Protein AF-A0A2N1PNA1-F1 (afdb_monomer_lite)

Structure (mmCIF, N/CA/C/O backbone):
data_AF-A0A2N1PNA1-F1
#
_entry.id   AF-A0A2N1PNA1-F1
#
loop_
_atom_site.group_PDB
_atom_site.id
_atom_site.type_symbol
_atom_site.label_atom_id
_atom_site.label_alt_id
_atom_site.label_comp_id
_atom_site.label_asym_id
_atom_site.label_entity_id
_atom_site.label_seq_id
_atom_site.pdbx_PDB_ins_code
_atom_site.Cartn_x
_atom_site.Cartn_y
_atom_site.Cartn_z
_atom_site.occupancy
_atom_site.B_iso_or_equiv
_atom_site.auth_seq_id
_atom_site.auth_comp_id
_atom_site.auth_asym_id
_atom_site.auth_atom_id
_atom_site.pdbx_PDB_model_num
ATOM 1 N N . MET A 1 1 ? -18.560 2.777 4.954 1.00 39.62 1 MET A N 1
ATOM 2 C CA . MET A 1 1 ? -18.998 2.117 3.705 1.00 39.62 1 MET A CA 1
ATOM 3 C C . MET A 1 1 ? -19.344 3.149 2.645 1.00 39.62 1 MET A C 1
ATOM 5 O O . MET A 1 1 ? -18.600 3.213 1.683 1.00 39.62 1 MET A O 1
ATOM 9 N N . GLU A 1 2 ? -20.354 4.010 2.828 1.00 37.78 2 GLU A N 1
ATOM 10 C CA . GLU A 1 2 ? -20.776 4.986 1.797 1.00 37.78 2 GLU A CA 1
ATOM 11 C C . GLU A 1 2 ? -19.639 5.832 1.195 1.00 37.78 2 GLU A C 1
ATOM 13 O O . GLU A 1 2 ? -19.552 5.917 -0.023 1.00 37.78 2 GLU A O 1
ATOM 18 N N . SER A 1 3 ? -18.707 6.383 1.988 1.00 44.88 3 SER A N 1
ATOM 19 C CA . SER A 1 3 ? -17.593 7.168 1.412 1.00 44.88 3 SER A CA 1
ATOM 20 C C . SER A 1 3 ? -16.574 6.327 0.627 1.00 44.88 3 SER A C 1
ATOM 22 O O . SER A 1 3 ? -15.892 6.861 -0.240 1.00 44.88 3 SER A O 1
ATOM 24 N N . VAL A 1 4 ? -16.463 5.025 0.915 1.00 49.12 4 VAL A N 1
ATOM 25 C CA . VAL A 1 4 ? -15.589 4.093 0.180 1.00 49.12 4 VAL A CA 1
ATOM 26 C C . VAL A 1 4 ? -16.263 3.698 -1.133 1.00 49.12 4 VAL A C 1
ATOM 28 O O . VAL A 1 4 ? -15.646 3.813 -2.183 1.00 49.12 4 VAL A O 1
ATOM 31 N N . MET A 1 5 ? -17.560 3.373 -1.085 1.00 54.59 5 MET A N 1
ATOM 32 C CA . MET A 1 5 ? -18.399 3.132 -2.267 1.00 54.59 5 MET A CA 1
ATOM 33 C C . MET A 1 5 ? -18.436 4.352 -3.201 1.00 54.59 5 MET A C 1
ATOM 35 O O . MET A 1 5 ? -18.325 4.200 -4.412 1.00 54.59 5 MET A O 1
ATOM 39 N N . SER A 1 6 ? -18.544 5.566 -2.647 1.00 63.03 6 SER A N 1
ATOM 40 C CA . SER A 1 6 ? -18.517 6.820 -3.410 1.00 63.03 6 SER A CA 1
ATOM 41 C C . SER A 1 6 ? -17.175 7.034 -4.110 1.00 63.03 6 SER A C 1
ATOM 43 O O . SER A 1 6 ? -17.155 7.349 -5.295 1.00 63.03 6 SER A O 1
ATOM 45 N N . PHE A 1 7 ? -16.060 6.835 -3.399 1.00 71.44 7 PHE A N 1
ATOM 46 C CA . PHE A 1 7 ? -14.716 6.982 -3.964 1.00 71.44 7 PHE A CA 1
ATOM 47 C C . PHE A 1 7 ? -14.419 5.906 -5.024 1.00 71.44 7 PHE A C 1
ATOM 49 O O . PHE A 1 7 ? -13.849 6.198 -6.069 1.00 71.44 7 PHE A O 1
ATOM 56 N N . MET A 1 8 ? -14.872 4.668 -4.809 1.00 73.69 8 MET A N 1
ATOM 57 C CA . MET A 1 8 ? -14.789 3.603 -5.813 1.00 73.69 8 MET A CA 1
ATOM 58 C C . MET A 1 8 ? -15.623 3.910 -7.057 1.00 73.69 8 MET A C 1
ATOM 60 O O . MET A 1 8 ? -15.136 3.706 -8.163 1.00 73.69 8 MET A O 1
ATOM 64 N N . ALA A 1 9 ? -16.846 4.426 -6.905 1.00 75.56 9 ALA A N 1
ATOM 65 C CA . ALA A 1 9 ? -17.681 4.821 -8.037 1.00 75.56 9 ALA A CA 1
ATOM 66 C C . ALA A 1 9 ? -17.043 5.959 -8.857 1.00 75.56 9 ALA A C 1
ATOM 68 O O . ALA A 1 9 ? -17.073 5.916 -10.084 1.00 75.56 9 ALA A O 1
ATOM 69 N N . GLU A 1 10 ? -16.420 6.936 -8.193 1.00 80.56 10 GLU A N 1
ATOM 70 C CA . GLU A 1 10 ? -15.705 8.057 -8.818 1.00 80.56 10 GLU A CA 1
ATOM 71 C C . GLU A 1 10 ? -14.472 7.596 -9.622 1.00 80.56 10 GLU A C 1
ATOM 73 O O . GLU A 1 10 ? -14.291 7.979 -10.781 1.00 80.56 10 GLU A O 1
ATOM 78 N N . GLU A 1 11 ? -13.657 6.699 -9.062 1.00 82.56 11 GLU A N 1
ATOM 79 C CA . GLU A 1 11 ? -12.488 6.145 -9.758 1.00 82.56 11 GLU A CA 1
ATOM 80 C C . GLU A 1 11 ? -12.893 5.134 -10.858 1.00 82.56 11 GLU A C 1
ATOM 82 O O . GLU A 1 11 ? -12.260 5.090 -11.913 1.00 82.56 11 GLU A O 1
ATOM 87 N N . ILE A 1 12 ? -13.988 4.375 -10.693 1.00 83.75 12 ILE A N 1
ATOM 88 C CA . ILE A 1 12 ? -14.576 3.538 -11.762 1.00 83.75 12 ILE A CA 1
ATOM 89 C C . ILE A 1 12 ? -15.086 4.405 -12.922 1.00 83.75 12 ILE A C 1
ATOM 91 O O . ILE A 1 12 ? -14.864 4.060 -14.085 1.00 83.75 12 ILE A O 1
ATOM 95 N N . GLU A 1 13 ? -15.742 5.534 -12.643 1.00 83.88 13 GLU A N 1
ATOM 96 C CA . GLU A 1 13 ? -16.183 6.467 -13.687 1.00 83.88 13 GLU A CA 1
ATOM 97 C C . GLU A 1 13 ? -14.980 7.102 -14.403 1.00 83.88 13 GLU A C 1
ATOM 99 O O . GLU A 1 13 ? -14.985 7.237 -15.628 1.00 83.88 13 GLU A O 1
ATOM 104 N N . SER A 1 14 ? -13.893 7.369 -13.673 1.00 84.06 14 SER A N 1
ATOM 105 C CA . SER A 1 14 ? -12.629 7.879 -14.225 1.00 84.06 14 SER A CA 1
ATOM 106 C C . SER A 1 14 ? -11.969 6.919 -15.234 1.00 84.06 14 SER A C 1
ATOM 108 O O . SER A 1 14 ? -11.278 7.364 -16.151 1.00 84.06 14 SER A O 1
ATOM 110 N N . LEU A 1 15 ? -12.255 5.608 -15.188 1.00 82.12 15 LEU A N 1
ATOM 111 C CA . LEU A 1 15 ? -11.826 4.659 -16.234 1.00 82.12 15 LEU A CA 1
ATOM 112 C C . LEU A 1 15 ? -12.496 4.902 -17.601 1.00 82.12 15 LEU A C 1
ATOM 114 O O . LEU A 1 15 ? -11.975 4.476 -18.642 1.00 82.12 15 LEU A O 1
ATOM 118 N N . LYS A 1 16 ? -13.635 5.605 -17.630 1.00 81.88 16 LYS A N 1
ATOM 119 C CA . LYS A 1 16 ? -14.358 5.981 -18.856 1.00 81.88 16 LYS A CA 1
ATOM 120 C C . LYS A 1 16 ? -13.873 7.301 -19.461 1.00 81.88 16 L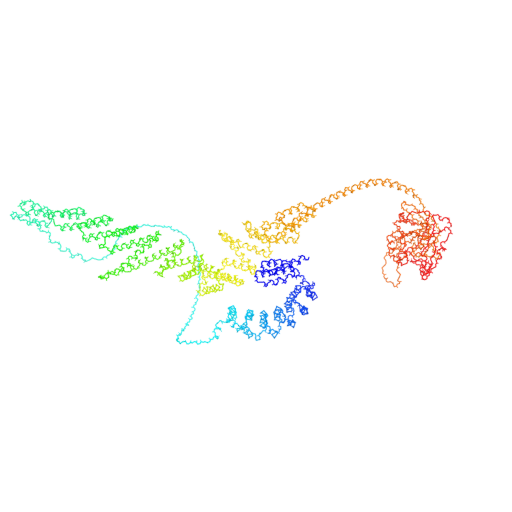YS A C 1
ATOM 122 O O . LYS A 1 16 ? -14.294 7.630 -20.571 1.00 81.88 16 LYS A O 1
ATOM 127 N N . ALA A 1 17 ? -12.985 8.031 -18.781 1.00 77.88 17 ALA A N 1
ATOM 128 C CA . ALA A 1 17 ? -12.442 9.300 -19.257 1.00 77.88 17 ALA A CA 1
ATOM 129 C C . ALA A 1 17 ? -11.808 9.183 -20.663 1.00 77.88 17 ALA A C 1
ATOM 131 O O . ALA A 1 17 ? -11.318 8.118 -21.044 1.00 77.88 17 ALA A O 1
ATOM 132 N N . PRO A 1 18 ? -11.773 10.254 -21.474 1.00 65.62 18 PRO A N 1
ATOM 133 C CA . PRO A 1 18 ? -11.107 10.217 -22.777 1.00 65.62 18 PRO A CA 1
ATOM 134 C C . PRO A 1 18 ? -9.569 10.288 -22.682 1.00 65.62 18 PRO A C 1
ATOM 136 O O . PRO A 1 18 ? -8.895 10.074 -23.690 1.00 65.62 18 PRO A O 1
ATOM 139 N N . ILE A 1 19 ? -9.016 10.595 -21.502 1.00 75.25 19 ILE A N 1
ATOM 140 C CA . ILE A 1 19 ? -7.593 10.879 -21.260 1.00 75.25 19 ILE A CA 1
ATOM 141 C C . ILE A 1 19 ? -6.893 9.633 -20.696 1.00 75.25 19 ILE A C 1
ATOM 143 O O . ILE A 1 19 ? -7.442 8.924 -19.856 1.00 75.25 19 ILE A O 1
ATOM 147 N N . ALA A 1 20 ? -5.677 9.336 -21.165 1.00 63.19 20 ALA A N 1
ATOM 148 C CA . ALA A 1 20 ? -4.964 8.118 -20.776 1.00 63.19 20 ALA A CA 1
ATOM 149 C C . ALA A 1 20 ? -4.371 8.198 -19.358 1.00 63.19 20 ALA A C 1
ATOM 151 O O . ALA A 1 20 ? -4.373 7.195 -18.647 1.00 63.19 20 ALA A O 1
ATOM 152 N N . GLU A 1 21 ? -3.881 9.368 -18.944 1.00 69.69 21 GLU A N 1
ATOM 153 C CA . GLU A 1 21 ? -3.306 9.608 -17.618 1.00 69.69 21 GLU A CA 1
ATOM 154 C C . GLU A 1 21 ? -4.330 9.382 -16.493 1.00 69.69 21 GLU A C 1
ATOM 156 O O . GLU A 1 21 ? -4.034 8.648 -15.552 1.00 69.69 21 GLU A O 1
ATOM 161 N N . GLU A 1 22 ? -5.548 9.921 -16.624 1.00 77.88 22 GLU A N 1
ATOM 162 C CA . GLU A 1 22 ? -6.628 9.764 -15.630 1.00 77.88 22 GLU A CA 1
ATOM 163 C C . GLU A 1 22 ? -6.986 8.287 -15.417 1.00 77.88 22 GLU A C 1
ATOM 165 O O . GLU A 1 22 ? -7.067 7.817 -14.281 1.00 77.88 22 GLU A O 1
ATOM 170 N N . LYS A 1 23 ? -7.086 7.506 -16.504 1.00 75.00 23 LYS A N 1
ATOM 171 C CA . LYS A 1 23 ? -7.290 6.053 -16.409 1.00 75.00 23 LYS A CA 1
ATOM 172 C C . LYS A 1 23 ? -6.143 5.355 -15.696 1.00 75.00 23 LYS A C 1
ATOM 174 O O . LYS A 1 23 ? -6.384 4.451 -14.909 1.00 75.00 23 LYS A O 1
ATOM 179 N N . ILE A 1 24 ? -4.895 5.720 -15.986 1.00 75.81 24 ILE A N 1
ATOM 180 C CA . ILE A 1 24 ? -3.715 5.099 -15.366 1.00 75.81 24 ILE A CA 1
ATOM 181 C C . ILE A 1 24 ? -3.694 5.360 -13.856 1.00 75.81 24 ILE A C 1
ATOM 183 O O . ILE A 1 24 ? -3.378 4.447 -13.088 1.00 75.81 24 ILE A O 1
ATOM 187 N N . GLU A 1 25 ? -4.067 6.567 -13.430 1.00 73.06 25 GLU A N 1
ATOM 188 C CA . GLU A 1 25 ? -4.172 6.920 -12.016 1.00 73.06 25 GLU A CA 1
ATOM 189 C C . GLU A 1 25 ? -5.311 6.152 -11.322 1.00 73.06 25 GLU A C 1
ATOM 191 O O . GLU A 1 25 ? -5.079 5.516 -10.290 1.00 73.06 25 GLU A O 1
ATOM 196 N N . ALA A 1 26 ? -6.501 6.114 -11.930 1.00 78.62 26 ALA A N 1
ATOM 197 C CA . ALA A 1 26 ? -7.638 5.340 -11.435 1.00 78.62 26 ALA A CA 1
ATOM 198 C C . ALA A 1 26 ? -7.315 3.840 -11.331 1.00 78.62 26 ALA A C 1
ATOM 200 O O . ALA A 1 26 ? -7.541 3.219 -10.295 1.00 78.62 26 ALA A O 1
ATOM 201 N N . LEU A 1 27 ? -6.681 3.250 -12.350 1.00 78.69 27 LEU A N 1
ATOM 202 C CA . LEU A 1 27 ? -6.225 1.855 -12.331 1.00 78.69 27 LEU A CA 1
ATOM 203 C C . LEU A 1 27 ? -5.227 1.575 -11.199 1.00 78.69 27 LEU A C 1
ATOM 205 O O . LEU A 1 27 ? -5.287 0.511 -10.583 1.00 78.69 27 LEU A O 1
ATOM 209 N N . ALA A 1 28 ? -4.318 2.509 -10.908 1.00 74.69 28 ALA A N 1
ATOM 210 C CA . ALA A 1 28 ? -3.369 2.364 -9.806 1.00 74.69 28 ALA A CA 1
ATOM 211 C C . ALA A 1 28 ? -4.062 2.400 -8.432 1.00 74.69 28 ALA A C 1
ATOM 213 O O . ALA A 1 28 ? -3.700 1.620 -7.550 1.00 74.69 28 ALA A O 1
ATOM 214 N N . LYS A 1 29 ? -5.077 3.256 -8.257 1.00 78.69 29 LYS A N 1
ATOM 215 C CA . LYS A 1 29 ? -5.879 3.335 -7.024 1.00 78.69 29 LYS A CA 1
ATOM 216 C C . LYS A 1 29 ? -6.771 2.104 -6.851 1.00 78.69 29 LYS A C 1
ATOM 218 O O . LYS A 1 29 ? -6.669 1.425 -5.832 1.00 78.69 29 LYS A O 1
ATOM 223 N N . LEU A 1 30 ? -7.575 1.768 -7.862 1.00 78.38 30 LEU A N 1
ATOM 224 C CA . LEU A 1 30 ? -8.494 0.622 -7.848 1.00 78.38 30 LEU A CA 1
ATOM 225 C C . LEU A 1 30 ? -7.735 -0.706 -7.667 1.00 78.38 30 LEU A C 1
ATOM 227 O O . LEU A 1 30 ? -8.138 -1.548 -6.870 1.00 78.38 30 LEU A O 1
ATOM 231 N N . GLY A 1 31 ? -6.576 -0.867 -8.318 1.00 68.81 31 GLY A N 1
ATOM 232 C CA . GLY A 1 31 ? -5.697 -2.030 -8.134 1.00 68.81 31 GLY A CA 1
ATOM 233 C C . GLY A 1 31 ? -5.133 -2.190 -6.716 1.00 68.81 31 GLY A C 1
ATOM 234 O O . GLY A 1 31 ? -4.787 -3.300 -6.314 1.00 68.81 31 GLY A O 1
ATOM 235 N N . ASN A 1 32 ? -5.066 -1.102 -5.944 1.00 71.44 32 ASN A N 1
ATOM 236 C CA . ASN A 1 32 ? -4.612 -1.116 -4.556 1.00 71.44 32 ASN A CA 1
ATOM 237 C C . ASN A 1 32 ? -5.748 -1.328 -3.544 1.00 71.44 32 ASN A C 1
ATOM 239 O O . ASN A 1 32 ? -5.446 -1.681 -2.405 1.00 71.44 32 ASN A O 1
ATOM 243 N N . MET A 1 33 ? -7.020 -1.148 -3.915 1.00 68.12 33 MET A N 1
ATOM 244 C CA . MET A 1 33 ? -8.146 -1.173 -2.966 1.00 68.12 33 MET A CA 1
ATOM 245 C C . MET A 1 33 ? -8.446 -2.550 -2.366 1.00 68.12 33 MET A C 1
ATOM 247 O O . MET A 1 33 ? -8.987 -2.614 -1.269 1.00 68.12 33 MET A O 1
ATOM 251 N N . GLY A 1 34 ? -8.101 -3.646 -3.052 1.00 59.50 34 GLY A N 1
ATOM 252 C CA . GLY A 1 34 ? -8.387 -5.005 -2.567 1.00 59.50 34 GLY A CA 1
ATOM 253 C C . GLY A 1 34 ? -9.867 -5.414 -2.622 1.00 59.50 34 GLY A C 1
ATOM 254 O O . GLY A 1 34 ? -10.184 -6.529 -2.226 1.00 59.50 34 GLY A O 1
ATOM 255 N N . ASP A 1 35 ? -10.751 -4.541 -3.108 1.00 69.12 35 ASP A N 1
ATOM 256 C CA . ASP A 1 35 ? -12.190 -4.784 -3.234 1.00 69.12 35 ASP A CA 1
ATOM 257 C C . ASP A 1 35 ? -12.508 -5.537 -4.537 1.00 69.12 35 ASP A C 1
ATOM 259 O O . ASP A 1 35 ? -11.920 -5.267 -5.584 1.00 69.12 35 ASP A O 1
ATOM 263 N N . GLU A 1 36 ? -13.430 -6.496 -4.502 1.00 63.47 36 GLU A N 1
ATOM 264 C CA . GLU A 1 36 ? -13.740 -7.328 -5.670 1.00 63.47 36 GLU A CA 1
ATOM 265 C C . GLU A 1 36 ? -14.677 -6.636 -6.675 1.00 63.47 36 GLU A C 1
ATOM 267 O O . GLU A 1 36 ? -14.645 -6.948 -7.867 1.00 63.47 36 GLU A O 1
ATOM 272 N N . SER A 1 37 ? -15.458 -5.640 -6.245 1.00 68.62 37 SER A N 1
ATOM 273 C CA . SER A 1 37 ? -16.425 -4.942 -7.107 1.00 68.62 37 SER A CA 1
ATOM 274 C C . SER A 1 37 ? -15.775 -4.046 -8.174 1.00 68.62 37 SER A C 1
ATOM 276 O O . SER A 1 37 ? -16.407 -3.719 -9.177 1.00 68.62 37 SER A O 1
ATOM 278 N N . VAL A 1 38 ? -14.486 -3.704 -8.029 1.00 75.00 38 VAL A N 1
ATOM 279 C CA . VAL A 1 38 ? -13.733 -2.942 -9.045 1.00 75.00 38 VAL A CA 1
ATOM 280 C C . VAL A 1 38 ? -13.185 -3.821 -10.180 1.00 75.00 38 VAL A C 1
ATOM 282 O O . VAL A 1 38 ? -12.730 -3.298 -11.201 1.00 75.00 38 VAL A O 1
ATOM 285 N N . ILE A 1 39 ? -13.200 -5.153 -10.024 1.00 65.38 39 ILE A N 1
ATOM 286 C CA . ILE A 1 39 ? -12.534 -6.091 -10.943 1.00 65.38 39 ILE A CA 1
ATOM 287 C C . ILE A 1 39 ? -13.114 -5.999 -12.356 1.00 65.38 39 ILE A C 1
ATOM 289 O O . ILE A 1 39 ? -12.350 -5.940 -13.318 1.00 65.38 39 ILE A O 1
ATOM 293 N N . GLU A 1 40 ? -14.439 -5.943 -12.503 1.00 63.41 40 GLU A N 1
ATOM 294 C CA . GLU A 1 40 ? -15.096 -5.868 -13.815 1.00 63.41 40 GLU A CA 1
ATOM 295 C C . GLU A 1 40 ? -14.708 -4.587 -14.574 1.00 63.41 40 GLU A C 1
ATOM 297 O O . GLU A 1 40 ? -14.330 -4.634 -15.750 1.00 63.41 40 GLU A O 1
ATOM 302 N N . ALA A 1 41 ? -14.689 -3.448 -13.875 1.00 75.38 41 ALA A N 1
ATOM 303 C CA . ALA A 1 41 ? -14.287 -2.165 -14.439 1.00 75.38 41 ALA A CA 1
ATOM 304 C C . ALA A 1 41 ? -12.821 -2.188 -14.917 1.00 75.38 41 ALA A C 1
ATOM 306 O O . ALA A 1 41 ? -12.517 -1.773 -16.043 1.00 75.38 41 ALA A O 1
ATOM 307 N N . ILE A 1 42 ? -11.911 -2.765 -14.126 1.00 77.25 42 ILE A N 1
ATOM 308 C CA . ILE A 1 42 ? -10.501 -2.923 -14.512 1.00 77.25 42 ILE A CA 1
ATOM 309 C C . ILE A 1 42 ? -10.346 -3.915 -15.679 1.00 77.25 42 ILE A C 1
ATOM 311 O O . ILE A 1 42 ? -9.590 -3.632 -16.611 1.00 77.25 42 ILE A O 1
ATOM 315 N N . ILE A 1 43 ? -11.067 -5.046 -15.680 1.00 61.47 43 ILE A N 1
ATOM 316 C CA . ILE A 1 43 ? -11.049 -6.024 -16.783 1.00 61.47 43 ILE A CA 1
ATOM 317 C C . ILE A 1 43 ? -11.488 -5.361 -18.089 1.00 61.47 43 ILE A C 1
ATOM 319 O O . ILE A 1 43 ? -10.778 -5.495 -19.088 1.00 61.47 43 ILE A O 1
ATOM 323 N N . SER A 1 44 ? -12.583 -4.593 -18.086 1.00 70.44 44 SER A N 1
ATOM 324 C CA . SER A 1 44 ? -13.046 -3.868 -19.281 1.00 70.44 44 SER A CA 1
ATOM 325 C C . SER A 1 44 ? -11.965 -2.923 -19.835 1.00 70.44 44 SER A C 1
ATOM 327 O O . SER A 1 44 ? -11.751 -2.832 -21.045 1.00 70.44 44 SER A O 1
ATOM 329 N N . THR A 1 45 ? -11.174 -2.326 -18.941 1.00 78.94 45 THR A N 1
ATOM 330 C CA . THR A 1 45 ? -10.080 -1.404 -19.270 1.00 78.94 45 THR A CA 1
ATOM 331 C C . THR A 1 45 ? -8.834 -2.115 -19.834 1.00 78.94 45 THR A C 1
ATOM 333 O O . THR A 1 45 ? -7.998 -1.488 -20.488 1.00 78.94 45 THR A O 1
ATOM 336 N N . THR A 1 46 ? -8.712 -3.445 -19.709 1.00 59.69 46 THR A N 1
ATOM 337 C CA . THR A 1 46 ? -7.637 -4.206 -20.389 1.00 59.69 46 THR A CA 1
ATOM 338 C C . THR A 1 46 ? -7.763 -4.212 -21.919 1.00 59.69 46 THR A C 1
ATOM 340 O O . THR A 1 46 ? -6.779 -4.510 -22.604 1.00 59.69 46 THR A O 1
ATOM 343 N N . ALA A 1 47 ? -8.931 -3.835 -22.453 1.00 64.31 47 ALA A N 1
ATOM 344 C CA . ALA A 1 47 ? -9.203 -3.656 -23.878 1.00 64.31 47 ALA A CA 1
ATOM 345 C C . ALA A 1 47 ? -9.065 -2.193 -24.363 1.00 64.31 47 ALA A C 1
ATOM 347 O O . ALA A 1 47 ? -9.375 -1.904 -25.520 1.00 64.31 47 ALA A O 1
ATOM 348 N N . ASP A 1 48 ? -8.602 -1.262 -23.516 1.00 82.81 48 ASP A N 1
ATOM 349 C CA . ASP A 1 48 ? -8.482 0.157 -23.877 1.00 82.81 48 ASP A CA 1
ATOM 350 C C . ASP A 1 48 ? -7.551 0.389 -25.086 1.00 82.81 48 ASP A C 1
ATOM 352 O O . ASP A 1 48 ? -6.588 -0.347 -25.318 1.00 82.81 48 ASP A O 1
ATOM 356 N N . LYS A 1 49 ? -7.817 1.443 -25.867 1.00 70.12 49 LYS A N 1
ATOM 357 C CA . LYS A 1 49 ? -7.036 1.801 -27.063 1.00 70.12 49 LYS A CA 1
ATOM 358 C C . LYS A 1 49 ? -5.576 2.143 -26.727 1.00 70.12 49 LYS A C 1
ATOM 360 O O . LYS A 1 49 ? -4.684 1.804 -27.508 1.00 70.12 49 LYS A O 1
ATOM 365 N N . SER A 1 50 ? -5.313 2.752 -25.570 1.00 57.59 50 SER A N 1
ATOM 366 C CA . SER A 1 50 ? -3.975 3.148 -25.121 1.00 57.59 50 SER A CA 1
ATOM 367 C C . SER A 1 50 ? -3.163 1.954 -24.584 1.00 57.59 50 SER A C 1
ATOM 369 O O . SER A 1 50 ? -3.580 1.306 -23.620 1.00 57.59 50 SER A O 1
ATOM 371 N N . PRO A 1 51 ? -1.967 1.655 -25.138 1.00 45.47 51 PRO A N 1
ATOM 372 C CA . PRO A 1 51 ? -1.116 0.567 -24.646 1.00 45.47 51 PRO A CA 1
ATOM 373 C C . PRO A 1 51 ? -0.700 0.712 -23.175 1.00 45.47 51 PRO A C 1
ATOM 375 O O . PRO A 1 51 ? -0.617 -0.290 -22.466 1.00 45.47 51 PRO A O 1
ATOM 378 N N . LEU A 1 52 ? -0.483 1.948 -22.709 1.00 48.34 52 LEU A N 1
ATOM 379 C CA . LEU A 1 52 ? -0.148 2.248 -21.313 1.00 48.34 52 LEU A CA 1
ATOM 380 C C . LEU A 1 52 ? -1.313 1.909 -20.375 1.00 48.34 52 LEU A C 1
ATOM 382 O O . LEU A 1 52 ? -1.114 1.232 -19.370 1.00 48.34 52 LEU A O 1
ATOM 386 N N . VAL A 1 53 ? -2.538 2.292 -20.742 1.00 58.03 53 VAL A N 1
ATOM 387 C CA . VAL A 1 53 ? -3.748 1.971 -19.968 1.00 58.03 53 VAL A CA 1
ATOM 388 C C . VAL A 1 53 ? -3.921 0.451 -19.851 1.00 58.03 53 VAL A C 1
ATOM 390 O O . VAL A 1 53 ? -4.122 -0.060 -18.750 1.00 58.03 53 VAL A O 1
ATOM 393 N N . ARG A 1 54 ? -3.715 -0.304 -20.943 1.00 62.25 54 ARG A N 1
ATOM 394 C CA . ARG A 1 54 ? -3.749 -1.781 -20.907 1.00 62.25 54 ARG A CA 1
ATOM 395 C C . ARG A 1 54 ? -2.685 -2.390 -19.986 1.00 62.25 54 ARG A C 1
ATOM 397 O O . ARG A 1 54 ? -2.979 -3.367 -19.297 1.00 62.25 54 ARG A O 1
ATOM 404 N N . PHE A 1 55 ? -1.465 -1.845 -19.964 1.00 54.56 55 PHE A N 1
ATOM 405 C CA . PHE A 1 55 ? -0.400 -2.287 -19.052 1.00 54.56 55 PHE A CA 1
ATOM 406 C C . PHE A 1 55 ? -0.797 -2.064 -17.586 1.00 54.56 55 PHE A C 1
ATOM 408 O O . PHE A 1 55 ? -0.768 -3.002 -16.786 1.00 54.56 55 PHE A O 1
ATOM 415 N N . HIS A 1 56 ? -1.251 -0.855 -17.249 1.00 66.25 56 HIS A N 1
ATOM 416 C CA . HIS A 1 56 ? -1.679 -0.526 -15.891 1.00 66.25 56 HIS A CA 1
ATOM 417 C C . HIS A 1 56 ? -2.912 -1.331 -15.451 1.00 66.25 56 HIS A C 1
ATOM 419 O O . HIS A 1 56 ? -2.960 -1.749 -14.297 1.00 66.25 56 HIS A O 1
ATOM 425 N N . ALA A 1 57 ? -3.838 -1.665 -16.357 1.00 58.97 57 ALA A N 1
ATOM 426 C CA . ALA A 1 57 ? -5.002 -2.495 -16.042 1.00 58.97 57 ALA A CA 1
ATOM 427 C C . ALA A 1 57 ? -4.612 -3.942 -15.700 1.00 58.97 57 ALA A C 1
ATOM 429 O O . ALA A 1 57 ? -5.075 -4.497 -14.705 1.00 58.97 57 ALA A O 1
ATOM 430 N N . ARG A 1 58 ? -3.680 -4.541 -16.455 1.00 53.66 58 ARG A N 1
ATOM 431 C CA . ARG A 1 58 ? -3.123 -5.865 -16.115 1.00 53.66 58 ARG A CA 1
ATOM 432 C C . ARG A 1 58 ? -2.372 -5.840 -14.782 1.00 53.66 58 ARG A C 1
ATOM 434 O O . ARG A 1 58 ? -2.494 -6.784 -14.004 1.00 53.66 58 ARG A O 1
ATOM 441 N N . ARG A 1 59 ? -1.627 -4.764 -14.497 1.00 65.12 59 ARG A N 1
ATOM 442 C CA . ARG A 1 59 ? -0.901 -4.602 -13.226 1.00 65.12 59 ARG A CA 1
ATOM 443 C C . ARG A 1 59 ? -1.852 -4.425 -12.039 1.00 65.12 59 ARG A C 1
ATOM 445 O O . ARG A 1 59 ? -1.616 -5.021 -10.995 1.00 65.12 59 ARG A O 1
ATOM 452 N N . ALA A 1 60 ? -2.943 -3.682 -12.217 1.00 69.19 60 ALA A N 1
ATOM 453 C CA . ALA A 1 60 ? -4.004 -3.524 -11.226 1.00 69.19 60 ALA A CA 1
ATOM 454 C C . ALA A 1 60 ? -4.686 -4.865 -10.900 1.00 69.19 60 ALA A C 1
ATOM 456 O O . ALA A 1 60 ? -4.836 -5.200 -9.728 1.00 69.19 60 ALA A O 1
ATOM 457 N N . LEU A 1 61 ? -4.993 -5.690 -11.911 1.00 57.16 61 LEU A N 1
ATOM 458 C CA . LEU A 1 61 ? -5.509 -7.052 -11.700 1.00 57.16 61 LEU A CA 1
ATOM 459 C C . LEU A 1 61 ? -4.503 -7.965 -10.990 1.00 57.16 61 LEU A C 1
ATOM 461 O O . LEU A 1 61 ? -4.899 -8.779 -10.161 1.00 57.16 61 LEU A O 1
ATOM 465 N N . ALA A 1 62 ? -3.206 -7.841 -11.283 1.00 54.66 62 ALA A N 1
ATOM 466 C CA . ALA A 1 62 ? -2.168 -8.599 -10.585 1.00 54.66 62 ALA A CA 1
ATOM 467 C C . ALA A 1 62 ? -2.029 -8.177 -9.108 1.00 54.66 62 ALA A C 1
ATOM 469 O O . ALA A 1 62 ? -1.858 -9.038 -8.245 1.00 54.66 62 ALA A O 1
ATOM 470 N N . ALA A 1 63 ? -2.151 -6.878 -8.813 1.00 62.72 63 ALA A N 1
ATOM 471 C CA . ALA A 1 63 ? -2.155 -6.341 -7.453 1.00 62.72 63 ALA A CA 1
ATOM 472 C C . ALA A 1 63 ? -3.392 -6.806 -6.664 1.00 62.72 63 ALA A C 1
ATOM 474 O O . ALA A 1 63 ? -3.234 -7.396 -5.596 1.00 62.72 63 ALA A O 1
ATOM 475 N N . LEU A 1 64 ? -4.596 -6.671 -7.234 1.00 64.81 64 LEU A N 1
ATOM 476 C CA . LEU A 1 64 ? -5.840 -7.211 -6.669 1.00 64.81 64 LEU A CA 1
ATOM 477 C C . LEU A 1 64 ? -5.736 -8.716 -6.411 1.00 64.81 64 LEU A C 1
ATOM 479 O O . LEU A 1 64 ? -5.977 -9.162 -5.296 1.00 64.81 64 LEU A O 1
ATOM 483 N N . ARG A 1 65 ? -5.265 -9.501 -7.386 1.00 55.44 65 ARG A N 1
ATOM 484 C CA . ARG A 1 65 ? -5.050 -10.950 -7.232 1.00 55.44 65 ARG A CA 1
ATOM 485 C C . ARG A 1 65 ? -4.081 -11.303 -6.095 1.00 55.44 65 ARG A C 1
ATOM 487 O O . ARG A 1 65 ? -4.234 -12.357 -5.486 1.00 55.44 65 ARG A O 1
ATOM 494 N N . LYS A 1 66 ? -3.084 -10.456 -5.816 1.00 59.31 66 LYS A N 1
ATOM 495 C CA . LYS A 1 66 ? -2.159 -10.628 -4.683 1.00 59.31 66 LYS A CA 1
ATOM 496 C C . LYS A 1 66 ? -2.809 -10.231 -3.351 1.00 59.31 66 LYS A C 1
ATOM 498 O O . LYS A 1 66 ? -2.555 -10.901 -2.359 1.00 59.31 66 LYS A O 1
ATOM 503 N N . ARG A 1 67 ? -3.634 -9.174 -3.331 1.00 60.72 67 ARG A N 1
ATOM 504 C CA . ARG A 1 67 ? -4.218 -8.573 -2.115 1.00 60.72 67 ARG A CA 1
ATOM 505 C C . ARG A 1 67 ? -5.495 -9.286 -1.642 1.00 60.72 67 ARG A C 1
ATOM 507 O O . ARG A 1 67 ? -5.609 -9.580 -0.463 1.00 60.72 67 ARG A O 1
ATOM 514 N N . ILE A 1 68 ? -6.374 -9.688 -2.563 1.00 57.66 68 ILE A N 1
ATOM 515 C CA . ILE A 1 68 ? -7.495 -10.620 -2.304 1.00 57.66 68 ILE A CA 1
ATOM 516 C C . ILE A 1 68 ? -6.954 -12.021 -1.939 1.00 57.66 68 ILE A C 1
ATOM 518 O O . ILE A 1 68 ? -7.643 -12.831 -1.326 1.00 57.66 68 ILE A O 1
ATOM 522 N N . GLY A 1 69 ? -5.688 -12.309 -2.273 1.00 45.25 69 GLY A N 1
ATOM 523 C CA . GLY A 1 69 ? -4.999 -13.588 -2.064 1.00 45.25 69 GLY A CA 1
ATOM 524 C C . GLY A 1 69 ? -5.032 -14.166 -0.640 1.00 45.25 69 GLY A C 1
ATOM 525 O O . GLY A 1 69 ? -4.811 -15.366 -0.487 1.00 45.25 69 GLY A O 1
ATOM 526 N N . GLU A 1 70 ? -5.346 -13.368 0.382 1.00 40.78 70 GLU A N 1
ATOM 527 C CA . GLU A 1 70 ? -5.542 -13.853 1.757 1.00 40.78 70 GLU A CA 1
ATOM 528 C C . GLU A 1 70 ? -6.896 -14.577 1.934 1.00 40.78 70 GLU A C 1
ATOM 530 O O . GLU A 1 70 ? -6.954 -15.607 2.607 1.00 40.78 70 GLU A O 1
ATOM 535 N N . ASP A 1 71 ? -7.949 -14.165 1.217 1.00 42.38 71 ASP A N 1
ATOM 536 C CA . ASP A 1 71 ? -9.230 -14.888 1.166 1.00 42.38 71 ASP A CA 1
ATOM 537 C C . ASP A 1 71 ? -9.191 -16.107 0.225 1.00 42.38 71 ASP A C 1
ATOM 539 O O . ASP A 1 71 ? -9.896 -17.090 0.457 1.00 42.38 71 ASP A O 1
ATOM 543 N N . PHE A 1 72 ? -8.291 -16.130 -0.766 1.00 43.31 72 PHE A N 1
ATOM 544 C CA . PHE A 1 72 ? -8.057 -17.318 -1.608 1.00 43.31 72 PHE A CA 1
ATOM 545 C C . PHE A 1 72 ? -7.550 -18.532 -0.810 1.00 43.31 72 PHE A C 1
ATOM 547 O O . PHE A 1 72 ? -7.853 -19.672 -1.169 1.00 43.31 72 PHE A O 1
ATOM 554 N N . ILE A 1 73 ? -6.788 -18.309 0.268 1.00 42.12 73 ILE A N 1
ATOM 555 C CA . ILE A 1 73 ? -6.381 -19.378 1.196 1.00 42.12 73 ILE A CA 1
ATOM 556 C C . ILE A 1 73 ? -7.602 -19.865 1.988 1.00 42.12 73 ILE A C 1
ATOM 558 O O . ILE A 1 73 ? -7.773 -21.068 2.178 1.00 42.12 73 ILE A O 1
ATOM 562 N N . ARG A 1 74 ? -8.488 -18.941 2.377 1.00 44.28 74 ARG A N 1
ATOM 563 C CA . ARG A 1 74 ? -9.718 -19.229 3.121 1.00 44.28 74 ARG A CA 1
ATOM 564 C C . ARG A 1 74 ? -10.699 -20.078 2.309 1.00 44.28 74 ARG A C 1
ATOM 566 O O . ARG A 1 74 ? -11.178 -21.073 2.835 1.00 44.28 74 ARG A O 1
ATOM 573 N N . VAL A 1 75 ? -10.926 -19.771 1.026 1.00 48.38 75 VAL A N 1
ATOM 574 C CA . VAL A 1 75 ? -11.806 -20.585 0.157 1.00 48.38 75 VAL A CA 1
ATOM 575 C C . VAL A 1 75 ? -11.224 -21.981 -0.095 1.00 48.38 75 VAL A C 1
ATOM 577 O O . VAL A 1 75 ? -11.955 -22.970 -0.095 1.00 48.38 75 VAL A O 1
ATOM 580 N N . GLY A 1 76 ? -9.899 -22.085 -0.246 1.00 45.56 76 GLY A N 1
ATOM 581 C CA . GLY A 1 76 ? -9.210 -23.375 -0.335 1.00 45.56 76 GLY A CA 1
ATOM 582 C C . GLY A 1 76 ? -9.372 -24.236 0.922 1.00 45.56 76 GLY A C 1
ATOM 583 O O . GLY A 1 76 ? -9.484 -25.447 0.794 1.00 45.56 76 GLY A O 1
ATOM 584 N N . MET A 1 77 ? -9.434 -23.612 2.105 1.00 46.00 77 MET A N 1
ATOM 585 C CA . MET A 1 77 ? -9.734 -24.284 3.376 1.00 46.00 77 MET A CA 1
ATOM 586 C C . MET A 1 77 ? -11.225 -24.582 3.570 1.00 46.00 77 MET A C 1
ATOM 588 O O . MET A 1 77 ? -11.541 -25.530 4.277 1.00 46.00 77 MET A O 1
ATOM 592 N N . THR A 1 78 ? -12.148 -23.803 2.988 1.00 59.16 78 THR A N 1
ATOM 593 C CA . THR A 1 78 ? -13.588 -24.089 3.121 1.00 59.16 78 THR A CA 1
ATOM 594 C C . THR A 1 78 ? -14.027 -25.256 2.256 1.00 59.16 78 THR A C 1
ATOM 596 O O . THR A 1 78 ? -14.849 -26.028 2.709 1.00 59.16 78 THR A O 1
ATOM 599 N N . ILE A 1 79 ? -13.497 -25.438 1.040 1.00 69.12 79 ILE A N 1
ATOM 600 C CA . ILE A 1 79 ? -13.898 -26.569 0.172 1.00 69.12 79 ILE A CA 1
ATOM 601 C C . ILE A 1 79 ? -13.261 -27.912 0.576 1.00 69.12 79 ILE A C 1
ATOM 603 O O . ILE A 1 79 ? -13.346 -28.890 -0.170 1.00 69.12 79 ILE A O 1
ATOM 607 N N . THR A 1 80 ? -12.588 -27.950 1.726 1.00 67.19 80 THR A N 1
ATOM 608 C CA . THR A 1 80 ? -11.948 -29.137 2.288 1.00 67.19 80 THR A CA 1
ATOM 609 C C . THR A 1 80 ? -12.392 -29.368 3.724 1.00 67.19 80 THR A C 1
ATOM 611 O O . THR A 1 80 ? -12.601 -28.416 4.472 1.00 67.19 80 THR A O 1
ATOM 614 N N . ASP A 1 81 ? -12.468 -30.628 4.134 1.00 71.75 81 ASP A N 1
ATOM 615 C CA . ASP A 1 81 ? -12.706 -31.002 5.522 1.00 71.75 81 ASP A CA 1
ATOM 616 C C . ASP A 1 81 ? -11.497 -30.689 6.434 1.00 71.75 81 ASP A C 1
ATOM 618 O O . ASP A 1 81 ? -10.447 -30.198 6.008 1.00 71.75 81 ASP A O 1
ATOM 622 N N . SER A 1 82 ? -11.612 -31.020 7.722 1.00 63.50 82 SER A N 1
ATOM 623 C CA . SER A 1 82 ? -10.537 -30.824 8.706 1.00 63.50 82 SER A CA 1
ATOM 624 C C . SER A 1 82 ? -9.281 -31.682 8.474 1.00 63.50 82 SER A C 1
ATOM 626 O O . SER A 1 82 ? -8.289 -31.490 9.180 1.00 63.50 82 SER A O 1
ATOM 628 N N . SER A 1 83 ? -9.295 -32.604 7.503 1.00 61.22 83 SER A N 1
ATOM 629 C CA . SER A 1 83 ? -8.129 -33.373 7.050 1.00 61.22 83 SER A CA 1
ATOM 630 C C . SER A 1 83 ? -7.446 -32.774 5.811 1.00 61.22 83 SER A C 1
ATOM 632 O O . SER A 1 83 ? -6.341 -33.196 5.468 1.00 61.22 83 SER A O 1
ATOM 634 N N . GLY A 1 84 ? -8.064 -31.780 5.161 1.00 64.12 84 GLY A N 1
ATOM 635 C CA . GLY A 1 84 ? -7.621 -31.233 3.876 1.00 64.12 84 GLY A CA 1
ATOM 636 C C . GLY A 1 84 ? -8.102 -32.036 2.659 1.00 64.12 84 GLY A C 1
ATOM 637 O O . GLY A 1 84 ? -7.622 -31.791 1.551 1.00 64.12 84 GLY A O 1
ATOM 638 N N . SER A 1 85 ? -9.028 -32.980 2.853 1.00 75.38 85 SER A N 1
ATOM 639 C CA . SER A 1 85 ? -9.695 -33.729 1.780 1.00 75.38 85 SER A CA 1
ATOM 640 C C . SER A 1 85 ? -10.897 -32.936 1.262 1.00 75.38 85 SER A C 1
ATOM 642 O O . SER A 1 85 ? -11.435 -32.114 1.993 1.00 75.38 85 SER A O 1
ATOM 644 N N . PHE A 1 86 ? -11.334 -33.147 0.021 1.00 84.88 86 PHE A N 1
ATOM 645 C CA . PHE A 1 86 ? -12.463 -32.409 -0.562 1.00 84.88 86 PHE A CA 1
ATOM 646 C C . PHE A 1 86 ? -13.775 -32.600 0.233 1.00 84.88 86 PHE A C 1
ATOM 648 O O . PHE A 1 86 ? -14.145 -33.730 0.549 1.00 84.88 86 PHE A O 1
ATOM 655 N N . ASP A 1 87 ? -14.496 -31.507 0.528 1.00 85.44 87 ASP A N 1
ATOM 656 C CA . ASP A 1 87 ? -15.844 -31.544 1.121 1.00 85.44 87 ASP A CA 1
ATOM 657 C C . ASP A 1 87 ? -16.921 -31.087 0.111 1.00 85.44 87 ASP A C 1
ATOM 659 O O . ASP A 1 87 ? -17.055 -29.884 -0.156 1.00 85.44 87 ASP A O 1
ATOM 663 N N . PRO A 1 88 ? -17.758 -32.018 -0.390 1.00 85.56 88 PRO A N 1
ATOM 664 C CA . PRO A 1 88 ? -18.943 -31.728 -1.198 1.00 85.56 88 PRO A CA 1
ATOM 665 C C . PRO A 1 88 ? -19.868 -30.627 -0.654 1.00 85.56 88 PRO A C 1
ATOM 667 O O . PRO A 1 88 ? -20.413 -29.835 -1.427 1.00 85.56 88 PRO A O 1
ATOM 670 N N . SER A 1 89 ? -20.069 -30.572 0.666 1.00 83.31 89 SER A N 1
ATOM 671 C CA . SER A 1 89 ? -21.082 -29.718 1.309 1.00 83.31 89 SER A CA 1
ATOM 672 C C . SER A 1 89 ? -20.648 -28.255 1.302 1.00 83.31 89 SER A C 1
ATOM 674 O O . SER A 1 89 ? -21.392 -27.357 0.893 1.00 83.31 89 SER A O 1
ATOM 676 N N . SER A 1 90 ? -19.404 -28.015 1.707 1.00 80.31 90 SER A N 1
ATOM 677 C CA . SER A 1 90 ? -18.822 -26.679 1.711 1.00 80.31 90 SER A CA 1
ATOM 678 C C . SER A 1 90 ? -18.457 -26.207 0.302 1.00 80.31 90 SER A C 1
ATOM 680 O O . SER A 1 90 ? -18.540 -25.010 0.030 1.00 80.31 90 SER A O 1
ATOM 682 N N . PHE A 1 91 ? -18.149 -27.116 -0.636 1.00 88.62 91 PHE A N 1
ATOM 683 C CA . PHE A 1 91 ? -18.005 -26.753 -2.049 1.00 88.62 91 PHE A CA 1
ATOM 684 C C . PHE A 1 91 ? -19.311 -26.227 -2.651 1.00 88.62 91 PHE A C 1
ATOM 686 O O . PHE A 1 91 ? -19.306 -25.150 -3.244 1.00 88.62 91 PHE A O 1
ATOM 693 N N . ARG A 1 92 ? -20.438 -26.917 -2.430 1.00 88.12 92 ARG A N 1
ATOM 694 C CA . ARG A 1 92 ? -21.769 -26.427 -2.824 1.00 88.12 92 ARG A CA 1
ATOM 695 C C . ARG A 1 92 ? -22.070 -25.057 -2.214 1.00 88.12 92 ARG A C 1
ATOM 697 O O . ARG A 1 92 ? -22.406 -24.130 -2.941 1.00 88.12 92 ARG A O 1
ATOM 704 N N . THR A 1 93 ? -21.836 -24.900 -0.912 1.00 81.69 93 THR A N 1
ATOM 705 C CA . THR A 1 93 ? -22.021 -23.618 -0.207 1.00 81.69 93 THR A CA 1
ATOM 706 C C . THR A 1 93 ? -21.179 -22.486 -0.817 1.00 81.69 93 THR A C 1
ATOM 708 O O . THR A 1 93 ? -21.637 -21.351 -0.921 1.00 81.69 93 THR A O 1
ATOM 711 N N . ALA A 1 94 ? -19.952 -22.777 -1.262 1.00 81.81 94 ALA A N 1
ATOM 712 C CA . ALA A 1 94 ? -19.087 -21.798 -1.924 1.00 81.81 94 ALA A CA 1
ATOM 713 C C . ALA A 1 94 ? -19.520 -21.465 -3.368 1.00 81.81 94 ALA A C 1
ATOM 715 O O . ALA A 1 94 ? -19.214 -20.376 -3.857 1.00 81.81 94 ALA A O 1
ATOM 716 N N . LEU A 1 95 ? -20.229 -22.375 -4.044 1.00 85.06 95 LEU A N 1
ATOM 717 C CA . LEU A 1 95 ? -20.833 -22.151 -5.362 1.00 85.06 95 LEU A CA 1
ATOM 718 C C . LEU A 1 95 ? -22.190 -21.431 -5.297 1.00 85.06 95 LEU A C 1
ATOM 720 O O . LEU A 1 95 ? -22.577 -20.801 -6.271 1.00 85.06 95 LEU A O 1
ATOM 724 N N . GLU A 1 96 ? -22.887 -21.457 -4.163 1.00 83.19 96 GLU A N 1
ATOM 725 C CA . GLU A 1 96 ? -24.123 -20.686 -3.937 1.00 83.19 96 GLU A CA 1
ATOM 726 C C . GLU A 1 96 ? -23.856 -19.207 -3.582 1.00 83.19 96 GLU A C 1
ATOM 728 O O . GLU A 1 96 ? -24.784 -18.427 -3.383 1.00 83.19 96 GLU A O 1
ATOM 733 N N . HIS A 1 97 ? -22.588 -18.793 -3.500 1.00 81.19 97 HIS A N 1
ATOM 734 C CA . HIS A 1 97 ? -22.199 -17.449 -3.081 1.00 81.19 97 HIS A CA 1
ATOM 735 C C . HIS A 1 97 ? -22.466 -16.386 -4.169 1.00 81.19 97 HIS A C 1
ATOM 737 O O . HIS A 1 97 ? -22.010 -16.527 -5.308 1.00 81.19 97 HIS A O 1
ATOM 743 N N . ASP A 1 98 ? -23.113 -15.270 -3.800 1.00 73.56 98 ASP A N 1
ATOM 744 C CA . ASP A 1 98 ? -23.492 -14.168 -4.711 1.00 73.56 98 ASP A CA 1
ATOM 745 C C . ASP A 1 98 ? -22.320 -13.655 -5.569 1.00 73.56 98 ASP A C 1
ATOM 747 O O . ASP A 1 98 ? -22.470 -13.330 -6.749 1.00 73.56 98 ASP A O 1
ATOM 751 N N . ASN A 1 99 ? -21.122 -13.602 -4.983 1.00 69.94 99 ASN A N 1
ATOM 752 C CA . ASN A 1 99 ? -19.921 -13.118 -5.655 1.00 69.94 99 ASN A CA 1
ATOM 753 C C . ASN A 1 99 ? -19.252 -14.205 -6.519 1.00 69.94 99 ASN A C 1
ATOM 755 O O . ASN A 1 99 ? -18.717 -15.192 -6.004 1.00 69.94 99 ASN A O 1
ATOM 759 N N . PHE A 1 100 ? -19.202 -13.960 -7.831 1.00 75.69 100 PHE A N 1
ATOM 760 C CA . PHE A 1 100 ? -18.617 -14.862 -8.826 1.00 75.69 100 PHE A CA 1
ATOM 761 C C . PHE A 1 100 ? -17.123 -15.165 -8.605 1.00 75.69 100 PHE A C 1
ATOM 763 O O . PHE A 1 100 ? -16.662 -16.224 -9.025 1.00 75.69 100 PHE A O 1
ATOM 770 N N . MET A 1 101 ? -16.352 -14.286 -7.950 1.00 65.81 101 MET A N 1
ATOM 771 C CA . MET A 1 101 ? -14.940 -14.546 -7.638 1.00 65.81 101 MET A CA 1
ATOM 772 C C . MET A 1 101 ? -14.787 -15.631 -6.571 1.00 65.81 101 MET A C 1
ATOM 774 O O . MET A 1 101 ? -13.878 -16.457 -6.678 1.00 65.81 101 MET A O 1
ATOM 778 N N . TYR A 1 102 ? -15.707 -15.703 -5.605 1.00 72.81 102 TYR A N 1
ATOM 779 C CA . TYR A 1 102 ? -15.777 -16.802 -4.636 1.00 72.81 102 TYR A CA 1
ATOM 780 C C . TYR A 1 102 ? -16.110 -18.125 -5.340 1.00 72.81 102 TYR A C 1
ATOM 782 O O . TYR A 1 102 ? -15.357 -19.092 -5.199 1.00 72.81 102 TYR A O 1
ATOM 790 N N . ARG A 1 103 ? -17.143 -18.134 -6.200 1.00 85.56 103 ARG A N 1
ATOM 791 C CA . ARG A 1 103 ? -17.527 -19.309 -7.009 1.00 85.56 103 ARG A CA 1
ATOM 792 C C . ARG A 1 103 ? -16.379 -19.780 -7.910 1.00 85.56 103 ARG A C 1
ATOM 794 O O . ARG A 1 103 ? -15.963 -20.935 -7.848 1.00 85.56 103 ARG A O 1
ATOM 801 N N . TYR A 1 104 ? -15.778 -18.866 -8.678 1.00 82.56 104 TYR A N 1
ATOM 802 C CA . TYR A 1 104 ? -14.593 -19.122 -9.506 1.00 82.56 104 TYR A CA 1
ATOM 803 C C . TYR A 1 104 ? -13.432 -19.701 -8.688 1.00 82.56 104 TYR A C 1
ATOM 805 O O . TYR A 1 104 ? -12.768 -20.640 -9.127 1.00 82.56 104 TYR A O 1
ATOM 813 N N . THR A 1 105 ? -13.180 -19.168 -7.491 1.00 73.94 105 THR A N 1
ATOM 814 C CA . THR A 1 105 ? -12.089 -19.633 -6.626 1.00 73.94 105 THR A CA 1
ATOM 815 C C . THR A 1 105 ? -12.343 -21.041 -6.101 1.00 73.94 105 THR A C 1
ATOM 817 O O . THR A 1 105 ? -11.422 -21.858 -6.134 1.00 73.94 105 THR A O 1
ATOM 820 N N . ALA A 1 106 ? -13.579 -21.358 -5.709 1.00 79.12 106 ALA A N 1
ATOM 821 C CA . ALA A 1 106 ? -13.982 -22.709 -5.333 1.00 79.12 106 ALA A CA 1
ATOM 822 C C . ALA A 1 106 ? -13.747 -23.698 -6.492 1.00 79.12 106 ALA A C 1
ATOM 824 O O . ALA A 1 106 ? -13.059 -24.706 -6.319 1.00 79.12 106 ALA A O 1
ATOM 825 N N . VAL A 1 107 ? -14.205 -23.359 -7.705 1.00 87.81 107 VAL A N 1
ATOM 826 C CA . VAL A 1 107 ? -13.981 -24.151 -8.932 1.00 87.81 107 VAL A CA 1
ATOM 827 C C . VAL A 1 107 ? -12.485 -24.366 -9.214 1.00 87.81 107 VAL A C 1
ATOM 829 O O . VAL A 1 107 ? -12.047 -25.489 -9.472 1.00 87.81 107 VAL A O 1
ATOM 832 N N . LYS A 1 108 ? -11.663 -23.309 -9.129 1.00 83.62 108 LYS A N 1
ATOM 833 C CA . LYS A 1 108 ? -10.201 -23.398 -9.312 1.00 83.62 108 LYS A CA 1
ATOM 834 C C . LYS A 1 108 ? -9.493 -24.154 -8.181 1.00 83.62 108 LYS A C 1
ATOM 836 O O . LYS A 1 108 ? -8.371 -24.619 -8.394 1.00 83.62 108 LYS A O 1
ATOM 841 N N . GLY A 1 109 ? -10.094 -24.244 -6.996 1.00 79.19 109 GLY A N 1
ATOM 842 C CA . GLY A 1 109 ? -9.630 -25.076 -5.889 1.00 79.19 109 GLY A CA 1
ATOM 843 C C . GLY A 1 109 ? -9.840 -26.558 -6.194 1.00 79.19 109 GLY A C 1
ATOM 844 O O . GLY A 1 109 ? -8.877 -27.323 -6.205 1.00 79.19 109 GLY A O 1
ATOM 845 N N . VAL A 1 110 ? -11.063 -26.929 -6.573 1.00 83.62 110 VAL A N 1
ATOM 846 C CA . VAL A 1 110 ? -11.430 -28.289 -7.000 1.00 83.62 110 VAL A CA 1
ATOM 847 C C . VAL A 1 110 ? -10.578 -28.793 -8.171 1.00 83.62 110 VAL A C 1
ATOM 849 O O . VAL A 1 110 ? -10.055 -29.904 -8.112 1.00 83.62 110 VAL A O 1
ATOM 852 N N . GLU A 1 111 ? -10.324 -27.964 -9.191 1.00 83.62 111 GLU A N 1
ATOM 853 C CA . GLU A 1 111 ? -9.435 -28.310 -10.320 1.00 83.62 111 GLU A CA 1
ATOM 854 C C . GLU A 1 111 ? -8.017 -28.731 -9.873 1.00 83.62 111 GLU A C 1
ATOM 856 O O . GLU A 1 111 ? -7.358 -29.535 -10.541 1.00 83.62 111 GLU A O 1
ATOM 861 N N . LYS A 1 112 ? -7.526 -28.191 -8.746 1.00 81.12 112 LYS A N 1
ATOM 862 C CA . LYS A 1 112 ? -6.225 -28.565 -8.166 1.00 81.12 112 LYS A CA 1
ATOM 863 C C . LYS A 1 112 ? -6.299 -29.834 -7.326 1.00 81.12 112 LYS A C 1
ATOM 865 O O . LYS A 1 112 ? -5.343 -30.603 -7.370 1.00 81.12 112 LYS A O 1
ATOM 870 N N . LEU A 1 113 ? -7.384 -30.021 -6.569 1.00 80.94 113 LEU A N 1
ATOM 871 C CA . LEU A 1 113 ? -7.605 -31.210 -5.739 1.00 80.94 113 LEU A CA 1
ATOM 872 C C . LEU A 1 113 ? -7.779 -32.468 -6.602 1.00 80.94 113 LEU A C 1
ATOM 874 O O . LEU A 1 113 ? -7.250 -33.514 -6.246 1.00 80.94 113 LEU A O 1
ATOM 878 N N . ARG A 1 114 ? -8.427 -32.333 -7.773 1.00 83.44 114 ARG A N 1
ATOM 879 C CA . ARG A 1 114 ? -8.706 -33.430 -8.724 1.00 83.44 114 ARG A CA 1
ATOM 880 C C . ARG A 1 114 ? -9.514 -34.581 -8.115 1.00 83.44 114 ARG A C 1
ATOM 882 O O . ARG A 1 114 ? -9.291 -35.739 -8.452 1.00 83.44 114 ARG A O 1
ATOM 889 N N . ASP A 1 115 ? -10.436 -34.232 -7.227 1.00 84.12 115 ASP A N 1
ATOM 890 C CA . ASP A 1 115 ? -11.363 -35.162 -6.589 1.00 84.12 115 ASP A CA 1
ATOM 891 C C . ASP A 1 115 ? -12.621 -35.321 -7.459 1.00 84.12 115 ASP A C 1
ATOM 893 O O . ASP A 1 115 ? -13.275 -34.329 -7.798 1.00 84.12 115 ASP A O 1
ATOM 897 N N . ASP A 1 116 ? -12.927 -36.553 -7.867 1.00 86.38 116 ASP A N 1
ATOM 898 C CA . ASP A 1 116 ? -14.008 -36.881 -8.801 1.00 86.38 116 ASP A CA 1
ATOM 899 C C . ASP A 1 116 ? -15.407 -36.681 -8.197 1.00 86.38 116 ASP A C 1
ATOM 901 O O . ASP A 1 116 ? -16.356 -36.395 -8.936 1.00 86.38 116 ASP A O 1
ATOM 905 N N . ALA A 1 117 ? -15.535 -36.679 -6.864 1.00 86.88 117 ALA A N 1
ATOM 906 C CA . ALA A 1 117 ? -16.785 -36.370 -6.169 1.00 86.88 117 ALA A CA 1
ATOM 907 C C . ALA A 1 117 ? -17.292 -34.937 -6.434 1.00 86.88 117 ALA A C 1
ATOM 909 O O . ALA A 1 117 ? -18.464 -34.637 -6.192 1.00 86.88 117 ALA A O 1
ATOM 910 N N . ALA A 1 118 ? -16.445 -34.047 -6.963 1.00 91.00 118 ALA A N 1
ATOM 911 C CA . ALA A 1 118 ? -16.844 -32.701 -7.359 1.00 91.00 118 ALA A CA 1
ATOM 912 C C . ALA A 1 118 ? -17.560 -32.632 -8.723 1.00 91.00 118 ALA A C 1
ATOM 914 O O . ALA A 1 118 ? -18.250 -31.645 -8.990 1.00 91.00 118 ALA A O 1
ATOM 915 N N . LEU A 1 119 ? -17.422 -33.652 -9.583 1.00 92.06 119 LEU A N 1
ATOM 916 C CA . LEU A 1 119 ? -18.048 -33.691 -10.911 1.00 92.06 119 LEU A CA 1
ATOM 917 C C . LEU A 1 119 ? -19.578 -33.493 -10.874 1.00 92.06 119 LEU A C 1
ATOM 919 O O . LEU A 1 119 ? -20.045 -32.574 -11.548 1.00 92.06 119 LEU A O 1
ATOM 923 N N . PRO A 1 120 ? -20.371 -34.270 -10.100 1.00 91.81 120 PRO A N 1
ATOM 924 C CA . PRO A 1 120 ? -21.827 -34.107 -10.080 1.00 91.81 120 PRO A CA 1
ATOM 925 C C . PRO A 1 120 ? -22.271 -32.731 -9.563 1.00 91.81 120 PRO A C 1
ATOM 927 O O . PRO A 1 120 ? -23.291 -32.214 -10.003 1.00 91.81 120 PRO A O 1
ATOM 930 N N . ILE A 1 121 ? -21.494 -32.107 -8.672 1.00 92.38 121 ILE A N 1
ATOM 931 C CA . ILE A 1 121 ? -21.806 -30.784 -8.106 1.00 92.38 121 ILE A CA 1
ATOM 932 C C . ILE A 1 121 ? -21.566 -29.684 -9.149 1.00 92.38 121 ILE A C 1
ATOM 934 O O . ILE A 1 121 ? -22.369 -28.762 -9.276 1.00 92.38 121 ILE A O 1
ATOM 938 N N . LEU A 1 122 ? -20.478 -29.795 -9.922 1.00 92.44 122 LEU A N 1
ATOM 939 C CA . LEU A 1 122 ? -20.208 -28.900 -11.048 1.00 92.44 122 LEU A CA 1
ATOM 940 C C . LEU A 1 122 ? -21.292 -29.024 -12.129 1.00 92.44 122 LEU A C 1
ATOM 942 O O . LEU A 1 122 ? -21.796 -28.001 -12.587 1.00 92.44 122 LEU A O 1
ATOM 946 N N . ALA A 1 123 ? -21.671 -30.251 -12.494 1.00 90.50 123 ALA A N 1
ATOM 947 C CA . ALA A 1 123 ? -22.712 -30.526 -13.485 1.00 90.50 123 ALA A CA 1
ATOM 948 C C . ALA A 1 123 ? -24.082 -29.952 -13.078 1.00 90.50 123 ALA A C 1
ATOM 950 O O . ALA A 1 123 ? -24.744 -29.296 -13.876 1.00 90.50 123 ALA A O 1
ATOM 951 N N . GLU A 1 124 ? -24.483 -30.124 -11.814 1.00 88.81 124 GLU A N 1
ATOM 952 C CA . GLU A 1 124 ? -25.766 -29.634 -11.297 1.00 88.81 124 GLU A CA 1
ATOM 953 C C . GLU A 1 124 ? -25.881 -28.100 -11.315 1.00 88.81 124 GLU A C 1
ATOM 955 O O . GLU A 1 124 ? -26.940 -27.558 -11.631 1.00 88.81 124 GLU A O 1
ATOM 960 N N . ILE A 1 125 ? -24.799 -27.390 -10.976 1.00 84.00 125 ILE A N 1
ATOM 961 C CA . ILE A 1 125 ? -24.825 -25.932 -10.773 1.00 84.00 125 ILE A CA 1
ATOM 962 C C . ILE A 1 125 ? -24.556 -25.163 -12.075 1.00 84.00 125 ILE A C 1
ATOM 964 O O . ILE A 1 125 ? -25.109 -24.078 -12.278 1.00 84.00 125 ILE A O 1
ATOM 968 N N . MET A 1 126 ? -23.771 -25.725 -12.997 1.00 86.62 126 MET A N 1
ATOM 969 C CA . MET A 1 126 ? -23.392 -25.082 -14.262 1.00 86.62 126 MET A CA 1
ATOM 970 C C . MET A 1 126 ? -24.551 -24.536 -15.126 1.00 86.62 126 MET A C 1
ATOM 972 O O . MET A 1 126 ? -24.377 -23.456 -15.695 1.00 86.62 126 MET A O 1
ATOM 976 N N . PRO A 1 127 ? -25.731 -25.184 -15.233 1.00 85.62 127 PRO A N 1
ATOM 977 C CA . PRO A 1 127 ? -26.896 -24.626 -15.929 1.00 85.62 127 PRO A CA 1
ATOM 978 C C . PRO A 1 127 ? -27.446 -23.326 -15.320 1.00 85.62 127 PRO A C 1
ATOM 980 O O . PRO A 1 127 ? -28.132 -22.577 -16.013 1.00 85.62 127 PRO A O 1
ATOM 983 N N . SER A 1 128 ? -27.166 -23.063 -14.039 1.00 84.81 128 SER A N 1
ATOM 984 C CA . SER A 1 128 ? -27.617 -21.871 -13.304 1.00 84.81 128 SER A CA 1
ATOM 985 C C . SER A 1 128 ? -26.555 -20.771 -13.172 1.00 84.81 128 SER A C 1
ATOM 987 O O . SER A 1 128 ? -26.876 -19.662 -12.751 1.00 84.81 128 SER A O 1
ATOM 989 N N . GLU A 1 129 ? -25.304 -21.046 -13.554 1.00 90.88 129 GLU A N 1
ATOM 990 C CA . GLU A 1 129 ? -24.192 -20.099 -13.442 1.00 90.88 129 GLU A CA 1
ATOM 991 C C . GLU A 1 129 ? -24.253 -19.026 -14.542 1.00 90.88 129 GLU A C 1
ATOM 993 O O . GLU A 1 129 ? -24.013 -19.285 -15.726 1.00 90.88 129 GLU A O 1
ATOM 998 N N . ASP A 1 130 ? -24.529 -17.785 -14.148 1.00 86.88 130 ASP A N 1
ATOM 999 C CA . ASP A 1 130 ? -24.674 -16.648 -15.055 1.00 86.88 130 ASP A CA 1
ATOM 1000 C C . ASP A 1 130 ? -23.328 -16.123 -15.580 1.00 86.88 130 ASP A C 1
ATOM 1002 O O . ASP A 1 130 ? -23.232 -15.683 -16.735 1.00 86.88 130 ASP A O 1
ATOM 1006 N N . ASN A 1 131 ? -22.258 -16.236 -14.790 1.00 87.19 131 ASN A N 1
ATOM 1007 C CA . ASN A 1 131 ? -20.981 -15.619 -15.100 1.00 87.19 131 ASN A CA 1
ATOM 1008 C C . ASN A 1 131 ? -20.114 -16.489 -16.041 1.00 87.19 131 ASN A C 1
ATOM 1010 O O . ASN A 1 131 ? -19.676 -17.587 -15.671 1.00 87.19 131 ASN A O 1
ATOM 1014 N N . PRO A 1 132 ? -19.753 -15.997 -17.245 1.00 86.75 132 PRO A N 1
ATOM 1015 C CA . PRO A 1 132 ? -18.981 -16.778 -18.211 1.00 86.75 132 PRO A CA 1
ATOM 1016 C C . PRO A 1 132 ? -17.550 -17.083 -17.747 1.00 86.75 132 PRO A C 1
ATOM 1018 O O . PRO A 1 132 ? -16.947 -18.047 -18.220 1.00 86.75 132 PRO A O 1
ATOM 1021 N N . ILE A 1 133 ? -16.980 -16.307 -16.815 1.00 85.00 133 ILE A N 1
ATOM 1022 C CA . ILE A 1 133 ? -15.657 -16.596 -16.245 1.00 85.00 133 ILE A CA 1
ATOM 1023 C C . ILE A 1 133 ? -15.742 -17.867 -15.395 1.00 85.00 133 ILE A C 1
ATOM 1025 O O . ILE A 1 133 ? -14.919 -18.766 -15.590 1.00 85.00 133 ILE A O 1
ATOM 1029 N N . VAL A 1 134 ? -16.760 -17.977 -14.532 1.00 88.25 134 VAL A N 1
ATOM 1030 C CA . VAL A 1 134 ? -16.996 -19.165 -13.697 1.00 88.25 134 VAL A CA 1
ATOM 1031 C C . VAL A 1 134 ? -17.316 -20.373 -14.575 1.00 88.25 134 VAL A C 1
ATOM 1033 O O . VAL A 1 134 ? -16.602 -21.371 -14.472 1.00 88.25 134 VAL A O 1
ATOM 1036 N N . ARG A 1 135 ? -18.261 -20.263 -15.527 1.00 93.19 135 ARG A N 1
ATOM 1037 C CA . ARG A 1 135 ? -18.559 -21.357 -16.477 1.00 93.19 135 ARG A CA 1
ATOM 1038 C C . ARG A 1 135 ? -17.315 -21.834 -17.223 1.00 93.19 135 ARG A C 1
ATOM 1040 O O . ARG A 1 135 ? -17.045 -23.032 -17.298 1.00 93.19 135 ARG A O 1
ATOM 1047 N N . SER A 1 136 ? -16.490 -20.904 -17.714 1.00 90.12 136 SER A N 1
ATOM 1048 C CA . SER A 1 136 ? -15.267 -21.245 -18.453 1.00 90.12 136 SER A CA 1
ATOM 1049 C C . SER A 1 136 ? -14.193 -21.917 -17.585 1.00 90.12 136 SER A C 1
ATOM 1051 O O . SER A 1 136 ? -13.351 -22.642 -18.119 1.00 90.12 136 SER A O 1
ATOM 1053 N N . ALA A 1 137 ? -14.202 -21.693 -16.268 1.00 89.19 137 ALA A N 1
ATOM 1054 C CA . ALA A 1 137 ? -13.346 -22.399 -15.318 1.00 89.19 137 ALA A CA 1
ATOM 1055 C C . ALA A 1 137 ? -13.919 -23.777 -14.970 1.00 89.19 137 ALA A C 1
ATOM 1057 O O . ALA A 1 137 ? -13.175 -24.753 -14.918 1.00 89.19 137 ALA A O 1
ATOM 1058 N N . ALA A 1 138 ? -15.236 -23.870 -14.796 1.00 91.19 138 ALA A N 1
ATOM 1059 C CA . ALA A 1 138 ? -15.927 -25.091 -14.410 1.00 91.19 138 ALA A CA 1
ATOM 1060 C C . ALA A 1 138 ? -15.859 -26.168 -15.497 1.00 91.19 138 ALA A C 1
ATOM 1062 O O . ALA A 1 138 ? -15.567 -27.311 -15.165 1.00 91.19 138 ALA A O 1
ATOM 1063 N N . VAL A 1 139 ? -15.955 -25.825 -16.790 1.00 93.69 139 VAL A N 1
ATOM 1064 C CA . VAL A 1 139 ? -15.696 -26.805 -17.870 1.00 93.69 139 VAL A CA 1
ATOM 1065 C C . VAL A 1 139 ? -14.264 -27.363 -17.836 1.00 93.69 139 VAL A C 1
ATOM 1067 O O . VAL A 1 139 ? -14.047 -28.539 -18.118 1.00 93.69 139 VAL A O 1
ATOM 1070 N N . LYS A 1 140 ? -13.268 -26.570 -17.409 1.00 91.69 140 LYS A N 1
ATOM 1071 C CA . LYS A 1 140 ? -11.899 -27.079 -17.207 1.00 91.69 140 LYS A CA 1
ATOM 1072 C C . LYS A 1 140 ? -11.777 -27.931 -15.948 1.00 91.69 140 LYS A C 1
ATOM 1074 O O . LYS A 1 140 ? -11.094 -28.952 -15.988 1.00 91.69 140 LYS A O 1
ATOM 1079 N N . ALA A 1 141 ? -12.438 -27.539 -14.859 1.00 91.38 141 ALA A N 1
ATOM 1080 C CA . ALA A 1 141 ? -12.484 -28.323 -13.632 1.00 91.38 141 ALA A CA 1
ATOM 1081 C C . ALA A 1 141 ? -13.140 -29.690 -13.878 1.00 91.38 141 ALA A C 1
ATOM 1083 O O . ALA A 1 141 ? -12.513 -30.696 -13.568 1.00 91.38 141 ALA A O 1
ATOM 1084 N N . MET A 1 142 ? -14.309 -29.737 -14.533 1.00 92.31 142 MET A N 1
ATOM 1085 C CA . MET A 1 142 ? -15.039 -30.967 -14.875 1.00 92.31 142 MET A CA 1
ATOM 1086 C C . MET A 1 142 ? -14.159 -31.974 -15.625 1.00 92.31 142 MET A C 1
ATOM 1088 O O . MET A 1 142 ? -14.045 -33.113 -15.184 1.00 92.31 142 MET A O 1
ATOM 1092 N N . ALA A 1 143 ? -13.426 -31.558 -16.664 1.00 89.94 143 ALA A N 1
ATOM 1093 C CA . ALA A 1 143 ? -12.478 -32.449 -17.346 1.00 89.94 143 ALA A CA 1
ATOM 1094 C C . ALA A 1 143 ? -11.306 -32.923 -16.464 1.00 89.94 143 ALA A C 1
ATOM 1096 O O . ALA A 1 143 ? -10.786 -34.019 -16.672 1.00 89.94 143 ALA A O 1
ATOM 1097 N N . LYS A 1 144 ? -10.858 -32.118 -15.489 1.00 89.25 144 LYS A N 1
ATOM 1098 C CA . LYS A 1 144 ? -9.757 -32.483 -14.576 1.00 89.25 144 LYS A CA 1
ATOM 1099 C C . LYS A 1 144 ? -10.174 -33.342 -13.388 1.00 89.25 144 LYS A C 1
ATOM 1101 O O . LYS A 1 144 ? -9.301 -34.037 -12.874 1.00 89.25 144 LYS A O 1
ATOM 1106 N N . VAL A 1 145 ? -11.441 -33.300 -12.976 1.00 89.38 145 VAL A N 1
ATOM 1107 C CA . VAL A 1 145 ? -11.983 -34.166 -11.916 1.00 89.38 145 VAL A CA 1
ATOM 1108 C C . VAL A 1 145 ? -12.627 -35.435 -12.472 1.00 89.38 145 VAL A C 1
ATOM 1110 O O . VAL A 1 145 ? -12.390 -36.511 -11.946 1.00 89.38 145 VAL A O 1
ATOM 1113 N N . GLY A 1 146 ? -13.394 -35.332 -13.561 1.00 84.75 146 GLY A N 1
ATOM 1114 C CA . GLY A 1 146 ? -14.182 -36.440 -14.104 1.00 84.75 146 GLY A CA 1
ATOM 1115 C C . GLY A 1 146 ? -13.514 -37.241 -15.221 1.00 84.75 146 GLY A C 1
ATOM 1116 O O . GLY A 1 146 ? -13.946 -38.354 -15.509 1.00 84.75 146 GLY A O 1
ATOM 1117 N N . GLY A 1 147 ? -12.486 -36.700 -15.887 1.00 84.00 147 GLY A N 1
ATOM 1118 C CA . GLY A 1 147 ? -11.860 -37.364 -17.035 1.00 84.00 147 GLY A CA 1
ATOM 1119 C C . GLY A 1 147 ? -12.887 -37.721 -18.119 1.00 84.00 147 GLY A C 1
ATOM 1120 O O . GLY A 1 147 ? -13.628 -36.851 -18.573 1.00 84.00 147 GLY A O 1
ATOM 1121 N N . GLU A 1 148 ? -12.954 -38.998 -18.506 1.00 83.69 148 GLU A N 1
ATOM 1122 C CA . GLU A 1 148 ? -13.957 -39.526 -19.449 1.00 83.69 148 GLU A CA 1
ATOM 1123 C C . GLU A 1 148 ? -15.404 -39.342 -18.959 1.00 83.69 148 GLU A C 1
ATOM 1125 O O . GLU A 1 148 ? -16.280 -39.027 -19.762 1.00 83.69 148 GLU A O 1
ATOM 1130 N N . MET A 1 149 ? -15.661 -39.442 -17.648 1.00 85.56 149 MET A N 1
ATOM 1131 C CA . MET A 1 149 ? -17.014 -39.323 -17.080 1.00 85.56 149 MET A CA 1
ATOM 1132 C C . MET A 1 149 ? -17.611 -37.916 -17.220 1.00 85.56 149 MET A C 1
ATOM 1134 O O . MET A 1 149 ? -18.821 -37.755 -17.122 1.00 85.56 149 MET A O 1
ATOM 1138 N N . ALA A 1 150 ? -16.786 -36.895 -17.469 1.00 89.56 150 ALA A N 1
ATOM 1139 C CA . ALA A 1 150 ? -17.253 -35.527 -17.688 1.00 89.56 150 ALA A CA 1
ATOM 1140 C C . ALA A 1 150 ? -17.790 -35.275 -19.110 1.00 89.56 150 ALA A C 1
ATOM 1142 O O . ALA A 1 150 ? -18.269 -34.177 -19.386 1.00 89.56 150 ALA A O 1
ATOM 1143 N N . MET A 1 151 ? -17.679 -36.240 -20.031 1.00 86.69 151 MET A N 1
ATOM 1144 C CA . MET A 1 151 ? -17.965 -36.022 -21.452 1.00 86.69 151 MET A CA 1
ATOM 1145 C C . MET A 1 151 ? -19.392 -35.546 -21.729 1.00 86.69 151 MET A C 1
ATOM 1147 O O . MET A 1 151 ? -19.558 -34.533 -22.405 1.00 86.69 151 MET A O 1
ATOM 1151 N N . GLU A 1 152 ? -20.402 -36.263 -21.229 1.00 87.00 152 GLU A N 1
ATOM 1152 C CA . GLU A 1 152 ? -21.813 -35.982 -21.541 1.00 87.00 152 GLU A CA 1
ATOM 1153 C C . GLU A 1 152 ? -22.213 -34.565 -21.103 1.00 87.00 152 GLU A C 1
ATOM 115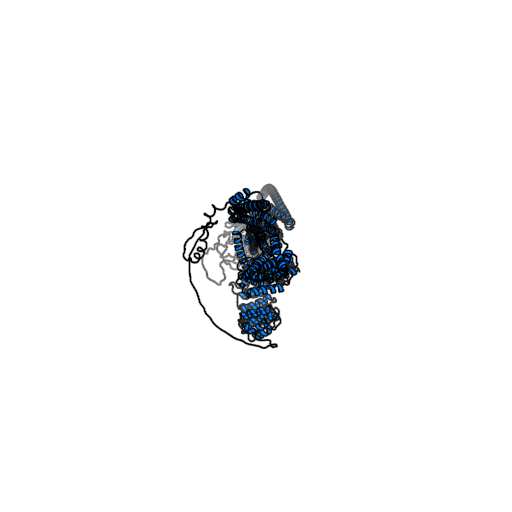5 O O . GLU A 1 152 ? -22.833 -33.830 -21.871 1.00 87.00 152 GLU A O 1
ATOM 1160 N N . GLU A 1 153 ? -21.748 -34.141 -19.926 1.00 89.50 153 GLU A N 1
ATOM 1161 C CA . GLU A 1 153 ? -21.955 -32.792 -19.387 1.00 89.50 153 GLU A CA 1
ATOM 1162 C C . GLU A 1 153 ? -21.196 -31.722 -20.183 1.00 89.50 153 GLU A C 1
ATOM 1164 O O . GLU A 1 153 ? -21.735 -30.663 -20.505 1.00 89.50 153 GLU A O 1
ATOM 1169 N N . LEU A 1 154 ? -19.942 -31.988 -20.562 1.00 92.69 154 LEU A N 1
ATOM 1170 C CA . LEU A 1 154 ? -19.136 -31.037 -21.331 1.00 92.69 154 LEU A CA 1
ATOM 1171 C C . LEU A 1 154 ? -19.712 -30.770 -22.728 1.00 92.69 154 LEU A C 1
ATOM 1173 O O . LEU A 1 154 ? -19.623 -29.639 -23.205 1.00 92.69 154 LEU A O 1
ATOM 1177 N N . LEU A 1 155 ? -20.340 -31.757 -23.373 1.00 91.25 155 LEU A N 1
ATOM 1178 C CA . LEU A 1 155 ? -20.964 -31.579 -24.691 1.00 91.25 155 LEU A CA 1
ATOM 1179 C C . LEU A 1 155 ? -22.051 -30.488 -24.699 1.00 91.25 155 LEU A C 1
ATOM 1181 O O . LEU A 1 155 ? -22.223 -29.813 -25.717 1.00 91.25 155 LEU A O 1
ATOM 1185 N N . LEU A 1 156 ? -22.726 -30.245 -23.569 1.00 90.62 156 LEU A N 1
ATOM 1186 C CA . LEU A 1 156 ? -23.750 -29.200 -23.433 1.00 90.62 156 LEU A CA 1
ATOM 1187 C C . LEU A 1 156 ? -23.182 -27.782 -23.649 1.00 90.62 156 LEU A C 1
ATOM 1189 O O . LEU A 1 156 ? -23.871 -26.908 -24.178 1.00 90.62 156 LEU A O 1
ATOM 1193 N N . TYR A 1 157 ? -21.909 -27.558 -23.306 1.00 93.94 157 TYR A N 1
ATOM 1194 C CA . TYR A 1 157 ? -21.264 -26.237 -23.328 1.00 93.94 157 TYR A CA 1
ATOM 1195 C C . TYR A 1 157 ? -20.540 -25.911 -24.643 1.00 93.94 157 TYR A C 1
ATOM 1197 O O . TYR A 1 157 ? -20.009 -24.808 -24.807 1.00 93.94 157 TYR A O 1
ATOM 1205 N N . LEU A 1 158 ? -20.581 -26.817 -25.629 1.00 93.56 158 LEU A N 1
ATOM 1206 C CA . LEU A 1 158 ? -20.100 -26.540 -26.987 1.00 93.56 158 LEU A CA 1
ATOM 1207 C C . LEU A 1 158 ? -20.889 -25.418 -27.678 1.00 93.56 158 LEU A C 1
ATOM 1209 O O . LEU A 1 158 ? -20.349 -24.782 -28.572 1.00 93.56 158 LEU A O 1
ATOM 1213 N N . ASN A 1 159 ? -22.119 -25.126 -27.244 1.00 90.56 159 ASN A N 1
ATOM 1214 C CA . ASN A 1 159 ? -22.963 -24.059 -27.795 1.00 90.56 159 ASN A CA 1
ATOM 1215 C C . ASN A 1 159 ? -23.169 -22.869 -26.830 1.00 90.56 159 ASN A C 1
ATOM 1217 O O . ASN A 1 159 ? -24.103 -22.089 -27.015 1.00 90.56 159 ASN A O 1
ATOM 1221 N N . ASP A 1 160 ? -22.323 -22.706 -25.801 1.00 94.19 160 ASP A N 1
ATOM 1222 C CA . ASP A 1 160 ? -22.431 -21.578 -24.857 1.00 94.19 160 ASP A CA 1
ATOM 1223 C C . ASP A 1 160 ? -22.330 -20.217 -25.584 1.00 94.19 160 ASP A C 1
ATOM 1225 O O . ASP A 1 160 ? -21.499 -20.066 -26.491 1.00 94.19 160 ASP A O 1
ATOM 1229 N N . PRO A 1 161 ? -23.128 -19.198 -25.213 1.00 90.25 161 PRO A N 1
ATOM 1230 C CA . PRO A 1 161 ? -23.039 -17.873 -25.827 1.00 90.25 161 PRO A CA 1
ATOM 1231 C C . PRO A 1 161 ? -21.645 -17.227 -25.712 1.00 90.25 161 PRO A C 1
ATOM 1233 O O . PRO A 1 161 ? -21.230 -16.527 -26.641 1.00 90.25 161 PRO A O 1
ATOM 1236 N N . ASP A 1 162 ? -20.892 -17.468 -24.632 1.00 93.44 162 ASP A N 1
ATOM 1237 C CA . ASP A 1 162 ? -19.546 -16.913 -24.454 1.00 93.44 162 ASP A CA 1
ATOM 1238 C C . ASP A 1 162 ? -18.470 -17.780 -25.138 1.00 93.44 162 ASP A C 1
ATOM 1240 O O . ASP A 1 162 ? -18.331 -18.986 -24.914 1.00 93.44 162 ASP A O 1
ATOM 1244 N N . THR A 1 163 ? -17.651 -17.140 -25.977 1.00 92.12 163 THR A N 1
ATOM 1245 C CA . THR A 1 163 ? -16.678 -17.836 -26.834 1.00 92.12 163 THR A CA 1
ATOM 1246 C C . THR A 1 163 ? -15.530 -18.485 -26.054 1.00 92.12 163 THR A C 1
ATOM 1248 O O . THR A 1 163 ? -14.948 -19.472 -26.508 1.00 92.12 163 THR A O 1
ATOM 1251 N N . ARG A 1 164 ? -15.223 -17.999 -24.842 1.00 89.38 164 ARG A N 1
ATOM 1252 C CA . ARG A 1 164 ? -14.224 -18.589 -23.936 1.00 89.38 164 ARG A CA 1
ATOM 1253 C C . ARG A 1 164 ? -14.747 -19.876 -23.320 1.00 89.38 164 ARG A C 1
ATOM 1255 O O . ARG A 1 164 ? -13.948 -20.791 -23.134 1.00 89.38 164 ARG A O 1
ATOM 1262 N N . VAL A 1 165 ? -16.045 -19.954 -23.012 1.00 93.56 165 VAL A N 1
ATOM 1263 C CA . VAL A 1 165 ? -16.669 -21.195 -22.532 1.00 93.56 165 VAL A CA 1
ATOM 1264 C C . VAL A 1 165 ? -16.604 -22.246 -23.637 1.00 93.56 165 VAL A C 1
ATOM 1266 O O . VAL A 1 165 ? -16.040 -23.313 -23.396 1.00 93.56 165 VAL A O 1
ATOM 1269 N N . ARG A 1 166 ? -17.019 -21.924 -24.873 1.00 95.44 166 ARG A N 1
ATOM 1270 C CA . ARG A 1 166 ? -16.889 -22.847 -26.022 1.00 95.44 166 ARG A CA 1
ATOM 1271 C C . ARG A 1 166 ? -15.440 -23.289 -26.256 1.00 95.44 166 ARG A C 1
ATOM 1273 O O . ARG A 1 166 ? -15.160 -24.484 -26.308 1.00 95.44 166 ARG A O 1
ATOM 1280 N N . ALA A 1 167 ? -14.488 -22.353 -26.303 1.00 90.38 167 ALA A N 1
ATOM 1281 C CA . ALA A 1 167 ? -13.073 -22.666 -26.542 1.00 90.38 167 ALA A CA 1
ATOM 1282 C C . ALA A 1 167 ? -12.455 -23.536 -25.433 1.00 90.38 167 ALA A C 1
ATOM 1284 O O . ALA A 1 167 ? -11.664 -24.438 -25.721 1.00 90.38 167 ALA A O 1
ATOM 1285 N N . ASN A 1 168 ? -12.808 -23.276 -24.170 1.00 93.00 168 ASN A N 1
ATOM 1286 C CA . ASN A 1 168 ? -12.368 -24.087 -23.037 1.00 93.00 168 ASN A CA 1
ATOM 1287 C C . ASN A 1 168 ? -13.060 -25.461 -23.013 1.00 93.00 168 ASN A C 1
ATOM 1289 O O . ASN A 1 168 ? -12.436 -26.417 -22.570 1.00 93.00 168 ASN A O 1
ATOM 1293 N N . THR A 1 169 ? -14.296 -25.573 -23.505 1.00 93.75 169 THR A N 1
ATOM 1294 C CA . THR A 1 169 ? -15.041 -26.840 -23.609 1.00 93.75 169 THR A CA 1
ATOM 1295 C C . THR A 1 169 ? -14.419 -27.769 -24.649 1.00 93.75 169 THR A C 1
ATOM 1297 O O . THR A 1 169 ? -14.197 -28.943 -24.368 1.00 93.75 169 THR A O 1
ATOM 1300 N N . VAL A 1 170 ? -14.027 -27.237 -25.812 1.00 92.44 170 VAL A N 1
ATOM 1301 C CA . VAL A 1 170 ? -13.254 -27.984 -26.822 1.00 92.44 170 VAL A CA 1
ATOM 1302 C C . VAL A 1 170 ? -11.930 -28.502 -26.238 1.00 92.44 170 VAL A C 1
ATOM 1304 O O . VAL A 1 170 ? -11.582 -29.667 -26.416 1.00 92.44 170 VAL A O 1
ATOM 1307 N N . GLU A 1 171 ? -11.205 -27.660 -25.493 1.00 89.56 171 GLU A N 1
ATOM 1308 C CA . GLU A 1 171 ? -9.953 -28.033 -24.812 1.00 89.56 171 GLU A CA 1
ATOM 1309 C C . GLU A 1 171 ? -10.176 -29.093 -23.713 1.00 89.56 171 GLU A C 1
ATOM 1311 O O . GLU A 1 171 ? -9.369 -30.009 -23.548 1.00 89.56 171 GLU A O 1
ATOM 1316 N N . ALA A 1 172 ? -11.288 -28.984 -22.980 1.00 90.75 172 ALA A N 1
ATOM 1317 C CA . ALA A 1 172 ? -11.706 -29.917 -21.942 1.00 90.75 172 ALA A CA 1
ATOM 1318 C C . ALA A 1 172 ? -11.992 -31.307 -22.538 1.00 90.75 172 ALA A C 1
ATOM 1320 O O . ALA A 1 172 ? -11.293 -32.258 -22.183 1.00 90.75 172 ALA A O 1
ATOM 1321 N N . LEU A 1 173 ? -12.905 -31.393 -23.514 1.00 89.19 173 LEU A N 1
ATOM 1322 C CA . LEU A 1 173 ? -13.268 -32.619 -24.241 1.00 89.19 173 LEU A CA 1
ATOM 1323 C C . LEU A 1 173 ? -12.053 -33.298 -24.891 1.00 89.19 173 LEU A C 1
ATOM 1325 O O . LEU A 1 173 ? -11.895 -34.515 -24.792 1.00 89.19 173 LEU A O 1
ATOM 1329 N N . ALA A 1 174 ? -11.137 -32.522 -25.482 1.00 83.38 174 ALA A N 1
ATOM 1330 C CA . ALA A 1 174 ? -9.888 -33.053 -26.029 1.00 83.38 174 ALA A CA 1
ATOM 1331 C C . ALA A 1 174 ? -9.081 -33.838 -24.979 1.00 83.38 174 ALA A C 1
ATOM 1333 O O . ALA A 1 174 ? -8.541 -34.904 -25.284 1.00 83.38 174 ALA A O 1
ATOM 1334 N N . SER A 1 175 ? -9.052 -33.345 -23.734 1.00 83.94 175 SER A N 1
ATOM 1335 C CA . SER A 1 175 ? -8.338 -33.962 -22.610 1.00 83.94 175 SER A CA 1
ATOM 1336 C C . SER A 1 175 ? -9.079 -35.120 -21.922 1.00 83.94 175 SER A C 1
ATOM 1338 O O . SER A 1 175 ? -8.460 -35.837 -21.139 1.00 83.94 175 SER A O 1
ATOM 1340 N N . CYS A 1 176 ? -10.358 -35.342 -22.241 1.00 79.19 176 CYS A N 1
ATOM 1341 C CA . CYS A 1 176 ? -11.232 -36.344 -21.618 1.00 79.19 176 CYS A CA 1
ATOM 1342 C C . CYS A 1 176 ? -11.115 -37.771 -22.192 1.00 79.19 176 CYS A C 1
ATOM 1344 O O . CYS A 1 176 ? -12.069 -38.519 -22.062 1.00 79.19 176 CYS A O 1
ATOM 1346 N N . GLY A 1 177 ? -10.011 -38.172 -22.835 1.00 64.81 177 GLY A N 1
ATOM 1347 C CA . GLY A 1 177 ? -9.723 -39.581 -23.196 1.00 64.81 177 GLY A CA 1
ATOM 1348 C C . GLY A 1 177 ? -10.552 -40.229 -24.324 1.00 64.81 177 GLY A C 1
ATOM 1349 O O . GLY A 1 177 ? -9.972 -40.756 -25.271 1.00 64.81 177 GLY A O 1
ATOM 1350 N N . ALA A 1 178 ? -11.883 -40.140 -24.293 1.00 65.81 178 ALA A N 1
ATOM 1351 C CA . ALA A 1 178 ? -12.790 -40.815 -25.229 1.00 65.81 178 ALA A CA 1
ATOM 1352 C C . ALA A 1 178 ? -13.068 -40.006 -26.514 1.00 65.81 178 ALA A C 1
ATOM 1354 O O . ALA A 1 178 ? -12.736 -38.819 -26.591 1.00 65.81 178 ALA A O 1
ATOM 1355 N N . ASP A 1 179 ? -13.577 -40.672 -27.556 1.00 75.62 179 ASP A N 1
ATOM 1356 C CA . ASP A 1 179 ? -13.721 -40.120 -28.911 1.00 75.62 179 ASP A CA 1
ATOM 1357 C C . ASP A 1 179 ? -14.854 -39.084 -29.002 1.00 75.62 179 ASP A C 1
ATOM 1359 O O . ASP A 1 179 ? -16.013 -39.371 -28.719 1.00 75.62 179 ASP A O 1
ATOM 1363 N N . VAL A 1 180 ? -14.488 -37.865 -29.399 1.00 78.62 180 VAL A N 1
ATOM 1364 C CA . VAL A 1 180 ? -15.373 -36.694 -29.521 1.00 78.62 180 VAL A CA 1
ATOM 1365 C C . VAL A 1 180 ? -15.368 -36.117 -30.938 1.00 78.62 180 VAL A C 1
ATOM 1367 O O . VAL A 1 180 ? -15.824 -34.993 -31.148 1.00 78.62 180 VAL A O 1
ATOM 1370 N N . THR A 1 181 ? -14.822 -36.853 -31.910 1.00 81.44 181 THR A N 1
ATOM 1371 C CA . THR A 1 181 ? -14.536 -36.357 -33.266 1.00 81.44 181 THR A CA 1
ATOM 1372 C C . THR A 1 181 ? -15.780 -35.763 -33.935 1.00 81.44 181 THR A C 1
ATOM 1374 O O . THR A 1 181 ? -15.749 -34.602 -34.350 1.00 81.44 181 THR A O 1
ATOM 1377 N N . ASP A 1 182 ? -16.900 -36.491 -33.919 1.00 83.12 182 ASP A N 1
ATOM 1378 C CA . ASP A 1 182 ? -18.178 -36.065 -34.513 1.00 83.12 182 ASP A CA 1
ATOM 1379 C C . ASP A 1 182 ? -18.771 -34.804 -33.852 1.00 83.12 182 ASP A C 1
ATOM 1381 O O . ASP A 1 182 ? -19.443 -34.007 -34.508 1.00 83.12 182 ASP A O 1
ATOM 1385 N N . PHE A 1 183 ? -18.502 -34.585 -32.559 1.00 85.56 183 PHE A N 1
ATOM 1386 C CA . PHE A 1 183 ? -18.983 -33.418 -31.809 1.00 85.56 183 PHE A CA 1
ATOM 1387 C C . PHE A 1 183 ? -18.085 -32.189 -31.976 1.00 85.56 183 PHE A C 1
ATOM 1389 O O . PHE A 1 183 ? -18.562 -31.056 -31.917 1.00 85.56 183 PHE A O 1
ATOM 1396 N N . LEU A 1 184 ? -16.782 -32.397 -32.184 1.00 88.00 184 LEU A N 1
ATOM 1397 C CA . LEU A 1 184 ? -15.822 -31.316 -32.387 1.00 88.00 184 LEU A CA 1
ATOM 1398 C C . LEU A 1 184 ? -15.755 -30.855 -33.847 1.00 88.00 184 LEU A C 1
ATOM 1400 O O . LEU A 1 184 ? -15.512 -29.676 -34.086 1.00 88.00 184 LEU A O 1
ATOM 1404 N N . GLN A 1 185 ? -16.012 -31.721 -34.832 1.00 86.00 185 GLN A N 1
ATOM 1405 C CA . GLN A 1 185 ? -15.936 -31.355 -36.252 1.00 86.00 185 GLN A CA 1
ATOM 1406 C C . GLN A 1 185 ? -16.770 -30.104 -36.638 1.00 86.00 185 GLN A C 1
ATOM 1408 O O . GLN A 1 185 ? -16.233 -29.254 -37.356 1.00 86.00 185 GLN A O 1
ATOM 1413 N N . PRO A 1 186 ? -18.010 -29.891 -36.140 1.00 89.06 186 PRO A N 1
ATOM 1414 C CA . PRO A 1 186 ? -18.769 -28.658 -36.389 1.00 89.06 186 PRO A CA 1
ATOM 1415 C C . PRO A 1 186 ? -18.090 -27.378 -35.870 1.00 89.06 186 PRO A C 1
ATOM 1417 O O . PRO A 1 186 ? -18.240 -26.312 -36.470 1.00 89.06 186 PRO A O 1
ATOM 1420 N N . MET A 1 187 ? -17.297 -27.471 -34.797 1.00 91.19 187 MET A N 1
ATOM 1421 C CA . MET A 1 187 ? -16.649 -26.327 -34.136 1.00 91.19 187 MET A CA 1
ATOM 1422 C C . MET A 1 187 ? -15.520 -25.699 -34.977 1.00 91.19 187 MET A C 1
ATOM 1424 O O . MET A 1 187 ? -15.085 -24.577 -34.710 1.00 91.19 187 MET A O 1
ATOM 1428 N N . LEU A 1 188 ? -15.088 -26.367 -36.055 1.00 86.69 188 LEU A N 1
ATOM 1429 C CA . LEU A 1 188 ? -14.197 -25.791 -37.071 1.00 86.69 188 LEU A CA 1
ATOM 1430 C C . LEU A 1 188 ? -14.842 -24.609 -37.818 1.00 86.69 188 LEU A C 1
ATOM 1432 O O . LEU A 1 188 ? -14.125 -23.767 -38.362 1.00 86.69 188 LEU A O 1
ATOM 1436 N N . GLY A 1 189 ? -16.178 -24.529 -37.819 1.00 84.50 189 GLY A N 1
ATOM 1437 C CA . GLY A 1 189 ? -16.963 -23.429 -38.380 1.00 84.50 189 GLY A CA 1
ATOM 1438 C C . GLY A 1 189 ? -17.343 -22.321 -37.389 1.00 84.50 189 GLY A C 1
ATOM 1439 O O . GLY A 1 189 ? -18.086 -21.422 -37.779 1.00 84.50 189 GLY A O 1
ATOM 1440 N N . ASP A 1 190 ? -16.882 -22.361 -36.131 1.00 91.88 190 ASP A N 1
ATOM 1441 C CA . ASP A 1 190 ? -17.233 -21.343 -35.128 1.00 91.88 190 ASP A CA 1
ATOM 1442 C C . ASP A 1 190 ? -16.776 -19.936 -35.560 1.00 91.88 190 ASP A C 1
ATOM 1444 O O . ASP A 1 190 ? -15.742 -19.766 -36.214 1.00 91.88 190 ASP A O 1
ATOM 1448 N N . SER A 1 191 ? -17.532 -18.907 -35.175 1.00 86.12 191 SER A N 1
ATOM 1449 C CA . SER A 1 191 ? -17.200 -17.503 -35.435 1.00 86.12 191 SER A CA 1
ATOM 1450 C C . SER A 1 191 ? -15.900 -17.062 -34.749 1.00 86.12 191 SER A C 1
ATOM 1452 O O . SER A 1 191 ? -15.146 -16.257 -35.308 1.00 86.12 191 SER A O 1
ATOM 1454 N N . ASP A 1 192 ? -15.589 -17.619 -33.580 1.00 89.81 192 ASP A N 1
ATOM 1455 C CA . ASP A 1 192 ? -14.425 -17.268 -32.777 1.00 89.81 192 ASP A CA 1
ATOM 1456 C C . ASP A 1 192 ? -13.147 -17.992 -33.238 1.00 89.81 192 ASP A C 1
ATOM 1458 O O . ASP A 1 192 ? -13.080 -19.215 -33.389 1.00 89.81 192 ASP A O 1
ATOM 1462 N N . ALA A 1 193 ? -12.085 -17.209 -33.436 1.00 84.62 193 ALA A N 1
ATOM 1463 C CA . ALA A 1 193 ? -10.820 -17.704 -33.963 1.00 84.62 193 ALA A CA 1
ATOM 1464 C C . ALA A 1 193 ? -10.094 -18.690 -33.034 1.00 84.62 193 ALA A C 1
ATOM 1466 O O . ALA A 1 193 ? -9.376 -19.563 -33.532 1.00 84.62 193 ALA A O 1
ATOM 1467 N N . ARG A 1 194 ? -10.277 -18.576 -31.714 1.00 86.75 194 ARG A N 1
ATOM 1468 C CA . ARG A 1 194 ? -9.692 -19.476 -30.717 1.00 86.75 194 ARG A CA 1
ATOM 1469 C C . ARG A 1 194 ? -10.474 -20.782 -30.629 1.00 86.75 194 ARG A C 1
ATOM 1471 O O . ARG A 1 194 ? -9.847 -21.825 -30.478 1.00 86.75 194 ARG A O 1
ATOM 1478 N N . VAL A 1 195 ? -11.802 -20.751 -30.768 1.00 90.75 195 VAL A N 1
ATOM 1479 C CA . VAL A 1 195 ? -12.620 -21.977 -30.821 1.00 90.75 195 VAL A CA 1
ATOM 1480 C C . VAL A 1 195 ? -12.193 -22.848 -32.005 1.00 90.75 195 VAL A C 1
ATOM 1482 O O . VAL A 1 195 ? -11.833 -24.010 -31.805 1.00 90.75 195 VAL A O 1
ATOM 1485 N N . ARG A 1 196 ? -12.107 -22.273 -33.215 1.00 90.62 196 ARG A N 1
ATOM 1486 C CA . ARG A 1 196 ? -11.612 -22.989 -34.407 1.00 90.62 196 ARG A CA 1
ATOM 1487 C C . ARG A 1 196 ? -10.208 -23.562 -34.199 1.00 90.62 196 ARG A C 1
ATOM 1489 O O . ARG A 1 196 ? -9.967 -24.728 -34.490 1.00 90.62 196 ARG A O 1
ATOM 1496 N N . ALA A 1 197 ? -9.288 -22.755 -33.667 1.00 84.50 197 ALA A N 1
ATOM 1497 C CA . ALA A 1 197 ? -7.899 -23.155 -33.444 1.00 84.50 197 ALA A CA 1
ATOM 1498 C C . ALA A 1 197 ? -7.766 -24.309 -32.429 1.00 84.50 197 ALA A C 1
ATOM 1500 O O . ALA A 1 197 ? -7.099 -25.303 -32.716 1.00 84.50 197 ALA A O 1
ATOM 1501 N N . ASN A 1 198 ? -8.458 -24.221 -31.287 1.00 89.19 198 ASN A N 1
ATOM 1502 C CA . ASN A 1 198 ? -8.526 -25.299 -30.296 1.00 89.19 198 ASN A CA 1
ATOM 1503 C C . ASN A 1 198 ? -9.124 -26.582 -30.895 1.00 89.19 198 ASN A C 1
ATOM 1505 O 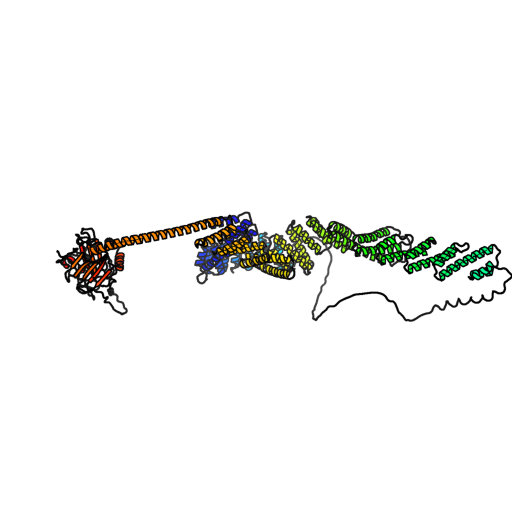O . ASN A 1 198 ? -8.661 -27.675 -30.580 1.00 89.19 198 ASN A O 1
ATOM 1509 N N . THR A 1 199 ? -10.116 -26.455 -31.780 1.00 89.50 199 THR A N 1
ATOM 1510 C CA . THR A 1 199 ? -10.787 -27.594 -32.423 1.00 89.50 199 THR A CA 1
ATOM 1511 C C . THR A 1 199 ? -9.847 -28.366 -33.348 1.00 89.50 199 THR A C 1
ATOM 1513 O O . THR A 1 199 ? -9.811 -29.592 -33.290 1.00 89.50 199 THR A O 1
ATOM 1516 N N . ILE A 1 200 ? -9.028 -27.672 -34.147 1.00 87.38 200 ILE A N 1
ATOM 1517 C CA . ILE A 1 200 ? -8.023 -28.314 -35.014 1.00 87.38 200 ILE A CA 1
ATOM 1518 C C . ILE A 1 200 ? -7.021 -29.121 -34.169 1.00 87.38 200 ILE A C 1
ATOM 1520 O O . ILE A 1 200 ? -6.736 -30.273 -34.489 1.00 87.38 200 ILE A O 1
ATOM 1524 N N . VAL A 1 201 ? -6.522 -28.544 -33.067 1.00 85.62 201 VAL A N 1
ATOM 1525 C CA . VAL A 1 201 ? -5.589 -29.223 -32.145 1.00 85.62 201 VAL A CA 1
ATOM 1526 C C . VAL A 1 201 ? -6.244 -30.433 -31.469 1.00 85.62 201 VAL A C 1
ATOM 1528 O O . VAL A 1 201 ? -5.624 -31.489 -31.359 1.00 85.62 201 VAL A O 1
ATOM 1531 N N . ALA A 1 202 ? -7.507 -30.307 -31.058 1.00 85.06 202 ALA A N 1
ATOM 1532 C CA . ALA A 1 202 ? -8.260 -31.385 -30.427 1.00 85.06 202 ALA A CA 1
ATOM 1533 C C . ALA A 1 202 ? -8.494 -32.578 -31.369 1.00 85.06 202 ALA A C 1
ATOM 1535 O O . ALA A 1 202 ? -8.233 -33.715 -30.983 1.00 85.06 202 ALA A O 1
ATOM 1536 N N . LEU A 1 203 ? -8.934 -32.322 -32.606 1.00 84.69 203 LEU A N 1
ATOM 1537 C CA . LEU A 1 203 ? -9.162 -33.356 -33.623 1.00 84.69 203 LEU A CA 1
ATOM 1538 C C . LEU A 1 203 ? -7.856 -34.044 -34.049 1.00 84.69 203 LEU A C 1
ATOM 1540 O O . LEU A 1 203 ? -7.839 -35.256 -34.269 1.00 84.69 203 LEU A O 1
ATOM 1544 N N . HIS A 1 204 ? -6.751 -33.292 -34.131 1.00 81.38 204 HIS A N 1
ATOM 1545 C CA . HIS A 1 204 ? -5.436 -33.845 -34.467 1.00 81.38 204 HIS A CA 1
ATOM 1546 C C . HIS A 1 204 ? -4.984 -34.883 -33.439 1.00 81.38 204 HIS A C 1
ATOM 1548 O O . HIS A 1 204 ? -4.657 -36.013 -33.803 1.00 81.38 204 HIS A O 1
ATOM 1554 N N . GLY A 1 205 ? -5.070 -34.540 -32.151 1.00 74.94 205 GLY A N 1
ATOM 1555 C CA . GLY A 1 205 ? -4.650 -35.416 -31.056 1.00 74.94 205 GLY A CA 1
ATOM 1556 C C . GLY A 1 205 ? -5.409 -36.746 -30.958 1.00 74.94 205 GLY A C 1
ATOM 1557 O O . GLY A 1 205 ? -4.994 -37.608 -30.185 1.00 74.94 205 GLY A O 1
ATOM 1558 N N . ARG A 1 206 ? -6.505 -36.931 -31.711 1.00 72.12 206 ARG A N 1
ATOM 1559 C CA . ARG A 1 206 ? -7.324 -38.158 -31.732 1.00 72.12 206 ARG A CA 1
ATOM 1560 C C . ARG A 1 206 ? -7.219 -38.973 -33.029 1.00 72.12 206 ARG A C 1
ATOM 1562 O O . ARG A 1 206 ? -7.970 -39.923 -33.206 1.00 72.12 206 ARG A O 1
ATOM 1569 N N . GLY A 1 207 ? -6.277 -38.646 -33.917 1.00 64.12 207 GLY A N 1
ATOM 1570 C CA . GLY A 1 207 ? -6.040 -39.395 -35.161 1.00 64.12 207 GLY A CA 1
ATOM 1571 C C . GLY A 1 207 ? -6.727 -38.822 -36.405 1.00 64.12 207 GLY A C 1
ATOM 1572 O O . GLY A 1 207 ? -6.570 -39.382 -37.485 1.00 64.12 207 GLY A O 1
ATOM 1573 N N . GLY A 1 208 ? -7.439 -37.695 -36.280 1.00 61.84 208 GLY A N 1
ATOM 1574 C CA . GLY A 1 208 ? -7.609 -36.715 -37.358 1.00 61.84 208 GLY A CA 1
ATOM 1575 C C . GLY A 1 208 ? -8.165 -37.198 -38.705 1.00 61.84 208 GLY A C 1
ATOM 1576 O O . GLY A 1 208 ? -7.763 -36.652 -39.734 1.00 61.84 208 GLY A O 1
ATOM 1577 N N . ILE A 1 209 ? -9.079 -38.173 -38.742 1.00 58.12 209 ILE A N 1
ATOM 1578 C CA . ILE A 1 209 ? -9.683 -38.646 -40.002 1.00 58.12 209 ILE A CA 1
ATOM 1579 C C . ILE A 1 209 ? -10.382 -37.469 -40.714 1.00 58.12 209 ILE A C 1
ATOM 1581 O O . ILE A 1 209 ? -11.311 -36.870 -40.182 1.00 58.12 209 ILE A O 1
ATOM 1585 N N . GLY A 1 210 ? -9.908 -37.109 -41.914 1.00 65.44 210 GLY A N 1
ATOM 1586 C CA . GLY A 1 210 ? -10.403 -35.960 -42.693 1.00 65.44 210 GLY A CA 1
ATOM 1587 C C . GLY A 1 210 ? -9.881 -34.580 -42.251 1.00 65.44 210 GLY A C 1
ATOM 1588 O O . GLY A 1 210 ? -10.232 -33.561 -42.858 1.00 65.44 210 GLY A O 1
ATOM 1589 N N . LEU A 1 211 ? -9.021 -34.506 -41.230 1.00 77.44 211 LEU A N 1
ATOM 1590 C CA . LEU A 1 211 ? -8.455 -33.240 -40.759 1.00 77.44 211 LEU A CA 1
ATOM 1591 C C . LEU A 1 211 ? -7.482 -32.586 -41.763 1.00 77.44 211 LEU A C 1
ATOM 1593 O O . LEU A 1 211 ? -7.591 -31.371 -41.922 1.00 77.44 211 LEU A O 1
ATOM 1597 N N . PRO A 1 212 ? -6.598 -33.310 -42.489 1.00 80.38 212 PRO A N 1
ATOM 1598 C CA . PRO A 1 212 ? -5.740 -32.703 -43.513 1.00 80.38 212 PRO A CA 1
ATOM 1599 C C . PRO A 1 212 ? -6.522 -32.019 -44.644 1.00 80.38 212 PRO A C 1
ATOM 1601 O O . PRO A 1 212 ? -6.199 -30.892 -45.024 1.00 80.38 212 PRO A O 1
ATOM 1604 N N . ASP A 1 213 ? -7.596 -32.651 -45.127 1.00 78.75 213 ASP A N 1
ATOM 1605 C CA . ASP A 1 213 ? -8.478 -32.075 -46.151 1.00 78.75 213 ASP A CA 1
ATOM 1606 C C . ASP A 1 213 ? -9.201 -30.831 -45.619 1.00 78.75 213 ASP A C 1
ATOM 1608 O O . ASP A 1 213 ? -9.256 -29.790 -46.279 1.00 78.75 213 ASP A O 1
ATOM 1612 N N . THR A 1 214 ? -9.694 -30.897 -44.379 1.00 80.38 214 THR A N 1
ATOM 1613 C CA . THR A 1 214 ? -10.373 -29.762 -43.741 1.00 80.38 214 THR A CA 1
ATOM 1614 C C . THR A 1 214 ? -9.408 -28.600 -43.480 1.00 80.38 214 THR A C 1
ATOM 1616 O O . THR A 1 214 ? -9.750 -27.444 -43.729 1.00 80.38 214 THR A O 1
ATOM 1619 N N . ALA A 1 215 ? -8.165 -28.885 -43.084 1.00 82.56 215 ALA A N 1
ATOM 1620 C CA . ALA A 1 215 ? -7.094 -27.900 -42.968 1.00 82.56 215 ALA A CA 1
ATOM 1621 C C . ALA A 1 215 ? -6.761 -27.255 -44.327 1.00 82.56 215 ALA A C 1
ATOM 1623 O O . ALA A 1 215 ? -6.599 -26.037 -44.405 1.00 82.56 215 ALA A O 1
ATOM 1624 N N . ALA A 1 216 ? -6.724 -28.025 -45.419 1.00 83.00 216 ALA A N 1
ATOM 1625 C CA . ALA A 1 216 ? -6.515 -27.488 -46.765 1.00 83.00 216 ALA A CA 1
ATOM 1626 C C . ALA A 1 216 ? -7.678 -26.589 -47.240 1.00 83.00 216 ALA A C 1
ATOM 1628 O O . ALA A 1 216 ? -7.445 -25.605 -47.947 1.00 83.00 216 ALA A O 1
ATOM 1629 N N . ILE A 1 217 ? -8.917 -26.869 -46.820 1.00 83.50 217 ILE A N 1
ATOM 1630 C CA . ILE A 1 217 ? -10.076 -25.987 -47.045 1.00 83.50 217 ILE A CA 1
ATOM 1631 C C . ILE A 1 217 ? -9.942 -24.703 -46.211 1.00 83.50 217 ILE A C 1
ATOM 1633 O O . ILE A 1 217 ? -10.046 -23.603 -46.756 1.00 83.50 217 ILE A O 1
ATOM 1637 N N . MET A 1 218 ? -9.632 -24.812 -44.915 1.00 85.62 218 MET A N 1
ATOM 1638 C CA . MET A 1 218 ? -9.432 -23.658 -44.025 1.00 85.62 218 MET A CA 1
ATOM 1639 C C . MET A 1 218 ? -8.269 -22.756 -44.478 1.00 85.62 218 MET A C 1
ATOM 1641 O O . MET A 1 218 ? -8.360 -21.533 -44.368 1.00 85.62 218 MET A O 1
ATOM 1645 N N . ALA A 1 219 ? -7.217 -23.319 -45.081 1.00 85.38 219 ALA A N 1
ATOM 1646 C CA . ALA A 1 219 ? -6.106 -22.565 -45.668 1.00 85.38 219 ALA A CA 1
ATOM 1647 C C . ALA A 1 219 ? -6.534 -21.652 -46.834 1.00 85.38 219 ALA A C 1
ATOM 1649 O O . ALA A 1 219 ? -5.866 -20.655 -47.112 1.00 85.38 219 ALA A O 1
ATOM 1650 N N . ARG A 1 220 ? -7.659 -21.964 -47.492 1.00 85.62 220 ARG A N 1
ATOM 1651 C CA . ARG A 1 220 ? -8.285 -21.160 -48.559 1.00 85.62 220 ARG A CA 1
ATOM 1652 C C . ARG A 1 220 ? -9.380 -20.220 -48.037 1.00 85.62 220 ARG A C 1
ATOM 1654 O O . ARG A 1 220 ? -9.926 -19.446 -48.820 1.00 85.62 220 ARG A O 1
ATOM 1661 N N . GLY A 1 221 ? -9.697 -20.280 -46.741 1.00 82.06 221 GLY A N 1
ATOM 1662 C CA . GLY A 1 221 ? -10.676 -19.416 -46.084 1.00 82.06 221 GLY A CA 1
ATOM 1663 C C . GLY A 1 221 ? -10.228 -17.956 -45.981 1.00 82.06 221 GLY A C 1
ATOM 1664 O O . GLY A 1 221 ? -9.173 -17.563 -46.491 1.00 82.06 221 GLY A O 1
ATOM 1665 N N . ASP A 1 222 ? -11.031 -17.134 -45.303 1.00 81.81 222 ASP A N 1
ATOM 1666 C CA . ASP A 1 222 ? -10.689 -15.735 -45.037 1.00 81.81 222 ASP A CA 1
ATOM 1667 C C . ASP A 1 222 ? -9.471 -15.584 -44.103 1.00 81.81 222 ASP A C 1
ATOM 1669 O O . ASP A 1 222 ? -8.900 -16.554 -43.599 1.00 81.81 222 ASP A O 1
ATOM 1673 N N . LYS A 1 223 ? -9.049 -14.337 -43.866 1.00 81.44 223 LYS A N 1
ATOM 1674 C CA . LYS A 1 223 ? -7.885 -14.047 -43.022 1.00 81.44 223 LYS A CA 1
ATOM 1675 C C . LYS A 1 223 ? -8.005 -14.638 -41.607 1.00 81.44 223 LYS A C 1
ATOM 1677 O O . LYS A 1 223 ? -7.023 -15.195 -41.122 1.00 81.44 223 LYS A O 1
ATOM 1682 N N . GLY A 1 224 ? -9.172 -14.552 -40.971 1.00 78.88 224 GLY A N 1
ATOM 1683 C CA . GLY A 1 224 ? -9.385 -15.053 -39.613 1.00 78.88 224 GLY A CA 1
ATOM 1684 C C . GLY A 1 224 ? -9.401 -16.581 -39.546 1.00 78.88 224 GLY A C 1
ATOM 1685 O O . GLY A 1 224 ? -8.926 -17.158 -38.568 1.00 78.88 224 GLY A O 1
ATOM 1686 N N . VAL A 1 225 ? -9.898 -17.256 -40.586 1.00 84.94 225 VAL A N 1
ATOM 1687 C CA . VAL A 1 225 ? -9.822 -18.724 -40.701 1.00 84.94 225 VAL A CA 1
ATOM 1688 C C . VAL A 1 225 ? -8.371 -19.179 -40.914 1.00 84.94 225 VAL A C 1
ATOM 1690 O O . VAL A 1 225 ? -7.916 -20.105 -40.239 1.00 84.94 225 VAL A O 1
ATOM 1693 N N . ARG A 1 226 ? -7.608 -18.488 -41.774 1.00 87.44 226 ARG A N 1
ATOM 1694 C CA . ARG A 1 226 ? -6.180 -18.780 -42.008 1.00 87.44 226 ARG A CA 1
ATOM 1695 C C . ARG A 1 226 ? -5.309 -18.527 -40.775 1.00 87.44 226 ARG A C 1
ATOM 1697 O O . ARG A 1 226 ? -4.411 -19.318 -40.508 1.00 87.44 226 ARG A O 1
ATOM 1704 N N . GLU A 1 227 ? -5.583 -17.475 -40.004 1.00 83.62 227 GLU A N 1
ATOM 1705 C CA . GLU A 1 227 ? -4.881 -17.186 -38.743 1.00 83.62 227 GLU A CA 1
ATOM 1706 C C . GLU A 1 227 ? -5.143 -18.257 -37.670 1.00 83.62 227 GLU A C 1
ATOM 1708 O O . GLU A 1 227 ? -4.187 -18.724 -37.046 1.00 83.62 227 GLU A O 1
ATOM 1713 N N . SER A 1 228 ? -6.397 -18.710 -37.506 1.00 85.44 228 SER A N 1
ATOM 1714 C CA . SER A 1 228 ? -6.741 -19.851 -36.635 1.00 85.44 228 SER A CA 1
ATOM 1715 C C . SER A 1 228 ? -5.975 -21.116 -37.020 1.00 85.44 228 SER A C 1
ATOM 1717 O O . SER A 1 228 ? -5.406 -21.787 -36.158 1.00 85.44 228 SER A O 1
ATOM 1719 N N . LEU A 1 229 ? -5.954 -21.433 -38.318 1.00 87.69 229 LEU A N 1
ATOM 1720 C CA . LEU A 1 229 ? -5.276 -22.613 -38.838 1.00 87.69 229 LEU A CA 1
ATOM 1721 C C . LEU A 1 229 ? -3.760 -22.532 -38.637 1.00 87.69 229 LEU A C 1
ATOM 1723 O O . LEU A 1 229 ? -3.168 -23.487 -38.148 1.00 87.69 229 LEU A O 1
ATOM 1727 N N . MET A 1 230 ? -3.133 -21.398 -38.964 1.00 89.12 230 MET A N 1
ATOM 1728 C CA . MET A 1 230 ? -1.689 -21.213 -38.795 1.00 89.12 230 MET A CA 1
ATOM 1729 C C . MET A 1 230 ? -1.251 -21.452 -37.349 1.00 89.12 230 MET A C 1
ATOM 1731 O O . MET A 1 230 ? -0.281 -22.167 -37.111 1.00 89.12 230 MET A O 1
ATOM 1735 N N . TRP A 1 231 ? -1.981 -20.886 -36.383 1.00 88.19 231 TRP A N 1
ATOM 1736 C CA . TRP A 1 231 ? -1.678 -21.084 -34.967 1.00 88.19 231 TRP A CA 1
ATOM 1737 C C . TRP A 1 231 ? -1.796 -22.558 -34.560 1.00 88.19 231 TRP A C 1
ATOM 1739 O O . TRP A 1 231 ? -0.929 -23.065 -33.851 1.00 88.19 231 TRP A O 1
ATOM 1749 N N . ALA A 1 232 ? -2.829 -23.264 -35.034 1.00 84.81 232 ALA A N 1
ATOM 1750 C CA . ALA A 1 232 ? -3.010 -24.682 -34.731 1.00 84.81 232 ALA A CA 1
ATOM 1751 C C . ALA A 1 232 ? -1.895 -25.548 -35.341 1.00 84.81 232 ALA A C 1
ATOM 1753 O O . ALA A 1 232 ? -1.334 -26.402 -34.654 1.00 84.81 232 ALA A O 1
ATOM 1754 N N . LEU A 1 233 ? -1.513 -25.288 -36.596 1.00 85.06 233 LEU A N 1
ATOM 1755 C CA . LEU A 1 233 ? -0.418 -25.992 -37.269 1.00 85.06 233 LEU A CA 1
ATOM 1756 C C . LEU A 1 233 ? 0.922 -25.810 -36.533 1.00 85.06 233 LEU A C 1
ATOM 1758 O O . LEU A 1 233 ? 1.685 -26.769 -36.428 1.00 85.06 233 LEU A O 1
ATOM 1762 N N . GLU A 1 234 ? 1.189 -24.626 -35.971 1.00 82.56 234 GLU A N 1
ATOM 1763 C CA . GLU A 1 234 ? 2.383 -24.366 -35.148 1.00 82.56 234 GLU A CA 1
ATOM 1764 C C . GLU A 1 234 ? 2.425 -25.184 -33.845 1.00 82.56 234 GLU A C 1
ATOM 1766 O O . GLU A 1 234 ? 3.518 -25.485 -33.370 1.00 82.56 234 GLU A O 1
ATOM 1771 N N . GLN A 1 235 ? 1.272 -25.563 -33.274 1.00 81.69 235 GLN A N 1
ATOM 1772 C CA . GLN A 1 235 ? 1.216 -26.466 -32.112 1.00 81.69 235 GLN A CA 1
ATOM 1773 C C . GLN A 1 235 ? 1.359 -27.942 -32.512 1.00 81.69 235 GLN A C 1
ATOM 1775 O O . GLN A 1 235 ? 1.930 -28.733 -31.766 1.00 81.69 235 GLN A O 1
ATOM 1780 N N . ILE A 1 236 ? 0.822 -28.306 -33.679 1.00 79.19 236 ILE A N 1
ATOM 1781 C CA . ILE A 1 236 ? 0.707 -29.688 -34.164 1.00 79.19 236 ILE A CA 1
ATOM 1782 C C . ILE A 1 236 ? 2.026 -30.206 -34.764 1.00 79.19 236 ILE A C 1
ATOM 1784 O O . ILE A 1 236 ? 2.429 -31.330 -34.475 1.00 79.19 236 ILE A O 1
ATOM 1788 N N . ASN A 1 237 ? 2.709 -29.395 -35.586 1.00 70.00 237 ASN A N 1
ATOM 1789 C CA . ASN A 1 237 ? 3.971 -29.731 -36.270 1.00 70.00 237 ASN A CA 1
ATOM 1790 C C . ASN A 1 237 ? 3.981 -31.115 -36.976 1.00 70.00 237 ASN A C 1
ATOM 1792 O O . ASN A 1 237 ? 4.981 -31.837 -36.959 1.00 70.00 237 ASN A O 1
ATOM 1796 N N . ASP A 1 238 ? 2.859 -31.482 -37.601 1.00 72.38 238 ASP A N 1
ATOM 1797 C CA . ASP A 1 238 ? 2.670 -32.759 -38.295 1.00 72.38 238 ASP A CA 1
ATOM 1798 C C . ASP A 1 238 ? 2.930 -32.636 -39.808 1.00 72.38 238 ASP A C 1
ATOM 1800 O O . ASP A 1 238 ? 2.553 -31.659 -40.461 1.00 72.38 238 ASP A O 1
ATOM 1804 N N . ARG A 1 239 ? 3.554 -33.670 -40.376 1.00 70.94 239 ARG A N 1
ATOM 1805 C CA . ARG A 1 239 ? 3.793 -33.835 -41.812 1.00 70.94 239 ARG A CA 1
ATOM 1806 C C . ARG A 1 239 ? 2.531 -34.148 -42.603 1.00 70.94 239 ARG A C 1
ATOM 1808 O O . ARG A 1 239 ? 2.523 -33.886 -43.800 1.00 70.94 239 ARG A O 1
ATOM 1815 N N . GLU A 1 240 ? 1.472 -34.673 -41.999 1.00 74.75 240 GLU A N 1
ATOM 1816 C CA . GLU A 1 240 ? 0.235 -34.942 -42.748 1.00 74.75 240 GLU A CA 1
ATOM 1817 C C . GLU A 1 240 ? -0.483 -33.646 -43.177 1.00 74.75 240 GLU A C 1
ATOM 1819 O O . GLU A 1 240 ? -1.233 -33.635 -44.150 1.00 74.75 240 GLU A O 1
ATOM 1824 N N . MET A 1 241 ? -0.147 -32.504 -42.562 1.00 79.19 241 MET A N 1
ATOM 1825 C CA . MET A 1 241 ? -0.702 -31.180 -42.880 1.00 79.19 241 MET A CA 1
ATOM 1826 C C . MET A 1 241 ? 0.026 -30.433 -44.022 1.00 79.19 241 MET A C 1
ATOM 1828 O O . MET A 1 241 ? -0.186 -29.231 -44.214 1.00 79.19 241 MET A O 1
ATOM 1832 N N . VAL A 1 242 ? 0.878 -31.117 -44.802 1.00 79.50 242 VAL A N 1
ATOM 1833 C CA . VAL A 1 242 ? 1.667 -30.537 -45.917 1.00 79.50 242 VAL A CA 1
ATOM 1834 C C . VAL A 1 242 ? 0.822 -29.688 -46.872 1.00 79.50 242 VAL A C 1
ATOM 1836 O O . VAL A 1 242 ? 1.266 -28.615 -47.279 1.00 79.50 242 VAL A O 1
ATOM 1839 N N . GLU A 1 243 ? -0.374 -30.140 -47.253 1.00 80.81 243 GLU A N 1
ATOM 1840 C CA . GLU A 1 243 ? -1.161 -29.460 -48.291 1.00 80.81 243 GLU A CA 1
ATOM 1841 C C . GLU A 1 243 ? -1.729 -28.117 -47.803 1.00 80.81 243 GLU A C 1
ATOM 1843 O O . GLU A 1 243 ? -1.688 -27.120 -48.525 1.00 80.81 243 GLU A O 1
ATOM 1848 N N . ALA A 1 244 ? -2.144 -28.047 -46.534 1.00 84.25 244 ALA A N 1
ATOM 1849 C CA . ALA A 1 244 ? -2.513 -26.793 -45.885 1.00 84.25 244 ALA A CA 1
ATOM 1850 C C . ALA A 1 244 ? -1.317 -25.825 -45.802 1.00 84.25 244 ALA A C 1
ATOM 1852 O O . ALA A 1 244 ? -1.458 -24.639 -46.108 1.00 84.25 244 ALA A O 1
ATOM 1853 N N . LEU A 1 245 ? -0.123 -26.331 -45.463 1.00 85.56 245 LEU A N 1
ATOM 1854 C CA . LEU A 1 245 ? 1.104 -25.529 -45.426 1.00 85.56 245 LEU A CA 1
ATOM 1855 C C . LEU A 1 245 ? 1.470 -24.970 -46.807 1.00 85.56 245 LEU A C 1
ATOM 1857 O O . LEU A 1 245 ? 1.739 -23.775 -46.903 1.00 85.56 245 LEU A O 1
ATOM 1861 N N . LYS A 1 246 ? 1.412 -25.771 -47.882 1.00 83.31 246 LYS A N 1
ATOM 1862 C CA . LYS A 1 246 ? 1.651 -25.289 -49.259 1.00 83.31 246 LYS A CA 1
ATOM 1863 C C . LYS A 1 246 ? 0.728 -24.125 -49.625 1.00 83.31 246 LYS A C 1
ATOM 1865 O O . LYS A 1 246 ? 1.199 -23.114 -50.139 1.00 83.31 246 LYS A O 1
ATOM 1870 N N . ILE A 1 247 ? -0.571 -24.243 -49.337 1.00 85.19 247 ILE A N 1
ATOM 1871 C CA . ILE A 1 247 ? -1.554 -23.188 -49.629 1.00 85.19 247 ILE A CA 1
ATOM 1872 C C . ILE A 1 247 ? -1.211 -21.905 -48.852 1.00 85.19 247 ILE A C 1
ATOM 1874 O O . ILE A 1 247 ? -1.212 -20.814 -49.424 1.00 85.19 247 ILE A O 1
ATOM 1878 N N . LEU A 1 248 ? -0.851 -22.023 -47.570 1.00 86.56 248 LEU A N 1
ATOM 1879 C CA . LEU A 1 248 ? -0.466 -20.880 -46.734 1.00 86.56 248 LEU A CA 1
ATOM 1880 C C . LEU A 1 248 ? 0.885 -20.259 -47.146 1.00 86.56 248 LEU A C 1
ATOM 1882 O O . LEU A 1 248 ? 1.047 -19.045 -47.019 1.00 86.56 248 LEU A O 1
ATOM 1886 N N . MET A 1 249 ? 1.824 -21.040 -47.695 1.00 81.31 249 MET A N 1
ATOM 1887 C CA . MET A 1 249 ? 3.098 -20.544 -48.248 1.00 81.31 249 MET A CA 1
ATOM 1888 C C . MET A 1 249 ? 2.908 -19.656 -49.486 1.00 81.31 249 MET A C 1
ATOM 1890 O O . MET A 1 249 ? 3.702 -18.746 -49.702 1.00 81.31 249 MET A O 1
ATOM 1894 N N . VAL A 1 250 ? 1.856 -19.859 -50.283 1.00 81.00 250 VAL A N 1
ATOM 1895 C CA . VAL A 1 250 ? 1.564 -19.015 -51.463 1.00 81.00 250 VAL A CA 1
ATOM 1896 C C . VAL A 1 250 ? 0.545 -17.905 -51.137 1.00 81.00 250 VAL A C 1
ATOM 1898 O O . VAL A 1 250 ? 0.149 -17.138 -52.006 1.00 81.00 250 VAL A O 1
ATOM 1901 N N . SER A 1 251 ? 0.154 -17.747 -49.866 1.00 77.44 251 SER A N 1
ATOM 1902 C CA . SER A 1 251 ? -0.733 -16.662 -49.422 1.00 77.44 251 SER A CA 1
ATOM 1903 C C . SER A 1 251 ? -0.140 -15.277 -49.708 1.00 77.44 251 SER A C 1
ATOM 1905 O O . SER A 1 251 ? 1.050 -15.052 -49.474 1.00 77.44 251 SER A O 1
ATOM 1907 N N . ASP A 1 252 ? -0.973 -14.322 -50.137 1.00 75.19 252 ASP A N 1
ATOM 1908 C CA . ASP A 1 252 ? -0.590 -12.913 -50.331 1.00 75.19 252 ASP A CA 1
ATOM 1909 C C . ASP A 1 252 ? -0.107 -12.236 -49.035 1.00 75.19 252 ASP A C 1
ATOM 1911 O O . ASP A 1 252 ? 0.733 -11.333 -49.078 1.00 75.19 252 ASP A O 1
ATOM 1915 N N . ASP A 1 253 ? -0.590 -12.696 -47.874 1.00 78.50 253 ASP A N 1
ATOM 1916 C CA . ASP A 1 253 ? -0.126 -12.230 -46.567 1.00 78.50 253 ASP A CA 1
ATOM 1917 C C . ASP A 1 253 ? 1.293 -12.762 -46.301 1.00 78.50 253 ASP A C 1
ATOM 1919 O O . ASP A 1 253 ? 1.515 -13.945 -46.029 1.00 78.50 253 ASP A O 1
ATOM 1923 N N . SER A 1 254 ? 2.272 -11.859 -46.370 1.00 75.69 254 SER A N 1
ATOM 1924 C CA . SER A 1 254 ? 3.696 -12.159 -46.180 1.00 75.69 254 SER A CA 1
ATOM 1925 C C . SER A 1 254 ? 4.029 -12.707 -44.787 1.00 75.69 254 SER A C 1
ATOM 1927 O O . SER A 1 254 ? 5.001 -13.452 -44.638 1.00 75.69 254 SER A O 1
ATOM 1929 N N . THR A 1 255 ? 3.217 -12.391 -43.774 1.00 79.31 255 THR A N 1
ATOM 1930 C CA . THR A 1 255 ? 3.351 -12.941 -42.418 1.00 79.31 255 THR A CA 1
ATOM 1931 C C . THR A 1 255 ? 2.929 -14.404 -42.408 1.00 79.31 255 THR A C 1
ATOM 1933 O O . THR A 1 255 ? 3.628 -15.247 -41.846 1.00 79.31 255 THR A O 1
ATOM 1936 N N . MET A 1 256 ? 1.808 -14.705 -43.068 1.00 82.88 256 MET A N 1
ATOM 1937 C CA . MET A 1 256 ? 1.267 -16.057 -43.214 1.00 82.88 256 MET A CA 1
ATOM 1938 C C . MET A 1 256 ? 2.252 -16.954 -43.974 1.00 82.88 256 MET A C 1
ATOM 1940 O O . MET A 1 256 ? 2.647 -18.007 -43.474 1.00 82.88 256 MET A O 1
ATOM 1944 N N . ARG A 1 257 ? 2.751 -16.467 -45.116 1.00 85.31 257 ARG A N 1
ATOM 1945 C CA . ARG A 1 257 ? 3.766 -17.142 -45.932 1.00 85.31 257 ARG A CA 1
ATOM 1946 C C . ARG A 1 257 ? 5.034 -17.470 -45.145 1.00 85.31 257 ARG A C 1
ATOM 1948 O O . ARG A 1 257 ? 5.433 -18.629 -45.103 1.00 85.31 257 ARG A O 1
ATOM 1955 N N . SER A 1 258 ? 5.620 -16.495 -44.444 1.00 79.81 258 SER A N 1
ATOM 1956 C CA . SER A 1 258 ? 6.854 -16.726 -43.676 1.00 79.81 258 SER A CA 1
ATOM 1957 C C . SER A 1 258 ? 6.670 -17.694 -42.497 1.00 79.81 258 SER A C 1
ATOM 1959 O O . SER A 1 258 ? 7.610 -18.403 -42.131 1.00 79.81 258 SER A O 1
ATOM 1961 N N . ARG A 1 259 ? 5.476 -17.748 -41.885 1.00 88.19 259 ARG A N 1
ATOM 1962 C CA . ARG A 1 259 ? 5.162 -18.722 -40.824 1.00 88.19 259 ARG A CA 1
ATOM 1963 C C . ARG A 1 259 ? 5.021 -20.134 -41.396 1.00 88.19 259 ARG A C 1
ATOM 1965 O O . ARG A 1 259 ? 5.690 -21.037 -40.898 1.00 88.19 259 ARG A O 1
ATOM 1972 N N . ALA A 1 260 ? 4.277 -20.301 -42.495 1.00 84.50 260 ALA A N 1
ATOM 1973 C CA . ALA A 1 260 ? 4.162 -21.589 -43.183 1.00 84.50 260 ALA A CA 1
ATOM 1974 C C . ALA A 1 260 ? 5.515 -22.105 -43.699 1.00 84.50 260 ALA A C 1
ATOM 1976 O O . ALA A 1 260 ? 5.823 -23.274 -43.509 1.00 84.50 260 ALA A O 1
ATOM 1977 N N . GLU A 1 261 ? 6.351 -21.243 -44.292 1.00 81.56 261 GLU A N 1
ATOM 1978 C CA . GLU A 1 261 ? 7.699 -21.598 -44.766 1.00 81.56 261 GLU A CA 1
ATOM 1979 C C . GLU A 1 261 ? 8.576 -22.159 -43.638 1.00 81.56 261 GLU A C 1
ATOM 1981 O O . GLU A 1 261 ? 9.193 -23.215 -43.788 1.00 81.56 261 GLU A O 1
ATOM 1986 N N . LYS A 1 262 ? 8.617 -21.477 -42.484 1.00 82.81 262 LYS A N 1
ATOM 1987 C CA . LYS A 1 262 ? 9.389 -21.928 -41.314 1.00 82.81 262 LYS A CA 1
ATOM 1988 C C . LYS A 1 262 ? 8.875 -23.256 -40.775 1.00 82.81 262 LYS A C 1
ATOM 1990 O O . LYS A 1 262 ? 9.679 -24.132 -40.466 1.00 82.81 262 LYS A O 1
ATOM 1995 N N . LEU A 1 263 ? 7.557 -23.397 -40.667 1.00 83.00 263 LEU A N 1
ATOM 1996 C CA . LEU A 1 263 ? 6.925 -24.603 -40.148 1.00 83.00 263 LEU A CA 1
ATOM 1997 C C . LEU A 1 263 ? 7.100 -25.789 -41.107 1.00 83.00 263 LEU A C 1
ATOM 1999 O O . LEU A 1 263 ? 7.402 -26.890 -40.663 1.00 83.00 263 LEU A O 1
ATOM 2003 N N . ALA A 1 264 ? 7.041 -25.559 -42.421 1.00 77.38 264 ALA A N 1
ATOM 2004 C CA . ALA A 1 264 ? 7.339 -26.572 -43.427 1.00 77.38 264 ALA A CA 1
ATOM 2005 C C . ALA A 1 264 ? 8.796 -27.061 -43.338 1.00 77.38 264 ALA A C 1
ATOM 2007 O O . ALA A 1 264 ? 9.046 -28.268 -43.337 1.00 77.38 264 ALA A O 1
ATOM 2008 N N . VAL A 1 265 ? 9.758 -26.144 -43.172 1.00 74.94 265 VAL A N 1
ATOM 2009 C CA . VAL A 1 265 ? 11.169 -26.497 -42.931 1.00 74.94 265 VAL A CA 1
ATOM 2010 C C . VAL A 1 265 ? 11.338 -27.268 -41.615 1.00 74.94 265 VAL A C 1
ATOM 2012 O O . VAL A 1 265 ? 12.058 -28.265 -41.594 1.00 74.94 265 VAL A O 1
ATOM 2015 N N . ALA A 1 266 ? 10.653 -26.866 -40.537 1.00 72.44 266 ALA A N 1
ATOM 2016 C CA . ALA A 1 266 ? 10.693 -27.549 -39.239 1.00 72.44 266 ALA A CA 1
ATOM 2017 C C . ALA A 1 266 ? 10.091 -28.967 -39.290 1.00 72.44 266 ALA A C 1
ATOM 2019 O O . ALA A 1 266 ? 10.671 -29.901 -38.734 1.00 72.44 266 ALA A O 1
ATOM 2020 N N . ALA A 1 267 ? 9.001 -29.157 -40.039 1.00 66.50 267 ALA A N 1
ATOM 2021 C CA . ALA A 1 267 ? 8.425 -30.467 -40.340 1.00 66.50 267 ALA A CA 1
ATOM 2022 C C . ALA A 1 267 ? 9.334 -31.323 -41.254 1.00 66.50 267 ALA A C 1
ATOM 2024 O O . ALA A 1 267 ? 9.122 -32.529 -41.404 1.00 66.50 267 ALA A O 1
ATOM 2025 N N . GLY A 1 268 ? 10.385 -30.750 -41.850 1.00 65.81 268 GLY A N 1
ATOM 2026 C CA . GLY A 1 268 ? 11.323 -31.439 -42.742 1.00 65.81 268 GLY A CA 1
ATOM 2027 C C . GLY A 1 268 ? 10.856 -31.535 -44.198 1.00 65.81 268 GLY A C 1
ATOM 2028 O O . GLY A 1 268 ? 11.388 -32.349 -44.955 1.00 65.81 268 GLY A O 1
ATOM 2029 N N . ILE A 1 269 ? 9.883 -30.714 -44.597 1.00 65.19 269 ILE A N 1
ATOM 2030 C CA . ILE A 1 269 ? 9.452 -30.550 -45.987 1.00 65.19 269 ILE A CA 1
ATOM 2031 C C . ILE A 1 269 ? 10.534 -29.731 -46.704 1.00 65.19 269 ILE A C 1
ATOM 2033 O O . ILE A 1 269 ? 10.751 -28.558 -46.398 1.00 65.19 269 ILE A O 1
ATOM 2037 N N . ARG A 1 270 ? 11.255 -30.342 -47.653 1.00 54.91 270 ARG A N 1
ATOM 2038 C CA . ARG A 1 270 ? 12.294 -29.631 -48.419 1.00 54.91 270 ARG A CA 1
ATOM 2039 C C . ARG A 1 270 ? 11.651 -28.595 -49.343 1.00 54.91 270 ARG A C 1
ATOM 2041 O O . ARG A 1 270 ? 10.669 -28.889 -50.024 1.00 54.91 270 ARG A O 1
ATOM 2048 N N . SER A 1 271 ? 12.243 -27.405 -49.423 1.00 47.16 271 SER A N 1
ATOM 2049 C CA . SER A 1 271 ? 11.763 -26.314 -50.289 1.00 47.16 271 SER A CA 1
ATOM 2050 C C . SER A 1 271 ? 11.800 -26.662 -51.784 1.00 47.16 271 SER A C 1
ATOM 2052 O O . SER A 1 271 ? 11.026 -26.119 -52.568 1.00 47.16 271 SER A O 1
ATOM 2054 N N . GLU A 1 272 ? 12.656 -27.605 -52.180 1.00 45.38 272 GLU A N 1
ATOM 2055 C CA . GLU A 1 272 ? 12.778 -28.111 -53.553 1.00 45.38 272 GLU A CA 1
ATOM 2056 C C . GLU A 1 272 ? 11.484 -28.785 -54.041 1.00 45.38 272 GLU A C 1
ATOM 2058 O O . GLU A 1 272 ? 11.073 -28.568 -55.179 1.00 45.38 272 GLU A O 1
ATOM 2063 N N . SER A 1 273 ? 10.771 -29.502 -53.164 1.00 45.75 273 SER A N 1
ATOM 2064 C CA . SER A 1 273 ? 9.501 -30.182 -53.480 1.00 45.75 273 SER A CA 1
ATOM 2065 C C . SER A 1 273 ? 8.298 -29.249 -53.707 1.00 45.75 273 SER A C 1
ATOM 2067 O O . SER A 1 273 ? 7.211 -29.732 -54.006 1.00 45.75 273 SER A O 1
ATOM 2069 N N . ILE A 1 274 ? 8.467 -27.928 -53.571 1.00 46.97 274 ILE A N 1
ATOM 2070 C CA . ILE A 1 274 ? 7.395 -26.929 -53.755 1.00 46.97 274 ILE A CA 1
ATOM 2071 C C . ILE A 1 274 ? 7.606 -26.101 -55.041 1.00 46.97 274 ILE A C 1
ATOM 2073 O O . ILE A 1 274 ? 6.713 -25.383 -55.474 1.00 46.97 274 ILE A O 1
ATOM 2077 N N . LYS A 1 275 ? 8.742 -26.265 -55.739 1.00 39.41 275 LYS A N 1
ATOM 2078 C CA . LYS A 1 275 ? 9.003 -25.617 -57.042 1.00 39.41 275 LYS A CA 1
ATOM 2079 C C . LYS A 1 275 ? 8.400 -26.340 -58.256 1.00 39.41 275 LYS A C 1
ATOM 2081 O O . LYS A 1 275 ? 8.600 -25.890 -59.382 1.00 39.41 275 LYS A O 1
ATOM 2086 N N . HIS A 1 276 ? 7.682 -27.445 -58.058 1.00 36.53 276 HIS A N 1
ATOM 2087 C CA . HIS A 1 276 ? 7.047 -28.216 -59.131 1.00 36.53 276 HIS A CA 1
ATOM 2088 C C . HIS A 1 276 ? 5.579 -28.528 -58.813 1.00 36.53 276 HIS A C 1
ATOM 2090 O O . HIS A 1 276 ? 5.244 -29.662 -58.485 1.00 36.53 276 HIS A O 1
ATOM 2096 N N . GLN A 1 277 ? 4.712 -27.516 -58.935 1.00 39.78 277 GLN A N 1
ATOM 2097 C CA . GLN A 1 277 ? 3.410 -27.612 -59.620 1.00 39.78 277 GLN A CA 1
ATOM 2098 C C . GLN A 1 277 ? 2.720 -26.236 -59.667 1.00 39.78 277 GLN A C 1
ATOM 2100 O O . GLN A 1 277 ? 2.707 -25.516 -58.672 1.00 39.78 277 GLN A O 1
ATOM 2105 N N . SER A 1 278 ? 2.109 -25.921 -60.819 1.00 29.61 278 SER A N 1
ATOM 2106 C CA . SER A 1 278 ? 1.517 -24.622 -61.210 1.00 29.61 278 SER A CA 1
ATOM 2107 C C . SER A 1 278 ? 2.558 -23.498 -61.454 1.00 29.61 278 SER A C 1
ATOM 2109 O O . SER A 1 278 ? 3.407 -23.255 -60.604 1.00 29.61 278 SER A O 1
ATOM 2111 N N . VAL A 1 279 ? 2.593 -22.793 -62.595 1.00 31.94 279 VAL A N 1
ATOM 2112 C CA . VAL A 1 279 ? 1.744 -22.806 -63.809 1.00 31.94 279 VAL A CA 1
ATOM 2113 C C . VAL A 1 279 ? 2.631 -22.700 -65.059 1.00 31.94 279 VAL A C 1
ATOM 2115 O O . VAL A 1 279 ? 3.538 -21.872 -65.085 1.00 31.94 279 VAL A O 1
ATOM 2118 N N . ASP A 1 280 ? 2.333 -23.488 -66.095 1.00 28.53 280 ASP A N 1
ATOM 2119 C CA . ASP A 1 280 ? 2.893 -23.315 -67.441 1.00 28.53 280 ASP A CA 1
ATOM 2120 C C . ASP A 1 280 ? 2.289 -22.095 -68.151 1.00 28.53 280 ASP A C 1
ATOM 2122 O O . ASP A 1 280 ? 1.065 -21.968 -68.251 1.00 28.53 280 ASP A O 1
ATOM 2126 N N . SER A 1 281 ? 3.136 -21.258 -68.749 1.00 26.61 281 SER A N 1
ATOM 2127 C CA . SER A 1 281 ? 2.744 -20.415 -69.882 1.00 26.61 281 SER A CA 1
ATOM 2128 C C . SER A 1 281 ? 3.952 -20.113 -70.774 1.00 26.61 281 SER A C 1
ATOM 2130 O O . SER A 1 281 ? 4.845 -19.395 -70.329 1.00 26.61 281 SER A O 1
ATOM 2132 N N . TYR A 1 282 ? 3.948 -20.685 -71.987 1.00 28.25 282 TYR A N 1
ATOM 2133 C CA . TYR A 1 282 ? 4.340 -20.080 -73.279 1.00 28.25 282 TYR A CA 1
ATOM 2134 C C . TYR A 1 282 ? 5.230 -18.813 -73.191 1.00 28.25 282 TYR A C 1
ATOM 2136 O O . TYR A 1 282 ? 4.811 -17.813 -72.614 1.00 28.25 282 TYR A O 1
ATOM 2144 N N . ASP A 1 283 ? 6.458 -18.773 -73.720 1.00 28.45 283 ASP A N 1
ATOM 2145 C CA . ASP A 1 283 ? 6.809 -19.012 -75.132 1.00 28.45 283 ASP A CA 1
ATOM 2146 C C . ASP A 1 283 ? 8.308 -19.359 -75.356 1.00 28.45 283 ASP A C 1
ATOM 2148 O O . ASP A 1 283 ? 9.137 -19.264 -74.449 1.00 28.45 283 ASP A O 1
ATOM 2152 N N . ASP A 1 284 ? 8.594 -19.755 -76.599 1.00 28.67 284 ASP A N 1
ATOM 2153 C CA . ASP A 1 284 ? 9.849 -20.162 -77.257 1.00 28.67 284 ASP A CA 1
ATOM 2154 C C . ASP A 1 284 ? 11.168 -19.454 -76.853 1.00 28.67 284 ASP A C 1
ATOM 2156 O O . ASP A 1 284 ? 11.236 -18.230 -76.759 1.00 28.67 284 ASP A O 1
ATOM 2160 N N . ASP A 1 285 ? 12.265 -20.224 -76.744 1.00 27.86 285 ASP A N 1
ATOM 2161 C CA . ASP A 1 285 ? 13.272 -20.292 -77.830 1.00 27.86 285 ASP A CA 1
ATOM 2162 C C . ASP A 1 285 ? 14.293 -21.442 -77.630 1.00 27.86 285 ASP A C 1
ATOM 2164 O O . ASP A 1 285 ? 14.611 -21.843 -76.506 1.00 27.86 285 ASP A O 1
ATOM 2168 N N . GLU A 1 286 ? 14.803 -21.999 -78.734 1.00 27.20 286 GLU A N 1
ATOM 2169 C CA . GLU A 1 286 ? 15.727 -23.148 -78.756 1.00 27.20 286 GLU A CA 1
ATOM 2170 C C . GLU A 1 286 ? 17.209 -22.755 -78.552 1.00 27.20 286 GLU A C 1
ATOM 2172 O O . GLU A 1 286 ? 17.658 -21.731 -79.067 1.00 27.20 286 GLU A O 1
ATOM 2177 N N . SER A 1 287 ? 18.000 -23.632 -77.907 1.00 27.36 287 SER A N 1
ATOM 2178 C CA . SER A 1 287 ? 19.249 -24.249 -78.441 1.00 27.36 287 SER A CA 1
ATOM 2179 C C . SER A 1 287 ? 20.378 -24.526 -77.419 1.00 27.36 287 SER A C 1
ATOM 2181 O O . SER A 1 287 ? 20.680 -23.732 -76.533 1.00 27.36 287 SER A O 1
ATOM 2183 N N . ASP A 1 288 ? 20.997 -25.694 -77.631 1.00 27.33 288 ASP A N 1
ATOM 2184 C CA . ASP A 1 288 ? 22.341 -26.182 -77.275 1.00 27.33 288 ASP A CA 1
ATOM 2185 C C . ASP A 1 288 ? 22.811 -26.380 -75.808 1.00 27.33 288 ASP A C 1
ATOM 2187 O O . ASP A 1 288 ? 23.142 -25.464 -75.061 1.00 27.33 288 ASP A O 1
ATOM 2191 N N . GLU A 1 289 ? 22.903 -27.676 -75.459 1.00 27.44 289 GLU A N 1
ATOM 2192 C CA . GLU A 1 289 ? 24.098 -28.428 -74.999 1.00 27.44 289 GLU A CA 1
ATOM 2193 C C . GLU A 1 289 ? 25.208 -27.695 -74.194 1.00 27.44 289 GLU A C 1
ATOM 2195 O O . GLU A 1 289 ? 25.720 -26.656 -74.585 1.00 27.44 289 GLU A O 1
ATOM 2200 N N . GLY A 1 290 ? 25.787 -28.240 -73.114 1.00 26.48 290 GLY A N 1
ATOM 2201 C CA . GLY A 1 290 ? 25.706 -29.576 -72.509 1.00 26.48 290 GLY A CA 1
ATOM 2202 C C . GLY A 1 290 ? 26.982 -29.884 -71.686 1.00 26.48 290 GLY A C 1
ATOM 2203 O O . GLY A 1 290 ? 27.947 -29.125 -71.743 1.00 26.48 290 GLY A O 1
ATOM 2204 N N . ASN A 1 291 ? 27.021 -31.034 -70.986 1.00 27.52 291 ASN A N 1
ATOM 2205 C CA . ASN A 1 291 ? 28.170 -31.574 -70.209 1.00 27.52 291 ASN A CA 1
ATOM 2206 C C . ASN A 1 291 ? 28.544 -30.808 -68.901 1.00 27.52 291 ASN A C 1
ATOM 2208 O O . ASN A 1 291 ? 28.469 -29.590 -68.840 1.00 27.52 291 ASN A O 1
ATOM 2212 N N . GLY A 1 292 ? 28.993 -31.420 -67.793 1.00 25.38 292 GLY A N 1
ATOM 2213 C CA . GLY A 1 292 ? 29.256 -32.833 -67.464 1.00 25.38 292 GLY A CA 1
ATOM 2214 C C . GLY A 1 292 ? 30.617 -33.018 -66.752 1.00 25.38 292 GLY A C 1
ATOM 2215 O O . GLY A 1 292 ? 31.627 -32.551 -67.267 1.00 25.38 292 GLY A O 1
ATOM 2216 N N . GLY A 1 293 ? 30.657 -33.695 -65.589 1.00 27.03 293 GLY A N 1
ATOM 2217 C CA . GLY A 1 293 ? 31.865 -33.891 -64.743 1.00 27.03 293 GLY A CA 1
ATOM 2218 C C . GLY A 1 293 ? 31.697 -33.293 -63.327 1.00 27.03 293 GLY A C 1
ATOM 2219 O O . GLY A 1 293 ? 31.622 -32.079 -63.206 1.00 27.03 293 GLY A O 1
ATOM 2220 N N . GLU A 1 294 ? 31.552 -34.005 -62.197 1.00 26.08 294 GLU A N 1
ATOM 2221 C CA . GLU A 1 294 ? 32.228 -35.235 -61.723 1.00 26.08 294 GLU A CA 1
ATOM 2222 C C . GLU A 1 294 ? 33.770 -35.048 -61.668 1.00 26.08 294 GLU A C 1
ATOM 2224 O O . GLU A 1 294 ? 34.372 -34.701 -62.674 1.00 26.08 294 GLU A O 1
ATOM 2229 N N . THR A 1 295 ? 34.518 -35.208 -60.559 1.00 27.11 295 THR A N 1
ATOM 2230 C CA . THR A 1 295 ? 34.384 -36.066 -59.356 1.00 27.11 295 THR A CA 1
ATOM 2231 C C . THR A 1 295 ? 35.274 -35.593 -58.163 1.00 27.11 295 THR A C 1
ATOM 2233 O O . THR A 1 295 ? 36.185 -34.801 -58.353 1.00 27.11 295 THR A O 1
ATOM 2236 N N . SER A 1 296 ? 35.008 -36.116 -56.944 1.00 25.58 296 SER A N 1
ATOM 2237 C CA . SER A 1 296 ? 35.936 -36.757 -55.952 1.00 25.58 296 SER A CA 1
ATOM 2238 C C . SER A 1 296 ? 37.399 -36.266 -55.734 1.00 25.58 296 SER A C 1
ATOM 2240 O O . SER A 1 296 ? 38.096 -35.966 -56.687 1.00 25.58 296 SER A O 1
ATOM 2242 N N . ALA A 1 297 ? 38.069 -36.363 -54.566 1.00 27.64 297 ALA A N 1
ATOM 2243 C CA . ALA A 1 297 ? 37.749 -36.455 -53.123 1.00 27.64 297 ALA A CA 1
ATOM 2244 C C . ALA A 1 297 ? 39.081 -36.536 -52.311 1.00 27.64 297 ALA A C 1
ATOM 2246 O O . ALA A 1 297 ? 40.112 -36.890 -52.875 1.00 27.64 297 ALA A O 1
ATOM 2247 N N . ARG A 1 298 ? 39.013 -36.383 -50.968 1.00 25.45 298 ARG A N 1
ATOM 2248 C CA . ARG A 1 298 ? 40.058 -36.699 -49.941 1.00 25.45 298 ARG A CA 1
ATOM 2249 C C . ARG A 1 298 ? 41.352 -35.843 -49.970 1.00 25.45 298 ARG A C 1
ATOM 2251 O O . ARG A 1 298 ? 41.828 -35.454 -51.019 1.00 25.45 298 ARG A O 1
ATOM 2258 N N . GLY A 1 299 ? 42.017 -35.551 -48.844 1.00 25.48 299 GLY A N 1
ATOM 2259 C CA . GLY A 1 299 ? 41.665 -35.754 -47.428 1.00 25.48 299 GLY A CA 1
ATOM 2260 C C . GLY A 1 299 ? 42.895 -35.878 -46.504 1.00 25.48 299 GLY A C 1
ATOM 2261 O O . GLY A 1 299 ? 43.863 -36.518 -46.889 1.00 25.48 299 GLY A O 1
ATOM 2262 N N . SER A 1 300 ? 42.802 -35.370 -45.259 1.00 24.97 300 SER A N 1
ATOM 2263 C CA . SER A 1 300 ? 43.707 -35.597 -44.089 1.00 24.97 300 SER A CA 1
ATOM 2264 C C . SER A 1 300 ? 45.213 -35.229 -44.207 1.00 24.97 300 SER A C 1
ATOM 2266 O O . SER A 1 300 ? 45.813 -35.376 -45.254 1.00 24.97 300 SER A O 1
ATOM 2268 N N . GLY A 1 301 ? 45.928 -34.792 -43.157 1.00 26.25 301 GLY A N 1
ATOM 2269 C CA . GLY A 1 301 ? 45.515 -34.385 -41.806 1.00 26.25 301 GLY A CA 1
ATOM 2270 C C . GLY A 1 301 ? 46.682 -34.272 -40.791 1.00 26.25 301 GLY A C 1
ATOM 2271 O O . GLY A 1 301 ? 47.608 -35.065 -40.826 1.00 26.25 301 GLY A O 1
ATOM 2272 N N . LYS A 1 302 ? 46.550 -33.332 -39.837 1.00 26.77 302 LYS A N 1
ATOM 2273 C CA . LYS A 1 302 ? 47.019 -33.357 -38.423 1.00 26.77 302 LYS A CA 1
ATOM 2274 C C . LYS A 1 302 ? 48.519 -33.552 -38.033 1.00 26.77 302 LYS A C 1
ATOM 2276 O O . LYS A 1 302 ? 49.013 -34.668 -38.007 1.00 26.77 302 LYS A O 1
ATOM 2281 N N . SER A 1 303 ? 49.023 -32.512 -37.331 1.00 25.38 303 SER A N 1
ATOM 2282 C CA . SER A 1 303 ? 49.739 -32.549 -36.013 1.00 25.38 303 SER A CA 1
ATOM 2283 C C . SER A 1 303 ? 51.255 -32.877 -35.983 1.00 25.38 303 SER A C 1
ATOM 2285 O O . SER A 1 303 ? 51.729 -33.581 -36.858 1.00 25.38 303 SER A O 1
ATOM 2287 N N . ALA A 1 304 ? 52.090 -32.438 -35.014 1.00 27.39 304 ALA A N 1
ATOM 2288 C CA . ALA A 1 304 ? 51.875 -31.729 -33.729 1.00 27.39 304 ALA A CA 1
ATOM 2289 C C . ALA A 1 304 ? 53.140 -30.953 -33.230 1.00 27.39 304 ALA A C 1
ATOM 2291 O O . ALA A 1 304 ? 54.231 -31.308 -33.648 1.00 27.39 304 ALA A O 1
ATOM 2292 N N . ARG A 1 305 ? 52.964 -29.990 -32.284 1.00 25.20 305 ARG A N 1
ATOM 2293 C CA . ARG A 1 305 ? 53.812 -29.570 -31.101 1.00 25.20 305 ARG A CA 1
ATOM 2294 C C . ARG A 1 305 ? 55.368 -29.638 -31.202 1.00 25.20 305 ARG A C 1
ATOM 2296 O O . ARG A 1 305 ? 55.892 -30.661 -31.596 1.00 25.20 305 ARG A O 1
ATOM 2303 N N . GLY A 1 306 ? 56.226 -28.719 -30.721 1.00 25.11 306 GLY A N 1
ATOM 2304 C CA . GLY A 1 306 ? 56.207 -27.563 -29.785 1.00 25.11 306 GLY A CA 1
ATOM 2305 C C . GLY A 1 306 ? 57.683 -27.259 -29.354 1.00 25.11 306 GLY A C 1
ATOM 2306 O O . GLY A 1 306 ? 58.581 -27.866 -29.924 1.00 25.11 306 GLY A O 1
ATOM 2307 N N . SER A 1 307 ? 58.084 -26.424 -28.373 1.00 24.89 307 SER A N 1
ATOM 2308 C CA . SER A 1 307 ? 57.449 -25.315 -27.617 1.00 24.89 307 SER A CA 1
ATOM 2309 C C . SER A 1 307 ? 58.414 -24.720 -26.541 1.00 24.89 307 SER A C 1
ATOM 2311 O O . SER A 1 307 ? 58.707 -25.414 -25.570 1.00 24.89 307 SER A O 1
ATOM 2313 N N . GLY A 1 308 ? 58.852 -23.447 -26.635 1.00 26.06 308 GLY A N 1
ATOM 2314 C CA . GLY A 1 308 ? 59.652 -22.729 -25.596 1.00 26.06 308 GLY A CA 1
ATOM 2315 C C . GLY A 1 308 ? 60.448 -21.516 -26.140 1.00 26.06 308 GLY A C 1
ATOM 2316 O O . GLY A 1 308 ? 61.234 -21.695 -27.058 1.00 26.06 308 GLY A O 1
ATOM 2317 N N . ARG A 1 309 ? 60.105 -20.258 -25.786 1.00 26.70 309 ARG A N 1
ATOM 2318 C CA . ARG A 1 309 ? 60.690 -19.377 -24.723 1.00 26.70 309 ARG A CA 1
ATOM 2319 C C . ARG A 1 309 ? 62.176 -18.987 -24.938 1.00 26.70 309 ARG A C 1
ATOM 2321 O O . ARG A 1 309 ? 62.992 -19.883 -25.067 1.00 26.70 309 ARG A O 1
ATOM 2328 N N . GLY A 1 310 ? 62.611 -17.716 -24.883 1.00 25.22 310 GLY A N 1
ATOM 2329 C CA . GLY A 1 310 ? 61.931 -16.411 -24.705 1.00 25.22 310 GLY A CA 1
ATOM 2330 C C . GLY A 1 310 ? 62.938 -15.264 -24.404 1.00 25.22 310 GLY A C 1
ATOM 2331 O O . GLY A 1 310 ? 64.087 -15.566 -24.103 1.00 25.22 310 GLY A O 1
ATOM 2332 N N . SER A 1 311 ? 62.497 -13.987 -24.418 1.00 26.23 311 SER A N 1
ATOM 2333 C CA . SER A 1 311 ? 63.255 -12.729 -24.103 1.00 26.23 311 SER A CA 1
ATOM 2334 C C . SER A 1 311 ? 64.502 -12.402 -24.967 1.00 26.23 311 SER A C 1
ATOM 2336 O O . SER A 1 311 ? 65.138 -13.304 -25.489 1.00 26.23 311 SER A O 1
ATOM 2338 N N . GLY A 1 312 ? 64.925 -11.145 -25.177 1.00 25.98 312 GLY A N 1
ATOM 2339 C CA . GLY A 1 312 ? 64.347 -9.834 -24.835 1.00 25.98 312 GLY A CA 1
ATOM 2340 C C . GLY A 1 312 ? 65.353 -8.683 -25.087 1.00 25.98 312 GLY A C 1
ATOM 2341 O O . GLY A 1 312 ? 66.532 -8.872 -24.837 1.00 25.98 312 GLY A O 1
ATOM 2342 N N . GLU A 1 313 ? 64.854 -7.525 -25.552 1.00 27.45 313 GLU A N 1
ATOM 2343 C CA . GLU A 1 313 ? 65.465 -6.166 -25.562 1.00 27.45 313 GLU A CA 1
ATOM 2344 C C . GLU A 1 313 ? 66.840 -5.877 -26.225 1.00 27.45 313 GLU A C 1
ATOM 2346 O O . GLU A 1 313 ? 67.814 -6.601 -26.062 1.00 27.45 313 GLU A O 1
ATOM 2351 N N . GLY A 1 314 ? 66.963 -4.681 -26.838 1.00 25.34 314 GLY A N 1
ATOM 2352 C CA . GLY A 1 314 ? 68.194 -3.885 -26.662 1.00 25.34 314 GLY A CA 1
ATOM 2353 C C . GLY A 1 314 ? 68.777 -3.072 -27.834 1.00 25.34 314 GLY A C 1
ATOM 2354 O O . GLY A 1 314 ? 69.774 -3.478 -28.408 1.00 25.34 314 GLY A O 1
ATOM 2355 N N . HIS A 1 315 ? 68.286 -1.838 -28.016 1.00 27.88 315 HIS A N 1
ATOM 2356 C CA . HIS A 1 315 ? 69.055 -0.636 -28.422 1.00 27.88 315 HIS A CA 1
ATOM 2357 C C . HIS A 1 315 ? 69.651 -0.453 -29.849 1.00 27.88 315 HIS A C 1
ATOM 2359 O O . HIS A 1 315 ? 70.272 -1.312 -30.462 1.00 27.88 315 HIS A O 1
ATOM 2365 N N . ALA A 1 316 ? 69.506 0.792 -30.325 1.00 22.20 316 ALA A N 1
ATOM 2366 C CA . ALA A 1 316 ? 70.210 1.437 -31.449 1.00 22.20 316 ALA A CA 1
ATOM 2367 C C . ALA A 1 316 ? 71.470 2.198 -30.903 1.00 22.20 316 ALA A C 1
ATOM 2369 O O . ALA A 1 316 ? 71.823 1.922 -29.755 1.00 22.20 316 ALA A O 1
ATOM 2370 N N . PRO A 1 317 ? 72.134 3.194 -31.563 1.00 37.81 317 PRO A N 1
ATOM 2371 C CA . PRO A 1 317 ? 71.953 3.756 -32.915 1.00 37.81 317 PRO A CA 1
ATOM 2372 C C . PRO A 1 317 ? 73.246 4.190 -33.690 1.00 37.81 317 PRO A C 1
ATOM 2374 O O . PRO A 1 317 ? 74.348 4.260 -33.158 1.00 37.81 317 PRO A O 1
ATOM 2377 N N . SER A 1 318 ? 73.025 4.740 -34.897 1.00 24.72 318 SER A N 1
ATOM 2378 C CA . SER A 1 318 ? 73.673 5.962 -35.451 1.00 24.72 318 SER A CA 1
ATOM 2379 C C . SER A 1 318 ? 75.002 5.929 -36.245 1.00 24.72 318 SER A C 1
ATOM 2381 O O . SER A 1 318 ? 75.983 5.332 -35.829 1.00 24.72 318 SER A O 1
ATOM 2383 N N . ARG A 1 319 ? 75.022 6.794 -37.290 1.00 23.91 319 ARG A N 1
ATOM 2384 C CA . ARG A 1 319 ? 76.172 7.455 -37.978 1.00 23.91 319 ARG A CA 1
ATOM 2385 C C . ARG A 1 319 ? 77.160 6.521 -38.722 1.00 23.91 319 ARG A C 1
ATOM 2387 O O . ARG A 1 319 ? 77.419 5.413 -38.301 1.00 23.91 319 ARG A O 1
ATOM 2394 N N . GLY A 1 320 ? 77.781 6.896 -39.844 1.00 23.70 320 GLY A N 1
ATOM 2395 C CA . GLY A 1 320 ? 77.773 8.144 -40.622 1.00 23.70 320 GLY A CA 1
ATOM 2396 C C . GLY A 1 320 ? 79.182 8.471 -41.162 1.00 23.70 320 GLY A C 1
ATOM 2397 O O . GLY A 1 320 ? 80.156 8.176 -40.484 1.00 23.70 320 GLY A O 1
ATOM 2398 N N . ARG A 1 321 ? 79.270 9.152 -42.322 1.00 23.09 321 ARG A N 1
ATOM 2399 C CA . ARG A 1 321 ? 80.482 9.726 -42.983 1.00 23.09 321 ARG A CA 1
ATOM 2400 C C . ARG A 1 321 ? 81.452 8.815 -43.783 1.00 23.09 321 ARG A C 1
ATOM 2402 O O . ARG A 1 321 ? 82.383 8.231 -43.256 1.00 23.09 321 ARG A O 1
ATOM 2409 N N . SER A 1 322 ? 81.300 8.911 -45.110 1.00 24.17 322 SER A N 1
ATOM 2410 C CA . SER A 1 322 ? 82.281 9.419 -46.103 1.00 24.17 322 SER A CA 1
ATOM 2411 C C . SER A 1 322 ? 83.724 8.877 -46.244 1.00 24.17 322 SER A C 1
ATOM 2413 O O . SER A 1 322 ? 84.563 9.065 -45.368 1.00 24.17 322 SER A O 1
ATOM 2415 N N . SER A 1 323 ? 84.053 8.605 -47.521 1.00 25.22 323 SER A N 1
ATOM 2416 C CA . SER A 1 323 ? 85.340 8.849 -48.223 1.00 25.22 323 SER A CA 1
ATOM 2417 C C . SER A 1 323 ? 86.515 7.874 -48.028 1.00 25.22 323 SER A C 1
ATOM 2419 O O . SER A 1 323 ? 86.703 7.329 -46.951 1.00 25.22 323 SER A O 1
ATOM 2421 N N . GLY A 1 324 ? 87.366 7.741 -49.064 1.00 24.11 324 GLY A N 1
ATOM 2422 C CA . GLY A 1 324 ? 88.769 7.314 -48.876 1.00 24.11 324 GLY A CA 1
ATOM 2423 C C . GLY A 1 324 ? 89.350 6.277 -49.853 1.00 24.11 324 GLY A C 1
ATOM 2424 O O . GLY A 1 324 ? 89.535 5.126 -49.497 1.00 24.11 324 GLY A O 1
ATOM 2425 N N . LYS A 1 325 ? 89.699 6.718 -51.067 1.00 25.70 325 LYS A N 1
ATOM 2426 C CA . LYS A 1 325 ? 90.488 6.048 -52.133 1.00 25.70 325 LYS A CA 1
ATOM 2427 C C . LYS A 1 325 ? 91.594 5.022 -51.747 1.00 25.70 325 LYS A C 1
ATOM 2429 O O . LYS A 1 325 ? 92.371 5.246 -50.827 1.00 25.70 325 LYS A O 1
ATOM 2434 N N . SER A 1 326 ? 91.860 4.138 -52.731 1.00 24.75 326 SER A N 1
ATOM 2435 C CA . SER A 1 326 ? 93.135 3.443 -53.081 1.00 24.75 326 SER A CA 1
ATOM 2436 C C . SER A 1 326 ? 93.500 2.184 -52.268 1.00 24.75 326 SER A C 1
ATOM 2438 O O . SER A 1 326 ? 93.449 2.203 -51.049 1.00 24.75 326 SER A O 1
ATOM 2440 N N . ARG A 1 327 ? 93.873 1.042 -52.871 1.00 26.81 327 ARG A N 1
ATOM 2441 C CA . ARG A 1 327 ? 94.966 0.774 -53.841 1.00 26.81 327 ARG A CA 1
ATOM 2442 C C . ARG A 1 327 ? 94.697 -0.511 -54.670 1.00 26.81 327 ARG A C 1
ATOM 2444 O O . ARG A 1 327 ? 93.909 -1.345 -54.248 1.00 26.81 327 ARG A O 1
ATOM 2451 N N . GLY A 1 328 ? 95.380 -0.681 -55.813 1.00 24.02 328 GLY A N 1
ATOM 2452 C CA . GLY A 1 328 ? 95.530 -1.983 -56.515 1.00 24.02 328 GLY A CA 1
ATOM 2453 C C . GLY A 1 328 ? 96.696 -2.824 -55.941 1.00 24.02 328 GLY A C 1
ATOM 2454 O O . GLY A 1 328 ? 97.102 -2.511 -54.818 1.00 24.02 328 GLY A O 1
ATOM 2455 N N . PRO A 1 329 ? 97.321 -3.785 -56.677 1.00 37.03 329 PRO A N 1
ATOM 2456 C CA . PRO A 1 329 ? 97.225 -4.039 -58.133 1.00 37.03 329 PRO A CA 1
ATOM 2457 C C . PRO A 1 329 ? 97.250 -5.544 -58.567 1.00 37.03 329 PRO A C 1
ATOM 2459 O O . PRO A 1 329 ? 97.187 -6.435 -57.729 1.00 37.03 329 PRO A O 1
ATOM 2462 N N . SER A 1 330 ? 97.507 -5.785 -59.872 1.00 26.34 330 SER A N 1
ATOM 2463 C CA . SER A 1 330 ? 98.059 -7.023 -60.497 1.00 26.34 330 SER A CA 1
ATOM 2464 C C . SER A 1 330 ? 97.066 -8.139 -60.888 1.00 26.34 330 SER A C 1
ATOM 2466 O O . SER A 1 330 ? 96.185 -8.451 -60.100 1.00 26.34 330 SER A O 1
ATOM 2468 N N . ALA A 1 331 ? 97.163 -8.855 -62.025 1.00 25.66 331 ALA A N 1
ATOM 2469 C CA . ALA A 1 331 ? 97.756 -8.661 -63.376 1.00 25.66 331 ALA A CA 1
ATOM 2470 C C . ALA A 1 331 ? 97.179 -9.798 -64.297 1.00 25.66 331 ALA A C 1
ATOM 2472 O O . ALA A 1 331 ? 96.534 -10.700 -63.773 1.00 25.66 331 ALA A O 1
ATOM 2473 N N . ILE A 1 332 ? 97.263 -9.826 -65.642 1.00 27.81 332 ILE A N 1
ATOM 2474 C CA . ILE A 1 332 ? 98.416 -10.237 -66.491 1.00 27.81 332 ILE A CA 1
ATOM 2475 C C . ILE A 1 332 ? 97.965 -10.253 -67.993 1.00 27.81 332 ILE A C 1
ATOM 2477 O O . ILE A 1 332 ? 96.852 -10.689 -68.259 1.00 27.81 332 ILE A O 1
ATOM 2481 N N . VAL A 1 333 ? 98.859 -9.891 -68.949 1.00 29.08 333 VAL A N 1
ATOM 2482 C CA . VAL A 1 333 ? 98.832 -10.159 -70.437 1.00 29.08 333 VAL A CA 1
ATOM 2483 C C . VAL A 1 333 ? 97.770 -9.408 -71.299 1.00 29.08 333 VAL A C 1
ATOM 2485 O O . VAL A 1 333 ? 96.614 -9.323 -70.920 1.00 29.08 333 VAL A O 1
ATOM 2488 N N . SER A 1 334 ? 98.056 -8.824 -72.487 1.00 27.69 334 SER A N 1
ATOM 2489 C CA . SER A 1 334 ? 99.262 -8.842 -73.357 1.00 27.69 334 SER A CA 1
ATOM 2490 C C . SER A 1 334 ? 99.501 -7.550 -74.181 1.00 27.69 334 SER A C 1
ATOM 2492 O O . SER A 1 334 ? 98.605 -6.727 -74.350 1.00 27.69 334 SER A O 1
ATOM 2494 N N . ILE A 1 335 ? 100.704 -7.412 -74.762 1.00 28.56 335 ILE A N 1
ATOM 2495 C CA . ILE A 1 335 ? 101.222 -6.267 -75.554 1.00 28.56 335 ILE A CA 1
ATOM 2496 C C . ILE A 1 335 ? 101.596 -6.741 -76.970 1.00 28.56 335 ILE A C 1
ATOM 2498 O O . ILE A 1 335 ? 102.306 -7.735 -77.034 1.00 28.56 335 ILE A O 1
ATOM 2502 N N . PHE A 1 336 ? 101.246 -6.040 -78.077 1.00 31.69 336 PHE A N 1
ATOM 2503 C CA . PHE A 1 336 ? 101.920 -6.276 -79.390 1.00 31.69 336 PHE A CA 1
ATOM 2504 C C . PHE A 1 336 ? 101.793 -5.241 -80.558 1.00 31.69 336 PHE A C 1
ATOM 2506 O O . PHE A 1 336 ? 101.990 -5.628 -81.708 1.00 31.69 336 PHE A O 1
ATOM 2513 N N . LYS A 1 337 ? 101.491 -3.936 -80.370 1.00 33.19 337 LYS A N 1
ATOM 2514 C CA . LYS A 1 337 ? 101.328 -2.995 -81.530 1.00 33.19 337 LYS A CA 1
ATOM 2515 C C . LYS A 1 337 ? 102.070 -1.639 -81.523 1.00 33.19 337 LYS A C 1
ATOM 2517 O O . LYS A 1 337 ? 101.809 -0.816 -82.391 1.00 33.19 337 LYS A O 1
ATOM 2522 N N . VAL A 1 338 ? 103.036 -1.398 -80.628 1.00 36.50 338 VAL A N 1
ATOM 2523 C CA . VAL A 1 338 ? 103.740 -0.086 -80.537 1.00 36.50 338 VAL A CA 1
ATOM 2524 C C . VAL A 1 338 ? 105.088 -0.027 -81.290 1.00 36.50 338 VAL A C 1
ATOM 2526 O O . VAL A 1 338 ? 105.582 1.053 -81.596 1.00 36.50 338 VAL A O 1
ATOM 2529 N N . ILE A 1 339 ? 105.677 -1.167 -81.668 1.00 37.62 339 ILE A N 1
ATOM 2530 C CA . ILE A 1 339 ? 107.053 -1.225 -82.213 1.00 37.62 339 ILE A CA 1
ATOM 2531 C C . ILE A 1 339 ? 107.167 -0.729 -83.676 1.00 37.62 339 ILE A C 1
ATOM 2533 O O . ILE A 1 339 ? 108.250 -0.351 -84.114 1.00 37.62 339 ILE A O 1
ATOM 2537 N N . ALA A 1 340 ? 106.064 -0.640 -84.427 1.00 34.00 340 ALA A N 1
ATOM 2538 C CA . ALA A 1 340 ? 106.094 -0.275 -85.850 1.00 34.00 340 ALA A CA 1
ATOM 2539 C C . ALA A 1 340 ? 106.267 1.234 -86.150 1.00 34.00 340 ALA A C 1
ATOM 2541 O O . ALA A 1 340 ? 106.554 1.588 -87.290 1.00 34.00 340 ALA A O 1
ATOM 2542 N N . PHE A 1 341 ? 106.088 2.132 -85.171 1.00 37.94 341 PHE A N 1
ATOM 2543 C CA . PHE A 1 341 ? 106.025 3.584 -85.431 1.00 37.94 341 PHE A CA 1
ATOM 2544 C C . PHE A 1 341 ? 107.354 4.335 -85.212 1.00 37.94 341 PHE A C 1
ATOM 2546 O O . PHE A 1 341 ? 107.534 5.441 -85.714 1.00 37.94 341 PHE A O 1
ATOM 2553 N N . LEU A 1 342 ? 108.309 3.750 -84.479 1.00 39.31 342 LEU A N 1
ATOM 2554 C CA . LEU A 1 342 ? 109.512 4.460 -84.006 1.00 39.31 342 LEU A CA 1
ATOM 2555 C C . LEU A 1 342 ? 110.753 4.331 -84.910 1.00 39.31 342 LEU A C 1
ATOM 2557 O O . LEU A 1 342 ? 111.784 4.923 -84.608 1.00 39.31 342 LEU A O 1
ATOM 2561 N N . ILE A 1 343 ? 110.665 3.612 -86.033 1.00 41.03 343 ILE A N 1
ATOM 2562 C CA . ILE A 1 343 ? 111.800 3.405 -86.958 1.00 41.03 343 ILE A CA 1
ATOM 2563 C C . ILE A 1 343 ? 111.936 4.545 -87.998 1.00 41.03 343 ILE A C 1
ATOM 2565 O O . ILE A 1 343 ? 112.985 4.694 -88.616 1.00 41.03 343 ILE A O 1
ATOM 2569 N N . VAL A 1 344 ? 110.922 5.405 -88.165 1.00 38.69 344 VAL A N 1
ATOM 2570 C CA . VAL A 1 344 ? 110.863 6.385 -89.276 1.00 38.69 344 VAL A CA 1
ATOM 2571 C C . VAL A 1 344 ? 111.439 7.777 -88.939 1.00 38.69 344 VAL A C 1
ATOM 2573 O O . VAL A 1 344 ? 111.780 8.529 -89.846 1.00 38.69 344 VAL A O 1
ATOM 2576 N N . LEU A 1 345 ? 111.609 8.141 -87.661 1.00 37.19 345 LEU A N 1
ATOM 2577 C CA . LEU A 1 345 ? 111.970 9.518 -87.252 1.00 37.19 345 LEU A CA 1
ATOM 2578 C C . LEU A 1 345 ? 113.462 9.753 -86.919 1.00 37.19 345 LEU A C 1
ATOM 2580 O O . LEU A 1 345 ? 113.829 10.832 -86.458 1.00 37.19 345 LEU A O 1
ATOM 2584 N N . GLY A 1 346 ? 114.341 8.778 -87.165 1.00 35.81 346 GLY A N 1
ATOM 2585 C CA . GLY A 1 346 ? 115.747 8.811 -86.725 1.00 35.81 346 GLY A CA 1
ATOM 2586 C C . GLY A 1 346 ? 116.784 9.458 -87.663 1.00 35.81 346 GLY A C 1
ATOM 2587 O O . GLY A 1 346 ? 117.971 9.317 -87.390 1.00 35.81 346 GLY A O 1
ATOM 2588 N N . ALA A 1 347 ? 116.398 10.108 -88.773 1.00 35.72 347 ALA A N 1
ATOM 2589 C CA . ALA A 1 347 ? 117.297 10.261 -89.935 1.00 35.72 347 ALA A CA 1
ATOM 2590 C C . ALA A 1 347 ? 117.667 11.692 -90.414 1.00 35.72 347 ALA A C 1
ATOM 2592 O O . ALA A 1 347 ? 118.318 11.808 -91.449 1.00 35.72 347 ALA A O 1
ATOM 2593 N N . MET A 1 348 ? 117.298 12.787 -89.726 1.00 34.94 348 MET A N 1
ATOM 2594 C CA . MET A 1 348 ? 117.515 14.166 -90.247 1.00 34.94 348 MET A CA 1
ATOM 2595 C C . MET A 1 348 ? 118.149 15.182 -89.265 1.00 34.94 348 MET A C 1
ATOM 2597 O O . MET A 1 348 ? 117.908 16.381 -89.360 1.00 34.94 348 MET A O 1
ATOM 2601 N N . GLY A 1 349 ? 118.990 14.733 -88.323 1.00 35.50 349 GLY A N 1
ATOM 2602 C CA . GLY A 1 349 ? 119.584 15.609 -87.292 1.00 35.50 349 GLY A CA 1
ATOM 2603 C C . GLY A 1 349 ? 121.010 16.144 -87.530 1.00 35.50 349 GLY A C 1
ATOM 2604 O O . GLY A 1 349 ? 121.449 17.018 -86.789 1.00 35.50 349 GLY A O 1
ATOM 2605 N N . TYR A 1 350 ? 121.767 15.625 -88.507 1.00 35.75 350 TYR A N 1
ATOM 2606 C CA . TYR A 1 350 ? 123.246 15.671 -88.461 1.00 35.75 350 TYR A CA 1
ATOM 2607 C C . TYR A 1 350 ? 123.957 16.693 -89.382 1.00 35.75 350 TYR A C 1
ATOM 2609 O O . TYR A 1 350 ? 125.184 16.751 -89.389 1.00 35.75 350 TYR A O 1
ATOM 2617 N N . GLY A 1 351 ? 123.232 17.499 -90.169 1.00 35.12 351 GLY A N 1
ATOM 2618 C CA . GLY A 1 351 ? 123.832 18.293 -91.264 1.00 35.12 351 GLY A CA 1
ATOM 2619 C C . GLY A 1 351 ? 124.356 19.702 -90.927 1.00 35.12 351 GLY A C 1
ATOM 2620 O O . GLY A 1 351 ? 125.208 20.226 -91.640 1.00 35.12 351 GLY A O 1
ATOM 2621 N N . ALA A 1 352 ? 123.866 20.350 -89.866 1.00 33.97 352 ALA A N 1
ATOM 2622 C CA . ALA A 1 352 ? 123.952 21.816 -89.749 1.00 33.97 352 ALA A CA 1
ATOM 2623 C C . ALA A 1 352 ? 125.284 22.394 -89.208 1.00 33.97 352 ALA A C 1
ATOM 2625 O O . ALA A 1 352 ? 125.453 23.613 -89.195 1.00 33.97 352 ALA A O 1
ATOM 2626 N N . PHE A 1 353 ? 126.230 21.566 -88.748 1.00 35.66 353 PHE A N 1
ATOM 2627 C CA . PHE A 1 353 ? 127.433 22.047 -88.042 1.00 35.66 353 PHE A CA 1
ATOM 2628 C C . PHE A 1 353 ? 128.559 22.561 -88.965 1.00 35.66 353 PHE A C 1
ATOM 2630 O O . PHE A 1 353 ? 129.358 23.390 -88.544 1.00 35.66 353 PHE A O 1
ATOM 2637 N N . PHE A 1 354 ? 128.616 22.127 -90.230 1.00 37.66 354 PHE A N 1
ATOM 2638 C CA . PHE A 1 354 ? 129.736 22.438 -91.141 1.00 37.66 354 PHE A CA 1
ATOM 2639 C C . PHE A 1 354 ? 129.485 23.592 -92.137 1.00 37.66 354 PHE A C 1
ATOM 2641 O O . PHE A 1 354 ? 130.383 23.953 -92.895 1.00 37.66 354 PHE A O 1
ATOM 2648 N N . TYR A 1 355 ? 128.298 24.211 -92.148 1.00 37.31 355 TYR A N 1
ATOM 2649 C CA . TYR A 1 355 ? 127.848 25.079 -93.256 1.00 37.31 355 TYR A CA 1
ATOM 2650 C C . TYR A 1 355 ? 128.041 26.603 -93.055 1.00 37.31 355 TYR A C 1
ATOM 2652 O O . TYR A 1 355 ? 127.378 27.411 -93.719 1.00 37.31 355 TYR A O 1
ATOM 2660 N N . TYR A 1 356 ? 128.911 27.024 -92.124 1.00 39.38 356 TYR A N 1
ATOM 2661 C CA . TYR A 1 356 ? 128.956 28.417 -91.635 1.00 39.38 356 TYR A CA 1
ATOM 2662 C C . TYR A 1 356 ? 130.267 29.204 -91.806 1.00 39.38 356 TYR A C 1
ATOM 2664 O O . TYR A 1 356 ? 130.358 30.313 -91.289 1.00 39.38 356 TYR A O 1
ATOM 2672 N N . GLN A 1 357 ? 131.251 28.704 -92.564 1.00 37.56 357 GLN A N 1
ATOM 2673 C CA . GLN A 1 357 ? 132.570 29.358 -92.667 1.00 37.56 357 GLN A CA 1
ATOM 2674 C C . GLN A 1 357 ? 133.019 29.762 -94.090 1.00 37.56 357 GLN A C 1
ATOM 2676 O O . GLN A 1 357 ? 134.215 29.940 -94.312 1.00 37.56 357 GLN A O 1
ATOM 2681 N N . ARG A 1 358 ? 132.107 29.891 -95.076 1.00 37.16 358 ARG A N 1
ATOM 2682 C CA . ARG A 1 358 ? 132.517 30.161 -96.476 1.00 37.16 358 ARG A CA 1
ATOM 2683 C C . ARG A 1 358 ? 131.528 30.908 -97.395 1.00 37.16 358 ARG A C 1
ATOM 2685 O O . ARG A 1 358 ? 131.417 30.544 -98.557 1.00 37.16 358 ARG A O 1
ATOM 2692 N N . PHE A 1 359 ? 130.833 31.943 -96.918 1.00 31.69 359 PHE A N 1
ATOM 2693 C CA . PHE A 1 359 ? 130.112 32.882 -97.803 1.00 31.69 359 PHE A CA 1
ATOM 2694 C C . PHE A 1 359 ? 130.158 34.313 -97.245 1.00 31.69 359 PHE A C 1
ATOM 2696 O O . PHE A 1 359 ? 129.393 34.657 -96.349 1.00 31.69 359 PHE A O 1
ATOM 2703 N N . ASP A 1 360 ? 131.070 35.123 -97.788 1.00 38.03 360 ASP A N 1
ATOM 2704 C CA . ASP A 1 360 ? 131.229 36.560 -97.517 1.00 38.03 360 ASP A CA 1
ATOM 2705 C C . ASP A 1 360 ? 131.606 37.288 -98.823 1.00 38.03 360 ASP A C 1
ATOM 2707 O O . ASP A 1 360 ? 132.724 37.771 -98.986 1.00 38.03 360 ASP A O 1
ATOM 2711 N N . GLN A 1 361 ? 130.702 37.264 -99.816 1.00 41.59 361 GLN A N 1
ATOM 2712 C CA . GLN A 1 361 ? 130.859 38.086 -101.030 1.00 41.59 361 GLN A CA 1
ATOM 2713 C C . GLN A 1 361 ? 129.556 38.423 -101.786 1.00 41.59 361 GLN A C 1
ATOM 2715 O O . GLN A 1 361 ? 129.472 39.517 -102.337 1.00 41.59 361 GLN A O 1
ATOM 2720 N N . ASP A 1 362 ? 128.508 37.587 -101.738 1.00 44.09 362 ASP A N 1
ATOM 2721 C CA . ASP A 1 362 ? 127.331 37.744 -102.627 1.00 44.09 362 ASP A CA 1
ATOM 2722 C C . ASP A 1 362 ? 126.106 38.497 -102.056 1.00 44.09 362 ASP A C 1
ATOM 2724 O O . ASP A 1 362 ? 125.076 38.581 -102.717 1.00 44.09 362 ASP A O 1
ATOM 2728 N N . ARG A 1 363 ? 126.193 39.087 -100.851 1.00 51.25 363 ARG A N 1
ATOM 2729 C CA . ARG A 1 363 ? 125.122 39.924 -100.239 1.00 51.25 363 ARG A CA 1
ATOM 2730 C C . ARG A 1 363 ? 123.709 39.296 -100.252 1.00 51.25 363 ARG A C 1
ATOM 2732 O O . ARG A 1 363 ? 122.708 40.002 -100.371 1.00 51.25 363 ARG A O 1
ATOM 2739 N N . ASP A 1 364 ? 123.630 37.977 -100.106 1.00 52.88 364 ASP A N 1
ATOM 2740 C CA . ASP A 1 364 ? 122.382 37.220 -100.215 1.00 52.88 364 ASP A CA 1
ATOM 2741 C C . ASP A 1 364 ? 121.611 37.155 -98.879 1.00 52.88 364 ASP A C 1
ATOM 2743 O O . ASP A 1 364 ? 122.114 36.675 -97.859 1.00 52.88 364 ASP A O 1
ATOM 2747 N N . TYR A 1 365 ? 120.359 37.620 -98.891 1.00 50.97 365 TYR A N 1
ATOM 2748 C CA . TYR A 1 365 ? 119.454 37.614 -97.736 1.00 50.97 365 TYR A CA 1
ATOM 2749 C C . TYR A 1 365 ? 118.800 36.245 -97.472 1.00 50.97 365 TYR A C 1
ATOM 2751 O O . TYR A 1 365 ? 118.207 36.058 -96.405 1.00 50.97 365 TYR A O 1
ATOM 2759 N N . SER A 1 366 ? 118.916 35.280 -98.393 1.00 53.16 366 SER A N 1
ATOM 2760 C CA . SER A 1 366 ? 118.239 33.973 -98.329 1.00 53.16 366 SER A CA 1
ATOM 2761 C C . SER A 1 366 ? 118.477 33.241 -97.003 1.00 53.16 366 SER A C 1
ATOM 2763 O O . SER A 1 366 ? 117.541 32.740 -96.381 1.00 53.16 366 SER A O 1
ATOM 2765 N N . LYS A 1 367 ? 119.713 33.271 -96.490 1.00 53.84 367 LYS A N 1
ATOM 2766 C CA . LYS A 1 367 ? 120.092 32.580 -95.245 1.00 53.84 367 LYS A CA 1
ATOM 2767 C C . LYS A 1 367 ? 119.458 33.191 -93.984 1.00 53.84 367 LYS A C 1
ATOM 2769 O O . LYS A 1 367 ? 119.257 32.496 -92.993 1.00 53.84 367 LYS A O 1
ATOM 2774 N N . ALA A 1 368 ? 119.109 34.479 -94.012 1.00 53.06 368 ALA A N 1
ATOM 2775 C CA . ALA A 1 368 ? 118.409 35.143 -92.909 1.00 53.06 368 ALA A CA 1
ATOM 2776 C C . ALA A 1 368 ? 116.894 34.850 -92.916 1.00 53.06 368 ALA A C 1
ATOM 2778 O O . ALA A 1 368 ? 116.266 34.852 -91.856 1.00 53.06 368 ALA A O 1
ATOM 2779 N N . VAL A 1 369 ? 116.322 34.547 -94.088 1.00 51.00 369 VAL A N 1
ATOM 2780 C CA . VAL A 1 369 ? 114.948 34.032 -94.232 1.00 51.00 369 VAL A CA 1
ATOM 2781 C C . VAL A 1 369 ? 114.874 32.576 -93.764 1.00 51.00 369 VAL A C 1
ATOM 2783 O O . VAL A 1 369 ? 114.036 32.251 -92.928 1.00 51.00 369 VAL A O 1
ATOM 2786 N N . GLU A 1 370 ? 115.818 31.732 -94.182 1.00 52.84 370 GLU A N 1
ATOM 2787 C CA . GLU A 1 370 ? 115.923 30.333 -93.736 1.00 52.84 370 GLU A CA 1
ATOM 2788 C C . GLU A 1 370 ? 116.062 30.224 -92.199 1.00 52.84 370 GLU A C 1
ATOM 2790 O O . GLU A 1 370 ? 115.413 29.402 -91.550 1.00 52.84 370 GLU A O 1
ATOM 2795 N N . MET A 1 371 ? 116.836 31.121 -91.572 1.00 53.84 371 MET A N 1
ATOM 2796 C CA . MET A 1 371 ? 116.944 31.204 -90.107 1.00 53.84 371 MET A CA 1
ATOM 2797 C C . MET A 1 371 ? 115.658 31.671 -89.401 1.00 53.84 371 MET A C 1
ATOM 2799 O O . MET A 1 371 ? 115.443 31.292 -88.244 1.00 53.84 371 MET A O 1
ATOM 2803 N N . MET A 1 372 ? 114.797 32.459 -90.061 1.00 46.84 372 MET A N 1
ATOM 2804 C CA . MET A 1 372 ? 113.458 32.773 -89.542 1.00 46.84 372 MET A CA 1
ATOM 2805 C C . MET A 1 372 ? 112.547 31.541 -89.573 1.00 46.84 372 MET A C 1
ATOM 2807 O O . MET A 1 372 ? 111.864 31.277 -88.586 1.00 46.84 372 MET A O 1
ATOM 2811 N N . GLU A 1 373 ? 112.577 30.755 -90.651 1.00 48.22 373 GLU A N 1
ATOM 2812 C CA . GLU A 1 373 ? 111.790 29.517 -90.771 1.00 48.22 373 GLU A CA 1
ATOM 2813 C C . GLU A 1 373 ? 112.238 28.442 -89.763 1.00 48.22 373 GLU A C 1
ATOM 2815 O O . GLU A 1 373 ? 111.410 27.727 -89.201 1.00 48.22 373 GLU A O 1
ATOM 2820 N N . GLN A 1 374 ? 113.535 28.392 -89.441 1.00 50.00 374 GLN A N 1
ATOM 2821 C CA . GLN A 1 374 ? 114.110 27.521 -88.402 1.00 50.00 374 GLN A CA 1
ATOM 2822 C C . GLN A 1 374 ? 113.990 28.089 -86.967 1.00 50.00 374 GLN A C 1
ATOM 2824 O O . GLN A 1 374 ? 114.588 27.556 -86.029 1.00 50.00 374 GLN A O 1
ATOM 2829 N N . ASN A 1 375 ? 113.221 29.168 -86.779 1.00 44.53 375 ASN A N 1
ATOM 2830 C CA . ASN A 1 375 ? 112.912 29.820 -85.501 1.00 44.53 375 ASN A CA 1
ATOM 2831 C C . ASN A 1 375 ? 114.136 30.316 -84.684 1.00 44.53 375 ASN A C 1
ATOM 2833 O O . ASN A 1 375 ? 114.079 30.426 -83.457 1.00 44.53 375 ASN A O 1
ATOM 2837 N N . ARG A 1 376 ? 115.254 30.656 -85.348 1.00 54.53 376 ARG A N 1
ATOM 2838 C CA . ARG A 1 376 ? 116.496 31.189 -84.734 1.00 54.53 376 ARG A CA 1
ATOM 2839 C C . ARG A 1 376 ? 116.549 32.724 -84.781 1.00 54.53 376 ARG A C 1
ATOM 2841 O O . ARG A 1 376 ? 117.491 33.331 -85.292 1.00 54.53 376 ARG A O 1
ATOM 2848 N N . LEU A 1 377 ? 115.509 33.357 -84.240 1.00 55.25 377 LEU A N 1
ATOM 2849 C CA . LEU A 1 377 ? 115.186 34.772 -84.475 1.00 55.25 377 LEU A CA 1
ATOM 2850 C C . LEU A 1 377 ? 116.255 35.790 -84.042 1.00 55.25 377 LEU A C 1
ATOM 2852 O O . LEU A 1 377 ? 116.510 36.725 -84.796 1.00 55.25 377 LEU A O 1
ATOM 2856 N N . GLU A 1 378 ? 116.927 35.626 -82.897 1.00 52.81 378 GLU A N 1
ATOM 2857 C CA . GLU A 1 378 ? 117.954 36.592 -82.451 1.00 52.81 378 GLU A CA 1
ATOM 2858 C C . GLU A 1 378 ? 119.129 36.710 -83.438 1.00 52.81 378 GLU A C 1
ATOM 2860 O O . GLU A 1 378 ? 119.664 37.799 -83.651 1.00 52.81 378 GLU A O 1
ATOM 2865 N N . GLN A 1 379 ? 119.495 35.602 -84.090 1.00 56.91 379 GLN A N 1
ATOM 2866 C CA . GLN A 1 379 ? 120.568 35.563 -85.087 1.00 56.91 379 GLN A CA 1
ATOM 2867 C C . GLN A 1 379 ? 120.126 36.242 -86.393 1.00 56.91 379 GLN A C 1
ATOM 2869 O O . GLN A 1 379 ? 120.891 37.016 -86.969 1.00 56.91 379 GLN A O 1
ATOM 2874 N N . ALA A 1 380 ? 118.867 36.049 -86.806 1.00 54.62 380 ALA A N 1
ATOM 2875 C CA . ALA A 1 380 ? 118.283 36.737 -87.957 1.00 54.62 380 ALA A CA 1
ATOM 2876 C C . ALA A 1 380 ? 118.180 38.264 -87.738 1.00 54.62 380 ALA A C 1
ATOM 2878 O O . ALA A 1 380 ? 118.615 39.034 -88.596 1.00 54.62 380 ALA A O 1
ATOM 2879 N N . VAL A 1 381 ? 117.698 38.721 -86.568 1.00 56.38 381 VAL A N 1
ATOM 2880 C CA . VAL A 1 381 ? 117.641 40.155 -86.190 1.00 56.38 381 VAL A CA 1
ATOM 2881 C C . VAL A 1 381 ? 119.016 40.818 -86.327 1.00 56.38 381 VAL A C 1
ATOM 2883 O O . VAL A 1 381 ? 119.127 41.935 -86.840 1.00 56.38 381 VAL A O 1
ATOM 2886 N N . MET A 1 382 ? 120.068 40.132 -85.870 1.00 56.22 382 MET A N 1
ATOM 2887 C CA . MET A 1 382 ? 121.438 40.648 -85.879 1.00 56.22 382 MET A CA 1
ATOM 2888 C C . MET A 1 382 ? 121.975 40.864 -87.300 1.00 56.22 382 MET A C 1
ATOM 2890 O O . MET A 1 382 ? 122.701 41.830 -87.535 1.00 56.22 382 MET A O 1
ATOM 2894 N N . ILE A 1 383 ? 121.588 40.004 -88.249 1.00 59.50 383 ILE A N 1
ATOM 2895 C CA . ILE A 1 383 ? 121.945 40.129 -89.667 1.00 59.50 383 ILE A CA 1
ATOM 2896 C C . ILE A 1 383 ? 121.177 41.300 -90.304 1.00 59.50 383 ILE A C 1
ATOM 2898 O O . ILE A 1 383 ? 121.796 42.182 -90.901 1.00 59.50 383 ILE A O 1
ATOM 2902 N N . PHE A 1 384 ? 119.855 41.387 -90.110 1.00 56.53 384 PHE A N 1
ATOM 2903 C CA . PHE A 1 384 ? 119.041 42.455 -90.714 1.00 56.53 384 PHE A CA 1
ATOM 2904 C C . PHE A 1 384 ? 119.388 43.863 -90.216 1.00 56.53 384 PHE A C 1
ATOM 2906 O O . PHE A 1 384 ? 119.392 44.799 -91.014 1.00 56.53 384 PHE A O 1
ATOM 2913 N N . ARG A 1 385 ? 119.737 44.034 -88.932 1.00 56.22 385 ARG A N 1
ATOM 2914 C CA . ARG A 1 385 ? 120.171 45.341 -88.398 1.00 56.22 385 ARG A CA 1
ATOM 2915 C C . ARG A 1 385 ? 121.544 45.793 -88.911 1.00 56.22 385 ARG A C 1
ATOM 2917 O O . ARG A 1 385 ? 121.847 46.978 -88.822 1.00 56.22 385 ARG A O 1
ATOM 2924 N N . ARG A 1 386 ? 122.376 44.879 -89.425 1.00 55.91 386 ARG A N 1
ATOM 2925 C CA . ARG A 1 386 ? 123.765 45.158 -89.842 1.00 55.91 386 ARG A CA 1
ATOM 2926 C C . ARG A 1 386 ? 123.918 45.452 -91.341 1.00 55.91 386 ARG A C 1
ATOM 2928 O O . ARG A 1 386 ? 124.956 45.962 -91.744 1.00 55.91 386 ARG A O 1
ATOM 2935 N N . LEU A 1 387 ? 122.888 45.166 -92.141 1.00 59.16 387 LEU A N 1
ATOM 2936 C CA . LEU A 1 387 ? 122.833 45.363 -93.600 1.00 59.16 387 LEU A CA 1
ATOM 2937 C C . LEU A 1 387 ? 122.011 46.602 -94.022 1.00 59.16 387 LEU A C 1
ATOM 2939 O O . LEU A 1 387 ? 121.582 46.709 -95.169 1.00 59.16 387 LEU A O 1
ATOM 2943 N N . GLY A 1 388 ? 121.714 47.508 -93.089 1.00 51.34 388 GLY A N 1
ATOM 2944 C CA . GLY A 1 388 ? 120.710 48.551 -93.287 1.00 51.34 388 GLY A CA 1
ATOM 2945 C C . GLY A 1 388 ? 121.103 49.645 -94.280 1.00 51.34 388 GLY A C 1
ATOM 2946 O O . GLY A 1 388 ? 121.812 50.562 -93.889 1.00 51.34 388 GLY A O 1
ATOM 2947 N N . ASP A 1 389 ? 120.558 49.589 -95.503 1.00 53.53 389 ASP A N 1
ATOM 2948 C CA . ASP A 1 389 ? 120.034 50.773 -96.216 1.00 53.53 389 ASP A CA 1
ATOM 2949 C C . ASP A 1 389 ? 119.171 50.398 -97.449 1.00 53.53 389 ASP A C 1
ATOM 2951 O O . ASP A 1 389 ? 119.556 50.583 -98.601 1.00 53.53 389 ASP A O 1
ATOM 2955 N N . TYR A 1 390 ? 117.973 49.836 -97.232 1.00 44.91 390 TYR A N 1
ATOM 2956 C CA . TYR A 1 390 ? 116.970 49.678 -98.303 1.00 44.91 390 TYR A CA 1
ATOM 2957 C C . TYR A 1 390 ? 115.537 49.744 -97.760 1.00 44.91 390 TYR A C 1
ATOM 2959 O O . TYR A 1 390 ? 115.286 49.386 -96.606 1.00 44.91 390 TYR A O 1
ATOM 2967 N N . ARG A 1 391 ? 114.569 50.161 -98.593 1.00 50.16 391 ARG A N 1
ATOM 2968 C CA . ARG A 1 391 ? 113.141 50.219 -98.207 1.00 50.16 391 ARG A CA 1
ATOM 2969 C C . ARG A 1 391 ? 112.612 48.861 -97.722 1.00 50.16 391 ARG A C 1
ATOM 2971 O O . ARG A 1 391 ? 111.860 48.828 -96.750 1.00 50.16 391 ARG A O 1
ATOM 2978 N N . ASP A 1 392 ? 113.093 47.769 -98.309 1.00 52.03 392 ASP A N 1
ATOM 2979 C CA . ASP A 1 392 ? 112.686 46.398 -97.973 1.00 52.03 392 ASP A CA 1
ATOM 2980 C C . ASP A 1 392 ? 113.228 45.917 -96.616 1.00 52.03 392 ASP A C 1
ATOM 2982 O O . ASP A 1 392 ? 112.597 45.095 -95.954 1.00 52.03 392 ASP A O 1
ATOM 2986 N N . SER A 1 393 ? 114.343 46.486 -96.133 1.00 50.47 393 SER A N 1
ATOM 2987 C CA . SER A 1 393 ? 114.881 46.198 -94.792 1.00 50.47 393 SER A CA 1
ATOM 2988 C C . SER A 1 393 ? 113.892 46.606 -93.694 1.00 50.47 393 SER A C 1
ATOM 2990 O O . SER A 1 393 ? 113.738 45.892 -92.705 1.00 50.47 393 SER A O 1
ATOM 2992 N N . ARG A 1 394 ? 113.140 47.701 -93.889 1.00 51.78 394 ARG A N 1
ATOM 2993 C CA . ARG A 1 394 ? 112.081 48.129 -92.958 1.00 51.78 394 ARG A CA 1
ATOM 2994 C C . ARG A 1 394 ? 110.895 47.166 -92.929 1.00 51.78 394 ARG A C 1
ATOM 2996 O O . ARG A 1 394 ? 110.350 46.933 -91.854 1.00 51.78 394 ARG A O 1
ATOM 3003 N N . ASP A 1 395 ? 110.514 46.593 -94.068 1.00 53.31 395 ASP A N 1
ATOM 3004 C CA . ASP A 1 395 ? 109.432 45.604 -94.130 1.00 53.31 395 ASP A CA 1
ATOM 3005 C C . ASP A 1 395 ? 109.871 44.218 -93.638 1.00 53.31 395 ASP A C 1
ATOM 3007 O O . ASP A 1 395 ? 109.079 43.519 -93.004 1.00 53.31 395 ASP A O 1
ATOM 3011 N N . MET A 1 396 ? 111.140 43.838 -93.817 1.00 54.84 396 MET A N 1
ATOM 3012 C CA . MET A 1 396 ? 111.692 42.648 -93.161 1.00 54.84 396 MET A CA 1
ATOM 3013 C C . MET A 1 396 ? 111.846 42.836 -91.647 1.00 54.84 396 MET A C 1
ATOM 3015 O O . MET A 1 396 ? 111.461 41.940 -90.905 1.00 54.84 396 MET A O 1
ATOM 3019 N N . LEU A 1 397 ? 112.295 43.998 -91.160 1.00 56.25 397 LEU A N 1
ATOM 3020 C CA . LEU A 1 397 ? 112.320 44.302 -89.721 1.00 56.25 397 LEU A CA 1
ATOM 3021 C C . LEU A 1 397 ? 110.911 44.269 -89.108 1.00 56.25 397 LEU A C 1
ATOM 3023 O O . LEU A 1 397 ? 110.731 43.643 -88.069 1.00 56.25 397 LEU A O 1
ATOM 3027 N N . ARG A 1 398 ? 109.892 44.814 -89.791 1.00 57.88 398 ARG A N 1
ATOM 3028 C CA . ARG A 1 398 ? 108.481 44.665 -89.382 1.00 57.88 398 ARG A CA 1
ATOM 3029 C C . ARG A 1 398 ? 108.048 43.199 -89.286 1.00 57.88 398 ARG A C 1
ATOM 3031 O O . ARG A 1 398 ? 107.406 42.836 -88.308 1.00 57.88 398 ARG A O 1
ATOM 3038 N N . LYS A 1 399 ? 108.407 42.351 -90.260 1.00 57.03 399 LYS A N 1
ATOM 3039 C CA . LYS A 1 399 ? 108.127 40.899 -90.216 1.00 57.03 399 LYS A CA 1
ATOM 3040 C C . LYS A 1 399 ? 108.871 40.184 -89.081 1.00 57.03 399 LYS A C 1
ATOM 3042 O O . LYS A 1 399 ? 108.331 39.268 -88.475 1.00 57.03 399 LYS A O 1
ATOM 3047 N N . VAL A 1 400 ? 110.099 40.596 -88.777 1.00 59.16 400 VAL A N 1
ATOM 3048 C CA . VAL A 1 400 ? 110.907 40.020 -87.692 1.00 59.16 400 VAL A CA 1
ATOM 3049 C C . VAL A 1 400 ? 110.342 40.398 -86.320 1.00 59.16 400 VAL A C 1
ATOM 3051 O O . VAL A 1 400 ? 110.143 39.517 -85.484 1.00 59.16 400 VAL A O 1
ATOM 3054 N N . ASP A 1 401 ? 110.016 41.675 -86.101 1.00 59.25 401 ASP A N 1
ATOM 3055 C CA . ASP A 1 401 ? 109.369 42.134 -84.866 1.00 59.25 401 ASP A CA 1
ATOM 3056 C C . ASP A 1 401 ? 107.988 41.466 -84.698 1.00 59.25 401 ASP A C 1
ATOM 3058 O O . ASP A 1 401 ? 107.621 41.052 -83.596 1.00 59.25 401 ASP A O 1
ATOM 3062 N N . SER A 1 402 ? 107.254 41.251 -85.797 1.00 59.81 402 SER A N 1
ATOM 3063 C CA . SER A 1 402 ? 105.963 40.557 -85.780 1.00 59.81 402 SER A CA 1
ATOM 3064 C C . SER A 1 402 ? 106.069 39.071 -85.394 1.00 59.81 402 SER A C 1
ATOM 3066 O O . SER A 1 402 ? 105.283 38.581 -84.577 1.00 59.81 402 SER A O 1
ATOM 3068 N N . LEU A 1 403 ? 107.090 38.367 -85.895 1.00 63.88 403 LEU A N 1
ATOM 3069 C CA . LEU A 1 403 ? 107.433 36.990 -85.515 1.00 63.88 403 LEU A CA 1
ATOM 3070 C C . LEU A 1 403 ? 107.927 36.870 -84.064 1.00 63.88 403 LEU A C 1
ATOM 3072 O O . LEU A 1 403 ? 107.648 35.864 -83.404 1.00 63.88 403 LEU A O 1
ATOM 3076 N N . ALA A 1 404 ? 108.634 37.879 -83.552 1.00 65.62 404 ALA A N 1
ATOM 3077 C CA . ALA A 1 404 ? 109.134 37.897 -82.179 1.00 65.62 404 ALA A CA 1
ATOM 3078 C C . ALA A 1 404 ? 107.995 38.005 -81.149 1.00 65.62 404 ALA A C 1
ATOM 3080 O O . ALA A 1 404 ? 107.964 37.232 -80.188 1.00 65.62 404 ALA A O 1
ATOM 3081 N N . VAL A 1 405 ? 107.020 38.899 -81.368 1.00 65.50 405 VAL A N 1
ATOM 3082 C CA . VAL A 1 405 ? 105.841 39.028 -80.485 1.00 65.50 405 VAL A CA 1
ATOM 3083 C C . VAL A 1 405 ? 104.988 37.750 -80.519 1.00 65.50 405 VAL A C 1
ATOM 3085 O O . VAL A 1 405 ? 104.568 37.258 -79.471 1.00 65.50 405 VAL A O 1
ATOM 3088 N N . MET A 1 406 ? 104.808 37.145 -81.698 1.00 65.94 406 MET A N 1
ATOM 3089 C CA . MET A 1 406 ? 104.065 35.887 -81.854 1.00 65.94 406 MET A CA 1
ATOM 3090 C C . MET A 1 406 ? 104.718 34.698 -81.130 1.00 65.94 406 MET A C 1
ATOM 3092 O O . MET A 1 406 ? 104.038 33.978 -80.396 1.00 65.94 406 MET A O 1
ATOM 3096 N N . ASN A 1 407 ? 106.037 34.517 -81.260 1.00 69.56 407 ASN A N 1
ATOM 3097 C CA . ASN A 1 407 ? 106.764 33.473 -80.527 1.00 69.56 407 ASN A CA 1
ATOM 3098 C C . ASN A 1 407 ? 106.763 33.711 -79.008 1.00 69.56 407 ASN A C 1
ATOM 3100 O O . ASN A 1 407 ? 106.695 32.754 -78.235 1.00 69.56 407 ASN A O 1
ATOM 3104 N N . LYS A 1 408 ? 106.814 34.972 -78.559 1.00 72.75 408 LYS A N 1
ATOM 3105 C CA . LYS A 1 408 ? 106.707 35.326 -77.135 1.00 72.75 408 LYS A CA 1
ATOM 3106 C C . LYS A 1 408 ? 105.360 34.874 -76.556 1.00 72.75 408 LYS A C 1
ATOM 3108 O O . LYS A 1 408 ? 105.338 34.244 -75.499 1.00 72.75 408 LYS A O 1
ATOM 3113 N N . ALA A 1 409 ? 104.264 35.113 -77.279 1.00 68.88 409 ALA A N 1
ATOM 3114 C CA . ALA A 1 409 ? 102.927 34.669 -76.890 1.00 68.88 409 ALA A CA 1
ATOM 3115 C C . ALA A 1 409 ? 102.793 33.129 -76.861 1.00 68.88 409 ALA A C 1
ATOM 3117 O O . ALA A 1 409 ? 102.291 32.578 -75.878 1.00 68.88 409 ALA A O 1
ATOM 3118 N N . GLU A 1 410 ? 103.330 32.415 -77.862 1.00 68.88 410 GLU A N 1
ATOM 3119 C CA . GLU A 1 410 ? 103.375 30.940 -77.848 1.00 68.88 410 GLU A CA 1
ATOM 3120 C C . GLU A 1 410 ? 104.197 30.375 -76.676 1.00 68.88 410 GLU A C 1
ATOM 3122 O O . GLU A 1 410 ? 103.858 29.330 -76.118 1.00 68.88 410 GLU A O 1
ATOM 3127 N N . ASN A 1 411 ? 105.278 31.049 -76.277 1.00 72.19 411 ASN A N 1
ATOM 3128 C CA . ASN A 1 411 ? 106.130 30.607 -75.172 1.00 72.19 411 ASN A CA 1
ATOM 3129 C C . ASN A 1 411 ? 105.434 30.788 -73.808 1.00 72.19 411 ASN A C 1
ATOM 3131 O O . ASN A 1 411 ? 105.541 29.913 -72.949 1.00 72.19 411 ASN A O 1
ATOM 3135 N N . TYR A 1 412 ? 104.652 31.860 -73.620 1.00 74.88 412 TYR A N 1
ATOM 3136 C CA . TYR A 1 412 ? 103.774 31.996 -72.448 1.00 74.88 412 TYR A CA 1
ATOM 3137 C C . TYR A 1 412 ? 102.687 30.911 -72.415 1.00 74.88 412 TYR A C 1
ATOM 3139 O O . TYR A 1 412 ? 102.478 30.298 -71.368 1.00 74.88 412 TYR A O 1
ATOM 3147 N N . LEU A 1 413 ? 102.079 30.589 -73.565 1.00 65.94 413 LEU A N 1
ATOM 3148 C CA . LEU A 1 413 ? 101.139 29.468 -73.712 1.00 65.94 413 LEU A CA 1
ATOM 3149 C C . LEU A 1 413 ? 101.753 28.129 -73.267 1.00 65.94 413 LEU A C 1
ATOM 3151 O O . LEU A 1 413 ? 101.156 27.409 -72.470 1.00 65.94 413 LEU A O 1
ATOM 3155 N N . ARG A 1 414 ? 102.970 27.808 -73.734 1.00 69.19 414 ARG A N 1
ATOM 3156 C CA . ARG A 1 414 ? 103.697 26.574 -73.360 1.00 69.19 414 ARG A CA 1
ATOM 3157 C C . ARG A 1 414 ? 104.080 26.510 -71.877 1.00 69.19 414 ARG A C 1
ATOM 3159 O O . ARG A 1 414 ? 104.337 25.422 -71.373 1.00 69.19 414 ARG A O 1
ATOM 3166 N N . LYS A 1 415 ? 104.129 27.655 -71.190 1.00 71.12 415 LYS A N 1
ATOM 3167 C CA . LYS A 1 415 ? 104.415 27.781 -69.751 1.00 71.12 415 LYS A CA 1
ATOM 3168 C C . LYS A 1 415 ? 103.152 27.919 -68.891 1.00 71.12 415 LYS A C 1
ATOM 3170 O O . LYS A 1 415 ? 103.269 28.194 -67.701 1.00 71.12 415 LYS A O 1
ATOM 3175 N N . SER A 1 416 ? 101.962 27.755 -69.477 1.00 63.72 416 SER A N 1
ATOM 3176 C CA . SER A 1 416 ? 100.662 27.949 -68.815 1.00 63.72 416 SER A CA 1
ATOM 3177 C C . SER A 1 416 ? 100.442 29.359 -68.232 1.00 63.72 416 SER A C 1
ATOM 3179 O O . SER A 1 416 ? 99.613 29.555 -67.346 1.00 63.72 416 SER A O 1
ATOM 3181 N N . MET A 1 417 ? 101.161 30.363 -68.744 1.00 73.56 417 MET A N 1
ATOM 3182 C CA . MET A 1 417 ? 101.024 31.777 -68.369 1.00 73.56 417 MET A CA 1
ATOM 3183 C C . MET A 1 417 ? 99.954 32.433 -69.253 1.00 73.56 417 MET A C 1
ATOM 3185 O O . MET A 1 417 ? 100.246 33.186 -70.184 1.00 73.56 417 MET A O 1
ATOM 3189 N N . PHE A 1 418 ? 98.696 32.033 -69.046 1.00 70.62 418 PHE A N 1
ATOM 3190 C CA . PHE A 1 418 ? 97.627 32.286 -70.015 1.00 70.62 418 PHE A CA 1
ATOM 3191 C C . PHE A 1 418 ? 97.235 33.762 -70.149 1.00 70.62 418 PHE A C 1
ATOM 3193 O O . PHE A 1 418 ? 96.913 34.182 -71.258 1.00 70.62 418 PHE A O 1
ATOM 3200 N N . ARG A 1 419 ? 97.291 34.570 -69.079 1.00 72.00 419 ARG A N 1
ATOM 3201 C CA . ARG A 1 419 ? 96.982 36.013 -69.167 1.00 72.00 419 ARG A CA 1
ATOM 3202 C C . ARG A 1 419 ? 98.049 36.755 -69.963 1.00 72.00 419 ARG A C 1
ATOM 3204 O O . ARG A 1 419 ? 97.730 37.498 -70.880 1.00 72.00 419 ARG A O 1
ATOM 3211 N N . GLU A 1 420 ? 99.309 36.470 -69.673 1.00 76.62 420 GLU A N 1
ATOM 3212 C CA . GLU A 1 420 ? 100.470 37.031 -70.351 1.00 76.62 420 GLU A CA 1
ATOM 3213 C C . GLU A 1 420 ? 100.491 36.632 -71.834 1.00 76.62 420 GLU A C 1
ATOM 3215 O O . GLU A 1 420 ? 100.802 37.458 -72.693 1.00 76.62 420 GLU A O 1
ATOM 3220 N N . ALA A 1 421 ? 100.081 35.399 -72.161 1.00 72.44 421 ALA A N 1
ATOM 3221 C CA . ALA A 1 421 ? 99.858 34.969 -73.541 1.00 72.44 421 ALA A CA 1
ATOM 3222 C C . ALA A 1 421 ? 98.722 35.760 -74.219 1.00 72.44 421 ALA A C 1
ATOM 3224 O O . ALA A 1 421 ? 98.912 36.269 -75.322 1.00 72.44 421 ALA A O 1
ATOM 3225 N N . ILE A 1 422 ? 97.565 35.900 -73.559 1.00 74.25 422 ILE A N 1
ATOM 3226 C CA . ILE A 1 422 ? 96.395 36.648 -74.054 1.00 74.25 422 ILE A CA 1
ATOM 3227 C C . ILE A 1 422 ? 96.751 38.108 -74.347 1.00 74.25 422 ILE A C 1
ATOM 3229 O O . ILE A 1 422 ? 96.467 38.597 -75.442 1.00 74.25 422 ILE A O 1
ATOM 3233 N N . ASP A 1 423 ? 97.411 38.791 -73.414 1.00 76.88 423 ASP A N 1
ATOM 3234 C CA . ASP A 1 423 ? 97.790 40.193 -73.575 1.00 76.88 423 ASP A CA 1
ATOM 3235 C C . ASP A 1 423 ? 98.867 40.364 -74.655 1.00 76.88 423 ASP A C 1
ATOM 3237 O O . ASP A 1 423 ? 98.749 41.259 -75.493 1.00 76.88 423 ASP A O 1
ATOM 3241 N N . THR A 1 424 ? 99.838 39.444 -74.746 1.00 75.31 424 THR A N 1
ATOM 3242 C CA . THR A 1 424 ? 100.840 39.459 -75.830 1.00 75.31 424 THR A CA 1
ATOM 3243 C C . THR A 1 424 ? 100.199 39.197 -77.203 1.00 75.31 424 THR A C 1
ATOM 3245 O O . THR A 1 424 ? 100.575 39.841 -78.180 1.00 75.31 424 THR A O 1
ATOM 3248 N N . TYR A 1 425 ? 99.192 38.319 -77.320 1.00 76.50 425 TYR A N 1
ATOM 3249 C CA . TYR A 1 425 ? 98.453 38.143 -78.582 1.00 76.50 425 TYR A CA 1
ATOM 3250 C C . TYR A 1 425 ? 97.552 39.344 -78.925 1.00 76.50 425 TYR A C 1
ATOM 3252 O O . TYR A 1 425 ? 97.384 39.666 -80.103 1.00 76.50 425 TYR A O 1
ATOM 3260 N N . ARG A 1 426 ? 96.986 40.033 -77.925 1.00 75.06 426 ARG A N 1
ATOM 3261 C CA . ARG A 1 426 ? 96.233 41.290 -78.115 1.00 75.06 426 ARG A CA 1
ATOM 3262 C C . ARG A 1 426 ? 97.133 42.435 -78.572 1.00 75.06 426 ARG A C 1
ATOM 3264 O O . ARG A 1 426 ? 96.706 43.249 -79.388 1.00 75.06 426 ARG A O 1
ATOM 3271 N N . GLU A 1 427 ? 98.361 42.492 -78.064 1.00 73.50 427 GLU A N 1
ATOM 3272 C CA . GLU A 1 427 ? 99.410 43.394 -78.539 1.00 73.50 427 GLU A CA 1
ATOM 3273 C C . GLU A 1 427 ? 99.811 43.039 -79.980 1.00 73.50 427 GLU A C 1
ATOM 3275 O O . GLU A 1 427 ? 99.753 43.902 -80.855 1.00 73.50 427 GLU A O 1
ATOM 3280 N N . ALA A 1 428 ? 100.079 41.758 -80.269 1.00 68.62 428 ALA A N 1
ATOM 3281 C CA . ALA A 1 428 ? 100.394 41.268 -81.614 1.00 68.62 428 ALA A CA 1
ATOM 3282 C C . ALA A 1 428 ? 99.324 41.663 -82.649 1.00 68.62 428 ALA A C 1
ATOM 3284 O O . ALA A 1 428 ? 99.648 42.170 -83.719 1.00 68.62 428 ALA A O 1
ATOM 3285 N N . ALA A 1 429 ? 98.038 41.522 -82.318 1.00 66.19 429 ALA A N 1
ATOM 3286 C CA . ALA A 1 429 ? 96.934 41.893 -83.205 1.00 66.19 429 ALA A CA 1
ATOM 3287 C C . ALA A 1 429 ? 96.845 43.405 -83.531 1.00 66.19 429 ALA A C 1
ATOM 3289 O O . ALA A 1 429 ? 96.063 43.787 -84.402 1.00 66.19 429 ALA A O 1
ATOM 3290 N N . ARG A 1 430 ? 97.619 44.266 -82.852 1.00 63.69 430 ARG A N 1
ATOM 3291 C CA . ARG A 1 430 ? 97.688 45.723 -83.081 1.00 63.69 430 ARG A CA 1
ATOM 3292 C C . ARG A 1 430 ? 98.985 46.180 -83.764 1.00 63.69 430 ARG A C 1
ATOM 3294 O O . ARG A 1 430 ? 99.088 47.351 -84.125 1.00 63.69 430 ARG A O 1
ATOM 3301 N N . VAL A 1 431 ? 99.969 45.296 -83.951 1.00 63.62 431 VAL A N 1
ATOM 3302 C CA . VAL A 1 431 ? 101.264 45.628 -84.569 1.00 63.62 431 VAL A CA 1
ATOM 3303 C C . VAL A 1 431 ? 101.208 45.416 -86.087 1.00 63.62 431 VAL A C 1
ATOM 3305 O O . VAL A 1 431 ? 100.959 44.313 -86.576 1.00 63.62 431 VAL A O 1
ATOM 3308 N N . ASN A 1 432 ? 101.485 46.476 -86.853 1.00 57.09 432 ASN A N 1
ATOM 3309 C CA . ASN A 1 432 ? 101.532 46.417 -88.317 1.00 57.09 432 ASN A CA 1
ATOM 3310 C C . ASN A 1 432 ? 102.605 45.429 -88.808 1.00 57.09 432 ASN A C 1
ATOM 3312 O O . ASN A 1 432 ? 103.795 45.634 -88.573 1.00 57.09 432 ASN A O 1
ATOM 3316 N N . GLY A 1 433 ? 102.179 44.400 -89.548 1.00 59.88 433 GLY A N 1
ATOM 3317 C CA . GLY A 1 433 ? 103.046 43.349 -90.098 1.00 59.88 433 GLY A CA 1
ATOM 3318 C C . GLY A 1 433 ? 102.912 41.978 -89.421 1.00 59.88 433 GLY A C 1
ATOM 3319 O O . GLY A 1 433 ? 103.553 41.026 -89.868 1.00 59.88 433 GLY A O 1
ATOM 3320 N N . VAL A 1 434 ? 102.091 41.849 -88.373 1.00 61.72 434 VAL A N 1
ATOM 3321 C CA . VAL A 1 434 ? 101.707 40.552 -87.784 1.00 61.72 434 VAL A CA 1
ATOM 3322 C C . VAL A 1 434 ? 100.672 39.846 -88.663 1.00 61.72 434 VAL A C 1
ATOM 3324 O O . VAL A 1 434 ? 99.749 40.472 -89.182 1.00 61.72 434 VAL A O 1
ATOM 3327 N N . ASP A 1 435 ? 100.795 38.520 -88.789 1.00 66.88 435 ASP A N 1
ATOM 3328 C CA . ASP A 1 435 ? 99.712 37.660 -89.273 1.00 66.88 435 ASP A CA 1
ATOM 3329 C C . ASP A 1 435 ? 98.565 37.684 -88.250 1.00 66.88 435 ASP A C 1
ATOM 3331 O O . ASP A 1 435 ? 98.535 36.930 -87.271 1.00 66.88 435 ASP A O 1
ATOM 3335 N N . VAL A 1 436 ? 97.626 38.605 -88.477 1.00 66.50 436 VAL A N 1
ATOM 3336 C CA . VAL A 1 436 ? 96.465 38.835 -87.612 1.00 66.50 436 VAL A CA 1
ATOM 3337 C C . VAL A 1 436 ? 95.615 37.567 -87.476 1.00 66.50 436 VAL A C 1
ATOM 3339 O O . VAL A 1 436 ? 95.011 37.368 -86.425 1.00 66.50 436 VAL A O 1
ATOM 3342 N N . ALA A 1 437 ? 95.590 36.676 -88.475 1.00 67.06 437 ALA A N 1
ATOM 3343 C CA . ALA A 1 437 ? 94.837 35.426 -88.394 1.00 67.06 437 ALA A CA 1
ATOM 3344 C C . ALA A 1 437 ? 95.492 34.438 -87.415 1.00 67.06 437 ALA A C 1
ATOM 3346 O O . ALA A 1 437 ? 94.801 33.903 -86.545 1.00 67.06 437 ALA A O 1
ATOM 3347 N N . LYS A 1 438 ? 96.821 34.259 -87.470 1.00 69.88 438 LYS A N 1
ATOM 3348 C CA . LYS A 1 438 ? 97.552 33.450 -86.473 1.00 69.88 438 LYS A CA 1
ATOM 3349 C C . LYS A 1 438 ? 97.509 34.058 -85.073 1.00 69.88 438 LYS A C 1
ATOM 3351 O O . LYS A 1 438 ? 97.296 33.322 -84.112 1.00 69.88 438 LYS A O 1
ATOM 3356 N N . ALA A 1 439 ? 97.670 35.377 -84.938 1.00 68.19 439 ALA A N 1
ATOM 3357 C CA . ALA A 1 439 ? 97.557 36.057 -83.642 1.00 68.19 439 ALA A CA 1
ATOM 3358 C C . ALA A 1 439 ? 96.171 35.837 -83.017 1.00 68.19 439 ALA A C 1
ATOM 3360 O O . ALA A 1 439 ? 96.044 35.537 -81.829 1.00 68.19 439 ALA A O 1
ATOM 3361 N N . ARG A 1 440 ? 95.128 35.915 -83.849 1.00 75.50 440 ARG A N 1
ATOM 3362 C CA . ARG A 1 440 ? 93.736 35.699 -83.461 1.00 75.50 440 ARG A CA 1
ATOM 3363 C C . ARG A 1 440 ? 93.443 34.235 -83.107 1.00 75.50 440 ARG A C 1
ATOM 3365 O O . ARG A 1 440 ? 92.748 34.000 -82.126 1.00 75.50 440 ARG A O 1
ATOM 3372 N N . ASP A 1 441 ? 94.006 33.248 -83.803 1.00 77.00 441 ASP A N 1
ATOM 3373 C CA . ASP A 1 441 ? 93.860 31.828 -83.430 1.00 77.00 441 ASP A CA 1
ATOM 3374 C C . ASP A 1 441 ? 94.648 31.447 -82.154 1.00 77.00 441 ASP A C 1
ATOM 3376 O O . ASP A 1 441 ? 94.150 30.698 -81.311 1.00 77.00 441 ASP A O 1
ATOM 3380 N N . GLY A 1 442 ? 95.837 32.021 -81.938 1.00 73.25 442 GLY A N 1
ATOM 3381 C CA . GLY A 1 442 ? 96.590 31.861 -80.685 1.00 73.25 442 GLY A CA 1
ATOM 3382 C C . GLY A 1 442 ? 95.857 32.454 -79.474 1.00 73.25 442 GLY A C 1
ATOM 3383 O O . GLY A 1 442 ? 95.709 31.796 -78.437 1.00 73.25 442 GLY A O 1
ATOM 3384 N N . LEU A 1 443 ? 95.299 33.660 -79.634 1.00 78.38 443 LEU A N 1
ATOM 3385 C CA . LEU A 1 443 ? 94.437 34.310 -78.643 1.00 78.38 443 LEU A CA 1
ATOM 3386 C C . LEU A 1 443 ? 93.203 33.456 -78.316 1.00 78.38 443 LEU A C 1
ATOM 3388 O O . LEU A 1 443 ? 92.905 33.224 -77.143 1.00 78.38 443 LEU A O 1
ATOM 3392 N N . ARG A 1 444 ? 92.526 32.940 -79.351 1.00 81.94 444 ARG A N 1
ATOM 3393 C CA . ARG A 1 444 ? 91.368 32.039 -79.244 1.00 81.94 444 ARG A CA 1
ATOM 3394 C C . ARG A 1 444 ? 91.693 30.806 -78.400 1.00 81.94 444 ARG A C 1
ATOM 3396 O O . ARG A 1 444 ? 90.990 30.512 -77.439 1.00 81.94 444 ARG A O 1
ATOM 3403 N N . LYS A 1 445 ? 92.779 30.097 -78.716 1.00 79.06 445 LYS A N 1
ATOM 3404 C CA . LYS A 1 445 ? 93.193 28.891 -77.976 1.00 79.06 445 LYS A CA 1
ATOM 3405 C C . LYS A 1 445 ? 93.531 29.200 -76.514 1.00 79.06 445 LYS A C 1
ATOM 3407 O O . LYS A 1 445 ? 93.097 28.467 -75.630 1.00 79.06 445 LYS A O 1
ATOM 3412 N N . SER A 1 446 ? 94.230 30.307 -76.258 1.00 77.38 446 SER A N 1
ATOM 3413 C CA . SER A 1 446 ? 94.610 30.745 -74.903 1.00 77.38 446 SER A CA 1
ATOM 3414 C C . SER A 1 446 ? 93.393 31.041 -74.021 1.00 77.38 446 SER A C 1
ATOM 3416 O O . SER A 1 446 ? 93.283 30.527 -72.908 1.00 77.38 446 SER A O 1
ATOM 3418 N N . LEU A 1 447 ? 92.443 31.821 -74.545 1.00 78.88 447 LEU A N 1
ATOM 3419 C CA . LEU A 1 447 ? 91.184 32.143 -73.868 1.00 78.88 447 LEU A CA 1
ATOM 3420 C C . LEU A 1 447 ? 90.346 30.883 -73.590 1.00 78.88 447 LEU A C 1
ATOM 3422 O O . LEU A 1 447 ? 89.746 30.778 -72.522 1.00 78.88 447 LEU A O 1
ATOM 3426 N N . LEU A 1 448 ? 90.325 29.903 -74.505 1.00 79.56 448 LEU A N 1
ATOM 3427 C CA . LEU A 1 448 ? 89.546 28.671 -74.320 1.00 79.56 448 LEU A CA 1
ATOM 3428 C C . LEU A 1 448 ? 90.073 27.802 -73.171 1.00 79.56 448 LEU A C 1
ATOM 3430 O O . LEU A 1 448 ? 89.284 27.236 -72.413 1.00 79.56 448 LEU A O 1
ATOM 3434 N N . VAL A 1 449 ? 91.398 27.720 -73.022 1.00 79.00 449 VAL A N 1
ATOM 3435 C CA . VAL A 1 449 ? 92.031 27.014 -71.898 1.00 79.00 449 VAL A CA 1
ATOM 3436 C C . VAL A 1 449 ? 91.750 27.737 -70.579 1.00 79.00 449 VAL A C 1
ATOM 3438 O O . VAL A 1 449 ? 91.391 27.082 -69.606 1.00 79.00 449 VAL A O 1
ATOM 3441 N N . MET A 1 450 ? 91.813 29.074 -70.559 1.00 77.94 450 MET A N 1
ATOM 3442 C CA . MET A 1 450 ? 91.519 29.880 -69.365 1.00 77.94 450 MET A CA 1
ATOM 3443 C C . MET A 1 450 ? 90.062 29.730 -68.889 1.00 77.94 450 MET A C 1
ATOM 3445 O O . MET A 1 450 ? 89.809 29.592 -67.694 1.00 77.94 450 MET A O 1
ATOM 3449 N N . VAL A 1 451 ? 89.102 29.707 -69.821 1.00 79.00 451 VAL A N 1
ATOM 3450 C CA . VAL A 1 451 ? 87.686 29.417 -69.528 1.00 79.00 451 VAL A CA 1
ATOM 3451 C C . VAL A 1 451 ? 87.526 28.021 -68.923 1.00 79.00 451 VAL A C 1
ATOM 3453 O O . VAL A 1 451 ? 86.817 27.860 -67.929 1.00 79.00 451 VAL A O 1
ATOM 3456 N N . LYS A 1 452 ? 88.198 27.014 -69.497 1.00 78.19 452 LYS A N 1
ATOM 3457 C CA . LYS A 1 452 ? 88.123 25.635 -69.007 1.00 78.19 452 LYS A CA 1
ATOM 3458 C C . LYS A 1 452 ? 88.722 25.487 -67.604 1.00 78.19 452 LYS A C 1
ATOM 3460 O O . LYS A 1 452 ? 88.070 24.910 -66.747 1.00 78.19 452 LYS A O 1
ATOM 3465 N N . ASP A 1 453 ? 89.904 26.044 -67.352 1.00 78.56 453 ASP A N 1
ATOM 3466 C CA . ASP A 1 453 ? 90.574 25.999 -66.042 1.00 78.56 453 ASP A CA 1
ATOM 3467 C C . ASP A 1 453 ? 89.722 26.640 -64.927 1.00 78.56 453 ASP A C 1
ATOM 3469 O O . ASP A 1 453 ? 89.563 26.082 -63.840 1.00 78.56 453 ASP A O 1
ATOM 3473 N N . ARG A 1 454 ? 89.076 27.776 -65.223 1.00 76.75 454 ARG A N 1
ATOM 3474 C CA . ARG A 1 454 ? 88.141 28.448 -64.302 1.00 76.75 454 ARG A CA 1
ATOM 3475 C C . ARG A 1 454 ? 86.897 27.609 -64.009 1.00 76.75 454 ARG A C 1
ATOM 3477 O O . ARG A 1 454 ? 86.467 27.531 -62.863 1.00 76.75 454 ARG A O 1
ATOM 3484 N N . ARG A 1 455 ? 86.350 26.940 -65.026 1.00 75.06 455 ARG A N 1
ATOM 3485 C CA . ARG A 1 455 ? 85.213 26.022 -64.882 1.00 75.06 455 ARG A CA 1
ATOM 3486 C C . ARG A 1 455 ? 85.587 24.776 -64.070 1.00 75.06 455 ARG A C 1
ATOM 3488 O O . ARG A 1 455 ? 84.882 24.448 -63.121 1.00 75.06 455 ARG A O 1
ATOM 3495 N N . ASP A 1 456 ? 86.711 24.134 -64.388 1.00 74.12 456 ASP A N 1
ATOM 3496 C CA . ASP A 1 456 ? 87.194 22.914 -63.721 1.00 74.12 456 ASP A CA 1
ATOM 3497 C C . ASP A 1 456 ? 87.598 23.174 -62.249 1.00 74.12 456 ASP A C 1
ATOM 3499 O O . ASP A 1 456 ? 87.512 22.273 -61.414 1.00 74.12 456 ASP A O 1
ATOM 3503 N N . SER A 1 457 ? 87.981 24.411 -61.901 1.00 70.94 457 SER A N 1
ATOM 3504 C CA . SER A 1 457 ? 88.244 24.854 -60.518 1.00 70.94 457 SER A CA 1
ATOM 3505 C C . SER A 1 457 ? 87.004 25.347 -59.749 1.00 70.94 457 SER A C 1
ATOM 3507 O O . SER A 1 457 ? 87.112 25.670 -58.565 1.00 70.94 457 SER A O 1
ATOM 3509 N N . GLY A 1 458 ? 85.823 25.376 -60.379 1.00 60.72 458 GLY A N 1
ATOM 3510 C CA . GLY A 1 458 ? 84.559 25.796 -59.759 1.00 60.72 458 GLY A CA 1
ATOM 3511 C C . GLY A 1 458 ? 84.319 27.312 -59.708 1.00 60.72 458 GLY A C 1
ATOM 3512 O O . GLY A 1 458 ? 83.308 27.749 -59.159 1.00 60.72 458 GLY A O 1
ATOM 3513 N N . ASP A 1 459 ? 85.193 28.129 -60.302 1.00 75.06 459 ASP A N 1
ATOM 3514 C CA . ASP A 1 459 ? 85.018 29.582 -60.455 1.00 75.06 459 ASP A CA 1
ATOM 3515 C C . ASP A 1 459 ? 84.113 29.888 -61.661 1.00 75.06 459 ASP A C 1
ATOM 3517 O O . ASP A 1 459 ? 84.537 30.414 -62.695 1.00 75.06 459 ASP A O 1
ATOM 3521 N N . VAL A 1 460 ? 82.837 29.510 -61.533 1.00 71.38 460 VAL A N 1
ATOM 3522 C CA . VAL A 1 460 ? 81.823 29.641 -62.590 1.00 71.38 460 VAL A CA 1
ATOM 3523 C C . VAL A 1 460 ? 81.644 31.103 -63.015 1.00 71.38 460 VAL A C 1
ATOM 3525 O O . VAL A 1 460 ? 81.698 31.411 -64.206 1.00 71.38 460 VAL A O 1
ATOM 3528 N N . ASP A 1 461 ? 81.482 32.023 -62.062 1.00 67.12 461 ASP A N 1
ATOM 3529 C CA . ASP A 1 461 ? 81.268 33.443 -62.364 1.00 67.12 461 ASP A CA 1
ATOM 3530 C C . ASP A 1 461 ? 82.529 34.089 -62.979 1.00 67.12 461 ASP A C 1
ATOM 3532 O O . ASP A 1 461 ? 82.437 35.067 -63.725 1.00 67.12 461 ASP A O 1
ATOM 3536 N N . GLY A 1 462 ? 83.726 33.561 -62.696 1.00 71.19 462 GLY A N 1
ATOM 3537 C CA . GLY A 1 462 ? 84.956 33.886 -63.418 1.00 71.19 462 GLY A CA 1
ATOM 3538 C C . GLY A 1 462 ? 84.951 33.348 -64.851 1.00 71.19 462 GLY A C 1
ATOM 3539 O O . GLY A 1 462 ? 85.193 34.110 -65.788 1.00 71.19 462 GLY A O 1
ATOM 3540 N N . ALA A 1 463 ? 84.628 32.067 -65.045 1.00 76.19 463 ALA A N 1
ATOM 3541 C CA . ALA A 1 463 ? 84.577 31.424 -66.360 1.00 76.19 463 ALA A CA 1
ATOM 3542 C C . ALA A 1 463 ? 83.566 32.094 -67.313 1.00 76.19 463 ALA A C 1
ATOM 3544 O O . ALA A 1 463 ? 83.904 32.362 -68.465 1.00 76.19 463 ALA A O 1
ATOM 3545 N N . VAL A 1 464 ? 82.368 32.456 -66.832 1.00 73.12 464 VAL A N 1
ATOM 3546 C CA . VAL A 1 464 ? 81.358 33.181 -67.630 1.00 73.12 464 VAL A CA 1
ATOM 3547 C C . VAL A 1 464 ? 81.868 34.558 -68.066 1.00 73.12 464 VAL A C 1
ATOM 3549 O O . VAL A 1 464 ? 81.720 34.910 -69.235 1.00 73.12 464 VAL A O 1
ATOM 3552 N N . ARG A 1 465 ? 82.528 35.312 -67.173 1.00 75.75 465 ARG A N 1
ATOM 3553 C CA . ARG A 1 465 ? 83.121 36.619 -67.515 1.00 75.75 465 ARG A CA 1
ATOM 3554 C C . ARG A 1 465 ? 84.220 36.499 -68.573 1.00 75.75 465 ARG A C 1
ATOM 3556 O O . ARG A 1 465 ? 84.226 37.286 -69.514 1.00 75.75 465 ARG A O 1
ATOM 3563 N N . TRP A 1 466 ? 85.091 35.492 -68.476 1.00 76.62 466 TRP A N 1
ATOM 3564 C CA . TRP A 1 466 ? 86.106 35.223 -69.504 1.00 76.62 466 TRP A CA 1
ATOM 3565 C C . TRP A 1 466 ? 85.500 34.761 -70.835 1.00 76.62 466 TRP A C 1
ATOM 3567 O O . TRP A 1 466 ? 86.017 35.119 -71.892 1.00 76.62 466 TRP A O 1
ATOM 3577 N N . CYS A 1 467 ? 84.384 34.027 -70.813 1.00 75.19 467 CYS A N 1
ATOM 3578 C CA . CYS A 1 467 ? 83.614 33.731 -72.018 1.00 75.19 467 CYS A CA 1
ATOM 3579 C C . CYS A 1 467 ? 83.031 34.989 -72.665 1.00 75.19 467 CYS A C 1
ATOM 3581 O O . CYS A 1 467 ? 83.132 35.129 -73.879 1.00 75.19 467 CYS A O 1
ATOM 3583 N N . ASP A 1 468 ? 82.430 35.897 -71.892 1.00 73.38 468 ASP A N 1
ATOM 3584 C CA . ASP A 1 468 ? 81.911 37.160 -72.427 1.00 73.38 468 ASP A CA 1
ATOM 3585 C C . ASP A 1 468 ? 83.030 38.026 -73.009 1.00 73.38 468 ASP A C 1
ATOM 3587 O O . ASP A 1 468 ? 82.929 38.481 -74.149 1.00 73.38 468 ASP A O 1
ATOM 3591 N N . GLU A 1 469 ? 84.145 38.169 -72.290 1.00 76.62 469 GLU A N 1
ATOM 3592 C CA . GLU A 1 469 ? 85.330 38.875 -72.777 1.00 76.62 469 GLU A CA 1
ATOM 3593 C C . GLU A 1 469 ? 85.867 38.252 -74.079 1.00 76.62 469 GLU A C 1
ATOM 3595 O O . GLU A 1 469 ? 86.155 38.974 -75.038 1.00 76.62 469 GLU A O 1
ATOM 3600 N N . ALA A 1 470 ? 85.925 36.920 -74.173 1.00 76.81 470 ALA A N 1
ATOM 3601 C CA . ALA A 1 470 ? 86.289 36.228 -75.406 1.00 76.81 470 ALA A CA 1
ATOM 3602 C C . ALA A 1 470 ? 85.280 36.492 -76.538 1.00 76.81 470 ALA A C 1
ATOM 3604 O O . ALA A 1 470 ? 85.686 36.822 -77.652 1.00 76.81 470 ALA A O 1
ATOM 3605 N N . LEU A 1 471 ? 83.975 36.429 -76.269 1.00 75.56 471 LEU A N 1
ATOM 3606 C CA . LEU A 1 471 ? 82.928 36.663 -77.267 1.00 75.56 471 LEU A CA 1
ATOM 3607 C C . LEU A 1 471 ? 82.892 38.113 -77.773 1.00 75.56 471 LEU A C 1
ATOM 3609 O O . LEU A 1 471 ? 82.554 38.313 -78.936 1.00 75.56 471 LEU A O 1
ATOM 3613 N N . THR A 1 472 ? 83.344 39.117 -77.007 1.00 76.12 472 THR A N 1
ATOM 3614 C CA . THR A 1 472 ? 83.549 40.472 -77.575 1.00 76.12 472 THR A CA 1
ATOM 3615 C C . THR A 1 472 ? 84.573 40.483 -78.718 1.00 76.12 472 THR A C 1
ATOM 3617 O O . THR A 1 472 ? 84.448 41.259 -79.664 1.00 76.12 472 THR A O 1
ATOM 3620 N N . THR A 1 473 ? 85.576 39.600 -78.660 1.00 73.38 473 THR A N 1
ATOM 3621 C CA . THR A 1 473 ? 86.652 39.489 -79.661 1.00 73.38 473 THR A CA 1
ATOM 3622 C C . THR A 1 473 ? 86.337 38.436 -80.738 1.00 73.38 473 THR A C 1
ATOM 3624 O O . THR A 1 473 ? 86.811 38.532 -81.876 1.00 73.38 473 THR A O 1
ATOM 3627 N N . PHE A 1 474 ? 85.505 37.443 -80.411 1.00 78.94 474 PHE A N 1
ATOM 3628 C CA . PHE A 1 474 ? 85.135 36.306 -81.260 1.00 78.94 474 PHE A CA 1
ATOM 3629 C C . PHE A 1 474 ? 83.608 36.043 -81.244 1.00 78.94 474 PHE A C 1
ATOM 3631 O O . PHE A 1 474 ? 83.174 34.997 -80.758 1.00 78.94 474 PHE A O 1
ATOM 3638 N N . PRO A 1 475 ? 82.759 36.943 -81.786 1.00 65.56 475 PRO A N 1
ATOM 3639 C CA . PRO A 1 475 ? 81.315 36.944 -81.487 1.00 65.56 475 PRO A CA 1
ATOM 3640 C C . PRO A 1 475 ? 80.503 35.749 -82.004 1.00 65.56 475 PRO A C 1
ATOM 3642 O O . PRO A 1 475 ? 79.379 35.543 -81.562 1.00 65.56 475 PRO A O 1
ATOM 3645 N N . GLN A 1 476 ? 81.042 34.987 -82.958 1.00 69.75 476 GLN A N 1
ATOM 3646 C CA . GLN A 1 476 ? 80.377 33.844 -83.606 1.00 69.75 476 GLN A CA 1
ATOM 3647 C C . GLN A 1 476 ? 81.134 32.524 -83.379 1.00 69.75 476 GLN A C 1
ATOM 3649 O O . GLN A 1 476 ? 80.975 31.558 -84.123 1.00 69.75 476 GLN A O 1
ATOM 3654 N N . ASP A 1 477 ? 82.021 32.483 -82.385 1.00 74.19 477 ASP A N 1
ATOM 3655 C CA . ASP A 1 477 ? 82.890 31.335 -82.162 1.00 74.19 477 ASP A CA 1
ATOM 3656 C C . ASP A 1 477 ? 82.180 30.230 -81.386 1.00 74.19 477 ASP A C 1
ATOM 3658 O O . ASP A 1 477 ? 81.961 30.323 -80.174 1.00 74.19 477 ASP A O 1
ATOM 3662 N N . SER A 1 478 ? 81.849 29.154 -82.096 1.00 67.62 478 SER A N 1
ATOM 3663 C CA . SER A 1 478 ? 81.111 28.020 -81.548 1.00 67.62 478 SER A CA 1
ATOM 3664 C C . SER A 1 478 ? 81.772 27.400 -80.316 1.00 67.62 478 SER A C 1
ATOM 3666 O O . SER A 1 478 ? 81.059 26.903 -79.449 1.00 67.62 478 SER A O 1
ATOM 3668 N N . HIS A 1 479 ? 83.101 27.455 -80.168 1.00 74.00 479 HIS A N 1
ATOM 3669 C CA . HIS A 1 479 ? 83.759 26.918 -78.977 1.00 74.00 479 HIS A CA 1
ATOM 3670 C C . HIS A 1 479 ? 83.557 27.811 -77.746 1.00 74.00 479 HIS A C 1
ATOM 3672 O O . HIS A 1 479 ? 83.325 27.277 -76.665 1.00 74.00 479 HIS A O 1
ATOM 3678 N N . PHE A 1 480 ? 83.573 29.143 -77.883 1.00 74.19 480 PHE A N 1
ATOM 3679 C CA . PHE A 1 480 ? 83.274 30.044 -76.760 1.00 74.19 480 PHE A CA 1
ATOM 3680 C C . PHE A 1 480 ? 81.788 30.094 -76.429 1.00 74.19 480 PHE A C 1
ATOM 3682 O O . PHE A 1 480 ? 81.440 30.104 -75.251 1.00 74.19 480 PHE A O 1
ATOM 3689 N N . ILE A 1 481 ? 80.918 30.062 -77.442 1.00 65.31 481 ILE A N 1
ATOM 3690 C CA . ILE A 1 481 ? 79.465 29.965 -77.251 1.00 65.31 481 ILE A CA 1
ATOM 3691 C C . ILE A 1 481 ? 79.139 28.676 -76.481 1.00 65.31 481 ILE A C 1
ATOM 3693 O O . ILE A 1 481 ? 78.466 28.732 -75.453 1.00 65.31 481 ILE A O 1
ATOM 3697 N N . ASN A 1 482 ? 79.693 27.532 -76.902 1.00 65.88 482 ASN A N 1
ATOM 3698 C CA . ASN A 1 482 ? 79.490 26.254 -76.217 1.00 65.88 482 ASN A CA 1
ATOM 3699 C C . ASN A 1 482 ? 80.163 26.203 -74.836 1.00 65.88 482 ASN A C 1
ATOM 3701 O O . ASN A 1 482 ? 79.567 25.678 -73.903 1.00 65.88 482 ASN A O 1
ATOM 3705 N N . ALA A 1 483 ? 81.353 26.780 -74.649 1.00 70.38 483 ALA A N 1
ATOM 3706 C CA . ALA A 1 483 ? 81.989 26.818 -73.331 1.00 70.38 483 ALA A CA 1
ATOM 3707 C C . ALA A 1 483 ? 81.216 27.711 -72.343 1.00 70.38 483 ALA A C 1
ATOM 3709 O O . ALA A 1 483 ? 81.028 27.317 -71.190 1.00 70.38 483 ALA A O 1
ATOM 3710 N N . LYS A 1 484 ? 80.694 28.863 -72.794 1.00 70.44 484 LYS A N 1
ATOM 3711 C CA . LYS A 1 484 ? 79.826 29.733 -71.984 1.00 70.44 484 LYS A CA 1
ATOM 3712 C C . LYS A 1 484 ? 78.544 29.004 -71.606 1.00 70.44 484 LYS A C 1
ATOM 3714 O O . LYS A 1 484 ? 78.191 28.954 -70.432 1.00 70.44 484 LYS A O 1
ATOM 3719 N N . ARG A 1 485 ? 77.890 28.397 -72.600 1.00 68.19 485 ARG A N 1
ATOM 3720 C CA . ARG A 1 485 ? 76.704 27.552 -72.442 1.00 68.19 485 ARG A CA 1
ATOM 3721 C C . ARG A 1 485 ? 76.934 26.478 -71.386 1.00 68.19 485 ARG A C 1
ATOM 3723 O O . ARG A 1 485 ? 76.189 26.415 -70.418 1.00 68.19 485 ARG A O 1
ATOM 3730 N N . ASP A 1 486 ? 77.972 25.664 -71.541 1.00 69.56 486 ASP A N 1
ATOM 3731 C CA . ASP A 1 486 ? 78.235 24.539 -70.647 1.00 69.56 486 ASP A CA 1
ATOM 3732 C C . ASP A 1 486 ? 78.577 25.004 -69.217 1.00 69.56 486 ASP A C 1
ATOM 3734 O O . ASP A 1 486 ? 78.164 24.368 -68.251 1.00 69.56 486 ASP A O 1
ATOM 3738 N N . THR A 1 487 ? 79.264 26.142 -69.071 1.00 72.94 487 THR A N 1
ATOM 3739 C CA . THR A 1 487 ? 79.556 26.766 -67.766 1.00 72.94 487 THR A CA 1
ATOM 3740 C C . THR A 1 487 ? 78.280 27.264 -67.076 1.00 72.94 487 THR A C 1
ATOM 3742 O O . THR A 1 487 ? 78.076 27.021 -65.888 1.00 72.94 487 THR A O 1
ATOM 3745 N N . LEU A 1 488 ? 77.384 27.922 -67.819 1.00 68.25 488 LEU A N 1
ATOM 3746 C CA . LEU A 1 488 ? 76.083 28.370 -67.312 1.00 68.25 488 LEU A CA 1
ATOM 3747 C C . LEU A 1 488 ? 75.186 27.177 -66.940 1.00 68.25 488 LEU A C 1
ATOM 3749 O O . LEU A 1 488 ? 74.520 27.208 -65.911 1.00 68.25 488 LEU A O 1
ATOM 3753 N N . MET A 1 489 ? 75.239 26.092 -67.715 1.00 67.81 489 MET A N 1
ATOM 3754 C CA . MET A 1 489 ? 74.554 24.830 -67.409 1.00 67.81 489 MET A CA 1
ATOM 3755 C C . MET A 1 489 ? 75.091 24.175 -66.124 1.00 67.81 489 MET A C 1
ATOM 3757 O O . MET A 1 489 ? 74.312 23.625 -65.345 1.00 67.81 489 MET A O 1
ATOM 3761 N N . ASP A 1 490 ? 76.398 24.249 -65.859 1.00 69.88 490 ASP A N 1
ATOM 3762 C CA . ASP A 1 490 ? 76.978 23.760 -64.602 1.00 69.88 490 ASP A CA 1
ATOM 3763 C C . ASP A 1 490 ? 76.577 24.629 -63.401 1.00 69.88 490 ASP A C 1
ATOM 3765 O O . ASP A 1 490 ? 76.237 24.080 -62.354 1.00 69.88 490 ASP A O 1
ATOM 3769 N N . ARG A 1 491 ? 76.482 25.959 -63.559 1.00 70.56 491 ARG A N 1
ATOM 3770 C CA . ARG A 1 491 ? 75.908 26.851 -62.530 1.00 70.56 491 ARG A CA 1
ATOM 3771 C C . ARG A 1 491 ? 74.472 26.480 -62.185 1.00 70.56 491 ARG A C 1
ATOM 3773 O O . ARG A 1 491 ? 74.107 26.410 -61.014 1.00 70.56 491 ARG A O 1
ATOM 3780 N N . SER A 1 492 ? 73.663 26.206 -63.204 1.00 66.88 492 SER A N 1
ATOM 3781 C CA . SER A 1 492 ? 72.284 25.756 -63.035 1.00 66.88 492 SER A CA 1
ATOM 3782 C C . SER A 1 492 ? 72.213 24.437 -62.253 1.00 66.88 492 SER A C 1
ATOM 3784 O O . SER A 1 492 ? 71.419 24.327 -61.322 1.00 66.88 492 SER A O 1
ATOM 3786 N N . ARG A 1 493 ? 73.088 23.462 -62.550 1.00 68.06 493 ARG A N 1
ATOM 3787 C CA . ARG A 1 493 ? 73.207 22.204 -61.779 1.00 68.06 493 ARG A CA 1
ATOM 3788 C C . ARG A 1 493 ? 73.684 22.431 -60.341 1.00 68.06 493 ARG A C 1
ATOM 3790 O O . ARG A 1 493 ? 73.219 21.751 -59.428 1.00 68.06 493 ARG A O 1
ATOM 3797 N N . GLU A 1 494 ? 74.582 23.385 -60.116 1.00 70.44 494 GLU A N 1
ATOM 3798 C CA . GLU A 1 494 ? 75.061 23.752 -58.782 1.00 70.44 494 GLU A CA 1
ATOM 3799 C C . GLU A 1 494 ? 73.921 24.313 -57.914 1.00 70.44 494 GLU A C 1
ATOM 3801 O O . GLU A 1 494 ? 73.728 23.851 -56.791 1.00 70.44 494 GLU A O 1
ATOM 3806 N N . LEU A 1 495 ? 73.118 25.242 -58.448 1.00 66.94 495 LEU A N 1
ATOM 3807 C CA . LEU A 1 495 ? 71.962 25.816 -57.745 1.00 66.94 495 LEU A CA 1
ATOM 3808 C C . LEU A 1 495 ? 70.902 24.749 -57.420 1.00 66.94 495 LEU A C 1
ATOM 3810 O O . LEU A 1 495 ? 70.397 24.712 -56.296 1.00 66.94 495 LEU A O 1
ATOM 3814 N N . ILE A 1 496 ? 70.633 23.830 -58.357 1.00 63.25 496 ILE A N 1
ATOM 3815 C CA . ILE A 1 496 ? 69.759 22.665 -58.132 1.00 63.25 496 ILE A CA 1
ATOM 3816 C C . ILE A 1 496 ? 70.330 21.771 -57.016 1.00 63.25 496 ILE A C 1
ATOM 3818 O O . ILE A 1 496 ? 69.613 21.432 -56.078 1.00 63.25 496 ILE A O 1
ATOM 3822 N N . SER A 1 497 ? 71.624 21.425 -57.046 1.00 62.91 497 SER A N 1
ATOM 3823 C CA . SER A 1 497 ? 72.222 20.543 -56.024 1.00 62.91 497 SER A CA 1
ATOM 3824 C C . SER A 1 497 ? 72.297 21.175 -54.625 1.00 62.91 497 SER A C 1
ATOM 3826 O O . SER A 1 497 ? 72.264 20.456 -53.627 1.00 62.91 497 SER A O 1
ATOM 3828 N N . LYS A 1 498 ? 72.327 22.512 -54.537 1.00 66.56 498 LYS A N 1
ATOM 3829 C CA . LYS A 1 498 ? 72.234 23.283 -53.283 1.00 66.56 498 LYS A CA 1
ATOM 3830 C C . LYS A 1 498 ? 70.803 23.485 -52.768 1.00 66.56 498 LYS A C 1
ATOM 3832 O O . LYS A 1 498 ? 70.634 24.043 -51.688 1.00 66.56 498 LYS A O 1
ATOM 3837 N N . GLY A 1 499 ? 69.782 23.047 -53.507 1.00 57.97 499 GLY A N 1
ATOM 3838 C CA . GLY A 1 499 ? 68.374 23.213 -53.133 1.00 57.97 499 GLY A CA 1
ATOM 3839 C C . GLY A 1 499 ? 67.784 24.601 -53.417 1.00 57.97 499 GLY A C 1
ATOM 3840 O O . GLY A 1 499 ? 66.652 24.874 -53.027 1.00 57.97 499 GLY A O 1
ATOM 3841 N N . LEU A 1 500 ? 68.516 25.475 -54.116 1.00 70.75 500 LEU A N 1
ATOM 3842 C CA . LEU A 1 500 ? 68.102 26.842 -54.455 1.00 70.75 500 LEU A CA 1
ATOM 3843 C C . LEU A 1 500 ? 67.306 26.856 -55.772 1.00 70.75 500 LEU A C 1
ATOM 3845 O O . LEU A 1 500 ? 67.638 27.552 -56.730 1.00 70.75 500 LEU A O 1
ATOM 3849 N N . PHE A 1 501 ? 66.260 26.029 -55.848 1.00 70.75 501 PHE A N 1
ATOM 3850 C CA . PHE A 1 501 ? 65.587 25.728 -57.116 1.00 70.75 501 PHE A CA 1
ATOM 3851 C C . PHE A 1 501 ? 64.875 26.940 -57.740 1.00 70.75 501 PHE A C 1
ATOM 3853 O O . PHE A 1 501 ? 64.895 27.090 -58.958 1.00 70.75 501 PHE A O 1
ATOM 3860 N N . GLY A 1 502 ? 64.294 27.835 -56.932 1.00 62.41 502 GLY A N 1
ATOM 3861 C CA . GLY A 1 502 ? 63.669 29.068 -57.431 1.00 62.41 502 GLY A CA 1
ATOM 3862 C C . GLY A 1 502 ? 64.678 30.006 -58.106 1.00 62.41 502 GLY A C 1
ATOM 3863 O O . GLY A 1 502 ? 64.438 30.486 -59.214 1.00 62.41 502 GLY A O 1
ATOM 3864 N N . GLU A 1 503 ? 65.849 30.188 -57.489 1.00 67.69 503 GLU A N 1
ATOM 3865 C CA . GLU A 1 503 ? 66.969 30.942 -58.068 1.00 67.69 503 GLU A CA 1
ATOM 3866 C C . GLU A 1 503 ? 67.497 30.264 -59.338 1.00 67.69 503 GLU A C 1
ATOM 3868 O O . GLU A 1 503 ? 67.740 30.940 -60.336 1.00 67.69 503 GLU A O 1
ATOM 3873 N N . ALA A 1 504 ? 67.591 28.927 -59.346 1.00 65.69 504 ALA A N 1
ATOM 3874 C CA . ALA A 1 504 ? 67.956 28.161 -60.536 1.00 65.69 504 ALA A CA 1
ATOM 3875 C C . ALA A 1 504 ? 66.981 28.407 -61.700 1.00 65.69 504 ALA A C 1
ATOM 3877 O O . ALA A 1 504 ? 67.427 28.655 -62.816 1.00 65.69 504 ALA A O 1
ATOM 3878 N N . ILE A 1 505 ? 65.665 28.387 -61.459 1.00 68.25 505 ILE A N 1
ATOM 3879 C CA . ILE A 1 505 ? 64.636 28.615 -62.491 1.00 68.25 505 ILE A CA 1
ATOM 3880 C C . ILE A 1 505 ? 64.743 30.027 -63.076 1.00 68.25 505 ILE A C 1
ATOM 3882 O O . ILE A 1 505 ? 64.724 30.179 -64.298 1.00 68.25 505 ILE A O 1
ATOM 3886 N N . VAL A 1 506 ? 64.878 31.052 -62.227 1.00 68.81 506 VAL A N 1
ATOM 3887 C CA . VAL A 1 506 ? 65.044 32.445 -62.678 1.00 68.81 506 VAL A CA 1
ATOM 3888 C C . VAL A 1 506 ? 66.332 32.594 -63.488 1.00 68.81 506 VAL A C 1
ATOM 3890 O O . VAL A 1 506 ? 66.297 33.130 -64.592 1.00 68.81 506 VAL A O 1
ATOM 3893 N N . PHE A 1 507 ? 67.446 32.050 -62.996 1.00 68.00 507 PHE A N 1
ATOM 3894 C CA . PHE A 1 507 ? 68.731 32.080 -63.689 1.00 68.00 507 PHE A CA 1
ATOM 3895 C C . PHE A 1 507 ? 68.668 31.377 -65.056 1.00 68.00 507 PHE A C 1
ATOM 3897 O O . PHE A 1 507 ? 69.053 31.970 -66.064 1.00 68.00 507 PHE A O 1
ATOM 3904 N N . ILE A 1 508 ? 68.108 30.162 -65.127 1.00 68.19 508 ILE A N 1
ATOM 3905 C CA . ILE A 1 508 ? 67.967 29.399 -66.380 1.00 68.19 508 ILE A CA 1
ATOM 3906 C C . ILE A 1 508 ? 67.100 30.157 -67.400 1.00 68.19 508 ILE A C 1
ATOM 3908 O O . ILE A 1 508 ? 67.445 30.188 -68.579 1.00 68.19 508 ILE A O 1
ATOM 3912 N N . LYS A 1 509 ? 66.026 30.834 -66.962 1.00 67.56 509 LYS A N 1
ATOM 3913 C CA . LYS A 1 509 ? 65.184 31.675 -67.836 1.00 67.56 509 LYS A CA 1
ATOM 3914 C C . LYS A 1 509 ? 65.898 32.911 -68.404 1.00 67.56 509 LYS A C 1
ATOM 3916 O O . LYS A 1 509 ? 65.415 33.474 -69.379 1.00 67.56 509 LYS A O 1
ATOM 3921 N N . THR A 1 510 ? 67.032 33.333 -67.837 1.00 65.00 510 THR A N 1
ATOM 3922 C CA . THR A 1 510 ? 67.843 34.448 -68.375 1.00 65.00 510 THR A CA 1
ATOM 3923 C C . THR A 1 510 ? 68.919 34.014 -69.380 1.00 65.00 510 THR A C 1
ATOM 3925 O O . THR A 1 510 ? 69.677 34.851 -69.874 1.00 65.00 510 THR A O 1
ATOM 3928 N N . LEU A 1 511 ? 69.007 32.719 -69.706 1.00 66.31 511 LEU A N 1
ATOM 3929 C CA . LEU A 1 511 ? 69.993 32.191 -70.650 1.00 66.31 511 LEU A CA 1
ATOM 3930 C C . LEU A 1 511 ? 69.577 32.462 -72.116 1.00 66.31 511 LEU A C 1
ATOM 3932 O O . LEU A 1 511 ? 68.407 32.304 -72.459 1.00 66.31 511 LEU A O 1
ATOM 3936 N N . PRO A 1 512 ? 70.509 32.858 -73.007 1.00 57.78 512 PRO A N 1
ATOM 3937 C CA . PRO A 1 512 ? 70.176 33.267 -74.374 1.00 57.78 512 PRO A CA 1
ATOM 3938 C C . PRO A 1 512 ? 69.697 32.100 -75.258 1.00 57.78 512 PRO A C 1
ATOM 3940 O O . PRO A 1 512 ? 70.324 31.045 -75.319 1.00 57.78 512 PRO A O 1
ATOM 3943 N N . GLU A 1 513 ? 68.614 32.325 -76.010 1.00 54.31 513 GLU A N 1
ATOM 3944 C CA . GLU A 1 513 ? 67.853 31.268 -76.702 1.00 54.31 513 GLU A CA 1
ATOM 3945 C C . GLU A 1 513 ? 68.577 30.578 -77.876 1.00 54.31 513 GLU A C 1
ATOM 3947 O O . GLU A 1 513 ? 68.289 29.421 -78.201 1.00 54.31 513 GLU A O 1
ATOM 3952 N N . LYS A 1 514 ? 69.508 31.261 -78.557 1.00 52.28 514 LYS A N 1
ATOM 3953 C CA . LYS A 1 514 ? 70.146 30.720 -79.771 1.00 52.28 514 LYS A CA 1
ATOM 3954 C C . LYS A 1 514 ? 71.204 29.663 -79.437 1.00 52.28 514 LYS A C 1
ATOM 3956 O O . LYS A 1 514 ? 72.303 29.984 -79.001 1.00 52.28 514 LYS A O 1
ATOM 3961 N N . GLY A 1 515 ? 70.876 28.404 -79.740 1.00 53.00 515 GLY A N 1
ATOM 3962 C CA . GLY A 1 515 ? 71.801 27.261 -79.705 1.00 53.00 515 GLY A CA 1
ATOM 3963 C C . GLY A 1 515 ? 71.767 26.411 -78.429 1.00 53.00 515 GLY A C 1
ATOM 3964 O O . GLY A 1 515 ? 72.636 25.556 -78.262 1.00 53.00 515 GLY A O 1
ATOM 3965 N N . VAL A 1 516 ? 70.798 26.633 -77.527 1.00 55.06 516 VAL A N 1
ATOM 3966 C CA . VAL A 1 516 ? 70.777 25.982 -76.196 1.00 55.06 516 VAL A CA 1
ATOM 3967 C C . VAL A 1 516 ? 69.458 25.268 -75.844 1.00 55.06 516 VAL A C 1
ATOM 3969 O O . VAL A 1 516 ? 69.425 24.575 -74.829 1.00 55.06 516 VAL A O 1
ATOM 3972 N N . ARG A 1 517 ? 68.403 25.360 -76.675 1.00 56.34 517 ARG A N 1
ATOM 3973 C CA . ARG A 1 517 ? 67.029 24.887 -76.363 1.00 56.34 517 ARG A CA 1
ATOM 3974 C C . ARG A 1 517 ? 66.966 23.575 -75.573 1.00 56.34 517 ARG A C 1
ATOM 3976 O O . ARG A 1 517 ? 66.651 23.609 -74.393 1.00 56.34 517 ARG A O 1
ATOM 3983 N N . GLU A 1 518 ? 67.377 22.443 -76.147 1.00 55.06 518 GLU A N 1
ATOM 3984 C CA . GLU A 1 518 ? 67.225 21.136 -75.481 1.00 55.06 518 GLU A CA 1
ATOM 3985 C C . GLU A 1 518 ? 67.915 21.027 -74.111 1.00 55.06 518 GLU A C 1
ATOM 3987 O O . GLU A 1 518 ? 67.417 20.339 -73.215 1.00 55.06 518 GLU A O 1
ATOM 3992 N N . GLY A 1 519 ? 69.066 21.686 -73.940 1.00 58.62 519 GLY A N 1
ATOM 3993 C CA . GLY A 1 519 ? 69.826 21.676 -72.692 1.00 58.62 519 GLY A CA 1
ATOM 3994 C C . GLY A 1 519 ? 69.179 22.549 -71.620 1.00 58.62 519 GLY A C 1
ATOM 3995 O O . GLY A 1 519 ? 68.955 22.079 -70.501 1.00 58.62 519 GLY A O 1
ATOM 3996 N N . VAL A 1 520 ? 68.844 23.792 -71.981 1.00 62.38 520 VAL A N 1
ATOM 3997 C CA . VAL A 1 520 ? 68.126 24.736 -71.112 1.00 62.38 520 VAL A CA 1
ATOM 3998 C C . VAL A 1 520 ? 66.776 24.159 -70.714 1.00 62.38 520 VAL A C 1
ATOM 4000 O O . VAL A 1 520 ? 66.490 24.093 -69.525 1.00 62.38 520 VAL A O 1
ATOM 4003 N N . ASP A 1 521 ? 66.003 23.632 -71.661 1.00 62.53 521 ASP A N 1
ATOM 4004 C CA . ASP A 1 521 ? 64.690 23.053 -71.389 1.00 62.53 521 ASP A CA 1
ATOM 4005 C C . ASP A 1 521 ? 64.800 21.837 -70.456 1.00 62.53 521 ASP A C 1
ATOM 4007 O O . ASP A 1 521 ? 63.967 21.654 -69.570 1.00 62.53 521 ASP A O 1
ATOM 4011 N N . ARG A 1 522 ? 65.842 21.000 -70.602 1.00 65.12 522 ARG A N 1
ATOM 4012 C CA . ARG A 1 522 ? 66.074 19.849 -69.709 1.00 65.12 522 ARG A CA 1
ATOM 4013 C C . ARG A 1 522 ? 66.439 20.286 -68.288 1.00 65.12 522 ARG A C 1
ATOM 4015 O O . ARG A 1 522 ? 65.885 19.728 -67.346 1.00 65.12 522 ARG A O 1
ATOM 4022 N N . LEU A 1 523 ? 67.317 21.279 -68.114 1.00 64.69 523 LEU A N 1
ATOM 4023 C CA . LEU A 1 523 ? 67.646 21.795 -66.777 1.00 64.69 523 LEU A CA 1
ATOM 4024 C C . LEU A 1 523 ? 66.509 22.616 -66.161 1.00 64.69 523 LEU A C 1
ATOM 4026 O O . LEU A 1 523 ? 66.321 22.552 -64.951 1.00 64.69 523 LEU A O 1
ATOM 4030 N N . LEU A 1 524 ? 65.733 23.347 -66.963 1.00 66.31 524 LEU A N 1
ATOM 4031 C CA . LEU A 1 524 ? 64.561 24.090 -66.502 1.00 66.31 524 LEU A CA 1
ATOM 4032 C C . LEU A 1 524 ? 63.463 23.130 -66.029 1.00 66.31 524 LEU A C 1
ATOM 4034 O O . LEU A 1 524 ? 62.862 23.371 -64.983 1.00 66.31 524 LEU A O 1
ATOM 4038 N N . ARG A 1 525 ? 63.238 22.022 -66.754 1.00 67.56 525 ARG A N 1
ATOM 4039 C CA . ARG A 1 525 ? 62.363 20.921 -66.319 1.00 67.56 525 ARG A CA 1
ATOM 4040 C C . ARG A 1 525 ? 62.850 20.314 -65.003 1.00 67.56 525 ARG A C 1
ATOM 4042 O O . ARG A 1 525 ? 62.081 20.301 -64.050 1.00 67.56 525 ARG A O 1
ATOM 4049 N N . GLU A 1 526 ? 64.117 19.905 -64.908 1.00 68.75 526 GLU A N 1
ATOM 4050 C CA . GLU A 1 526 ? 64.673 19.328 -63.672 1.00 68.75 526 GLU A CA 1
ATOM 4051 C C . GLU A 1 526 ? 64.558 20.298 -62.482 1.00 68.75 526 GLU A C 1
ATOM 4053 O O . GLU A 1 526 ? 64.044 19.933 -61.427 1.00 68.75 526 GLU A O 1
ATOM 4058 N N . ALA A 1 527 ? 64.948 21.566 -62.661 1.00 66.31 527 ALA A N 1
ATOM 4059 C CA . ALA A 1 527 ? 64.845 22.587 -61.620 1.00 66.31 527 ALA A CA 1
ATOM 4060 C C . ALA A 1 527 ? 63.397 22.789 -61.147 1.00 66.31 527 ALA A C 1
ATOM 4062 O O . ALA A 1 527 ? 63.161 22.880 -59.944 1.00 66.31 527 ALA A O 1
ATOM 4063 N N . ARG A 1 528 ? 62.423 22.821 -62.067 1.00 70.06 528 ARG A N 1
ATOM 4064 C CA . ARG A 1 528 ? 60.993 22.947 -61.741 1.00 70.06 528 ARG A CA 1
ATOM 4065 C C . ARG A 1 528 ? 60.430 21.711 -61.043 1.00 70.06 528 ARG A C 1
ATOM 4067 O O . ARG A 1 528 ? 59.688 21.871 -60.079 1.00 70.06 528 ARG A O 1
ATOM 4074 N N . ILE A 1 529 ? 60.806 20.503 -61.468 1.00 70.44 529 ILE A N 1
ATOM 4075 C CA . ILE A 1 529 ? 60.394 19.251 -60.813 1.00 70.44 529 ILE A CA 1
ATOM 4076 C C . ILE A 1 529 ? 60.927 19.220 -59.379 1.00 70.44 529 ILE A C 1
ATOM 4078 O O . ILE A 1 529 ? 60.162 19.000 -58.442 1.00 70.44 529 ILE A O 1
ATOM 4082 N N . GLN A 1 530 ? 62.216 19.508 -59.178 1.00 69.69 530 GLN A N 1
ATOM 4083 C CA . GLN A 1 530 ? 62.800 19.543 -57.836 1.00 69.69 530 GLN A CA 1
ATOM 4084 C C . GLN A 1 530 ? 62.246 20.696 -56.985 1.00 69.69 530 GLN A C 1
ATOM 4086 O O . GLN A 1 530 ? 62.048 20.516 -55.782 1.00 69.69 530 GLN A O 1
ATOM 4091 N N . TYR A 1 531 ? 61.905 21.841 -57.592 1.00 73.69 531 TYR A N 1
ATOM 4092 C CA . TYR A 1 531 ? 61.203 22.934 -56.916 1.00 73.69 531 TYR A CA 1
ATOM 4093 C C . TYR A 1 531 ? 59.814 22.499 -56.433 1.00 73.69 531 TYR A C 1
ATOM 4095 O O . TYR A 1 531 ? 59.534 22.626 -55.242 1.00 73.69 531 TYR A O 1
ATOM 4103 N N . GLY A 1 532 ? 58.994 21.887 -57.294 1.00 70.31 532 GLY A N 1
ATOM 4104 C CA . GLY A 1 532 ? 57.699 21.303 -56.924 1.00 70.31 532 GLY A CA 1
ATOM 4105 C C . GLY A 1 532 ? 57.830 20.269 -55.799 1.00 70.31 532 GLY A C 1
ATOM 4106 O O . GLY A 1 532 ? 57.147 20.378 -54.780 1.00 70.31 532 GLY A O 1
ATOM 4107 N N . LYS A 1 533 ? 58.800 19.346 -55.907 1.00 71.06 533 LYS A N 1
ATOM 4108 C CA . LYS A 1 533 ? 59.124 18.353 -54.860 1.00 71.06 533 LYS A CA 1
ATOM 4109 C C . LYS A 1 533 ? 59.649 18.991 -53.568 1.00 71.06 533 LYS A C 1
ATOM 4111 O O . LYS A 1 533 ? 59.607 18.354 -52.516 1.00 71.06 533 LYS A O 1
ATOM 4116 N N . SER A 1 534 ? 60.190 20.210 -53.611 1.00 70.19 534 SER A N 1
ATOM 4117 C CA . SER A 1 534 ? 60.624 20.961 -52.422 1.00 70.19 534 SER A CA 1
ATOM 4118 C C . SER A 1 534 ? 59.470 21.709 -51.751 1.00 70.19 534 SER A C 1
ATOM 4120 O O . SER A 1 534 ? 59.373 21.686 -50.528 1.00 70.19 534 SER A O 1
ATOM 4122 N N . LEU A 1 535 ? 58.559 22.293 -52.537 1.00 71.69 535 LEU A N 1
ATOM 4123 C CA . LEU A 1 535 ? 57.366 22.992 -52.053 1.00 71.69 535 LEU A CA 1
ATOM 4124 C C . LEU A 1 535 ? 56.374 22.017 -51.399 1.00 71.69 535 LEU A C 1
ATOM 4126 O O . LEU A 1 535 ? 55.879 22.296 -50.311 1.00 71.69 535 LEU A O 1
ATOM 4130 N N . ASP A 1 536 ? 56.176 20.846 -52.009 1.00 70.69 536 ASP A N 1
ATOM 4131 C CA . ASP A 1 536 ? 55.429 19.701 -51.464 1.00 70.69 536 ASP A CA 1
ATOM 4132 C C . ASP A 1 536 ? 55.995 19.255 -50.103 1.00 70.69 536 ASP A C 1
ATOM 4134 O O . ASP A 1 536 ? 55.290 19.272 -49.094 1.00 70.69 536 ASP A O 1
ATOM 4138 N N . ARG A 1 537 ? 57.312 18.998 -50.021 1.00 70.88 537 ARG A N 1
ATOM 4139 C CA . ARG A 1 537 ? 57.997 18.678 -48.750 1.00 70.88 537 ARG A CA 1
ATOM 4140 C C . ARG A 1 537 ? 57.942 19.800 -47.707 1.00 70.88 537 ARG A C 1
ATOM 4142 O O . ARG A 1 537 ? 58.026 19.510 -46.518 1.00 70.88 537 ARG A O 1
ATOM 4149 N N . ALA A 1 538 ? 57.809 21.056 -48.129 1.00 66.56 538 ALA A N 1
ATOM 4150 C CA . ALA A 1 538 ? 57.640 22.212 -47.251 1.00 66.56 538 ALA A CA 1
ATOM 4151 C C . ALA A 1 538 ? 56.170 22.486 -46.865 1.00 66.56 538 ALA A C 1
ATOM 4153 O O . ALA A 1 538 ? 55.902 23.465 -46.172 1.00 66.56 538 ALA A O 1
ATOM 4154 N N . GLY A 1 539 ? 55.211 21.670 -47.324 1.00 63.97 539 GLY A N 1
ATOM 4155 C CA . GLY A 1 539 ? 53.780 21.858 -47.062 1.00 63.97 539 GLY A CA 1
ATOM 4156 C C . GLY A 1 539 ? 53.137 23.036 -47.808 1.00 63.97 539 GLY A C 1
ATOM 4157 O O . GLY A 1 539 ? 51.994 23.392 -47.524 1.00 63.97 539 GLY A O 1
ATOM 4158 N N . ARG A 1 540 ? 53.830 23.645 -48.780 1.00 72.88 540 ARG A N 1
ATOM 4159 C CA . ARG A 1 540 ? 53.345 24.781 -49.589 1.00 72.88 540 ARG A CA 1
ATOM 4160 C C . ARG A 1 540 ? 52.515 24.271 -50.771 1.00 72.88 540 ARG A C 1
ATOM 4162 O O . ARG A 1 540 ? 52.879 24.446 -51.932 1.00 72.88 540 ARG A O 1
ATOM 4169 N N . VAL A 1 541 ? 51.409 23.595 -50.448 1.00 74.00 541 VAL A N 1
ATOM 4170 C CA . VAL A 1 541 ? 50.587 22.795 -51.378 1.00 74.00 541 VAL A CA 1
ATOM 4171 C C . VAL A 1 541 ? 50.132 23.584 -52.610 1.00 74.00 541 VAL A C 1
ATOM 4173 O O . VAL A 1 541 ? 50.285 23.090 -53.722 1.00 74.00 541 VAL A O 1
ATOM 4176 N N . ASP A 1 542 ? 49.629 24.811 -52.449 1.00 69.75 542 ASP A N 1
ATOM 4177 C CA . ASP A 1 542 ? 49.140 25.619 -53.581 1.00 69.75 542 ASP A CA 1
ATOM 4178 C C . ASP A 1 542 ? 50.250 25.991 -54.571 1.00 69.75 542 ASP A C 1
ATOM 4180 O O . ASP A 1 542 ? 50.070 25.903 -55.785 1.00 69.75 542 ASP A O 1
ATOM 4184 N N . GLU A 1 543 ? 51.423 26.352 -54.055 1.00 72.31 543 GLU A N 1
ATOM 4185 C CA . GLU A 1 543 ? 52.587 26.699 -54.870 1.00 72.31 543 GLU A CA 1
ATOM 4186 C C . GLU A 1 543 ? 53.183 25.462 -55.548 1.00 72.31 543 GLU A C 1
ATOM 4188 O O . GLU A 1 543 ? 53.628 25.544 -56.690 1.00 72.31 543 GLU A O 1
ATOM 4193 N N . ALA A 1 544 ? 53.146 24.302 -54.882 1.00 71.94 544 ALA A N 1
ATOM 4194 C CA . ALA A 1 544 ? 53.529 23.027 -55.480 1.00 71.94 544 ALA A CA 1
ATOM 4195 C C . ALA A 1 544 ? 52.574 22.631 -56.623 1.00 71.94 544 ALA A C 1
ATOM 4197 O O . ALA A 1 544 ? 53.034 22.270 -57.704 1.00 71.94 544 ALA A O 1
ATOM 4198 N N . ILE A 1 545 ? 51.254 22.754 -56.425 1.00 76.44 545 ILE A N 1
ATOM 4199 C CA . ILE A 1 545 ? 50.237 22.502 -57.462 1.00 76.44 545 ILE A CA 1
ATOM 4200 C C . ILE A 1 545 ? 50.431 23.443 -58.655 1.00 76.44 545 ILE A C 1
ATOM 4202 O O . ILE A 1 545 ? 50.400 22.981 -59.795 1.00 76.44 545 ILE A O 1
ATOM 4206 N N . ALA A 1 546 ? 50.656 24.738 -58.413 1.00 72.31 546 ALA A N 1
ATOM 4207 C CA . ALA A 1 546 ? 50.939 25.706 -59.471 1.00 72.31 546 ALA A CA 1
ATOM 4208 C C . ALA A 1 546 ? 52.221 25.338 -60.239 1.00 72.31 546 ALA A C 1
ATOM 4210 O O . ALA A 1 546 ? 52.186 25.216 -61.461 1.00 72.31 546 ALA A O 1
ATOM 4211 N N . ALA A 1 547 ? 53.318 25.048 -59.529 1.00 69.94 547 ALA A N 1
ATOM 4212 C CA . ALA A 1 547 ? 54.583 24.648 -60.141 1.00 69.94 547 ALA A CA 1
ATOM 4213 C C . ALA A 1 547 ? 54.456 23.375 -60.998 1.00 69.94 547 ALA A C 1
ATOM 4215 O O . ALA A 1 547 ? 55.023 23.323 -62.087 1.00 69.94 547 ALA A O 1
ATOM 4216 N N . TYR A 1 548 ? 53.699 22.364 -60.556 1.00 74.56 548 TYR A N 1
ATOM 4217 C CA . TYR A 1 548 ? 53.462 21.154 -61.351 1.00 74.56 548 TYR A CA 1
ATOM 4218 C C . TYR A 1 548 ? 52.516 21.388 -62.541 1.00 74.56 548 TYR A C 1
ATOM 4220 O O . TYR A 1 548 ? 52.754 20.835 -63.614 1.00 74.56 548 TYR A O 1
ATOM 4228 N N . ARG A 1 549 ? 51.488 22.238 -62.407 1.00 73.00 549 ARG A N 1
ATOM 4229 C CA . ARG A 1 549 ? 50.607 22.616 -63.530 1.00 73.00 549 ARG A CA 1
ATOM 4230 C C . ARG A 1 549 ? 51.351 23.395 -64.618 1.00 73.00 549 ARG A C 1
ATOM 4232 O O . ARG A 1 549 ? 51.135 23.112 -65.793 1.00 73.00 549 ARG A O 1
ATOM 4239 N N . ASP A 1 550 ? 52.257 24.297 -64.243 1.00 68.62 550 ASP A N 1
ATOM 4240 C CA . ASP A 1 550 ? 53.110 25.040 -65.184 1.00 68.62 550 ASP A CA 1
ATOM 4241 C C . ASP A 1 550 ? 54.053 24.119 -65.983 1.00 68.62 550 ASP A C 1
ATOM 4243 O O . ASP A 1 550 ? 54.361 24.393 -67.142 1.00 68.62 550 ASP A O 1
ATOM 4247 N N . ILE A 1 551 ? 54.506 23.004 -65.393 1.00 69.75 551 ILE A N 1
ATOM 4248 C CA . ILE A 1 551 ? 55.323 22.001 -66.101 1.00 69.75 551 ILE A CA 1
ATOM 4249 C C . ILE A 1 551 ? 54.492 21.264 -67.166 1.00 69.75 551 ILE A C 1
ATOM 4251 O O . ILE A 1 551 ? 54.999 20.996 -68.256 1.00 69.75 551 ILE A O 1
ATOM 4255 N N . LEU A 1 552 ? 53.228 20.948 -66.867 1.00 67.25 552 LEU A N 1
ATOM 4256 C CA . LEU A 1 552 ? 52.330 20.233 -67.782 1.00 67.25 552 LEU A CA 1
ATOM 4257 C C . LEU A 1 552 ? 51.790 21.137 -68.908 1.00 67.25 552 LEU A C 1
ATOM 4259 O O . LEU A 1 552 ? 51.658 20.689 -70.047 1.00 67.25 552 LEU A O 1
ATOM 4263 N N . SER A 1 553 ? 51.504 22.412 -68.625 1.00 62.25 553 SER A N 1
ATOM 4264 C CA . SER A 1 553 ? 50.924 23.343 -69.606 1.00 62.25 553 SER A CA 1
ATOM 4265 C C . SER A 1 553 ? 51.906 23.751 -70.713 1.00 62.25 553 SER A C 1
ATOM 4267 O O . SER A 1 553 ? 51.520 23.827 -71.878 1.00 62.25 553 SER A O 1
ATOM 4269 N N . GLU A 1 554 ? 53.191 23.945 -70.403 1.00 59.34 554 GLU A N 1
ATOM 4270 C CA . GLU A 1 554 ? 54.202 24.278 -71.420 1.00 59.34 554 GLU A CA 1
ATOM 4271 C C . GLU A 1 554 ? 54.478 23.110 -72.394 1.00 59.34 554 GLU A C 1
ATOM 4273 O O . GLU A 1 554 ? 54.819 23.339 -73.556 1.00 59.34 554 GLU A O 1
ATOM 4278 N N . GLN A 1 555 ? 54.289 21.853 -71.966 1.00 54.75 555 GLN A N 1
ATOM 4279 C CA . GLN A 1 555 ? 54.419 20.676 -72.839 1.00 54.75 555 GLN A CA 1
ATOM 4280 C C . GLN A 1 555 ? 53.255 20.543 -73.834 1.00 54.75 555 GLN A C 1
ATOM 4282 O O . GLN A 1 555 ? 53.497 20.147 -74.973 1.00 54.75 555 GLN A O 1
ATOM 4287 N N . SER A 1 556 ? 52.020 20.908 -73.465 1.00 48.06 556 SER A N 1
ATOM 4288 C CA . SER A 1 556 ? 50.891 20.873 -74.412 1.00 48.06 556 SER A CA 1
ATOM 4289 C C . SER A 1 556 ? 51.070 21.895 -75.540 1.00 48.06 556 SER A C 1
ATOM 4291 O O . SER A 1 556 ? 50.808 21.586 -76.702 1.00 48.06 556 SER A O 1
ATOM 4293 N N . LEU A 1 557 ? 51.632 23.067 -75.225 1.00 41.25 557 LEU A N 1
ATOM 4294 C CA . LEU A 1 557 ? 52.044 24.065 -76.212 1.00 41.25 557 LEU A CA 1
ATOM 4295 C C . LEU A 1 557 ? 53.142 23.526 -77.142 1.00 41.25 557 LEU A C 1
ATOM 4297 O O . LEU A 1 557 ? 52.981 23.604 -78.360 1.00 41.25 557 LEU A O 1
ATOM 4301 N N . ALA A 1 558 ? 54.191 22.899 -76.597 1.00 43.03 558 ALA A N 1
ATOM 4302 C CA . ALA A 1 558 ? 55.268 22.290 -77.387 1.00 43.03 558 ALA A CA 1
ATOM 4303 C C . ALA A 1 558 ? 54.809 21.106 -78.268 1.00 43.03 558 ALA A C 1
ATOM 4305 O O . ALA A 1 558 ? 55.366 20.892 -79.342 1.00 43.03 558 ALA A O 1
ATOM 4306 N N . ALA A 1 559 ? 53.786 20.356 -77.845 1.00 43.00 559 ALA A N 1
ATOM 4307 C CA . ALA A 1 559 ? 53.163 19.301 -78.648 1.00 43.00 559 ALA A CA 1
ATOM 4308 C C . ALA A 1 559 ? 52.201 19.851 -79.722 1.00 43.00 559 ALA A C 1
ATOM 4310 O O . ALA A 1 559 ? 51.990 19.206 -80.746 1.00 43.00 559 ALA A O 1
ATOM 4311 N N . SER A 1 560 ? 51.624 21.040 -79.503 1.00 35.41 560 SER A N 1
ATOM 4312 C CA . SER A 1 560 ? 50.713 21.701 -80.450 1.00 35.41 560 SER A CA 1
ATOM 4313 C C . SER A 1 560 ? 51.425 22.486 -81.560 1.00 35.41 560 SER A C 1
ATOM 4315 O O . SER A 1 560 ? 50.862 22.671 -82.640 1.00 35.41 560 SER A O 1
ATOM 4317 N N . SER A 1 561 ? 52.669 22.925 -81.332 1.00 36.38 561 SER A N 1
ATOM 4318 C CA . SER A 1 561 ? 53.513 23.539 -82.361 1.00 36.38 561 SER A CA 1
ATOM 4319 C C . SER A 1 561 ? 54.072 22.466 -83.297 1.00 36.38 561 SER A C 1
ATOM 4321 O O . SER A 1 561 ? 55.186 21.974 -83.110 1.00 36.38 561 SER A O 1
ATOM 4323 N N . GLY A 1 562 ? 53.272 22.077 -84.289 1.00 40.06 562 GLY A N 1
ATOM 4324 C CA . GLY A 1 562 ? 53.651 21.077 -85.280 1.00 40.06 562 GLY A CA 1
ATOM 4325 C C . GLY A 1 562 ? 54.799 21.546 -86.171 1.00 40.06 562 GLY A C 1
ATOM 4326 O O . GLY A 1 562 ? 54.574 22.304 -87.107 1.00 40.06 562 GLY A O 1
ATOM 4327 N N . ASP A 1 563 ? 56.002 21.033 -85.914 1.00 30.17 563 ASP A N 1
ATOM 4328 C CA . ASP A 1 563 ? 57.144 21.121 -86.832 1.00 30.17 563 ASP A CA 1
ATOM 4329 C C . ASP A 1 563 ? 57.930 19.795 -86.835 1.00 30.17 563 ASP A C 1
ATOM 4331 O O . ASP A 1 563 ? 59.102 19.689 -86.475 1.00 30.17 563 ASP A O 1
ATOM 4335 N N . ALA A 1 564 ? 57.224 18.723 -87.204 1.00 37.31 564 ALA A N 1
ATOM 4336 C CA . ALA A 1 564 ? 57.781 17.384 -87.366 1.00 37.31 564 ALA A CA 1
ATOM 4337 C C . ALA A 1 564 ? 58.200 17.140 -88.827 1.00 37.31 564 ALA A C 1
ATOM 4339 O O . ALA A 1 564 ? 57.552 16.385 -89.553 1.00 37.31 564 ALA A O 1
ATOM 4340 N N . SER A 1 565 ? 59.304 17.753 -89.268 1.00 33.59 565 SER A N 1
ATOM 4341 C CA . SER A 1 565 ? 60.007 17.302 -90.478 1.00 33.59 565 SER A CA 1
ATOM 4342 C C . SER A 1 565 ? 61.520 17.548 -90.399 1.00 33.59 565 SER A C 1
ATOM 4344 O O . SER A 1 565 ? 61.970 18.684 -90.299 1.00 33.59 565 SER A O 1
ATOM 4346 N N . GLY A 1 566 ? 62.319 16.472 -90.453 1.00 30.30 566 GLY A N 1
ATOM 4347 C CA . GLY A 1 566 ? 63.783 16.560 -90.573 1.00 30.30 566 GLY A CA 1
ATOM 4348 C C . GLY A 1 566 ? 64.593 15.579 -89.712 1.00 30.30 566 GLY A C 1
ATOM 4349 O O . GLY A 1 566 ? 64.673 15.719 -88.500 1.00 30.30 566 GLY A O 1
ATOM 4350 N N . THR A 1 567 ? 65.279 14.648 -90.387 1.00 29.45 567 THR A N 1
ATOM 4351 C CA . THR A 1 567 ? 66.492 13.916 -89.939 1.00 29.45 567 THR A CA 1
ATOM 4352 C C . THR A 1 567 ? 66.417 12.955 -88.734 1.00 29.45 567 THR A C 1
ATOM 4354 O O . THR A 1 567 ? 66.786 13.278 -87.613 1.00 29.45 567 THR A O 1
ATOM 4357 N N . SER A 1 568 ? 66.060 11.704 -89.050 1.00 29.69 568 SER A N 1
ATOM 4358 C CA . SER A 1 568 ? 66.838 10.473 -88.772 1.00 29.69 568 SER A CA 1
ATOM 4359 C C . SER A 1 568 ? 67.631 10.312 -87.454 1.00 29.69 568 SER A C 1
ATOM 4361 O O . SER A 1 568 ? 68.759 10.781 -87.339 1.00 29.69 568 SER A O 1
ATOM 4363 N N . GLY A 1 569 ? 67.103 9.448 -86.578 1.00 35.25 569 GLY A N 1
ATOM 4364 C CA . GLY A 1 569 ? 67.793 8.256 -86.051 1.00 35.25 569 GLY A CA 1
ATOM 4365 C C . GLY A 1 569 ? 69.173 8.389 -85.394 1.00 35.25 569 GLY A C 1
ATOM 4366 O O . GLY A 1 569 ? 70.167 8.170 -86.073 1.00 35.25 569 GLY A O 1
ATOM 4367 N N . ASP A 1 570 ? 69.195 8.599 -84.068 1.00 31.31 570 ASP A N 1
ATOM 4368 C CA . ASP A 1 570 ? 70.069 7.870 -83.114 1.00 31.31 570 ASP A CA 1
ATOM 4369 C C . ASP A 1 570 ? 69.758 8.222 -81.631 1.00 31.31 570 ASP A C 1
ATOM 4371 O O . ASP A 1 570 ? 70.619 8.628 -80.852 1.00 31.31 570 ASP A O 1
ATOM 4375 N N . THR A 1 571 ? 68.495 8.078 -81.197 1.00 32.34 571 THR A N 1
ATOM 4376 C CA . THR A 1 571 ? 68.073 8.310 -79.789 1.00 32.34 571 THR A CA 1
ATOM 4377 C C . THR A 1 571 ? 66.995 7.332 -79.293 1.00 32.34 571 THR A C 1
ATOM 4379 O O . THR A 1 571 ? 66.067 7.701 -78.572 1.00 32.34 571 THR A O 1
ATOM 4382 N N . ALA A 1 572 ? 67.129 6.038 -79.605 1.00 29.06 572 ALA A N 1
ATOM 4383 C CA . ALA A 1 572 ? 66.232 4.972 -79.125 1.00 29.06 572 ALA A CA 1
ATOM 4384 C C . ALA A 1 572 ? 66.412 4.618 -77.622 1.00 29.06 572 ALA A C 1
ATOM 4386 O O . ALA A 1 572 ? 66.404 3.449 -77.246 1.00 29.06 572 ALA A O 1
ATOM 4387 N N . GLY A 1 573 ? 66.605 5.624 -76.760 1.00 32.03 573 GLY A N 1
ATOM 4388 C CA . GLY A 1 573 ? 66.932 5.450 -75.340 1.00 32.03 573 GLY A CA 1
ATOM 4389 C C . GLY A 1 573 ? 66.344 6.485 -74.374 1.00 32.03 573 GLY A C 1
ATOM 4390 O O . GLY A 1 573 ? 66.672 6.425 -73.198 1.00 32.03 573 GLY A O 1
ATOM 4391 N N . SER A 1 574 ? 65.501 7.429 -74.822 1.00 36.38 574 SER A N 1
ATOM 4392 C CA . SER A 1 574 ? 64.954 8.490 -73.945 1.00 36.38 574 SER A CA 1
ATOM 4393 C C . SER A 1 574 ? 63.437 8.714 -74.029 1.00 36.38 574 SER A C 1
ATOM 4395 O O . SER A 1 574 ? 62.941 9.701 -73.490 1.00 36.38 574 SER A O 1
ATOM 4397 N N . SER A 1 575 ? 62.681 7.827 -74.683 1.00 37.78 575 SER A N 1
ATOM 4398 C CA . SER A 1 575 ? 61.206 7.866 -74.674 1.00 37.78 575 SER A CA 1
ATOM 4399 C C . SER A 1 575 ? 60.596 7.211 -73.427 1.00 37.78 575 SER A C 1
ATOM 4401 O O . SER A 1 575 ? 59.539 7.641 -72.973 1.00 37.78 575 SER A O 1
ATOM 4403 N N . GLY A 1 576 ? 61.270 6.210 -72.844 1.00 37.69 576 GLY A N 1
ATOM 4404 C CA . GLY A 1 576 ? 60.826 5.536 -71.617 1.00 37.69 576 GLY A CA 1
ATOM 4405 C C . GLY A 1 576 ? 60.887 6.440 -70.384 1.00 37.69 576 GLY A C 1
ATOM 4406 O O . GLY A 1 576 ? 59.914 6.529 -69.639 1.00 37.69 576 GLY A O 1
ATOM 4407 N N . ASP A 1 577 ? 61.990 7.175 -70.223 1.00 42.25 577 ASP A N 1
ATOM 4408 C CA . ASP A 1 577 ? 62.182 8.122 -69.119 1.00 42.25 577 ASP A CA 1
ATOM 4409 C C . ASP A 1 577 ? 61.054 9.165 -69.065 1.00 42.25 577 ASP A C 1
ATOM 4411 O O . ASP A 1 577 ? 60.456 9.366 -68.009 1.00 42.25 577 ASP A O 1
ATOM 4415 N N . ALA A 1 578 ? 60.699 9.766 -70.208 1.00 44.75 578 ALA A N 1
ATOM 4416 C CA . ALA A 1 578 ? 59.671 10.805 -70.276 1.00 44.75 578 ALA A CA 1
ATOM 4417 C C . ALA A 1 578 ? 58.308 10.352 -69.730 1.00 44.75 578 ALA A C 1
ATOM 4419 O O . ALA A 1 578 ? 57.660 11.104 -69.004 1.00 44.75 578 ALA A O 1
ATOM 4420 N N . GLY A 1 579 ? 57.894 9.114 -70.014 1.00 49.47 579 GLY A N 1
ATOM 4421 C CA . GLY A 1 579 ? 56.662 8.553 -69.454 1.00 49.47 579 GLY A CA 1
ATOM 4422 C C . GLY A 1 579 ? 56.736 8.323 -67.940 1.00 49.47 579 GLY A C 1
ATOM 4423 O O . GLY A 1 579 ? 55.751 8.543 -67.240 1.00 49.47 579 GLY A O 1
ATOM 4424 N N . ILE A 1 580 ? 57.900 7.926 -67.417 1.00 52.94 580 ILE A N 1
ATOM 4425 C CA . ILE A 1 580 ? 58.078 7.596 -65.995 1.00 52.94 580 ILE A CA 1
ATOM 4426 C C . ILE A 1 580 ? 57.952 8.847 -65.118 1.00 52.94 580 ILE A C 1
ATOM 4428 O O . ILE A 1 580 ? 57.176 8.833 -64.163 1.00 52.94 580 ILE A O 1
ATOM 4432 N N . TRP A 1 581 ? 58.649 9.944 -65.440 1.00 57.50 581 TRP A N 1
ATOM 4433 C CA . TRP A 1 581 ? 58.520 11.178 -64.650 1.00 57.50 581 TRP A CA 1
ATOM 4434 C C . TRP A 1 581 ? 57.262 11.992 -64.962 1.00 57.50 581 TRP A C 1
ATOM 4436 O O . TRP A 1 581 ? 56.800 12.698 -64.071 1.00 57.50 581 TRP A O 1
ATOM 4446 N N . MET A 1 582 ? 56.646 11.874 -66.148 1.00 58.16 582 MET A N 1
ATOM 4447 C CA . MET A 1 582 ? 55.298 12.435 -66.346 1.00 58.16 582 MET A CA 1
ATOM 4448 C C . MET A 1 582 ? 54.279 11.755 -65.430 1.00 58.16 582 MET A C 1
ATOM 4450 O O . MET A 1 582 ? 53.555 12.459 -64.730 1.00 58.16 582 MET A O 1
ATOM 4454 N N . ASN A 1 583 ? 54.300 10.421 -65.334 1.00 63.41 583 ASN A N 1
ATOM 4455 C CA . ASN A 1 583 ? 53.480 9.702 -64.361 1.00 63.41 583 ASN A CA 1
ATOM 4456 C C . ASN A 1 583 ? 53.812 10.136 -62.921 1.00 63.41 583 ASN A C 1
ATOM 4458 O O . ASN A 1 583 ? 52.897 10.402 -62.159 1.00 63.41 583 ASN A O 1
ATOM 4462 N N . GLU A 1 584 ? 55.087 10.309 -62.547 1.00 66.69 584 GLU A N 1
ATOM 4463 C CA . GLU A 1 584 ? 55.467 10.774 -61.197 1.00 66.69 584 GLU A CA 1
ATOM 4464 C C . GLU A 1 584 ? 54.984 12.213 -60.879 1.00 66.69 584 GLU A C 1
ATOM 4466 O O . GLU A 1 584 ? 54.659 12.538 -59.730 1.00 66.69 584 GLU A O 1
ATOM 4471 N N . ILE A 1 585 ? 54.921 13.094 -61.886 1.00 69.31 585 ILE A N 1
ATOM 4472 C CA . ILE A 1 585 ? 54.399 14.465 -61.760 1.00 69.31 585 ILE A CA 1
ATOM 4473 C C . ILE A 1 585 ? 52.873 14.454 -61.683 1.00 69.31 585 ILE A C 1
ATOM 4475 O O . ILE A 1 585 ? 52.319 15.118 -60.809 1.00 69.31 585 ILE A O 1
ATOM 4479 N N . GLU A 1 586 ? 52.189 13.691 -62.539 1.00 70.12 586 GLU A N 1
ATOM 4480 C CA . GLU A 1 586 ? 50.737 13.506 -62.457 1.00 70.12 586 GLU A CA 1
ATOM 4481 C C . GLU A 1 586 ? 50.333 12.823 -61.144 1.00 70.12 586 GLU A C 1
ATOM 4483 O O . GLU A 1 586 ? 49.353 13.236 -60.530 1.00 70.12 586 GLU A O 1
ATOM 4488 N N . ASP A 1 587 ? 51.113 11.856 -60.652 1.00 72.69 587 ASP A N 1
ATOM 4489 C CA . ASP A 1 587 ? 50.965 11.235 -59.331 1.00 72.69 587 ASP A CA 1
ATOM 4490 C C . ASP A 1 587 ? 51.056 12.282 -58.222 1.00 72.69 587 ASP A C 1
ATOM 4492 O O . ASP A 1 587 ? 50.159 12.403 -57.384 1.00 72.69 587 ASP A O 1
ATOM 4496 N N . SER A 1 588 ? 52.132 13.072 -58.233 1.00 74.56 588 SER A N 1
ATOM 4497 C CA . SER A 1 588 ? 52.372 14.114 -57.235 1.00 74.56 588 SER A CA 1
ATOM 4498 C C . SER A 1 588 ? 51.289 15.191 -57.272 1.00 74.56 588 SER A C 1
ATOM 4500 O O . SER A 1 588 ? 50.825 15.625 -56.218 1.00 74.56 588 SER A O 1
ATOM 4502 N N . LEU A 1 589 ? 50.840 15.584 -58.466 1.00 76.31 589 LEU A N 1
ATOM 4503 C CA . LEU A 1 589 ? 49.779 16.562 -58.671 1.00 76.31 589 LEU A CA 1
ATOM 4504 C C . LEU A 1 589 ? 48.414 16.019 -58.226 1.00 76.31 589 LEU A C 1
ATOM 4506 O O . LEU A 1 589 ? 47.709 16.715 -57.501 1.00 76.31 589 LEU A O 1
ATOM 4510 N N . CYS A 1 590 ? 48.055 14.782 -58.583 1.00 75.94 590 CYS A N 1
ATOM 4511 C CA . CYS A 1 590 ? 46.815 14.136 -58.141 1.00 75.94 590 CYS A CA 1
ATOM 4512 C C . CYS A 1 590 ? 46.768 14.015 -56.613 1.00 75.94 590 CYS A C 1
ATOM 4514 O O . CYS A 1 590 ? 45.771 14.389 -55.996 1.00 75.94 590 CYS A O 1
ATOM 4516 N N . ARG A 1 591 ? 47.867 13.576 -55.986 1.00 82.12 591 ARG A N 1
ATOM 4517 C CA . ARG A 1 591 ? 47.992 13.512 -54.524 1.00 82.12 591 ARG A CA 1
ATOM 4518 C C . ARG A 1 591 ? 47.872 14.894 -53.879 1.00 82.12 591 ARG A C 1
ATOM 4520 O O . ARG A 1 591 ? 47.140 15.038 -52.903 1.00 82.12 591 ARG A O 1
ATOM 4527 N N . LEU A 1 592 ? 48.568 15.908 -54.396 1.00 77.56 592 LEU A N 1
ATOM 4528 C CA . LEU A 1 592 ? 48.516 17.273 -53.857 1.00 77.56 592 LEU A CA 1
ATOM 4529 C C . LEU A 1 592 ? 47.134 17.911 -54.015 1.00 77.56 592 LEU A C 1
ATOM 4531 O O . LEU A 1 592 ? 46.649 18.548 -53.084 1.00 77.56 592 LEU A O 1
ATOM 4535 N N . ILE A 1 593 ? 46.470 17.705 -55.154 1.00 78.25 593 ILE A N 1
ATOM 4536 C CA . ILE A 1 593 ? 45.085 18.135 -55.366 1.00 78.25 593 ILE A CA 1
ATOM 4537 C C . ILE A 1 593 ? 44.155 17.413 -54.380 1.00 78.25 593 ILE A C 1
ATOM 4539 O O . ILE A 1 593 ? 43.341 18.074 -53.739 1.00 78.25 593 ILE A O 1
ATOM 4543 N N . GLY A 1 594 ? 44.329 16.105 -54.162 1.00 77.50 594 GLY A N 1
ATOM 4544 C CA . GLY A 1 594 ? 43.620 15.353 -53.119 1.00 77.50 594 GLY A CA 1
ATOM 4545 C C . GLY A 1 594 ? 43.832 15.938 -51.716 1.00 77.50 594 GLY A C 1
ATOM 4546 O O . GLY A 1 594 ? 42.871 16.179 -50.988 1.00 77.50 594 GLY A O 1
ATOM 4547 N N . GLN A 1 595 ? 45.075 16.269 -51.352 1.00 80.25 595 GLN A N 1
ATOM 4548 C CA . GLN A 1 595 ? 45.389 16.951 -50.090 1.00 80.25 595 GLN A CA 1
ATOM 4549 C C . GLN A 1 595 ? 44.743 18.344 -50.003 1.00 80.25 595 GLN A C 1
ATOM 4551 O O . GLN A 1 595 ? 44.218 18.706 -48.948 1.00 80.25 595 GLN A O 1
ATOM 4556 N N . LYS A 1 596 ? 44.726 19.115 -51.099 1.00 80.56 596 LYS A N 1
ATOM 4557 C CA . LYS A 1 596 ? 44.085 20.435 -51.163 1.00 80.56 596 LYS A CA 1
ATOM 4558 C C . LYS A 1 596 ? 42.571 20.329 -50.968 1.00 80.56 596 LYS A C 1
ATOM 4560 O O . LYS A 1 596 ? 42.030 21.056 -50.138 1.00 80.56 596 LYS A O 1
ATOM 4565 N N . ILE A 1 597 ? 41.913 19.392 -51.649 1.00 80.50 597 ILE A N 1
ATOM 4566 C CA . ILE A 1 597 ? 40.490 19.064 -51.473 1.00 80.50 597 ILE A CA 1
ATOM 4567 C C . ILE A 1 597 ? 40.199 18.744 -49.999 1.00 80.50 597 ILE A C 1
ATOM 4569 O O . ILE A 1 597 ? 39.364 19.399 -49.376 1.00 80.50 597 ILE A O 1
ATOM 4573 N N . LEU A 1 598 ? 40.955 17.817 -49.401 1.00 79.81 598 LEU A N 1
ATOM 4574 C CA . LEU A 1 598 ? 40.806 17.448 -47.989 1.00 79.81 598 LEU A CA 1
ATOM 4575 C C . LEU A 1 598 ? 41.074 18.627 -47.035 1.00 79.81 598 LEU A C 1
ATOM 4577 O O . LEU A 1 598 ? 40.465 18.695 -45.968 1.00 79.81 598 LEU A O 1
ATOM 4581 N N . SER A 1 599 ? 41.945 19.574 -47.401 1.00 77.81 599 SER A N 1
ATOM 4582 C CA . SER A 1 599 ? 42.181 20.789 -46.608 1.00 77.81 599 SER A CA 1
ATOM 4583 C C . SER A 1 599 ? 41.008 21.779 -46.660 1.00 77.81 599 SER A C 1
ATOM 4585 O O . SER A 1 599 ? 40.668 22.348 -45.626 1.00 77.81 599 SER A O 1
ATOM 4587 N N . LEU A 1 600 ? 40.346 21.935 -47.816 1.00 76.25 600 LEU A N 1
ATOM 4588 C CA . LEU A 1 600 ? 39.148 22.775 -47.972 1.00 76.25 600 LEU A CA 1
ATOM 4589 C C . LEU A 1 600 ? 37.975 22.205 -47.169 1.00 76.25 600 LEU A C 1
ATOM 4591 O O . LEU A 1 600 ? 37.332 22.926 -46.407 1.00 76.25 600 LEU A O 1
ATOM 4595 N N . VAL A 1 601 ? 37.777 20.886 -47.257 1.00 77.75 601 VAL A N 1
ATOM 4596 C CA . VAL A 1 601 ? 36.776 20.153 -46.473 1.00 77.75 601 VAL A CA 1
ATOM 4597 C C . VAL A 1 601 ? 37.027 20.320 -44.967 1.00 77.75 601 VAL A C 1
ATOM 4599 O O . VAL A 1 601 ? 36.116 20.708 -44.238 1.00 77.75 601 VAL A O 1
ATOM 4602 N N . LYS A 1 602 ? 38.270 20.131 -44.493 1.00 74.38 602 LYS A N 1
ATOM 4603 C CA . LYS A 1 602 ? 38.646 20.378 -43.083 1.00 74.38 602 LYS A CA 1
ATOM 4604 C C . LYS A 1 602 ? 38.518 21.847 -42.660 1.00 74.38 602 LYS A C 1
ATOM 4606 O O . LYS A 1 602 ? 38.277 22.111 -41.487 1.00 74.38 602 LYS A O 1
ATOM 4611 N N . GLY A 1 603 ? 38.669 22.787 -43.593 1.00 67.88 603 GLY A N 1
ATOM 4612 C CA . GLY A 1 603 ? 38.458 24.221 -43.381 1.00 67.88 603 GLY A CA 1
ATOM 4613 C C . GLY A 1 603 ? 36.986 24.650 -43.324 1.00 67.88 603 GLY A C 1
ATOM 4614 O O . GLY A 1 603 ? 36.716 25.821 -43.074 1.00 67.88 603 GLY A O 1
ATOM 4615 N N . GLY A 1 604 ? 36.037 23.731 -43.540 1.00 68.38 604 GLY A N 1
ATOM 4616 C CA . GLY A 1 604 ? 34.597 24.010 -43.518 1.00 68.38 604 GLY A CA 1
ATOM 4617 C C . GLY A 1 604 ? 34.000 24.450 -44.861 1.00 68.38 604 GLY A C 1
ATOM 4618 O O . GLY A 1 604 ? 32.799 24.734 -44.918 1.00 68.38 604 GLY A O 1
ATOM 4619 N N . ASP A 1 605 ? 34.792 24.464 -45.938 1.00 76.62 605 ASP A N 1
ATOM 4620 C CA . ASP A 1 605 ? 34.346 24.743 -47.310 1.00 76.62 605 ASP A CA 1
ATOM 4621 C C . ASP A 1 605 ? 34.246 23.440 -48.126 1.00 76.62 605 ASP A C 1
ATOM 4623 O O . ASP A 1 605 ? 34.965 23.177 -49.096 1.00 76.62 605 ASP A O 1
ATOM 4627 N N . SER A 1 606 ? 33.346 22.573 -47.657 1.00 73.06 606 SER A N 1
ATOM 4628 C CA . SER A 1 606 ? 33.049 21.261 -48.237 1.00 73.06 606 SER A CA 1
ATOM 4629 C C . SER A 1 606 ? 32.550 21.346 -49.683 1.00 73.06 606 SER A C 1
ATOM 4631 O O . SER A 1 606 ? 32.893 20.486 -50.494 1.00 73.06 606 SER A O 1
ATOM 4633 N N . LEU A 1 607 ? 31.813 22.405 -50.036 1.00 76.44 607 LEU A N 1
ATOM 4634 C CA . LEU A 1 607 ? 31.296 22.614 -51.387 1.00 76.44 607 LEU A CA 1
ATOM 4635 C C . LEU A 1 607 ? 32.412 22.971 -52.379 1.00 76.44 607 LEU A C 1
ATOM 4637 O O . LEU A 1 607 ? 32.464 22.375 -53.456 1.00 76.44 607 LEU A O 1
ATOM 4641 N N . ALA A 1 608 ? 33.332 23.880 -52.028 1.00 73.44 608 ALA A N 1
ATOM 4642 C CA . ALA A 1 608 ? 34.488 24.178 -52.878 1.00 73.44 608 ALA A CA 1
ATOM 4643 C C . ALA A 1 608 ? 35.407 22.954 -53.034 1.00 73.44 608 ALA A C 1
ATOM 4645 O O . ALA A 1 608 ? 35.868 22.664 -54.141 1.00 73.44 608 ALA A O 1
ATOM 4646 N N . GLY A 1 609 ? 35.610 22.193 -51.950 1.00 75.88 609 GLY A N 1
ATOM 4647 C CA . GLY A 1 609 ? 36.306 20.904 -51.987 1.00 75.88 609 GLY A CA 1
ATOM 4648 C C . GLY A 1 609 ? 35.649 19.910 -52.951 1.00 75.88 609 GLY A C 1
ATOM 4649 O O . GLY A 1 609 ? 36.333 19.341 -53.801 1.00 75.88 609 GLY A O 1
ATOM 4650 N N . LEU A 1 610 ? 34.323 19.754 -52.887 1.00 81.56 610 LEU A N 1
ATOM 4651 C CA . LEU A 1 610 ? 33.565 18.839 -53.744 1.00 81.56 610 LEU A CA 1
ATOM 4652 C C . LEU A 1 610 ? 33.575 19.240 -55.228 1.00 81.56 610 LEU A C 1
ATOM 4654 O O . LEU A 1 610 ? 33.690 18.367 -56.090 1.00 81.56 610 LEU A O 1
ATOM 4658 N N . ILE A 1 611 ? 33.462 20.534 -55.545 1.00 80.69 611 ILE A N 1
ATOM 4659 C CA . ILE A 1 611 ? 33.549 21.028 -56.930 1.00 80.69 611 ILE A CA 1
ATOM 4660 C C . ILE A 1 611 ? 34.925 20.685 -57.511 1.00 80.69 611 ILE A C 1
ATOM 4662 O O . ILE A 1 611 ? 35.009 20.020 -58.546 1.00 80.69 611 ILE A O 1
ATOM 4666 N N . LEU A 1 612 ? 35.996 21.040 -56.791 1.00 77.19 612 LEU A N 1
ATOM 4667 C CA . LEU A 1 612 ? 37.370 20.739 -57.190 1.00 77.19 612 LEU A CA 1
ATOM 4668 C C . LEU A 1 612 ? 37.610 19.224 -57.321 1.00 77.19 612 LEU A C 1
ATOM 4670 O O . LEU A 1 612 ? 38.293 18.785 -58.248 1.00 77.19 612 LEU A O 1
ATOM 4674 N N . ALA A 1 613 ? 37.026 18.413 -56.435 1.00 78.94 613 ALA A N 1
ATOM 4675 C CA . ALA A 1 613 ? 37.117 16.957 -56.488 1.00 78.94 613 ALA A CA 1
ATOM 4676 C C . ALA A 1 613 ? 36.433 16.364 -57.725 1.00 78.94 613 ALA A C 1
ATOM 4678 O O . ALA A 1 613 ? 37.047 15.560 -58.426 1.00 78.94 613 ALA A O 1
ATOM 4679 N N . ARG A 1 614 ? 35.207 16.800 -58.044 1.00 82.56 614 ARG A N 1
ATOM 4680 C CA . ARG A 1 614 ? 34.471 16.356 -59.240 1.00 82.56 614 ARG A CA 1
ATOM 4681 C C . ARG A 1 614 ? 35.213 16.684 -60.530 1.00 82.56 614 ARG A C 1
ATOM 4683 O O . ARG A 1 614 ? 35.311 15.827 -61.404 1.00 82.56 614 ARG A O 1
ATOM 4690 N N . GLU A 1 615 ? 35.760 17.892 -60.649 1.00 78.56 615 GLU A N 1
ATOM 4691 C CA . GLU A 1 615 ? 36.561 18.283 -61.815 1.00 78.56 615 GLU A CA 1
ATOM 4692 C C . GLU A 1 615 ? 37.844 17.445 -61.929 1.00 78.56 615 GLU A C 1
ATOM 4694 O O . GLU A 1 615 ? 38.175 16.956 -63.010 1.00 78.56 615 GLU A O 1
ATOM 4699 N N . SER A 1 616 ? 38.521 17.200 -60.804 1.00 76.62 616 SER A N 1
ATOM 4700 C CA . SER A 1 616 ? 39.781 16.446 -60.764 1.00 76.62 616 SER A CA 1
ATOM 4701 C C . SER A 1 616 ? 39.596 14.952 -61.053 1.00 76.62 616 SER A C 1
ATOM 4703 O O . SER A 1 616 ? 40.367 14.375 -61.819 1.00 76.62 616 SER A O 1
ATOM 4705 N N . VAL A 1 617 ? 38.552 14.318 -60.505 1.00 80.56 617 VAL A N 1
ATOM 4706 C CA . VAL A 1 617 ? 38.206 12.915 -60.804 1.00 80.56 617 VAL A CA 1
ATOM 4707 C C . VAL A 1 617 ? 37.701 12.768 -62.239 1.00 80.56 617 VAL A C 1
ATOM 4709 O O . VAL A 1 617 ? 38.039 11.788 -62.895 1.00 80.56 617 VAL A O 1
ATOM 4712 N N . LYS A 1 618 ? 36.971 13.750 -62.785 1.00 78.94 618 LYS A N 1
ATOM 4713 C CA . LYS A 1 618 ? 36.577 13.741 -64.204 1.00 78.94 618 LYS A CA 1
ATOM 4714 C C . LYS A 1 618 ? 37.789 13.779 -65.143 1.00 78.94 618 LYS A C 1
ATOM 4716 O O . LYS A 1 618 ? 37.755 13.129 -66.185 1.00 78.94 618 LYS A O 1
ATOM 4721 N N . ALA A 1 619 ? 38.843 14.514 -64.783 1.00 71.81 619 ALA A N 1
ATOM 4722 C CA . ALA A 1 619 ? 40.099 14.534 -65.532 1.00 71.81 619 ALA A CA 1
ATOM 4723 C C . ALA A 1 619 ? 40.908 13.230 -65.368 1.00 71.81 619 ALA A C 1
ATOM 4725 O O . ALA A 1 619 ? 41.451 12.724 -66.347 1.00 71.81 619 ALA A O 1
ATOM 4726 N N . HIS A 1 620 ? 40.951 12.654 -64.159 1.00 76.50 620 HIS A N 1
ATOM 4727 C CA . HIS A 1 620 ? 41.760 11.466 -63.853 1.00 76.50 620 HIS A CA 1
ATOM 4728 C C . HIS A 1 620 ? 40.950 10.367 -63.115 1.00 76.50 620 HIS A C 1
ATOM 4730 O O . HIS A 1 620 ? 41.188 10.092 -61.935 1.00 76.50 620 HIS A O 1
ATOM 4736 N N . PRO A 1 621 ? 40.018 9.669 -63.799 1.00 71.69 621 PRO A N 1
ATOM 4737 C CA . PRO A 1 621 ? 38.985 8.833 -63.163 1.00 71.69 621 PRO A CA 1
ATOM 4738 C C . PRO A 1 621 ? 39.467 7.508 -62.552 1.00 71.69 621 PRO A C 1
ATOM 4740 O O . PRO A 1 621 ? 38.668 6.780 -61.973 1.00 71.69 621 PRO A O 1
ATOM 4743 N N . LYS A 1 622 ? 40.755 7.165 -62.678 1.00 73.69 622 LYS A N 1
ATOM 4744 C CA . LYS A 1 622 ? 41.352 5.931 -62.124 1.00 73.69 622 LYS A CA 1
ATOM 4745 C C . LYS A 1 622 ? 42.249 6.176 -60.899 1.00 73.69 622 LYS A C 1
ATOM 4747 O O . LYS A 1 622 ? 42.957 5.270 -60.470 1.00 73.69 622 LYS A O 1
ATOM 4752 N N . ARG A 1 623 ? 42.281 7.400 -60.360 1.00 80.19 623 ARG A N 1
ATOM 4753 C CA . ARG A 1 623 ? 43.211 7.801 -59.289 1.00 80.19 623 ARG A CA 1
ATOM 4754 C C . ARG A 1 623 ? 42.611 7.584 -57.903 1.00 80.19 623 ARG A C 1
ATOM 4756 O O . ARG A 1 623 ? 41.757 8.359 -57.487 1.00 80.19 623 ARG A O 1
ATOM 4763 N N . SER A 1 624 ? 43.125 6.596 -57.169 1.00 75.44 624 SER A N 1
ATOM 4764 C CA . SER A 1 624 ? 42.734 6.285 -55.782 1.00 75.44 624 SER A CA 1
ATOM 4765 C C . SER A 1 624 ? 42.675 7.515 -54.875 1.00 75.44 624 SER A C 1
ATOM 4767 O O . SER A 1 624 ? 41.703 7.696 -54.152 1.00 75.44 624 SER A O 1
ATOM 4769 N N . ASP A 1 625 ? 43.680 8.388 -54.952 1.00 72.94 625 ASP A N 1
ATOM 4770 C CA . ASP A 1 625 ? 43.825 9.530 -54.040 1.00 72.94 625 ASP A CA 1
ATOM 4771 C C . ASP A 1 625 ? 42.758 10.606 -54.295 1.00 72.94 625 ASP A C 1
ATOM 4773 O O . ASP A 1 625 ? 42.236 11.212 -53.359 1.00 72.94 625 ASP A O 1
ATOM 4777 N N . LEU A 1 626 ? 42.394 10.812 -55.567 1.00 79.19 626 LEU A N 1
ATOM 4778 C CA . LEU A 1 626 ? 41.336 11.741 -55.967 1.00 79.19 626 LEU A CA 1
ATOM 4779 C C . LEU A 1 626 ? 39.946 11.147 -55.727 1.00 79.19 626 LEU A C 1
ATOM 4781 O O . LEU A 1 626 ? 39.062 11.870 -55.276 1.00 79.19 626 LEU A O 1
ATOM 4785 N N . ILE A 1 627 ? 39.763 9.844 -55.968 1.00 80.00 627 ILE A N 1
ATOM 4786 C CA . ILE A 1 627 ? 38.527 9.124 -55.631 1.00 80.00 627 ILE A CA 1
ATOM 4787 C C . ILE A 1 627 ? 38.289 9.205 -54.118 1.00 80.00 627 ILE A C 1
ATOM 4789 O O . ILE A 1 627 ? 37.223 9.636 -53.702 1.00 80.00 627 ILE A O 1
ATOM 4793 N N . SER A 1 628 ? 39.296 8.909 -53.291 1.00 80.62 628 SER A N 1
ATOM 4794 C CA . SER A 1 628 ? 39.215 9.025 -51.828 1.00 80.62 628 SER A CA 1
ATOM 4795 C C . SER A 1 628 ? 38.891 10.457 -51.379 1.00 80.62 628 SER A C 1
ATOM 4797 O O . SER A 1 628 ? 37.962 10.663 -50.595 1.00 80.62 628 SER A O 1
ATOM 4799 N N . ALA A 1 629 ? 39.572 11.469 -51.930 1.00 78.50 629 ALA A N 1
ATOM 4800 C CA . ALA A 1 629 ? 39.276 12.870 -51.629 1.00 78.50 629 ALA A CA 1
ATOM 4801 C C . ALA A 1 629 ? 37.856 13.292 -52.068 1.00 78.50 629 ALA A C 1
ATOM 4803 O O . ALA A 1 629 ? 37.202 14.071 -51.368 1.00 78.50 629 ALA A O 1
ATOM 4804 N N . MET A 1 630 ? 37.349 12.760 -53.186 1.00 83.75 630 MET A N 1
ATOM 4805 C CA . MET A 1 630 ? 35.976 12.977 -53.652 1.00 83.75 630 MET A CA 1
ATOM 4806 C C . MET A 1 630 ? 34.949 12.285 -52.753 1.00 83.75 630 MET A C 1
ATOM 4808 O O . MET A 1 630 ? 33.977 12.929 -52.372 1.00 83.75 630 MET A O 1
ATOM 4812 N N . THR A 1 631 ? 35.181 11.035 -52.349 1.00 84.12 631 THR A N 1
ATOM 4813 C CA . THR A 1 631 ? 34.334 10.286 -51.406 1.00 84.12 631 THR A CA 1
ATOM 4814 C C . THR A 1 631 ? 34.199 11.027 -50.074 1.00 84.12 631 THR A C 1
ATOM 4816 O O . THR A 1 631 ? 33.083 11.234 -49.598 1.00 84.12 631 THR A O 1
ATOM 4819 N N . VAL A 1 632 ? 35.309 11.521 -49.508 1.00 84.56 632 VAL A N 1
ATOM 4820 C CA . VAL A 1 632 ? 35.283 12.341 -48.281 1.00 84.56 632 VAL A CA 1
ATOM 4821 C C . VAL A 1 632 ? 34.524 13.656 -48.503 1.00 84.56 632 VAL A C 1
ATOM 4823 O O . VAL A 1 632 ? 33.703 14.034 -47.671 1.00 84.56 632 VAL A O 1
ATOM 4826 N N . SER A 1 633 ? 34.737 14.338 -49.634 1.00 82.56 633 SER A N 1
ATOM 4827 C CA . SER A 1 633 ? 34.044 15.603 -49.941 1.00 82.56 633 SER A CA 1
ATOM 4828 C C . SER A 1 633 ? 32.534 15.421 -50.115 1.00 82.56 633 SER A C 1
ATOM 4830 O O . SER A 1 633 ? 31.753 16.210 -49.585 1.00 82.56 633 SER A O 1
ATOM 4832 N N . LEU A 1 634 ? 32.116 14.365 -50.821 1.00 84.62 634 LEU A N 1
ATOM 4833 C CA . LEU A 1 634 ? 30.712 13.988 -50.992 1.00 84.62 634 LEU A CA 1
ATOM 4834 C C . LEU A 1 634 ? 30.061 13.666 -49.649 1.00 84.62 634 LEU A C 1
ATOM 4836 O O . LEU A 1 634 ? 28.958 14.138 -49.388 1.00 84.62 634 LEU A O 1
ATOM 4840 N N . ARG A 1 635 ? 30.751 12.914 -48.782 1.00 88.88 635 ARG A N 1
ATOM 4841 C CA . ARG A 1 635 ? 30.267 12.571 -47.442 1.00 88.88 635 ARG A CA 1
ATOM 4842 C C . ARG A 1 635 ? 30.058 13.805 -46.567 1.00 88.88 635 ARG A C 1
ATOM 4844 O O . ARG A 1 635 ? 28.990 13.952 -45.977 1.00 88.88 635 ARG A O 1
ATOM 4851 N N . GLU A 1 636 ? 31.051 14.688 -46.468 1.00 82.44 636 GLU A N 1
ATOM 4852 C CA . GLU A 1 636 ? 30.941 15.887 -45.625 1.00 82.44 636 GLU A CA 1
ATOM 4853 C C . GLU A 1 636 ? 29.880 16.861 -46.154 1.00 82.44 636 GLU A C 1
ATOM 4855 O O . GLU A 1 636 ? 29.096 17.404 -45.372 1.00 82.44 636 GLU A O 1
ATOM 4860 N N . GLU A 1 637 ? 29.772 17.031 -47.476 1.00 83.06 637 GLU A N 1
ATOM 4861 C CA . GLU A 1 637 ? 28.714 17.852 -48.072 1.00 83.06 637 GLU A CA 1
ATOM 4862 C C . GLU A 1 637 ? 27.325 17.210 -47.910 1.00 83.06 637 GLU A C 1
ATOM 4864 O O . GLU A 1 637 ? 26.354 17.914 -47.632 1.00 83.06 637 GLU A O 1
ATOM 4869 N N . ALA A 1 638 ? 27.210 15.879 -47.979 1.00 81.00 638 ALA A N 1
ATOM 4870 C CA . ALA A 1 638 ? 25.974 15.167 -47.659 1.00 81.00 638 ALA A CA 1
ATOM 4871 C C . ALA A 1 638 ? 25.560 15.396 -46.194 1.00 81.00 638 ALA A C 1
ATOM 4873 O O . ALA A 1 638 ? 24.418 15.771 -45.922 1.00 81.00 638 ALA A O 1
ATOM 4874 N N . MET A 1 639 ? 26.494 15.262 -45.249 1.00 78.69 639 MET A N 1
ATOM 4875 C CA . MET A 1 639 ? 26.254 15.540 -43.828 1.00 78.69 639 MET A CA 1
ATOM 4876 C C . MET A 1 639 ? 25.889 17.011 -43.570 1.00 78.69 639 MET A C 1
ATOM 4878 O O . MET A 1 639 ? 25.042 17.297 -42.719 1.00 78.69 639 MET A O 1
ATOM 4882 N N . ARG A 1 640 ? 26.477 17.955 -44.316 1.00 79.44 640 ARG A N 1
ATOM 4883 C CA . ARG A 1 640 ? 26.121 19.382 -44.274 1.00 79.44 640 ARG A CA 1
ATOM 4884 C C . ARG A 1 640 ? 24.700 19.628 -44.782 1.00 79.44 640 ARG A C 1
ATOM 4886 O O . ARG A 1 640 ? 23.922 20.275 -44.086 1.00 79.44 640 ARG A O 1
ATOM 4893 N N . MET A 1 641 ? 24.346 19.082 -45.945 1.00 77.12 641 MET A N 1
ATOM 4894 C CA . MET A 1 641 ? 23.006 19.205 -46.536 1.00 77.12 641 MET A CA 1
ATOM 4895 C C . MET A 1 641 ? 21.933 18.585 -45.633 1.00 77.12 641 MET A C 1
ATOM 4897 O O . MET A 1 641 ? 20.885 19.192 -45.422 1.00 77.12 641 MET A O 1
ATOM 4901 N N . ALA A 1 642 ? 22.226 17.442 -45.004 1.00 69.94 642 ALA A N 1
ATOM 4902 C CA . ALA A 1 642 ? 21.333 16.810 -44.035 1.00 69.94 642 ALA A CA 1
ATOM 4903 C C . ALA A 1 642 ? 21.113 17.682 -42.783 1.00 69.94 642 ALA A C 1
ATOM 4905 O O . ALA A 1 642 ? 19.975 17.845 -42.349 1.00 69.94 642 ALA A O 1
ATOM 4906 N N . LYS A 1 643 ? 22.167 18.319 -42.246 1.00 70.62 643 LYS A N 1
ATOM 4907 C CA . LYS A 1 643 ? 22.054 19.309 -41.151 1.00 70.62 643 LYS A CA 1
ATOM 4908 C C . LYS A 1 643 ? 21.282 20.573 -41.551 1.00 70.62 643 LYS A C 1
ATOM 4910 O O . LYS A 1 643 ? 20.706 21.220 -40.684 1.00 70.62 643 LYS A O 1
ATOM 4915 N N . MET A 1 644 ? 21.263 20.922 -42.838 1.00 71.56 644 MET A N 1
ATOM 4916 C CA . MET A 1 644 ? 20.470 22.027 -43.398 1.00 71.56 644 MET A CA 1
ATOM 4917 C C . MET A 1 644 ? 19.031 21.622 -43.774 1.00 71.56 644 MET A C 1
ATOM 4919 O O . MET A 1 644 ? 18.268 22.465 -44.236 1.00 71.56 644 MET A O 1
ATOM 4923 N N . GLY A 1 645 ? 18.644 20.356 -43.573 1.00 61.16 645 GLY A N 1
ATOM 4924 C CA . GLY A 1 645 ? 17.299 19.842 -43.854 1.00 61.16 645 GLY A CA 1
ATOM 4925 C C . GLY A 1 645 ? 17.058 19.360 -45.292 1.00 61.16 645 GLY A C 1
ATOM 4926 O O . GLY A 1 645 ? 15.997 18.799 -45.562 1.00 61.16 645 GLY A O 1
ATOM 4927 N N . ASP A 1 646 ? 18.023 19.492 -46.210 1.00 73.94 646 ASP A N 1
ATOM 4928 C CA . ASP A 1 646 ? 17.915 18.971 -47.584 1.00 73.94 646 ASP A CA 1
ATOM 4929 C C . ASP A 1 646 ? 18.334 17.490 -47.644 1.00 73.94 646 ASP A C 1
ATOM 4931 O O . ASP A 1 646 ? 19.370 17.098 -48.192 1.00 73.94 646 ASP A O 1
ATOM 4935 N N . VAL A 1 647 ? 17.496 16.650 -47.030 1.00 69.94 647 VAL A N 1
ATOM 4936 C CA . VAL A 1 647 ? 17.708 15.199 -46.905 1.00 69.94 647 VAL A CA 1
ATOM 4937 C C . VAL A 1 647 ? 17.714 14.499 -48.272 1.00 69.94 647 VAL A C 1
ATOM 4939 O O . VAL A 1 647 ? 18.421 13.516 -48.477 1.00 69.94 647 VAL A O 1
ATOM 4942 N N . LYS A 1 648 ? 16.960 15.010 -49.254 1.00 72.50 648 LYS A N 1
ATOM 4943 C CA . LYS A 1 648 ? 16.935 14.428 -50.605 1.00 72.50 648 LYS A CA 1
ATOM 4944 C C . LYS A 1 648 ? 18.274 14.631 -51.317 1.00 72.50 648 LYS A C 1
ATOM 4946 O O . LYS A 1 648 ? 18.762 13.723 -51.989 1.00 72.50 648 LYS A O 1
ATOM 4951 N N . ARG A 1 649 ? 18.884 15.809 -51.162 1.00 76.88 649 ARG A N 1
ATOM 4952 C CA . ARG A 1 649 ? 20.196 16.106 -51.740 1.00 76.88 649 ARG A CA 1
ATOM 4953 C C . ARG A 1 649 ? 21.328 15.388 -51.015 1.00 76.88 649 ARG A C 1
ATOM 4955 O O . ARG A 1 649 ? 22.247 14.934 -51.690 1.00 76.88 649 ARG A O 1
ATOM 4962 N N . SER A 1 650 ? 21.256 15.223 -49.691 1.00 76.44 650 SER A N 1
ATOM 4963 C CA . SER A 1 650 ? 22.263 14.447 -48.956 1.00 76.44 650 SER A CA 1
ATOM 4964 C C . SER A 1 650 ? 22.267 12.963 -49.335 1.00 76.44 650 SER A C 1
ATOM 4966 O O . SER A 1 650 ? 23.346 12.398 -49.494 1.00 76.44 650 SER A O 1
ATOM 4968 N N . ILE A 1 651 ? 21.102 12.347 -49.569 1.00 74.12 651 ILE A N 1
ATOM 4969 C CA . ILE A 1 651 ? 21.018 10.951 -50.036 1.00 74.12 651 ILE A CA 1
ATOM 4970 C C . ILE A 1 651 ? 21.661 10.792 -51.419 1.00 74.12 651 ILE A C 1
ATOM 4972 O O . ILE A 1 651 ? 22.501 9.919 -51.606 1.00 74.12 651 ILE A O 1
ATOM 4976 N N . ASN A 1 652 ? 21.360 11.678 -52.373 1.00 80.75 652 ASN A N 1
ATOM 4977 C CA . ASN A 1 652 ? 21.991 11.616 -53.697 1.00 80.75 652 ASN A CA 1
ATOM 4978 C C . ASN A 1 652 ? 23.528 11.736 -53.624 1.00 80.75 652 ASN A C 1
ATOM 4980 O O . ASN A 1 652 ? 24.229 11.075 -54.385 1.00 80.75 652 ASN A O 1
ATOM 4984 N N . LEU A 1 653 ? 24.049 12.566 -52.711 1.00 84.38 653 LEU A N 1
ATOM 4985 C CA . LEU A 1 653 ? 25.490 12.745 -52.501 1.00 84.38 653 LEU A CA 1
ATOM 4986 C C . LEU A 1 653 ? 26.141 11.537 -51.804 1.00 84.38 653 LEU A C 1
ATOM 4988 O O . LEU A 1 653 ? 27.255 11.166 -52.171 1.00 84.38 653 LEU A O 1
ATOM 4992 N N . ILE A 1 654 ? 25.467 10.895 -50.840 1.00 84.50 654 ILE A N 1
ATOM 4993 C CA . ILE A 1 654 ? 26.008 9.701 -50.170 1.00 84.50 654 ILE A CA 1
ATOM 4994 C C . ILE A 1 654 ? 25.932 8.454 -51.067 1.00 84.50 654 ILE A C 1
ATOM 4996 O O . ILE A 1 654 ? 26.870 7.663 -51.081 1.00 84.50 654 ILE A O 1
ATOM 5000 N N . ASP A 1 655 ? 24.897 8.331 -51.904 1.00 80.81 655 ASP A N 1
ATOM 5001 C CA . ASP A 1 655 ? 24.798 7.281 -52.927 1.00 80.81 655 ASP A CA 1
ATOM 5002 C C . ASP A 1 655 ? 25.862 7.450 -54.034 1.00 80.81 655 ASP A C 1
ATOM 5004 O O . ASP A 1 655 ? 26.330 6.465 -54.607 1.00 80.81 655 ASP A O 1
ATOM 5008 N N . GLU A 1 656 ? 26.269 8.686 -54.351 1.00 86.06 656 GLU A N 1
ATOM 5009 C CA . GLU A 1 656 ? 27.409 8.966 -55.238 1.00 86.06 656 GLU A CA 1
ATOM 5010 C C . GLU A 1 656 ? 28.736 8.556 -54.579 1.00 86.06 656 GLU A C 1
ATOM 5012 O O . GLU A 1 656 ? 29.570 7.928 -55.232 1.00 86.06 656 GLU A O 1
ATOM 5017 N N . ALA A 1 657 ? 28.906 8.824 -53.278 1.00 81.06 657 ALA A N 1
ATOM 5018 C CA . ALA A 1 657 ? 30.088 8.410 -52.517 1.00 81.06 657 ALA A CA 1
ATOM 5019 C C . ALA A 1 657 ? 30.214 6.878 -52.421 1.00 81.06 657 ALA A C 1
ATOM 5021 O O . ALA A 1 657 ? 31.299 6.333 -52.613 1.00 81.06 657 ALA A O 1
ATOM 5022 N N . GLU A 1 658 ? 29.107 6.169 -52.184 1.00 79.75 658 GLU A N 1
ATOM 5023 C CA . GLU A 1 658 ? 29.094 4.706 -52.061 1.00 79.75 658 GLU A CA 1
ATOM 5024 C C . GLU A 1 658 ? 29.345 3.999 -53.405 1.00 79.75 658 GLU A C 1
ATOM 5026 O O . GLU A 1 658 ? 29.978 2.948 -53.438 1.00 79.75 658 GLU A O 1
ATOM 5031 N N . LYS A 1 659 ? 28.944 4.602 -54.534 1.00 83.06 659 LYS A N 1
ATOM 5032 C CA . LYS A 1 659 ? 29.324 4.120 -55.878 1.00 83.06 659 LYS A CA 1
ATOM 5033 C C . LYS A 1 659 ? 30.817 4.282 -56.174 1.00 83.06 659 LYS A C 1
ATOM 5035 O O . LYS A 1 659 ? 31.359 3.509 -56.959 1.00 83.06 659 LYS A O 1
ATOM 5040 N N . LEU A 1 660 ? 31.465 5.289 -55.585 1.00 80.88 660 LEU A N 1
ATOM 5041 C CA . LEU A 1 660 ? 32.898 5.559 -55.754 1.00 80.88 660 LEU A CA 1
ATOM 5042 C C . LEU A 1 660 ? 33.775 4.730 -54.809 1.00 80.88 660 LEU A C 1
ATOM 5044 O O . LEU A 1 660 ? 34.886 4.365 -55.187 1.00 80.88 660 LEU A O 1
ATOM 5048 N N . SER A 1 661 ? 33.280 4.421 -53.608 1.00 76.31 661 SER A N 1
ATOM 5049 C CA . SER A 1 661 ? 33.968 3.605 -52.599 1.00 76.31 661 SER A CA 1
ATOM 5050 C C . SER A 1 661 ? 33.004 2.575 -51.976 1.00 76.31 661 SER A C 1
ATOM 5052 O O . SER A 1 661 ? 32.524 2.769 -50.853 1.00 76.31 661 SER A O 1
ATOM 5054 N N . PRO A 1 662 ? 32.664 1.483 -52.693 1.00 72.12 662 PRO A N 1
ATOM 5055 C CA . PRO A 1 662 ? 31.745 0.469 -52.181 1.00 72.12 662 PRO A CA 1
ATOM 5056 C C . PRO A 1 662 ? 32.308 -0.216 -50.933 1.00 72.12 662 PRO A C 1
ATOM 5058 O O . PRO A 1 662 ? 33.437 -0.704 -50.936 1.00 72.12 662 PRO A O 1
ATOM 5061 N N . GLY A 1 663 ? 31.512 -0.278 -49.864 1.00 62.84 663 GLY A N 1
ATOM 5062 C CA . GLY A 1 663 ? 31.926 -0.902 -48.604 1.00 62.84 663 GLY A CA 1
ATOM 5063 C C . GLY A 1 663 ? 32.815 -0.031 -47.708 1.00 62.84 663 GLY A C 1
ATOM 5064 O O . GLY A 1 663 ? 33.352 -0.543 -46.726 1.00 62.84 663 GLY A O 1
ATOM 5065 N N . ASP A 1 664 ? 32.948 1.266 -47.984 1.00 71.75 664 ASP A N 1
ATOM 5066 C CA . ASP A 1 664 ? 33.605 2.227 -47.094 1.00 71.75 664 ASP A CA 1
ATOM 5067 C C . ASP A 1 664 ? 32.816 2.392 -45.776 1.00 71.75 664 ASP A C 1
ATOM 5069 O O . ASP A 1 664 ? 31.640 2.768 -45.764 1.00 71.75 664 ASP A O 1
ATOM 5073 N N . SER A 1 665 ? 33.449 2.080 -44.638 1.00 62.28 665 SER A N 1
ATOM 5074 C CA . SER A 1 665 ? 32.818 2.149 -43.309 1.00 62.28 665 SER A CA 1
ATOM 5075 C C . SER A 1 665 ? 32.415 3.565 -42.905 1.00 62.28 665 SER A C 1
ATOM 5077 O O . SER A 1 665 ? 31.449 3.752 -42.167 1.00 62.28 665 SER A O 1
ATOM 5079 N N . GLU A 1 666 ? 33.154 4.560 -43.382 1.00 66.31 666 GLU A N 1
ATOM 5080 C CA . GLU A 1 666 ? 32.988 5.964 -43.040 1.00 66.31 666 GLU A CA 1
ATOM 5081 C C . GLU A 1 666 ? 31.870 6.606 -43.888 1.00 66.31 666 GLU A C 1
ATOM 5083 O O . GLU A 1 666 ? 31.099 7.422 -43.377 1.00 66.31 666 GLU A O 1
ATOM 5088 N N . VAL A 1 667 ? 31.699 6.170 -45.144 1.00 69.69 667 VAL A N 1
ATOM 5089 C CA . VAL A 1 667 ? 30.497 6.456 -45.957 1.00 69.69 667 VAL A CA 1
ATOM 5090 C C . VAL A 1 667 ? 29.266 5.763 -45.371 1.00 69.69 667 VAL A C 1
ATOM 5092 O O . VAL A 1 667 ? 28.239 6.414 -45.189 1.00 69.69 667 VAL A O 1
ATOM 5095 N N . GLY A 1 668 ? 29.372 4.482 -45.001 1.00 57.56 668 GLY A N 1
ATOM 5096 C CA . GLY A 1 668 ? 28.273 3.728 -44.388 1.00 57.56 668 GLY A CA 1
ATOM 5097 C C . GLY A 1 668 ? 27.775 4.349 -43.076 1.00 57.56 668 GLY A C 1
ATOM 5098 O O . GLY A 1 668 ? 26.571 4.494 -42.881 1.00 57.56 668 GLY A O 1
ATOM 5099 N N . ALA A 1 669 ? 28.683 4.803 -42.206 1.00 59.50 669 ALA A N 1
ATOM 5100 C CA . ALA A 1 669 ? 28.326 5.499 -40.969 1.00 59.50 669 ALA A CA 1
ATOM 5101 C C . ALA A 1 669 ? 27.592 6.828 -41.228 1.00 59.50 669 ALA A C 1
ATOM 5103 O O . ALA A 1 669 ? 26.578 7.112 -40.585 1.00 59.50 669 ALA A O 1
ATOM 5104 N N . ALA A 1 670 ? 28.059 7.626 -42.193 1.00 62.72 670 ALA A N 1
ATOM 5105 C CA . ALA A 1 670 ? 27.374 8.852 -42.598 1.00 62.72 670 ALA A CA 1
ATOM 5106 C C . ALA A 1 670 ? 26.011 8.564 -43.247 1.00 62.72 670 ALA A C 1
ATOM 5108 O O . ALA A 1 670 ? 25.046 9.272 -42.966 1.00 62.72 670 ALA A O 1
ATOM 5109 N N . ARG A 1 671 ? 25.889 7.491 -44.041 1.00 71.19 671 ARG A N 1
ATOM 5110 C CA . ARG A 1 671 ? 24.610 7.045 -44.608 1.00 71.19 671 ARG A CA 1
ATOM 5111 C C . ARG A 1 671 ? 23.621 6.669 -43.512 1.00 71.19 671 ARG A C 1
ATOM 5113 O O . ARG A 1 671 ? 22.504 7.165 -43.551 1.00 71.19 671 ARG A O 1
ATOM 5120 N N . SER A 1 672 ? 24.040 5.932 -42.482 1.00 58.56 672 SER A N 1
ATOM 5121 C CA . SER A 1 672 ? 23.200 5.649 -41.307 1.00 58.56 672 SER A CA 1
ATOM 5122 C C . SER A 1 672 ? 22.753 6.924 -40.581 1.00 58.56 672 SER A C 1
ATOM 5124 O O . SER A 1 672 ? 21.585 7.036 -40.221 1.00 58.56 672 SER A O 1
ATOM 5126 N N . GLN A 1 673 ? 23.629 7.923 -40.415 1.00 61.72 673 GLN A N 1
ATOM 5127 C CA . GLN A 1 673 ? 23.269 9.206 -39.787 1.00 61.72 673 GLN A CA 1
ATOM 5128 C C . GLN A 1 673 ? 22.312 10.047 -40.653 1.00 61.72 673 GLN A C 1
ATOM 5130 O O . GLN A 1 673 ? 21.361 10.633 -40.138 1.00 61.72 673 GLN A O 1
ATOM 5135 N N . ILE A 1 674 ? 22.512 10.080 -41.973 1.00 63.97 674 ILE A N 1
ATOM 5136 C CA . ILE A 1 674 ? 21.615 10.749 -42.929 1.00 63.97 674 ILE A CA 1
ATOM 5137 C C . ILE A 1 674 ? 20.260 10.035 -42.984 1.00 63.97 674 ILE A C 1
ATOM 5139 O O . ILE A 1 674 ? 19.218 10.691 -42.955 1.00 63.97 674 ILE A O 1
ATOM 5143 N N . SER A 1 675 ? 20.255 8.701 -42.986 1.00 57.03 675 SER A N 1
ATOM 5144 C CA . SER A 1 675 ? 19.043 7.896 -42.864 1.00 57.03 675 SER A CA 1
ATOM 5145 C C . SER A 1 675 ? 18.339 8.159 -41.535 1.00 57.03 675 SER A C 1
ATOM 5147 O O . SER A 1 675 ? 17.130 8.343 -41.551 1.00 57.03 675 SER A O 1
ATOM 5149 N N . ALA A 1 676 ? 19.045 8.290 -40.408 1.00 55.94 676 ALA A N 1
ATOM 5150 C CA . ALA A 1 676 ? 18.451 8.671 -39.121 1.00 55.94 676 ALA A CA 1
ATOM 5151 C C . ALA A 1 676 ? 17.827 10.084 -39.130 1.00 55.94 676 ALA A C 1
ATOM 5153 O O . ALA A 1 676 ? 16.813 10.321 -38.478 1.00 55.94 676 ALA A O 1
ATOM 5154 N N . LEU A 1 677 ? 18.347 11.017 -39.934 1.00 50.38 677 LEU A N 1
ATOM 5155 C CA . LEU A 1 677 ? 17.690 12.311 -40.165 1.00 50.38 677 LEU A CA 1
ATOM 5156 C C . LEU A 1 677 ? 16.446 12.165 -41.072 1.00 50.38 677 LEU A C 1
ATOM 5158 O O . LEU A 1 677 ? 15.408 12.774 -40.801 1.00 50.38 677 LEU A O 1
ATOM 5162 N N . GLN A 1 678 ? 16.488 11.279 -42.075 1.00 50.47 678 GLN A N 1
ATOM 5163 C CA . GLN A 1 678 ? 15.331 10.875 -42.895 1.00 50.47 678 GLN A CA 1
ATOM 5164 C C . GLN A 1 678 ? 14.263 10.083 -42.106 1.00 50.47 678 GLN A C 1
ATOM 5166 O O . GLN A 1 678 ? 13.083 10.096 -42.470 1.00 50.47 678 GLN A O 1
ATOM 5171 N N . GLN A 1 679 ? 14.639 9.405 -41.015 1.00 47.16 679 GLN A N 1
ATOM 5172 C CA . GLN A 1 679 ? 13.738 8.630 -40.149 1.00 47.16 679 GLN A CA 1
ATOM 5173 C C . GLN A 1 679 ? 12.687 9.511 -39.443 1.00 47.16 679 GLN A C 1
ATOM 5175 O O . GLN A 1 679 ? 11.685 8.974 -38.969 1.00 47.16 679 GLN A O 1
ATOM 5180 N N . SER A 1 680 ? 12.859 10.840 -39.436 1.00 44.91 680 SER A N 1
ATOM 5181 C CA . SER A 1 680 ? 11.832 11.803 -39.006 1.00 44.91 680 SER A CA 1
ATOM 5182 C C . SER A 1 680 ? 10.684 11.995 -40.014 1.00 44.91 680 SER A C 1
ATOM 5184 O O . SER A 1 680 ? 9.648 12.538 -39.644 1.00 44.91 680 SER A O 1
ATOM 5186 N N . ASN A 1 681 ? 10.847 11.563 -41.274 1.00 45.19 681 ASN A N 1
ATOM 5187 C CA . ASN A 1 681 ? 9.975 11.969 -42.385 1.00 45.19 681 ASN A CA 1
ATOM 5188 C C . ASN A 1 681 ? 9.708 10.848 -43.426 1.00 45.19 681 ASN A C 1
ATOM 5190 O O . ASN A 1 681 ? 9.488 11.126 -44.603 1.00 45.19 681 ASN A O 1
ATOM 5194 N N . SER A 1 682 ? 9.772 9.566 -43.028 1.00 47.09 682 SER A N 1
ATOM 5195 C CA . SER A 1 682 ? 9.565 8.409 -43.930 1.00 47.09 682 SER A CA 1
ATOM 5196 C C . SER A 1 682 ? 8.847 7.209 -43.280 1.00 47.09 682 SER A C 1
ATOM 5198 O O . SER A 1 682 ? 8.993 6.939 -42.082 1.00 47.09 682 SER A O 1
ATOM 5200 N N . ASN A 1 683 ? 8.068 6.468 -44.084 1.00 56.56 683 ASN A N 1
ATOM 5201 C CA . ASN A 1 683 ? 7.243 5.327 -43.652 1.00 56.56 683 ASN A CA 1
ATOM 5202 C C . ASN A 1 683 ? 8.103 4.221 -42.979 1.00 56.56 683 ASN A C 1
ATOM 5204 O O . ASN A 1 683 ? 9.103 3.792 -43.564 1.00 56.56 683 ASN A O 1
ATOM 5208 N N . PRO A 1 684 ? 7.752 3.740 -41.766 1.00 53.69 684 PRO A N 1
ATOM 5209 C CA . PRO A 1 684 ? 8.418 2.608 -41.110 1.00 53.69 684 PRO A CA 1
ATOM 5210 C C . PRO A 1 684 ? 8.595 1.341 -41.966 1.00 53.69 684 PRO A C 1
ATOM 5212 O O . PRO A 1 684 ? 9.574 0.618 -41.779 1.00 53.69 684 PRO A O 1
ATOM 5215 N N . GLU A 1 685 ? 7.688 1.055 -42.905 1.00 56.00 685 GLU A N 1
ATOM 5216 C CA . GLU A 1 685 ? 7.733 -0.178 -43.708 1.00 56.00 685 GLU A CA 1
ATOM 5217 C C . GLU A 1 685 ? 8.875 -0.195 -44.734 1.00 56.00 685 GLU A C 1
ATOM 5219 O O . GLU A 1 685 ? 9.587 -1.196 -44.858 1.00 56.00 685 GLU A O 1
ATOM 5224 N N . ASP A 1 686 ? 9.118 0.922 -45.425 1.00 54.50 686 ASP A N 1
ATOM 5225 C CA . ASP A 1 686 ? 10.219 1.035 -46.391 1.00 54.50 686 ASP A CA 1
ATOM 5226 C C . ASP A 1 686 ? 11.588 1.017 -45.690 1.00 54.50 686 ASP A C 1
ATOM 5228 O O . ASP A 1 686 ? 12.555 0.449 -46.209 1.00 54.50 686 ASP A O 1
ATOM 5232 N N . ARG A 1 687 ? 11.657 1.552 -44.461 1.00 57.34 687 ARG A N 1
ATOM 5233 C CA . ARG A 1 687 ? 12.838 1.447 -43.589 1.00 57.34 687 ARG A CA 1
ATOM 5234 C C . ARG A 1 687 ? 13.127 -0.007 -43.201 1.00 57.34 687 ARG A C 1
ATOM 5236 O O . ARG A 1 687 ? 14.259 -0.464 -43.351 1.00 57.34 687 ARG A O 1
ATOM 5243 N N . ASN A 1 688 ? 12.099 -0.752 -42.789 1.00 64.88 688 ASN A N 1
ATOM 5244 C CA . ASN A 1 688 ? 12.189 -2.181 -42.461 1.00 64.88 688 ASN A CA 1
ATOM 5245 C C . ASN A 1 688 ? 12.675 -3.003 -43.674 1.00 64.88 688 ASN A C 1
ATOM 5247 O O . ASN A 1 688 ? 13.619 -3.785 -43.559 1.00 64.88 688 ASN A O 1
ATOM 5251 N N . ARG A 1 689 ? 12.106 -2.755 -44.866 1.00 64.00 689 ARG A N 1
ATOM 5252 C CA . ARG A 1 689 ? 12.512 -3.407 -46.127 1.00 64.00 689 ARG A CA 1
ATOM 5253 C C . ARG A 1 689 ? 13.977 -3.133 -46.489 1.00 64.00 689 ARG A C 1
ATOM 5255 O O . ARG A 1 689 ? 14.676 -4.041 -46.932 1.00 64.00 689 ARG A O 1
ATOM 5262 N N . THR A 1 690 ? 14.442 -1.900 -46.297 1.00 58.97 690 THR A N 1
ATOM 5263 C CA . THR A 1 690 ? 15.813 -1.489 -46.645 1.00 58.97 690 THR A CA 1
ATOM 5264 C C . THR A 1 690 ? 16.848 -2.126 -45.714 1.00 58.97 690 THR A C 1
ATOM 5266 O O . THR A 1 690 ? 17.824 -2.701 -46.192 1.00 58.97 690 THR A O 1
ATOM 5269 N N . LEU A 1 691 ? 16.601 -2.118 -44.398 1.00 67.69 691 LEU A N 1
ATOM 5270 C CA . LEU A 1 691 ? 17.484 -2.762 -43.416 1.00 67.69 691 LEU A CA 1
ATOM 5271 C C . LEU A 1 691 ? 17.553 -4.284 -43.601 1.00 67.69 691 LEU A C 1
ATOM 5273 O O . LEU A 1 691 ? 18.635 -4.860 -43.506 1.00 67.69 691 LEU A O 1
ATOM 5277 N N . ARG A 1 692 ? 16.432 -4.942 -43.931 1.00 71.81 692 ARG A N 1
ATOM 5278 C CA . ARG A 1 692 ? 16.422 -6.386 -44.229 1.00 71.81 692 ARG A CA 1
ATOM 5279 C C . ARG A 1 692 ? 17.282 -6.739 -45.437 1.00 71.81 692 ARG A C 1
ATOM 5281 O O . ARG A 1 692 ? 18.093 -7.650 -45.330 1.00 71.81 692 ARG A O 1
ATOM 5288 N N . ARG A 1 693 ? 17.197 -5.968 -46.527 1.00 63.78 693 ARG A N 1
ATOM 5289 C CA . ARG A 1 693 ? 18.062 -6.155 -47.706 1.00 63.78 693 ARG A CA 1
ATOM 5290 C C . ARG A 1 693 ? 19.546 -5.947 -47.394 1.00 63.78 693 ARG A C 1
ATOM 5292 O O . ARG A 1 693 ? 20.378 -6.671 -47.929 1.00 63.78 693 ARG A O 1
ATOM 5299 N N . ALA A 1 694 ? 19.888 -4.997 -46.520 1.00 54.91 694 ALA A N 1
ATOM 5300 C CA . ALA A 1 694 ? 21.270 -4.803 -46.075 1.00 54.91 694 ALA A CA 1
ATOM 5301 C C . ALA A 1 694 ? 21.785 -6.004 -45.257 1.00 54.91 694 ALA A C 1
ATOM 5303 O O . ALA A 1 694 ? 22.895 -6.480 -45.492 1.00 54.91 694 ALA A O 1
ATOM 5304 N N . ILE A 1 695 ? 20.960 -6.543 -44.352 1.00 74.62 695 ILE A N 1
ATOM 5305 C CA . ILE A 1 695 ? 21.265 -7.764 -43.589 1.00 74.62 695 ILE A CA 1
ATOM 5306 C C . ILE A 1 695 ? 21.428 -8.966 -44.534 1.00 74.62 695 ILE A C 1
ATOM 5308 O O . ILE A 1 695 ? 22.434 -9.666 -44.455 1.00 74.62 695 ILE A O 1
ATOM 5312 N N . GLU A 1 696 ? 20.486 -9.180 -45.456 1.00 72.50 696 GLU A N 1
ATOM 5313 C CA . GLU A 1 696 ? 20.542 -10.236 -46.479 1.00 72.50 696 GLU A CA 1
ATOM 5314 C C . GLU A 1 696 ? 21.817 -10.145 -47.325 1.00 72.50 696 GLU A C 1
ATOM 5316 O O . GLU A 1 696 ? 22.479 -11.159 -47.536 1.00 72.50 696 GLU A O 1
ATOM 5321 N N . TYR A 1 697 ? 22.215 -8.938 -47.740 1.00 63.38 697 TYR A N 1
ATOM 5322 C CA . TYR A 1 697 ? 23.451 -8.711 -48.488 1.00 63.38 697 TYR A CA 1
ATOM 5323 C C . TYR A 1 697 ? 24.699 -9.125 -47.691 1.00 63.38 697 TYR A C 1
ATOM 5325 O O . TYR A 1 697 ? 25.497 -9.909 -48.195 1.00 63.38 697 TYR A O 1
ATOM 5333 N N . ILE A 1 698 ? 24.847 -8.688 -46.432 1.00 67.81 698 ILE A N 1
ATOM 5334 C CA . ILE A 1 698 ? 26.012 -9.041 -45.589 1.00 67.81 698 ILE A CA 1
ATOM 5335 C C . ILE A 1 698 ? 26.057 -10.553 -45.284 1.00 67.81 698 ILE A C 1
ATOM 5337 O O . ILE A 1 698 ? 27.133 -11.142 -45.153 1.00 67.81 698 ILE A O 1
ATOM 5341 N N . LEU A 1 699 ? 24.891 -11.200 -45.179 1.00 72.44 699 LEU A N 1
ATOM 5342 C CA . LEU A 1 699 ? 24.788 -12.653 -45.025 1.00 72.44 699 LEU A CA 1
ATOM 5343 C C . LEU A 1 699 ? 25.140 -13.406 -46.321 1.00 72.44 699 LEU A C 1
ATOM 5345 O O . LEU A 1 699 ? 25.712 -14.491 -46.240 1.00 72.44 699 LEU A O 1
ATOM 5349 N N . ALA A 1 700 ? 24.833 -12.841 -47.493 1.00 67.75 700 ALA A N 1
ATOM 5350 C CA . ALA A 1 700 ? 25.082 -13.452 -48.800 1.00 67.75 700 ALA A CA 1
ATOM 5351 C C . ALA A 1 700 ? 26.521 -13.262 -49.319 1.00 67.75 700 ALA A C 1
ATOM 5353 O O . ALA A 1 700 ? 27.035 -14.141 -50.007 1.00 67.75 700 ALA A O 1
ATOM 5354 N N . THR A 1 701 ? 27.196 -12.155 -48.988 1.00 62.22 701 THR A N 1
ATOM 5355 C CA . THR A 1 701 ? 28.577 -11.875 -49.441 1.00 62.22 701 THR A CA 1
ATOM 5356 C C . THR A 1 701 ? 29.663 -12.607 -48.649 1.00 62.22 701 THR A C 1
ATOM 5358 O O . THR A 1 701 ? 30.839 -12.515 -48.994 1.00 62.22 701 THR A O 1
ATOM 5361 N N . GLY A 1 702 ? 29.305 -13.318 -47.576 1.00 57.06 702 GLY A N 1
ATOM 5362 C CA . GLY A 1 702 ? 30.265 -13.989 -46.693 1.00 57.06 702 GLY A CA 1
ATOM 5363 C C . GLY A 1 702 ? 31.004 -13.053 -45.726 1.00 57.06 702 GLY A C 1
ATOM 5364 O O . GLY A 1 702 ? 31.795 -13.529 -44.913 1.00 57.06 702 GLY A O 1
ATOM 5365 N N . GLU A 1 703 ? 30.719 -11.743 -45.733 1.00 64.38 703 GLU A N 1
ATOM 5366 C CA . GLU A 1 703 ? 31.308 -10.785 -44.780 1.00 64.38 703 GLU A CA 1
ATOM 5367 C C . GLU A 1 703 ? 30.939 -11.095 -43.318 1.00 64.38 703 GLU A C 1
ATOM 5369 O O . GLU A 1 703 ? 31.676 -10.692 -42.416 1.00 64.38 703 GLU A O 1
ATOM 5374 N N . LYS A 1 704 ? 29.844 -11.835 -43.078 1.00 62.78 704 LYS A N 1
ATOM 5375 C CA . LYS A 1 704 ? 29.297 -12.217 -41.761 1.00 62.78 704 LYS A CA 1
ATOM 5376 C C . LYS A 1 704 ? 30.340 -12.600 -40.704 1.00 62.78 704 LYS A C 1
ATOM 5378 O O . LYS A 1 704 ? 30.167 -12.249 -39.541 1.00 62.78 704 LYS A O 1
ATOM 5383 N N . ASP A 1 705 ? 31.387 -13.340 -41.070 1.00 69.50 705 ASP A N 1
ATOM 5384 C CA . ASP A 1 705 ? 32.366 -13.843 -40.098 1.00 69.50 705 ASP A CA 1
ATOM 5385 C C . ASP A 1 705 ? 33.525 -12.877 -39.804 1.00 69.50 705 ASP A C 1
ATOM 5387 O O . ASP A 1 705 ? 34.233 -13.055 -38.806 1.00 69.50 705 ASP A O 1
ATOM 5391 N N . THR A 1 706 ? 33.675 -11.818 -40.605 1.00 72.31 706 THR A N 1
ATOM 5392 C CA . THR A 1 706 ? 34.662 -10.749 -40.385 1.00 72.31 706 THR A CA 1
ATOM 5393 C C . THR A 1 706 ? 34.258 -9.843 -39.210 1.00 72.31 706 THR A C 1
ATOM 5395 O O . THR A 1 706 ? 33.062 -9.669 -38.962 1.00 72.31 706 THR A O 1
ATOM 5398 N N . PRO A 1 707 ? 35.211 -9.214 -38.493 1.00 64.69 707 PRO A N 1
ATOM 5399 C CA . PRO A 1 707 ? 34.889 -8.250 -37.435 1.00 64.69 707 PRO A CA 1
ATOM 5400 C C . PRO A 1 707 ? 33.969 -7.120 -37.924 1.00 64.69 707 PRO A C 1
ATOM 5402 O O . PRO A 1 707 ? 32.948 -6.835 -37.304 1.00 64.69 707 PRO A O 1
ATOM 5405 N N . GLN A 1 708 ? 34.274 -6.554 -39.095 1.00 65.00 708 GLN A N 1
ATOM 5406 C CA . GLN A 1 708 ? 33.511 -5.468 -39.711 1.00 65.00 708 GLN A CA 1
ATOM 5407 C C . GLN A 1 708 ? 32.098 -5.913 -40.127 1.00 65.00 708 GLN A C 1
ATOM 5409 O O . GLN A 1 708 ? 31.136 -5.167 -39.948 1.00 65.00 708 GLN A O 1
ATOM 5414 N N . GLY A 1 709 ? 31.944 -7.134 -40.648 1.00 67.94 709 GLY A N 1
ATOM 5415 C CA . GLY A 1 709 ? 30.637 -7.701 -40.991 1.00 67.94 709 GLY A CA 1
ATOM 5416 C C . GLY A 1 709 ? 29.764 -7.968 -39.763 1.00 67.94 709 GLY A C 1
ATOM 5417 O O . GLY A 1 709 ? 28.568 -7.676 -39.796 1.00 67.94 709 GLY A O 1
ATOM 5418 N N . LYS A 1 710 ? 30.352 -8.433 -38.650 1.00 71.56 710 LYS A N 1
ATOM 5419 C CA . LYS A 1 710 ? 29.648 -8.606 -37.363 1.00 71.56 710 LYS A CA 1
ATOM 5420 C C . LYS A 1 710 ? 29.171 -7.279 -36.789 1.00 71.56 710 LYS A C 1
ATOM 5422 O O . LYS A 1 710 ? 28.024 -7.190 -36.355 1.00 71.56 710 LYS A O 1
ATOM 5427 N N . GLU A 1 711 ? 30.003 -6.239 -36.851 1.00 68.00 711 GLU A N 1
ATOM 5428 C CA . GLU A 1 711 ? 29.622 -4.877 -36.461 1.00 68.00 711 GLU A CA 1
ATOM 5429 C C . GLU A 1 711 ? 28.477 -4.325 -37.325 1.00 68.00 711 GLU A C 1
ATOM 5431 O O . GLU A 1 711 ? 27.477 -3.846 -36.785 1.00 68.00 711 GLU A O 1
ATOM 5436 N N . ARG A 1 712 ? 28.562 -4.464 -38.656 1.00 66.56 712 ARG A N 1
ATOM 5437 C CA . ARG A 1 712 ? 27.506 -4.041 -39.598 1.00 66.56 712 ARG A CA 1
ATOM 5438 C C . ARG A 1 712 ? 26.181 -4.774 -39.378 1.00 66.56 712 ARG A C 1
ATOM 5440 O O . ARG A 1 712 ? 25.125 -4.137 -39.394 1.00 66.56 712 ARG A O 1
ATOM 5447 N N . LEU A 1 713 ? 26.228 -6.089 -39.149 1.00 73.38 713 LEU A N 1
ATOM 5448 C CA . LEU A 1 713 ? 25.052 -6.905 -38.829 1.00 73.38 713 LEU A CA 1
ATOM 5449 C C . LEU A 1 713 ? 24.423 -6.479 -37.504 1.00 73.38 713 LEU A C 1
ATOM 5451 O O . LEU A 1 713 ? 23.224 -6.219 -37.462 1.00 73.38 713 LEU A O 1
ATOM 5455 N N . ALA A 1 714 ? 25.216 -6.359 -36.439 1.00 72.38 714 ALA A N 1
ATOM 5456 C CA . ALA A 1 714 ? 24.725 -5.957 -35.126 1.00 72.38 714 ALA A CA 1
ATOM 5457 C C . ALA A 1 714 ? 24.091 -4.553 -35.148 1.00 72.38 714 ALA A C 1
ATOM 5459 O O . ALA A 1 714 ? 23.013 -4.364 -34.584 1.00 72.38 714 ALA A O 1
ATOM 5460 N N . ALA A 1 715 ? 24.692 -3.593 -35.861 1.00 68.44 715 ALA A N 1
ATOM 5461 C CA . ALA A 1 715 ? 24.116 -2.262 -36.060 1.00 68.44 715 ALA A CA 1
ATOM 5462 C C . ALA A 1 715 ? 22.792 -2.310 -36.850 1.00 68.44 715 ALA A C 1
ATOM 5464 O O . ALA A 1 715 ? 21.809 -1.685 -36.455 1.00 68.44 715 ALA A O 1
ATOM 5465 N N . SER A 1 716 ? 22.733 -3.104 -37.923 1.00 70.69 716 SER A N 1
ATOM 5466 C CA . SER A 1 716 ? 21.532 -3.236 -38.760 1.00 70.69 716 SER A CA 1
ATOM 5467 C C . SER A 1 716 ? 20.380 -3.939 -38.027 1.00 70.69 716 SER A C 1
ATOM 5469 O O . SER A 1 716 ? 19.225 -3.531 -38.159 1.00 70.69 716 SER A O 1
ATOM 5471 N N . TYR A 1 717 ? 20.674 -4.951 -37.202 1.00 79.00 717 TYR A N 1
ATOM 5472 C CA . TYR A 1 717 ? 19.691 -5.559 -36.301 1.00 79.00 717 TYR A CA 1
ATOM 5473 C C . TYR A 1 717 ? 19.236 -4.579 -35.207 1.00 79.00 717 TYR A C 1
ATOM 5475 O O . TYR A 1 717 ? 18.046 -4.534 -34.911 1.00 79.00 717 TYR A O 1
ATOM 5483 N N . SER A 1 718 ? 20.127 -3.747 -34.656 1.00 73.06 718 SER A N 1
ATOM 5484 C CA . SER A 1 718 ? 19.765 -2.708 -33.677 1.00 73.06 718 SER A CA 1
ATOM 5485 C C . SER A 1 718 ? 18.739 -1.714 -34.228 1.00 73.06 718 SER A C 1
ATOM 5487 O O . SER A 1 718 ? 17.692 -1.500 -33.620 1.00 73.06 718 SER A O 1
ATOM 5489 N N . GLU A 1 719 ? 19.004 -1.147 -35.408 1.00 70.56 719 GLU A N 1
ATOM 5490 C CA . GLU A 1 719 ? 18.084 -0.224 -36.088 1.00 70.56 719 GLU A CA 1
ATOM 5491 C C . GLU A 1 719 ? 16.751 -0.902 -36.432 1.00 70.56 719 GLU A C 1
ATOM 5493 O O . GLU A 1 719 ? 15.677 -0.319 -36.271 1.00 70.56 719 GLU A O 1
ATOM 5498 N N . LEU A 1 720 ? 16.793 -2.171 -36.848 1.00 74.69 720 LEU A N 1
ATOM 5499 C CA . LEU A 1 720 ? 15.588 -2.945 -37.118 1.00 74.69 720 LEU A CA 1
ATOM 5500 C C . LEU A 1 720 ? 14.757 -3.158 -35.838 1.00 74.69 720 LEU A C 1
ATOM 5502 O O . LEU A 1 720 ? 13.539 -2.983 -35.871 1.00 74.69 720 LEU A O 1
ATOM 5506 N N . ALA A 1 721 ? 15.393 -3.474 -34.706 1.00 72.75 721 ALA A N 1
ATOM 5507 C CA . ALA A 1 721 ? 14.722 -3.617 -33.414 1.00 72.75 721 ALA A CA 1
ATOM 5508 C C . ALA A 1 721 ? 14.117 -2.291 -32.915 1.00 72.75 721 ALA A C 1
ATOM 5510 O O . ALA A 1 721 ? 13.004 -2.297 -32.389 1.00 72.75 721 ALA A O 1
ATOM 5511 N N . LEU A 1 722 ? 14.775 -1.148 -33.158 1.00 67.88 722 LEU A N 1
ATOM 5512 C CA . LEU A 1 722 ? 14.215 0.186 -32.892 1.00 67.88 722 LEU A CA 1
ATOM 5513 C C . LEU A 1 722 ? 12.949 0.468 -33.723 1.00 67.88 722 LEU A C 1
ATOM 5515 O O . LEU A 1 722 ? 11.999 1.061 -33.208 1.00 67.88 722 LEU A O 1
ATOM 5519 N N . ILE A 1 723 ? 12.876 -0.005 -34.974 1.00 69.25 723 ILE A N 1
ATOM 5520 C CA . ILE A 1 723 ? 11.641 0.083 -35.774 1.00 69.25 723 ILE A CA 1
ATOM 5521 C C . ILE A 1 723 ? 10.528 -0.759 -35.141 1.00 69.25 723 ILE A C 1
ATOM 5523 O O . ILE A 1 723 ? 9.418 -0.251 -34.976 1.00 69.25 723 ILE A O 1
ATOM 5527 N N . PHE A 1 724 ? 10.802 -2.002 -34.734 1.00 69.38 724 PHE A N 1
ATOM 5528 C CA . PHE A 1 724 ? 9.804 -2.840 -34.054 1.00 69.38 724 PHE A CA 1
ATOM 5529 C C . PHE A 1 724 ? 9.351 -2.233 -32.710 1.00 69.38 724 PHE A C 1
ATOM 5531 O O . PHE A 1 724 ? 8.148 -2.170 -32.450 1.00 69.38 724 PHE A O 1
ATOM 5538 N N . LEU A 1 725 ? 10.264 -1.641 -31.929 1.00 62.19 725 LEU A N 1
ATOM 5539 C CA . LEU A 1 725 ? 9.928 -0.838 -30.745 1.00 62.19 725 LEU A CA 1
ATOM 5540 C C . LEU A 1 725 ? 8.997 0.339 -31.072 1.00 62.19 725 LEU A C 1
ATOM 5542 O O . LEU A 1 725 ? 8.014 0.549 -30.362 1.00 62.19 725 LEU A O 1
ATOM 5546 N N . SER A 1 726 ? 9.269 1.087 -32.149 1.00 56.59 726 SER A N 1
ATOM 5547 C CA . SER A 1 726 ? 8.411 2.201 -32.590 1.00 56.59 726 SER A CA 1
ATOM 5548 C C . SER A 1 726 ? 7.016 1.746 -33.044 1.00 56.59 726 SER A C 1
ATOM 5550 O O . SER A 1 726 ? 6.058 2.507 -32.953 1.00 56.59 726 SER A O 1
ATOM 5552 N N . GLN A 1 727 ? 6.888 0.484 -33.469 1.00 66.12 727 GLN A N 1
ATOM 5553 C CA . GLN A 1 727 ? 5.627 -0.177 -33.817 1.00 66.12 727 GLN A CA 1
ATOM 5554 C C . GLN A 1 727 ? 4.962 -0.884 -32.618 1.00 66.12 727 GLN A C 1
ATOM 5556 O O . GLN A 1 727 ? 3.973 -1.590 -32.800 1.00 66.12 727 GLN A O 1
ATOM 5561 N N . THR A 1 728 ? 5.480 -0.718 -31.393 1.00 55.81 728 THR A N 1
ATOM 5562 C CA . THR A 1 728 ? 5.032 -1.407 -30.159 1.00 55.81 728 THR A CA 1
ATOM 5563 C C . THR A 1 728 ? 5.102 -2.943 -30.203 1.00 55.81 728 THR A C 1
ATOM 5565 O O . THR A 1 728 ? 4.472 -3.620 -29.397 1.00 55.81 728 THR A O 1
ATOM 5568 N N . LYS A 1 729 ? 5.913 -3.489 -31.114 1.00 67.81 729 LYS A N 1
ATOM 5569 C CA . LYS A 1 729 ? 6.185 -4.920 -31.303 1.00 67.81 729 LYS A CA 1
ATOM 5570 C C . LYS A 1 729 ? 7.375 -5.339 -30.443 1.00 67.81 729 LYS A C 1
ATOM 5572 O O . LYS A 1 729 ? 8.520 -5.381 -30.900 1.00 67.81 729 LYS A O 1
ATOM 5577 N N . LEU A 1 730 ? 7.111 -5.497 -29.148 1.00 58.78 730 LEU A N 1
ATOM 5578 C CA . LEU A 1 730 ? 8.143 -5.649 -28.123 1.00 58.78 730 LEU A CA 1
ATOM 5579 C C . LEU A 1 730 ? 8.817 -7.026 -28.200 1.00 58.78 730 LEU A C 1
ATOM 5581 O O . LEU A 1 730 ? 10.040 -7.122 -28.116 1.00 58.78 730 LEU A O 1
ATOM 5585 N N . GLU A 1 731 ? 8.039 -8.078 -28.428 1.00 60.84 731 GLU A N 1
ATOM 5586 C CA . GLU A 1 731 ? 8.505 -9.453 -28.570 1.00 60.84 731 GLU A CA 1
ATOM 5587 C C . GLU A 1 731 ? 9.443 -9.588 -29.782 1.00 60.84 731 GLU A C 1
ATOM 5589 O O . GLU A 1 731 ? 10.571 -10.073 -29.638 1.00 60.84 731 GLU A O 1
ATOM 5594 N N . GLU A 1 732 ? 9.056 -9.072 -30.955 1.00 72.25 732 GLU A N 1
ATOM 5595 C CA . GLU A 1 732 ? 9.924 -9.058 -32.138 1.00 72.25 732 GLU A CA 1
ATOM 5596 C C . GLU A 1 732 ? 11.185 -8.207 -31.926 1.00 72.25 732 GLU A C 1
ATOM 5598 O O . GLU A 1 732 ? 12.270 -8.603 -32.360 1.00 72.25 732 GLU A O 1
ATOM 5603 N N . ALA A 1 733 ? 11.082 -7.078 -31.215 1.00 69.62 733 ALA A N 1
ATOM 5604 C CA . ALA A 1 733 ? 12.247 -6.274 -30.856 1.00 69.62 733 ALA A CA 1
ATOM 5605 C C . ALA A 1 733 ? 13.229 -7.043 -29.950 1.00 69.62 733 ALA A C 1
ATOM 5607 O O . ALA A 1 733 ? 14.432 -7.011 -30.216 1.00 69.62 733 ALA A O 1
ATOM 5608 N N . THR A 1 734 ? 12.759 -7.790 -28.937 1.00 65.88 734 THR A N 1
ATOM 5609 C CA . THR A 1 734 ? 13.661 -8.620 -28.105 1.00 65.88 734 THR A CA 1
ATOM 5610 C C . THR A 1 734 ? 14.357 -9.710 -28.910 1.00 65.88 734 THR A C 1
ATOM 5612 O O . THR A 1 734 ? 15.557 -9.923 -28.735 1.00 65.88 734 THR A O 1
ATOM 5615 N N . ALA A 1 735 ? 13.644 -10.379 -29.823 1.00 73.00 735 ALA A N 1
ATOM 5616 C CA . ALA A 1 735 ? 14.222 -11.416 -30.672 1.00 73.00 735 ALA A CA 1
ATOM 5617 C C . ALA A 1 735 ? 15.343 -10.853 -31.561 1.00 73.00 735 ALA A C 1
ATOM 5619 O O . ALA A 1 735 ? 16.409 -11.455 -31.679 1.00 73.00 735 ALA A O 1
ATOM 5620 N N . ILE A 1 736 ? 15.137 -9.664 -32.132 1.00 78.06 736 ILE A N 1
ATOM 5621 C CA . ILE A 1 736 ? 16.108 -9.022 -33.022 1.00 78.06 736 ILE A CA 1
ATOM 5622 C C . ILE A 1 736 ? 17.306 -8.460 -32.239 1.00 78.06 736 ILE A C 1
ATOM 5624 O O . ILE A 1 736 ? 18.443 -8.627 -32.677 1.00 78.06 736 ILE A O 1
ATOM 5628 N N . TYR A 1 737 ? 17.103 -7.886 -31.048 1.00 74.25 737 TYR A N 1
ATOM 5629 C CA . TYR A 1 737 ? 18.214 -7.500 -30.169 1.00 74.25 737 TYR A CA 1
ATOM 5630 C C . TYR A 1 737 ? 19.024 -8.708 -29.663 1.00 74.25 737 TYR A C 1
ATOM 5632 O O . TYR A 1 737 ? 20.250 -8.623 -29.581 1.00 74.25 737 TYR A O 1
ATOM 5640 N N . ARG A 1 738 ? 18.382 -9.856 -29.388 1.00 73.81 738 ARG A N 1
ATOM 5641 C CA . ARG A 1 738 ? 19.086 -11.122 -29.094 1.00 73.81 738 ARG A CA 1
ATOM 5642 C C . ARG A 1 738 ? 19.960 -11.567 -30.274 1.00 73.81 738 ARG A C 1
ATOM 5644 O O . ARG A 1 738 ? 21.095 -11.978 -30.054 1.00 73.81 738 ARG A O 1
ATOM 5651 N N . GLU A 1 739 ? 19.483 -11.455 -31.517 1.00 77.75 739 GLU A N 1
ATOM 5652 C CA . GLU A 1 739 ? 20.308 -11.731 -32.708 1.00 77.75 739 GLU A CA 1
ATOM 5653 C C . GLU A 1 739 ? 21.446 -10.712 -32.892 1.00 77.75 739 GLU A C 1
ATOM 5655 O O . GLU A 1 739 ? 22.561 -11.098 -33.247 1.00 77.75 739 GLU A O 1
ATOM 5660 N N . ALA A 1 740 ? 21.228 -9.431 -32.581 1.00 75.50 740 ALA A N 1
ATOM 5661 C CA . ALA A 1 740 ? 22.294 -8.426 -32.585 1.00 75.50 740 ALA A CA 1
ATOM 5662 C C . ALA A 1 740 ? 23.423 -8.798 -31.597 1.00 75.50 740 ALA A C 1
ATOM 5664 O O . ALA A 1 740 ? 24.599 -8.805 -31.969 1.00 75.50 740 ALA A O 1
ATOM 5665 N N . LEU A 1 741 ? 23.063 -9.206 -30.372 1.00 71.88 741 LEU A N 1
ATOM 5666 C CA . LEU A 1 741 ? 24.008 -9.665 -29.347 1.00 71.88 741 LEU A CA 1
ATOM 5667 C C . LEU A 1 741 ? 24.688 -10.998 -29.685 1.00 71.88 741 LEU A C 1
ATOM 5669 O O . LEU A 1 741 ? 25.848 -11.178 -29.340 1.00 71.88 741 LEU A O 1
ATOM 5673 N N . LYS A 1 742 ? 24.055 -11.921 -30.420 1.00 77.38 742 LYS A N 1
ATOM 5674 C CA . LYS A 1 742 ? 24.758 -13.127 -30.911 1.00 77.38 742 LYS A CA 1
ATOM 5675 C C . LYS A 1 742 ? 25.933 -12.797 -31.838 1.00 77.38 742 LYS A C 1
ATOM 5677 O O . LYS A 1 742 ? 26.897 -13.557 -31.883 1.00 77.38 742 LYS A O 1
ATOM 5682 N N . ASN A 1 743 ? 25.854 -11.690 -32.581 1.00 74.75 743 ASN A N 1
ATOM 5683 C CA . ASN A 1 743 ? 26.913 -11.254 -33.497 1.00 74.75 743 ASN A CA 1
ATOM 5684 C C . ASN A 1 743 ? 27.980 -10.396 -32.790 1.00 74.75 743 ASN A C 1
ATOM 5686 O O . ASN A 1 743 ? 29.158 -10.516 -33.124 1.00 74.75 743 ASN A O 1
ATOM 5690 N N . LEU A 1 744 ? 27.593 -9.597 -31.785 1.00 73.00 744 LEU A N 1
ATOM 5691 C CA . LEU A 1 744 ? 28.508 -8.890 -30.878 1.00 73.00 744 LEU A CA 1
ATOM 5692 C C . LEU A 1 744 ? 28.124 -9.099 -29.394 1.00 73.00 744 LEU A C 1
ATOM 5694 O O . LEU A 1 744 ? 27.469 -8.228 -28.813 1.00 73.00 744 LEU A O 1
ATOM 5698 N N . PRO A 1 745 ? 28.567 -10.197 -28.749 1.00 63.59 745 PRO A N 1
ATOM 5699 C CA . PRO A 1 745 ? 28.178 -10.511 -27.367 1.00 63.59 745 PRO A CA 1
ATOM 5700 C C . PRO A 1 745 ? 28.618 -9.467 -26.335 1.00 63.59 745 PRO A C 1
ATOM 5702 O O . PRO A 1 745 ? 27.951 -9.271 -25.328 1.00 63.59 745 PRO A O 1
ATOM 5705 N N . GLU A 1 746 ? 29.720 -8.759 -26.595 1.00 57.69 746 GLU A N 1
ATOM 5706 C CA . GLU A 1 746 ? 30.288 -7.760 -25.678 1.00 57.69 746 GLU A CA 1
ATOM 5707 C C . GLU A 1 746 ? 29.745 -6.327 -25.894 1.00 57.69 746 GLU A C 1
ATOM 5709 O O . GLU A 1 746 ? 30.224 -5.373 -25.267 1.00 57.69 746 GLU A O 1
ATOM 5714 N N . ASN A 1 747 ? 28.767 -6.132 -26.791 1.00 61.75 747 ASN A N 1
ATOM 5715 C CA . ASN A 1 747 ? 28.254 -4.804 -27.139 1.00 61.75 747 ASN A CA 1
ATOM 5716 C C . ASN A 1 747 ? 27.247 -4.277 -26.099 1.00 61.75 747 ASN A C 1
ATOM 5718 O O . ASN A 1 747 ? 26.045 -4.539 -26.147 1.00 61.75 747 ASN A O 1
ATOM 5722 N N . ARG A 1 748 ? 27.766 -3.463 -25.176 1.00 56.44 748 ARG A N 1
ATOM 5723 C CA . ARG A 1 748 ? 27.046 -2.977 -23.987 1.00 56.44 748 ARG A CA 1
ATOM 5724 C C . ARG A 1 748 ? 25.829 -2.094 -24.281 1.00 56.44 748 ARG A C 1
ATOM 5726 O O . ARG A 1 748 ? 24.869 -2.135 -23.517 1.00 56.44 748 ARG A O 1
ATOM 5733 N N . GLU A 1 749 ? 25.825 -1.324 -25.373 1.00 56.94 749 GLU A N 1
ATOM 5734 C CA . GLU A 1 749 ? 24.643 -0.520 -25.731 1.00 56.94 749 GLU A CA 1
ATOM 5735 C C . GLU A 1 749 ? 23.493 -1.402 -26.251 1.00 56.94 749 GLU A C 1
ATOM 5737 O O . GLU A 1 749 ? 22.327 -1.075 -26.022 1.00 56.94 749 GLU A O 1
ATOM 5742 N N . LEU A 1 750 ? 23.791 -2.561 -26.857 1.00 65.69 750 LEU A N 1
ATOM 5743 C CA . LEU A 1 750 ? 22.771 -3.550 -27.228 1.00 65.69 750 LEU A CA 1
ATOM 5744 C C . LEU A 1 750 ? 22.183 -4.250 -25.998 1.00 65.69 750 LEU A C 1
ATOM 5746 O O . LEU A 1 750 ? 20.963 -4.359 -25.909 1.00 65.69 750 LEU A O 1
ATOM 5750 N N . SER A 1 751 ? 23.006 -4.652 -25.021 1.00 59.53 751 SER A N 1
ATOM 5751 C CA . SER A 1 751 ? 22.521 -5.250 -23.762 1.00 59.53 751 SER A CA 1
ATOM 5752 C C . SER A 1 751 ? 21.622 -4.284 -22.983 1.00 59.53 751 SER A C 1
ATOM 5754 O O . SER A 1 751 ? 20.538 -4.655 -22.534 1.00 59.53 751 SER A O 1
ATOM 5756 N N . LYS A 1 752 ? 22.023 -3.011 -22.895 1.00 58.28 752 LYS A N 1
ATOM 5757 C CA . LYS A 1 752 ? 21.240 -1.932 -22.274 1.00 58.28 752 LYS A CA 1
ATOM 5758 C C . LYS A 1 752 ? 19.923 -1.661 -23.010 1.00 58.28 752 LYS A C 1
ATOM 5760 O O . LYS A 1 752 ? 18.887 -1.535 -22.361 1.00 58.28 752 LYS A O 1
ATOM 5765 N N . SER A 1 753 ? 19.950 -1.610 -24.345 1.00 63.72 753 SER A N 1
ATOM 5766 C CA . SER A 1 753 ? 18.745 -1.418 -25.168 1.00 63.72 753 SER A CA 1
ATOM 5767 C C . SER A 1 753 ? 17.780 -2.598 -25.041 1.00 63.72 753 SER A C 1
ATOM 5769 O O . SER A 1 753 ? 16.581 -2.384 -24.902 1.00 63.72 753 SER A O 1
ATOM 5771 N N . LEU A 1 754 ? 18.296 -3.833 -25.016 1.00 65.56 754 LEU A N 1
ATOM 5772 C CA . LEU A 1 754 ? 17.511 -5.049 -24.802 1.00 65.56 754 LEU A CA 1
ATOM 5773 C C . LEU A 1 754 ? 16.859 -5.083 -23.409 1.00 65.56 754 LEU A C 1
ATOM 5775 O O . LEU A 1 754 ? 15.688 -5.444 -23.301 1.00 65.56 754 LEU A O 1
ATOM 5779 N N . SER A 1 755 ? 17.576 -4.666 -22.360 1.00 53.25 755 SER A N 1
ATOM 5780 C CA . SER A 1 755 ? 17.008 -4.573 -21.007 1.00 53.25 755 SER A CA 1
ATOM 5781 C C . SER A 1 755 ? 15.847 -3.566 -20.933 1.00 53.25 755 SER A C 1
ATOM 5783 O O . SER A 1 755 ? 14.788 -3.871 -20.382 1.00 53.25 755 SER A O 1
ATOM 5785 N N . ASP A 1 756 ? 15.963 -2.422 -21.621 1.00 56.91 756 ASP A N 1
ATOM 5786 C CA . ASP A 1 756 ? 14.860 -1.457 -21.765 1.00 56.91 756 ASP A CA 1
ATOM 5787 C C . ASP A 1 756 ? 13.644 -2.011 -22.540 1.00 56.91 756 ASP A C 1
ATOM 5789 O O . ASP A 1 756 ? 12.548 -1.455 -22.419 1.00 56.91 756 ASP A O 1
ATOM 5793 N N . VAL A 1 757 ? 13.790 -3.108 -23.300 1.00 54.78 757 VAL A N 1
ATOM 5794 C CA . VAL A 1 757 ? 12.654 -3.826 -23.908 1.00 54.78 757 VAL A CA 1
ATOM 5795 C C . VAL A 1 757 ? 12.012 -4.811 -22.927 1.00 54.78 757 VAL A C 1
ATOM 5797 O O . VAL A 1 757 ? 10.785 -4.832 -22.839 1.00 54.78 757 VAL A O 1
ATOM 5800 N N . TYR A 1 758 ? 12.786 -5.571 -22.141 1.00 49.78 758 TYR A N 1
ATOM 5801 C CA . TYR A 1 758 ? 12.211 -6.468 -21.120 1.00 49.78 758 TYR A CA 1
ATOM 5802 C C . TYR A 1 758 ? 11.440 -5.709 -20.038 1.00 49.78 758 TYR A C 1
ATOM 5804 O O . TYR A 1 758 ? 10.352 -6.141 -19.659 1.00 49.78 758 TYR A O 1
ATOM 5812 N N . LEU A 1 759 ? 11.922 -4.526 -19.635 1.00 49.47 759 LEU A N 1
ATOM 5813 C CA . LEU A 1 759 ? 11.178 -3.615 -18.756 1.00 49.47 759 LEU A CA 1
ATOM 5814 C C . LEU A 1 759 ? 9.795 -3.239 -19.316 1.00 49.47 759 LEU A C 1
ATOM 5816 O O . LEU A 1 759 ? 8.839 -3.091 -18.561 1.00 49.47 759 LEU A O 1
ATOM 5820 N N . ARG A 1 760 ? 9.663 -3.088 -20.642 1.00 51.78 760 ARG A N 1
ATOM 5821 C CA . ARG A 1 760 ? 8.379 -2.778 -21.301 1.00 51.78 760 ARG A CA 1
ATOM 5822 C C . ARG A 1 760 ? 7.472 -4.002 -21.453 1.00 51.78 760 ARG A C 1
ATOM 5824 O O . ARG A 1 760 ? 6.266 -3.832 -21.605 1.00 51.78 760 ARG A O 1
ATOM 5831 N N . LEU A 1 761 ? 8.043 -5.207 -21.419 1.00 44.81 761 LEU A N 1
ATOM 5832 C CA . LEU A 1 761 ? 7.319 -6.482 -21.425 1.00 44.81 761 LEU A CA 1
ATOM 5833 C C . LEU A 1 761 ? 6.869 -6.926 -20.022 1.00 44.81 761 LEU A C 1
ATOM 5835 O O . LEU A 1 761 ? 5.948 -7.733 -19.918 1.00 44.81 761 LEU A O 1
ATOM 5839 N N . GLY A 1 762 ? 7.483 -6.395 -18.958 1.00 35.78 762 GLY A N 1
ATOM 5840 C CA . GLY A 1 762 ? 7.246 -6.831 -17.576 1.00 35.78 762 GLY A CA 1
ATOM 5841 C C . GLY A 1 762 ? 7.953 -8.143 -17.218 1.00 35.78 762 GLY A C 1
ATOM 5842 O O . GLY A 1 762 ? 7.478 -8.878 -16.355 1.00 35.78 762 GLY A O 1
ATOM 5843 N N . ASP A 1 763 ? 9.059 -8.463 -17.899 1.00 49.34 763 ASP A N 1
ATOM 5844 C CA . ASP A 1 763 ? 9.910 -9.619 -17.586 1.00 49.34 763 ASP A CA 1
ATOM 5845 C C . ASP A 1 763 ? 11.093 -9.177 -16.709 1.00 49.34 763 ASP A C 1
ATOM 5847 O O . ASP A 1 763 ? 12.252 -9.100 -17.134 1.00 49.34 763 ASP A O 1
ATOM 5851 N N . ASP A 1 764 ? 10.761 -8.812 -15.469 1.00 42.62 764 ASP A N 1
ATOM 5852 C CA . ASP A 1 764 ? 11.669 -8.148 -14.524 1.00 42.62 764 ASP A CA 1
ATOM 5853 C C . ASP A 1 764 ? 12.926 -8.980 -14.215 1.00 42.62 764 ASP A C 1
ATOM 5855 O O . ASP A 1 764 ? 13.985 -8.431 -13.907 1.00 42.62 764 ASP A O 1
ATOM 5859 N N . ARG A 1 765 ? 12.836 -10.312 -14.339 1.00 43.62 765 ARG A N 1
ATOM 5860 C CA . ARG A 1 765 ? 13.938 -11.240 -14.051 1.00 43.62 765 ARG A CA 1
ATOM 5861 C C . ARG A 1 765 ? 15.037 -11.155 -15.110 1.00 43.62 765 ARG A C 1
ATOM 5863 O O . ARG A 1 765 ? 16.197 -10.957 -14.761 1.00 43.62 765 ARG A O 1
ATOM 5870 N N . TYR A 1 766 ? 14.669 -11.221 -16.392 1.00 49.28 766 TYR A N 1
ATOM 5871 C CA . TYR A 1 766 ? 15.624 -11.048 -17.493 1.00 49.28 766 TYR A CA 1
ATOM 5872 C C . TYR A 1 766 ? 16.159 -9.611 -17.589 1.00 49.28 766 TYR A C 1
ATOM 5874 O O . TYR A 1 766 ? 17.294 -9.416 -18.025 1.00 49.28 766 TYR A O 1
ATOM 5882 N N . ALA A 1 767 ? 15.381 -8.607 -17.165 1.00 46.84 767 ALA A N 1
ATOM 5883 C CA . ALA A 1 767 ? 15.868 -7.233 -17.049 1.00 46.84 767 ALA A CA 1
ATOM 5884 C C . ALA A 1 767 ? 16.943 -7.092 -15.950 1.00 46.84 767 ALA A C 1
ATOM 5886 O O . ALA A 1 767 ? 17.985 -6.482 -16.198 1.00 46.84 767 ALA A O 1
ATOM 5887 N N . SER A 1 768 ? 16.719 -7.686 -14.769 1.00 46.84 768 SER A N 1
ATOM 5888 C CA . SER A 1 768 ? 17.659 -7.662 -13.635 1.00 46.84 768 SER A CA 1
ATOM 5889 C C . SER A 1 768 ? 19.014 -8.276 -13.996 1.00 46.84 768 SER A C 1
ATOM 5891 O O . SER A 1 768 ? 20.033 -7.602 -13.858 1.00 46.84 768 SER A O 1
ATOM 5893 N N . ASP A 1 769 ? 19.030 -9.503 -14.532 1.00 54.38 769 ASP A N 1
ATOM 5894 C CA . ASP A 1 769 ? 20.272 -10.217 -14.874 1.00 54.38 769 ASP A CA 1
ATOM 5895 C C . ASP A 1 769 ? 21.149 -9.405 -15.859 1.00 54.38 769 ASP A C 1
ATOM 5897 O O . ASP A 1 769 ? 22.373 -9.328 -15.717 1.00 54.38 769 ASP A O 1
ATOM 5901 N N . LEU A 1 770 ? 20.521 -8.728 -16.832 1.00 52.12 770 LEU A N 1
ATOM 5902 C CA . LEU A 1 770 ? 21.207 -7.872 -17.810 1.00 52.12 770 LEU A CA 1
ATOM 5903 C C . LEU A 1 770 ? 21.672 -6.526 -17.228 1.00 52.12 770 LEU A C 1
ATOM 5905 O O . LEU A 1 770 ? 22.671 -5.970 -17.697 1.00 52.12 770 LEU A O 1
ATOM 5909 N N . PHE A 1 771 ? 20.983 -5.981 -16.219 1.00 54.22 771 PHE A N 1
ATOM 5910 C CA . PHE A 1 771 ? 21.453 -4.787 -15.510 1.00 54.22 771 PHE A CA 1
ATOM 5911 C C . PHE A 1 771 ? 22.620 -5.093 -14.570 1.00 54.22 771 PHE A C 1
ATOM 5913 O O . PHE A 1 771 ? 23.542 -4.279 -14.509 1.00 54.22 771 PHE A O 1
ATOM 5920 N N . ASP A 1 772 ? 22.643 -6.254 -13.911 1.00 54.16 772 ASP A N 1
ATOM 5921 C CA . ASP A 1 772 ? 23.778 -6.702 -13.096 1.00 54.16 772 ASP A CA 1
ATOM 5922 C C . ASP A 1 772 ? 25.046 -6.892 -13.949 1.00 54.16 772 ASP A C 1
ATOM 5924 O O . ASP A 1 772 ? 26.137 -6.443 -13.575 1.00 54.16 772 ASP A O 1
ATOM 5928 N N . GLU A 1 773 ? 24.920 -7.492 -15.136 1.00 54.19 773 GLU A N 1
ATOM 5929 C CA . GLU A 1 773 ? 26.033 -7.646 -16.082 1.00 54.19 773 GLU A CA 1
ATOM 5930 C C . GLU A 1 773 ? 26.556 -6.280 -16.574 1.00 54.19 773 GLU A C 1
ATOM 5932 O O . GLU A 1 773 ? 27.763 -6.006 -16.525 1.00 54.19 773 GLU A O 1
ATOM 5937 N N . ALA A 1 774 ? 25.653 -5.365 -16.950 1.00 42.44 774 ALA A N 1
ATOM 5938 C CA . ALA A 1 774 ? 26.006 -4.000 -17.340 1.00 42.44 774 ALA A CA 1
ATOM 5939 C C . ALA A 1 774 ? 26.637 -3.193 -16.185 1.00 42.44 774 ALA A C 1
ATOM 5941 O O . ALA A 1 774 ? 27.624 -2.481 -16.391 1.00 42.44 774 ALA A O 1
ATOM 5942 N N . HIS A 1 775 ? 26.112 -3.317 -14.962 1.00 54.75 775 HIS A N 1
ATOM 5943 C CA . HIS A 1 775 ? 26.620 -2.634 -13.771 1.00 54.75 775 HIS A CA 1
ATOM 5944 C C . HIS A 1 775 ? 28.052 -3.068 -13.455 1.00 54.75 775 HIS A C 1
ATOM 5946 O O . HIS A 1 775 ? 28.942 -2.224 -13.304 1.00 54.75 775 HIS A O 1
ATOM 5952 N N . ASN A 1 776 ? 28.290 -4.382 -13.392 1.00 52.28 776 ASN A N 1
ATOM 5953 C CA . ASN A 1 776 ? 29.615 -4.946 -13.148 1.00 52.28 776 ASN A CA 1
ATOM 5954 C C . ASN A 1 776 ? 30.616 -4.493 -14.216 1.00 52.28 776 ASN A C 1
ATOM 5956 O O . ASN A 1 776 ? 31.736 -4.089 -13.883 1.00 52.28 776 ASN A O 1
ATOM 5960 N N . PHE A 1 777 ? 30.192 -4.468 -15.484 1.00 49.53 777 PHE A N 1
ATOM 5961 C CA . PHE A 1 777 ? 31.022 -3.965 -16.567 1.00 49.53 777 PHE A CA 1
ATOM 5962 C C . PHE A 1 777 ? 31.393 -2.479 -16.391 1.00 49.53 777 PHE A C 1
ATOM 5964 O O . PHE A 1 777 ? 32.581 -2.142 -16.367 1.00 49.53 777 PHE A O 1
ATOM 5971 N N . TYR A 1 778 ? 30.419 -1.571 -16.246 1.00 45.62 778 TYR A N 1
ATOM 5972 C CA . TYR A 1 778 ? 30.727 -0.138 -16.141 1.00 45.62 778 TYR A CA 1
ATOM 5973 C C . TYR A 1 778 ? 31.494 0.197 -14.844 1.00 45.62 778 TYR A C 1
ATOM 5975 O O . TYR A 1 778 ? 32.341 1.091 -14.847 1.00 45.62 778 TYR A O 1
ATOM 5983 N N . SER A 1 779 ? 31.283 -0.560 -13.761 1.00 51.03 779 SER A N 1
ATOM 5984 C CA . SER A 1 779 ? 32.054 -0.469 -12.511 1.00 51.03 779 SER A CA 1
ATOM 5985 C C . SER A 1 779 ? 33.541 -0.798 -12.720 1.00 51.03 779 SER A C 1
ATOM 5987 O O . SER A 1 779 ? 34.417 -0.074 -12.238 1.00 51.03 779 SER A O 1
ATOM 5989 N N . LEU A 1 780 ? 33.851 -1.839 -13.502 1.00 48.56 780 LEU A N 1
ATOM 5990 C CA . LEU A 1 780 ? 35.222 -2.161 -13.914 1.00 48.56 780 LEU A CA 1
ATOM 5991 C C . LEU A 1 780 ? 35.800 -1.110 -14.875 1.00 48.56 780 LEU A C 1
ATOM 5993 O O . LEU A 1 780 ? 36.953 -0.711 -14.713 1.00 48.56 780 LEU A O 1
ATOM 5997 N N . ALA A 1 781 ? 35.005 -0.609 -15.824 1.00 41.62 781 ALA A N 1
ATOM 5998 C CA . ALA A 1 781 ? 35.441 0.414 -16.774 1.00 41.62 781 ALA A CA 1
ATOM 5999 C C . ALA A 1 781 ? 35.838 1.729 -16.078 1.00 41.62 781 ALA A C 1
ATOM 6001 O O . ALA A 1 781 ? 36.907 2.265 -16.364 1.00 41.62 781 ALA A O 1
ATOM 6002 N N . VAL A 1 782 ? 35.036 2.204 -15.116 1.00 53.78 782 VAL A N 1
ATOM 6003 C CA . VAL A 1 782 ? 35.326 3.415 -14.321 1.00 53.78 782 VAL A CA 1
ATOM 6004 C C . VAL A 1 782 ? 36.561 3.237 -13.426 1.00 53.78 782 VAL A C 1
ATOM 6006 O O . VAL A 1 782 ? 37.301 4.200 -13.216 1.00 53.78 782 VAL A O 1
ATOM 6009 N N . LYS A 1 783 ? 36.822 2.018 -12.928 1.00 51.28 783 LYS A N 1
ATOM 6010 C CA . LYS A 1 783 ? 38.053 1.686 -12.183 1.00 51.28 783 LYS A CA 1
ATOM 6011 C C . LYS A 1 783 ? 39.296 1.648 -13.076 1.00 51.28 783 LYS A C 1
ATOM 6013 O O . LYS A 1 783 ? 40.367 2.033 -12.617 1.00 51.28 783 LYS A O 1
ATOM 6018 N N . ALA A 1 784 ? 39.167 1.193 -14.322 1.00 42.12 784 ALA A N 1
ATOM 6019 C CA . ALA A 1 784 ? 40.273 1.145 -15.276 1.00 42.12 784 ALA A CA 1
ATOM 6020 C C . ALA A 1 784 ? 40.611 2.539 -15.837 1.00 42.12 784 ALA A C 1
ATOM 6022 O O . ALA A 1 784 ? 41.776 2.940 -15.840 1.00 42.12 784 ALA A O 1
ATOM 6023 N N . HIS A 1 785 ? 39.602 3.297 -16.280 1.00 46.62 785 HIS A N 1
ATOM 6024 C CA . HIS A 1 785 ? 39.761 4.618 -16.891 1.00 46.62 785 HIS A CA 1
ATOM 6025 C C . HIS A 1 785 ? 38.641 5.584 -16.471 1.00 46.62 785 HIS A C 1
ATOM 6027 O O . HIS A 1 785 ? 37.455 5.270 -16.526 1.00 46.62 785 HIS A O 1
ATOM 6033 N N . SER A 1 786 ? 39.010 6.820 -16.119 1.00 43.84 786 SER A N 1
ATOM 6034 C CA . SER A 1 786 ? 38.068 7.870 -15.690 1.00 43.84 786 SER A CA 1
ATOM 6035 C C . SER A 1 786 ? 37.326 8.547 -16.859 1.00 43.84 786 SER A C 1
ATOM 6037 O O . SER A 1 786 ? 37.373 9.766 -16.996 1.00 43.84 786 SER A O 1
ATOM 6039 N N . SER A 1 787 ? 36.637 7.770 -17.702 1.00 47.44 787 SER A N 1
ATOM 6040 C CA . SER A 1 787 ? 35.750 8.303 -18.753 1.00 47.44 787 SER A CA 1
ATOM 6041 C C . SER A 1 787 ? 34.468 8.904 -18.140 1.00 47.44 787 SER A C 1
ATOM 6043 O O . SER A 1 787 ? 33.783 8.218 -17.370 1.00 47.44 787 SER A O 1
ATOM 6045 N N . PRO A 1 788 ? 34.102 10.158 -18.477 1.00 46.50 788 PRO A N 1
ATOM 6046 C CA . PRO A 1 788 ? 32.819 10.753 -18.090 1.00 46.50 788 PRO A CA 1
ATOM 6047 C C . PRO A 1 788 ? 31.599 9.979 -18.615 1.00 46.50 788 PRO A C 1
ATOM 6049 O O . PRO A 1 788 ? 30.563 9.924 -17.955 1.00 46.50 788 PRO A O 1
ATOM 6052 N N . GLU A 1 789 ? 31.721 9.358 -19.786 1.00 46.81 789 GLU A N 1
ATOM 6053 C CA . GLU A 1 789 ? 30.667 8.599 -20.463 1.00 46.81 789 GLU A CA 1
ATOM 6054 C C . GLU A 1 789 ? 30.401 7.279 -19.731 1.00 46.81 789 GLU A C 1
ATOM 6056 O O . GLU A 1 789 ? 29.249 6.947 -19.452 1.00 46.81 789 GLU A O 1
ATOM 6061 N N . ALA A 1 790 ? 31.464 6.569 -19.332 1.00 49.03 790 ALA A N 1
ATOM 6062 C CA . ALA A 1 790 ? 31.360 5.356 -18.522 1.00 49.03 790 ALA A CA 1
ATOM 6063 C C . ALA A 1 790 ? 30.734 5.628 -17.143 1.00 49.03 790 ALA A C 1
ATOM 6065 O O . ALA A 1 790 ? 29.959 4.807 -16.653 1.00 49.03 790 ALA A O 1
ATOM 6066 N N . ARG A 1 791 ? 31.012 6.795 -16.537 1.00 56.53 791 ARG A N 1
ATOM 6067 C CA . ARG A 1 791 ? 30.363 7.219 -15.282 1.00 56.53 791 ARG A CA 1
ATOM 6068 C C . ARG A 1 791 ? 28.863 7.454 -15.467 1.00 56.53 791 ARG A C 1
ATOM 6070 O O . ARG A 1 791 ? 28.087 6.841 -14.744 1.00 56.53 791 ARG A O 1
ATOM 6077 N N . LYS A 1 792 ? 28.453 8.226 -16.481 1.00 57.69 792 LYS A N 1
ATOM 6078 C CA . LYS A 1 792 ? 27.028 8.457 -16.802 1.00 57.69 792 LYS A CA 1
ATOM 6079 C C . LYS A 1 792 ? 26.271 7.167 -17.126 1.00 57.69 792 LYS A C 1
ATOM 6081 O O . LYS A 1 792 ? 25.099 7.023 -16.784 1.00 57.69 792 LYS A O 1
ATOM 6086 N N . ALA A 1 793 ? 26.925 6.211 -17.785 1.00 52.56 793 ALA A N 1
ATOM 6087 C CA . ALA A 1 793 ? 26.330 4.910 -18.069 1.00 52.56 793 ALA A CA 1
ATOM 6088 C C . ALA A 1 793 ? 26.179 4.050 -16.798 1.00 52.56 793 ALA A C 1
ATOM 6090 O O . ALA A 1 793 ? 25.121 3.454 -16.597 1.00 52.56 793 ALA A O 1
ATOM 6091 N N . LEU A 1 794 ? 27.177 4.044 -15.903 1.00 61.91 794 LEU A N 1
ATOM 6092 C CA . LEU A 1 794 ? 27.096 3.386 -14.592 1.00 61.91 794 LEU A CA 1
ATOM 6093 C C . LEU A 1 794 ? 25.983 3.985 -13.716 1.00 61.91 794 LEU A C 1
ATOM 6095 O O . LEU A 1 794 ? 25.185 3.249 -13.144 1.00 61.91 794 LEU A O 1
ATOM 6099 N N . GLU A 1 795 ? 25.908 5.313 -13.652 1.00 63.16 795 GLU A N 1
ATOM 6100 C CA . GLU A 1 795 ? 24.882 6.110 -12.963 1.00 63.16 795 GLU A CA 1
ATOM 6101 C C . GLU A 1 795 ? 23.475 5.767 -13.485 1.00 63.16 795 GLU A C 1
ATOM 6103 O O . GLU A 1 795 ? 22.606 5.330 -12.726 1.00 63.16 795 GLU A O 1
ATOM 6108 N N . SER A 1 796 ? 23.285 5.823 -14.810 1.00 65.00 796 SER A N 1
ATOM 6109 C CA . SER A 1 796 ? 22.035 5.439 -15.475 1.00 65.00 796 SER A CA 1
ATOM 6110 C C . SER A 1 796 ? 21.685 3.947 -15.346 1.00 65.00 796 SER A C 1
ATOM 6112 O O . SER A 1 796 ? 20.534 3.588 -15.603 1.00 65.00 796 SER A O 1
ATOM 6114 N N . THR A 1 797 ? 22.635 3.079 -14.999 1.00 65.56 797 THR A N 1
ATOM 6115 C CA . THR A 1 797 ? 22.393 1.646 -14.759 1.00 65.56 797 THR A CA 1
ATOM 6116 C C . THR A 1 797 ? 21.984 1.420 -13.303 1.00 65.56 797 THR A C 1
ATOM 6118 O O . THR A 1 797 ? 20.934 0.838 -13.046 1.00 65.56 797 THR A O 1
ATOM 6121 N N . ARG A 1 798 ? 22.731 1.997 -12.349 1.00 69.88 798 ARG A N 1
ATOM 6122 C CA . ARG A 1 798 ? 22.413 1.985 -10.909 1.00 69.88 798 ARG A CA 1
ATOM 6123 C C . ARG A 1 798 ? 21.024 2.533 -10.614 1.00 69.88 798 ARG A C 1
ATOM 6125 O O . ARG A 1 798 ? 20.292 1.934 -9.833 1.00 69.88 798 ARG A O 1
ATOM 6132 N N . ILE A 1 799 ? 20.644 3.649 -11.241 1.00 70.88 799 ILE A N 1
ATOM 6133 C CA . ILE A 1 799 ? 19.330 4.253 -11.003 1.00 70.88 799 ILE A CA 1
ATOM 6134 C C . ILE A 1 799 ? 18.183 3.353 -11.486 1.00 70.88 799 ILE A C 1
ATOM 6136 O O . ILE A 1 799 ? 17.138 3.338 -10.844 1.00 70.88 799 ILE A O 1
ATOM 6140 N N . LYS A 1 800 ? 18.373 2.590 -12.575 1.00 65.75 800 LYS A N 1
ATOM 6141 C CA . LYS A 1 800 ? 17.361 1.679 -13.137 1.00 65.75 800 LYS A CA 1
ATOM 6142 C C . LYS A 1 800 ? 17.215 0.401 -12.312 1.00 65.75 800 LYS A C 1
ATOM 6144 O O . LYS A 1 800 ? 16.093 0.042 -11.987 1.00 65.75 800 LYS A O 1
ATOM 6149 N N . ASP A 1 801 ? 18.325 -0.217 -11.915 1.00 68.31 801 ASP A N 1
ATOM 6150 C CA . ASP A 1 801 ? 18.347 -1.374 -11.005 1.00 68.31 801 ASP A CA 1
ATOM 6151 C C . ASP A 1 801 ? 17.709 -1.050 -9.635 1.00 68.31 801 ASP A C 1
ATOM 6153 O O . ASP A 1 801 ? 16.845 -1.768 -9.126 1.00 68.31 801 ASP A O 1
ATOM 6157 N N . THR A 1 802 ? 18.019 0.128 -9.086 1.00 72.69 802 THR A N 1
ATOM 6158 C CA . THR A 1 802 ? 17.368 0.602 -7.854 1.00 72.69 802 THR A CA 1
ATOM 6159 C C . THR A 1 802 ? 15.855 0.799 -8.051 1.00 72.69 802 THR A C 1
ATOM 6161 O O . THR A 1 802 ? 15.059 0.453 -7.178 1.00 72.69 802 THR A O 1
ATOM 6164 N N . TYR A 1 803 ? 15.431 1.305 -9.217 1.00 67.38 803 TYR A N 1
ATOM 6165 C CA . TYR A 1 803 ? 14.010 1.450 -9.556 1.00 67.38 803 TYR A CA 1
ATOM 6166 C C . TYR A 1 803 ? 13.308 0.102 -9.789 1.00 67.38 803 TYR A C 1
ATOM 6168 O O . TYR A 1 803 ? 12.123 -0.018 -9.493 1.00 67.38 803 TYR A O 1
ATOM 6176 N N . LEU A 1 804 ? 14.021 -0.921 -10.272 1.00 61.59 804 LEU A N 1
ATOM 6177 C CA . LEU A 1 804 ? 13.522 -2.296 -10.361 1.00 61.59 804 LEU A CA 1
ATOM 6178 C C . LEU A 1 804 ? 13.246 -2.886 -8.975 1.00 61.59 804 LEU A C 1
ATOM 6180 O O . LEU A 1 804 ? 12.186 -3.471 -8.771 1.00 61.59 804 LEU A O 1
ATOM 6184 N N . SER A 1 805 ? 14.144 -2.662 -8.0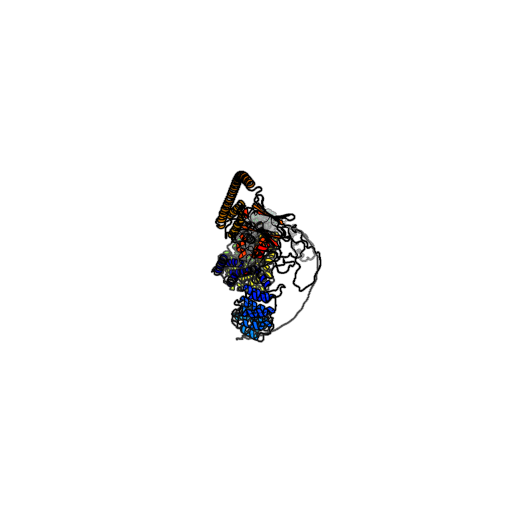10 1.00 68.75 805 SER A N 1
ATOM 6185 C CA . SER A 1 805 ? 13.916 -3.056 -6.609 1.00 68.75 805 SER A CA 1
ATOM 6186 C C . SER A 1 805 ? 12.658 -2.383 -6.031 1.00 68.75 805 SER A C 1
ATOM 6188 O O . SER A 1 805 ? 11.851 -3.030 -5.372 1.00 68.75 805 SER A O 1
ATOM 6190 N N . TYR A 1 806 ? 12.421 -1.106 -6.355 1.00 67.81 806 TYR A N 1
ATOM 6191 C CA . TYR A 1 806 ? 11.181 -0.414 -5.978 1.00 67.81 806 TYR A CA 1
ATOM 6192 C C . TYR A 1 806 ? 9.942 -1.031 -6.655 1.00 67.81 806 TYR A C 1
ATOM 6194 O O . TYR A 1 806 ? 8.934 -1.277 -5.997 1.00 67.81 806 TYR A O 1
ATOM 6202 N N . LEU A 1 807 ? 10.009 -1.318 -7.960 1.00 55.88 807 LEU A N 1
ATOM 6203 C CA . LEU A 1 807 ? 8.892 -1.892 -8.723 1.00 55.88 807 LEU A CA 1
ATOM 6204 C C . LEU A 1 807 ? 8.538 -3.329 -8.305 1.00 55.88 807 LEU A C 1
ATOM 6206 O O . LEU A 1 807 ? 7.369 -3.703 -8.400 1.00 55.88 807 LEU A O 1
ATOM 6210 N N . SER A 1 808 ? 9.504 -4.110 -7.810 1.00 57.81 808 SER A N 1
ATOM 6211 C CA . SER A 1 808 ? 9.270 -5.457 -7.268 1.00 57.81 808 SER A CA 1
ATOM 6212 C C . SER A 1 808 ? 8.639 -5.456 -5.865 1.00 57.81 808 SER A C 1
ATOM 6214 O O . SER A 1 808 ? 8.176 -6.500 -5.395 1.00 57.81 808 SER A O 1
ATOM 6216 N N . GLY A 1 809 ? 8.574 -4.290 -5.210 1.00 60.81 809 GLY A N 1
ATOM 6217 C CA . GLY A 1 809 ? 8.078 -4.113 -3.844 1.00 60.81 809 GLY A CA 1
ATOM 6218 C C . GLY A 1 809 ? 9.147 -4.261 -2.755 1.00 60.81 809 GLY A C 1
ATOM 6219 O O . GLY A 1 809 ? 8.812 -4.181 -1.574 1.00 60.81 809 GLY A O 1
ATOM 6220 N N . ASP A 1 810 ? 10.421 -4.449 -3.117 1.00 76.25 810 ASP A N 1
ATOM 6221 C CA . ASP A 1 810 ? 11.555 -4.423 -2.185 1.00 76.25 810 ASP A CA 1
ATOM 6222 C C . ASP A 1 810 ? 12.013 -2.971 -1.951 1.00 76.25 810 ASP A C 1
ATOM 6224 O O . ASP A 1 810 ? 13.059 -2.499 -2.414 1.00 76.25 810 ASP A O 1
ATOM 6228 N N . TYR A 1 811 ? 11.168 -2.227 -1.235 1.00 82.19 811 TYR A N 1
ATOM 6229 C CA . TYR A 1 811 ? 11.395 -0.814 -0.931 1.00 82.19 811 TYR A CA 1
ATOM 6230 C C . TYR A 1 811 ? 12.628 -0.576 -0.049 1.00 82.19 811 TYR A C 1
ATOM 6232 O O . TYR A 1 811 ? 13.158 0.533 -0.034 1.00 82.19 811 TYR A O 1
ATOM 6240 N N . GLU A 1 812 ? 13.092 -1.595 0.675 1.00 79.50 812 GLU A N 1
ATOM 6241 C CA . GLU A 1 812 ? 14.220 -1.508 1.606 1.00 79.50 812 GLU A CA 1
ATOM 6242 C C . GLU A 1 812 ? 15.549 -1.583 0.852 1.00 79.50 812 GLU A C 1
ATOM 6244 O O . GLU A 1 812 ? 16.397 -0.699 1.011 1.00 79.50 812 GLU A O 1
ATOM 6249 N N . ARG A 1 813 ? 15.684 -2.538 -0.076 1.00 79.69 813 ARG A N 1
ATOM 6250 C CA . ARG A 1 813 ? 16.804 -2.577 -1.027 1.00 79.69 813 ARG A CA 1
ATOM 6251 C C . ARG A 1 813 ? 16.819 -1.349 -1.942 1.00 79.69 813 ARG A C 1
ATOM 6253 O O . ARG A 1 813 ? 17.886 -0.802 -2.229 1.00 79.69 813 ARG A O 1
ATOM 6260 N N . ALA A 1 814 ? 15.647 -0.879 -2.374 1.00 78.44 814 ALA A N 1
ATOM 6261 C CA . ALA A 1 814 ? 15.533 0.332 -3.185 1.00 78.44 814 ALA A CA 1
ATOM 6262 C C . ALA A 1 814 ? 15.954 1.603 -2.418 1.00 78.44 814 ALA A C 1
ATOM 6264 O O . ALA A 1 814 ? 16.671 2.445 -2.959 1.00 78.44 814 ALA A O 1
ATOM 6265 N N . GLU A 1 815 ? 15.556 1.743 -1.149 1.00 87.81 815 GLU A N 1
ATOM 6266 C CA . GLU A 1 815 ? 15.997 2.835 -0.269 1.00 87.81 815 GLU A CA 1
ATOM 6267 C C . GLU A 1 815 ? 17.523 2.852 -0.105 1.00 87.81 815 GLU A C 1
ATOM 6269 O O . GLU A 1 815 ? 18.138 3.911 -0.266 1.00 87.81 815 GLU A O 1
ATOM 6274 N N . GLU A 1 816 ? 18.149 1.696 0.156 1.00 87.19 816 GLU A N 1
ATOM 6275 C CA . GLU A 1 816 ? 19.610 1.590 0.261 1.00 87.19 816 GLU A CA 1
ATOM 6276 C C . GLU A 1 816 ? 20.294 2.029 -1.045 1.00 87.19 816 GLU A C 1
ATOM 6278 O O . GLU A 1 816 ? 21.213 2.856 -1.023 1.00 87.19 816 GLU A O 1
ATOM 6283 N N . GLY A 1 817 ? 19.807 1.545 -2.193 1.00 82.44 817 GLY A N 1
ATOM 6284 C CA . GLY A 1 817 ? 20.323 1.923 -3.509 1.00 82.44 817 GLY A CA 1
ATOM 6285 C C . GLY A 1 817 ? 20.226 3.428 -3.779 1.00 82.44 817 GLY A C 1
ATOM 6286 O O . GLY A 1 817 ? 21.225 4.049 -4.162 1.00 82.44 817 GLY A O 1
ATOM 6287 N N . PHE A 1 818 ? 19.073 4.057 -3.513 1.00 87.12 818 PHE A N 1
ATOM 6288 C CA . PHE A 1 818 ? 18.903 5.495 -3.745 1.00 87.12 818 PHE A CA 1
ATOM 6289 C C . PHE A 1 818 ? 19.720 6.337 -2.761 1.00 87.12 818 PHE A C 1
ATOM 6291 O O . PHE A 1 818 ? 20.349 7.310 -3.184 1.00 87.12 818 PHE A O 1
ATOM 6298 N N . ARG A 1 819 ? 19.791 5.957 -1.476 1.00 89.62 819 ARG A N 1
ATOM 6299 C CA . ARG A 1 819 ? 20.648 6.639 -0.489 1.00 89.62 819 ARG A CA 1
ATOM 6300 C C . ARG A 1 819 ? 22.127 6.541 -0.860 1.00 89.62 819 ARG A C 1
ATOM 6302 O O . ARG A 1 819 ? 22.841 7.534 -0.745 1.00 89.62 819 ARG A O 1
ATOM 6309 N N . LYS A 1 820 ? 22.582 5.401 -1.386 1.00 84.88 820 LYS A N 1
ATOM 6310 C CA . LYS A 1 820 ? 23.954 5.230 -1.888 1.00 84.88 820 LYS A CA 1
ATOM 6311 C C . LYS A 1 820 ? 24.246 6.125 -3.098 1.00 84.88 820 LYS A C 1
ATOM 6313 O O . LYS A 1 820 ? 25.319 6.716 -3.163 1.00 84.88 820 LYS A O 1
ATOM 6318 N N . ILE A 1 821 ? 23.295 6.272 -4.026 1.00 83.12 821 ILE A N 1
ATOM 6319 C CA . ILE A 1 821 ? 23.413 7.215 -5.155 1.00 83.12 821 ILE A CA 1
ATOM 6320 C C . ILE A 1 821 ? 23.467 8.664 -4.646 1.00 83.12 821 ILE A C 1
ATOM 6322 O O . ILE A 1 821 ? 24.325 9.424 -5.079 1.00 83.12 821 ILE A O 1
ATOM 6326 N N . LEU A 1 822 ? 22.618 9.048 -3.688 1.00 84.12 822 LEU A N 1
ATOM 6327 C CA . LEU A 1 822 ? 22.608 10.404 -3.117 1.00 84.12 822 LEU A CA 1
ATOM 6328 C C . LEU A 1 822 ? 23.822 10.712 -2.226 1.00 84.12 822 LEU A C 1
ATOM 6330 O O . LEU A 1 822 ? 24.188 11.877 -2.093 1.00 84.12 822 LEU A O 1
ATOM 6334 N N . GLY A 1 823 ? 24.472 9.701 -1.646 1.00 82.12 823 GLY A N 1
ATOM 6335 C CA . GLY A 1 823 ? 25.747 9.861 -0.942 1.00 82.12 823 GLY A CA 1
ATOM 6336 C C . GLY A 1 823 ? 26.912 10.217 -1.874 1.00 82.12 823 GLY A C 1
ATOM 6337 O O . GLY A 1 823 ? 27.831 10.922 -1.465 1.00 82.12 823 GLY A O 1
ATOM 6338 N N . GLU A 1 824 ? 26.855 9.770 -3.132 1.00 78.69 824 GLU A N 1
ATOM 6339 C CA . GLU A 1 824 ? 27.814 10.128 -4.185 1.00 78.69 824 GLU A CA 1
ATOM 6340 C C . GLU A 1 824 ? 27.406 11.435 -4.893 1.00 78.69 824 GLU A C 1
ATOM 6342 O O . GLU A 1 824 ? 28.242 12.312 -5.114 1.00 78.69 824 GLU A O 1
ATOM 6347 N N . GLU A 1 825 ? 26.112 11.607 -5.184 1.00 80.75 825 GLU A N 1
ATOM 6348 C CA . GLU A 1 825 ? 25.551 12.767 -5.882 1.00 80.75 825 GLU A CA 1
ATOM 6349 C C . GLU A 1 825 ? 24.321 13.359 -5.161 1.00 80.75 825 GLU A C 1
ATOM 6351 O O . GLU A 1 825 ? 23.173 13.128 -5.559 1.00 80.75 825 GLU A O 1
ATOM 6356 N N . PRO A 1 826 ? 24.515 14.220 -4.141 1.00 82.56 826 PRO A N 1
ATOM 6357 C CA . PRO A 1 826 ? 23.421 14.720 -3.299 1.00 82.56 826 PRO A CA 1
ATOM 6358 C C . PRO A 1 826 ? 22.306 15.480 -4.028 1.00 82.56 826 PRO A C 1
ATOM 6360 O O . PRO A 1 826 ? 21.227 15.677 -3.467 1.00 82.56 826 PRO A O 1
ATOM 6363 N N . LYS A 1 827 ? 22.549 15.950 -5.259 1.00 80.94 827 LYS A N 1
ATOM 6364 C CA . LYS A 1 827 ? 21.595 16.708 -6.091 1.00 80.94 827 LYS A CA 1
ATOM 6365 C C . LYS A 1 827 ? 20.917 15.868 -7.187 1.00 80.94 827 LYS A C 1
ATOM 6367 O O . LYS A 1 827 ? 20.176 16.436 -7.985 1.00 80.94 827 LYS A O 1
ATOM 6372 N N . HIS A 1 828 ? 21.144 14.554 -7.248 1.00 82.50 828 HIS A N 1
ATOM 6373 C CA . HIS A 1 828 ? 20.625 13.704 -8.324 1.00 82.50 828 HIS A CA 1
ATOM 6374 C C . HIS A 1 828 ? 19.084 13.569 -8.265 1.00 82.50 828 HIS A C 1
ATOM 6376 O O . HIS A 1 828 ? 18.526 12.801 -7.475 1.00 82.50 828 HIS A O 1
ATOM 6382 N N . VAL A 1 829 ? 18.385 14.323 -9.125 1.00 79.06 829 VAL A N 1
ATOM 6383 C CA . VAL A 1 829 ? 16.923 14.553 -9.081 1.00 79.06 829 VAL A CA 1
ATOM 6384 C C . VAL A 1 829 ? 16.114 13.254 -9.036 1.00 79.06 829 VAL A C 1
ATOM 6386 O O . VAL A 1 829 ? 15.325 13.053 -8.116 1.00 79.06 829 VAL A O 1
ATOM 6389 N N . LYS A 1 830 ? 16.363 12.323 -9.968 1.00 77.94 830 LYS A N 1
ATOM 6390 C CA . LYS A 1 830 ? 15.620 11.050 -10.041 1.00 77.94 830 LYS A CA 1
ATOM 6391 C C . LYS A 1 830 ? 15.851 10.139 -8.830 1.00 77.94 830 LYS A C 1
ATOM 6393 O O . LYS A 1 830 ? 14.999 9.314 -8.531 1.00 77.94 830 LYS A O 1
ATOM 6398 N N . ALA A 1 831 ? 16.982 10.288 -8.132 1.00 82.38 831 ALA A N 1
ATOM 6399 C CA . ALA A 1 831 ? 17.275 9.502 -6.931 1.00 82.38 831 ALA A CA 1
ATOM 6400 C C . ALA A 1 831 ? 16.565 10.081 -5.704 1.00 82.38 831 ALA A C 1
ATOM 6402 O O . ALA A 1 831 ? 16.069 9.315 -4.888 1.00 82.38 831 ALA A O 1
ATOM 6403 N N . ARG A 1 832 ? 16.432 11.414 -5.609 1.00 85.62 832 ARG A N 1
ATOM 6404 C CA . ARG A 1 832 ? 15.574 12.050 -4.595 1.00 85.62 832 ARG A CA 1
ATOM 6405 C C . ARG A 1 832 ? 14.107 11.678 -4.788 1.00 85.62 832 ARG A C 1
ATOM 6407 O O . ARG A 1 832 ? 13.456 11.299 -3.825 1.00 85.62 832 ARG A O 1
ATOM 6414 N N . GLN A 1 833 ? 13.615 11.728 -6.028 1.00 84.50 833 GLN A N 1
ATOM 6415 C CA . GLN A 1 833 ? 12.247 11.322 -6.371 1.00 84.50 833 GLN A CA 1
ATOM 6416 C C . GLN A 1 833 ? 12.003 9.831 -6.083 1.00 84.50 833 GLN A C 1
ATOM 6418 O O . GLN A 1 833 ? 11.004 9.491 -5.458 1.00 84.50 833 GLN A O 1
ATOM 6423 N N . GLY A 1 834 ? 12.928 8.948 -6.480 1.00 79.62 834 GLY A N 1
ATOM 6424 C CA . GLY A 1 834 ? 12.859 7.516 -6.171 1.00 79.62 834 GLY A CA 1
ATOM 6425 C C . GLY A 1 834 ? 12.885 7.225 -4.668 1.00 79.62 834 GLY A C 1
ATOM 6426 O O . GLY A 1 834 ? 12.041 6.483 -4.177 1.00 79.62 834 GLY A O 1
ATOM 6427 N N . LEU A 1 835 ? 13.784 7.870 -3.916 1.00 91.12 835 LEU A N 1
ATOM 6428 C CA . LEU A 1 835 ? 13.852 7.725 -2.461 1.00 91.12 835 LEU A CA 1
ATOM 6429 C C . LEU A 1 835 ? 12.586 8.246 -1.766 1.00 91.12 835 LEU A C 1
ATOM 6431 O O . LEU A 1 835 ? 12.074 7.575 -0.877 1.00 91.12 835 LEU A O 1
ATOM 6435 N N . ALA A 1 836 ? 12.051 9.396 -2.187 1.00 86.38 836 ALA A N 1
ATOM 6436 C CA . ALA A 1 836 ? 10.801 9.932 -1.651 1.00 86.38 836 ALA A CA 1
ATOM 6437 C C . ALA A 1 836 ? 9.618 8.975 -1.879 1.00 86.38 836 ALA A C 1
ATOM 6439 O O . ALA A 1 836 ? 8.794 8.804 -0.983 1.00 86.38 836 ALA A O 1
ATOM 6440 N N . LEU A 1 837 ? 9.568 8.297 -3.033 1.00 83.75 837 LEU A N 1
ATOM 6441 C CA . LEU A 1 837 ? 8.592 7.237 -3.300 1.00 83.75 837 LEU A CA 1
ATOM 6442 C C . LEU A 1 837 ? 8.803 6.017 -2.386 1.00 83.75 837 LEU A C 1
ATOM 6444 O O . LEU A 1 837 ? 7.844 5.589 -1.752 1.00 83.75 837 LEU A O 1
ATOM 6448 N N . CYS A 1 838 ? 10.031 5.505 -2.225 1.00 86.88 838 CYS A N 1
ATOM 6449 C CA . CYS A 1 838 ? 10.311 4.403 -1.287 1.00 86.88 838 CYS A CA 1
ATOM 6450 C C . CYS A 1 838 ? 9.882 4.737 0.150 1.00 86.88 838 CYS A C 1
ATOM 6452 O O . CYS A 1 838 ? 9.180 3.956 0.789 1.00 86.88 838 CYS A O 1
ATOM 6454 N N . LEU A 1 839 ? 10.283 5.909 0.652 1.00 89.81 839 LEU A N 1
ATOM 6455 C CA . LEU A 1 839 ? 9.961 6.369 2.004 1.00 89.81 839 LEU A CA 1
ATOM 6456 C C . LEU A 1 839 ? 8.450 6.569 2.190 1.00 89.81 839 LEU A C 1
ATOM 6458 O O . LEU A 1 839 ? 7.930 6.264 3.262 1.00 89.81 839 LEU A O 1
ATOM 6462 N N . LYS A 1 840 ? 7.737 7.015 1.146 1.00 90.94 840 LYS A N 1
ATOM 6463 C CA . LYS A 1 840 ? 6.273 7.098 1.134 1.00 90.94 840 LYS A CA 1
ATOM 6464 C C . LYS A 1 840 ? 5.633 5.707 1.226 1.00 90.94 840 LYS A C 1
ATOM 6466 O O . LYS A 1 840 ? 4.851 5.495 2.143 1.00 90.94 840 LYS A O 1
ATOM 6471 N N . GLU A 1 841 ? 5.974 4.748 0.363 1.00 86.31 841 GLU A N 1
ATOM 6472 C CA . GLU A 1 841 ? 5.366 3.401 0.408 1.00 86.31 841 GLU A CA 1
ATOM 6473 C C . GLU A 1 841 ? 5.688 2.652 1.724 1.00 86.31 841 GLU A C 1
ATOM 6475 O O . GLU A 1 841 ? 4.820 1.994 2.304 1.00 86.31 841 GLU A O 1
ATOM 6480 N N . ARG A 1 842 ? 6.909 2.801 2.266 1.00 90.69 842 ARG A N 1
ATOM 6481 C CA . ARG A 1 842 ? 7.265 2.266 3.597 1.00 90.69 842 ARG A CA 1
ATOM 6482 C C . ARG A 1 842 ? 6.499 2.964 4.721 1.00 90.69 842 ARG A C 1
ATOM 6484 O O . ARG A 1 842 ? 6.003 2.292 5.624 1.00 90.69 842 ARG A O 1
ATOM 6491 N N . GLY A 1 843 ? 6.390 4.292 4.661 1.00 88.50 843 GLY A N 1
ATOM 6492 C CA . GLY A 1 843 ? 5.623 5.098 5.609 1.00 88.50 843 GLY A CA 1
ATOM 6493 C C . GLY A 1 843 ? 4.144 4.716 5.632 1.00 88.50 843 GLY A C 1
ATOM 6494 O O . GLY A 1 843 ? 3.569 4.617 6.712 1.00 88.50 843 GLY A O 1
ATOM 6495 N N . ASP A 1 844 ? 3.557 4.415 4.472 1.00 86.69 844 ASP A N 1
ATOM 6496 C CA . ASP A 1 844 ? 2.156 4.002 4.324 1.00 86.69 844 ASP A CA 1
ATOM 6497 C C . ASP A 1 844 ? 1.903 2.642 5.000 1.00 86.69 844 ASP A C 1
ATOM 6499 O O . ASP A 1 844 ? 1.069 2.529 5.896 1.00 86.69 844 ASP A O 1
ATOM 6503 N N . SER A 1 845 ? 2.747 1.636 4.734 1.00 84.38 845 SER A N 1
ATOM 6504 C CA . SER A 1 845 ? 2.662 0.330 5.417 1.00 84.38 845 SER A CA 1
ATOM 6505 C C . SER A 1 845 ? 2.943 0.391 6.931 1.00 84.38 845 SER A C 1
ATOM 6507 O O . SER A 1 845 ? 2.630 -0.545 7.675 1.00 84.38 845 SER A O 1
ATOM 6509 N N . ILE A 1 846 ? 3.577 1.459 7.418 1.00 86.56 846 ILE A N 1
ATOM 6510 C CA . ILE A 1 846 ? 3.799 1.726 8.847 1.00 86.56 846 ILE A CA 1
ATOM 6511 C C . ILE A 1 846 ? 2.602 2.489 9.447 1.00 86.56 846 ILE A C 1
ATOM 6513 O O . ILE A 1 846 ? 2.224 2.226 10.593 1.00 86.56 846 ILE A O 1
ATOM 6517 N N . LEU A 1 847 ? 1.959 3.360 8.665 1.00 86.69 847 LEU A N 1
ATOM 6518 C CA . LEU A 1 847 ? 0.726 4.066 9.013 1.00 86.69 847 LEU A CA 1
ATOM 6519 C C . LEU A 1 847 ? -0.469 3.104 9.116 1.00 86.69 847 LEU A C 1
ATOM 6521 O O . LEU A 1 847 ? -1.195 3.171 10.106 1.00 86.69 847 LEU A O 1
ATOM 6525 N N . GLU A 1 848 ? -0.611 2.150 8.185 1.00 83.62 848 GLU A N 1
ATOM 6526 C CA . GLU A 1 848 ? -1.590 1.045 8.253 1.00 83.62 848 GLU A CA 1
ATOM 6527 C C . GLU A 1 848 ? -1.470 0.252 9.573 1.00 83.62 848 GLU A C 1
ATOM 6529 O O . GLU A 1 848 ? -2.464 -0.204 10.134 1.00 83.62 848 GLU A O 1
ATOM 6534 N N . LYS A 1 849 ? -0.251 0.136 10.122 1.00 87.25 849 LYS A N 1
ATOM 6535 C CA . LYS A 1 849 ? 0.044 -0.530 11.407 1.00 87.25 849 LYS A CA 1
ATOM 6536 C C . LYS A 1 849 ? -0.152 0.379 12.633 1.00 87.25 849 LYS A C 1
ATOM 6538 O O . LYS A 1 849 ? 0.233 -0.003 13.737 1.00 87.25 849 LYS A O 1
ATOM 6543 N N . GLY A 1 850 ? -0.695 1.585 12.454 1.00 84.12 850 GLY A N 1
ATOM 6544 C CA . GLY A 1 850 ? -0.960 2.559 13.519 1.00 84.12 850 GLY A CA 1
ATOM 6545 C C . GLY A 1 850 ? 0.283 3.235 14.109 1.00 84.12 850 GLY A C 1
ATOM 6546 O O . GLY A 1 850 ? 0.189 3.885 15.146 1.00 84.12 850 GLY A O 1
ATOM 6547 N N . LYS A 1 851 ? 1.465 3.107 13.492 1.00 90.88 851 LYS A N 1
ATOM 6548 C CA . LYS A 1 851 ? 2.718 3.670 14.025 1.00 90.88 851 LYS A CA 1
ATOM 6549 C C . LYS A 1 851 ? 2.954 5.099 13.532 1.00 90.88 851 LYS A C 1
ATOM 6551 O O . LYS A 1 851 ? 3.877 5.370 12.763 1.00 90.88 851 LYS A O 1
ATOM 6556 N N . PHE A 1 852 ? 2.121 6.031 13.994 1.00 90.44 852 PHE A N 1
ATOM 6557 C CA . PHE A 1 852 ? 2.098 7.408 13.485 1.00 90.44 852 PHE A CA 1
ATOM 6558 C C . PHE A 1 852 ? 3.443 8.156 13.601 1.00 90.44 852 PHE A C 1
ATOM 6560 O O . PHE A 1 852 ? 3.771 8.935 12.711 1.00 90.44 852 PHE A O 1
ATOM 6567 N N . GLN A 1 853 ? 4.245 7.907 14.647 1.00 90.81 853 GLN A N 1
ATOM 6568 C CA . GLN A 1 853 ? 5.566 8.534 14.839 1.00 90.81 853 GLN A CA 1
ATOM 6569 C C . GLN A 1 853 ? 6.583 8.133 13.761 1.00 90.81 853 GLN A C 1
ATOM 6571 O O . GLN A 1 853 ? 7.266 8.993 13.196 1.00 90.81 853 GLN A O 1
ATOM 6576 N N . ASP A 1 854 ? 6.676 6.836 13.473 1.00 90.38 854 ASP A N 1
ATOM 6577 C CA . ASP A 1 854 ? 7.608 6.292 12.485 1.00 90.38 854 ASP A CA 1
ATOM 6578 C C . ASP A 1 854 ? 7.177 6.733 11.074 1.00 90.38 854 ASP A C 1
ATOM 6580 O O . ASP A 1 854 ? 7.988 7.249 10.304 1.00 90.38 854 ASP A O 1
ATOM 6584 N N . ALA A 1 855 ? 5.873 6.644 10.780 1.00 91.44 855 ALA A N 1
ATOM 6585 C CA . ALA A 1 855 ? 5.288 7.094 9.518 1.00 91.44 855 ALA A CA 1
ATOM 6586 C C . ALA A 1 855 ? 5.506 8.600 9.273 1.00 91.44 855 ALA A C 1
ATOM 6588 O O . ALA A 1 855 ? 6.023 8.982 8.226 1.00 91.44 855 ALA A O 1
ATOM 6589 N N . PHE A 1 856 ? 5.195 9.463 10.251 1.00 94.38 856 PHE A N 1
ATOM 6590 C CA . PHE A 1 856 ? 5.401 10.915 10.140 1.00 94.38 856 PHE A CA 1
ATOM 6591 C C . PHE A 1 856 ? 6.873 11.278 9.894 1.00 94.38 856 PHE A C 1
ATOM 6593 O O . PHE A 1 856 ? 7.164 12.216 9.150 1.00 94.38 856 PHE A O 1
ATOM 6600 N N . THR A 1 857 ? 7.808 10.522 10.478 1.00 93.56 857 THR A N 1
ATOM 6601 C CA . THR A 1 857 ? 9.249 10.722 10.266 1.00 93.56 857 THR A CA 1
ATOM 6602 C C . THR A 1 857 ? 9.639 10.423 8.815 1.00 93.56 857 THR A C 1
ATOM 6604 O O . THR A 1 857 ? 10.269 11.263 8.172 1.00 93.56 857 THR A O 1
ATOM 6607 N N . LEU A 1 858 ? 9.197 9.283 8.270 1.00 92.31 858 LEU A N 1
ATOM 6608 C CA . LEU A 1 858 ? 9.467 8.883 6.882 1.00 92.31 858 LEU A CA 1
ATOM 6609 C C . LEU A 1 858 ? 8.798 9.815 5.862 1.00 92.31 858 LEU A C 1
ATOM 6611 O O . LEU A 1 858 ? 9.436 10.227 4.895 1.00 92.31 858 LEU A O 1
ATOM 6615 N N . PHE A 1 859 ? 7.542 10.211 6.091 1.00 95.44 859 PHE A N 1
ATOM 6616 C CA . PHE A 1 859 ? 6.851 11.164 5.219 1.00 95.44 859 PHE A CA 1
ATOM 6617 C C . PHE A 1 859 ? 7.470 12.566 5.271 1.00 95.44 859 PHE A C 1
ATOM 6619 O O . PHE A 1 859 ? 7.487 13.259 4.253 1.00 95.44 859 PHE A O 1
ATOM 6626 N N . SER A 1 860 ? 8.006 12.983 6.426 1.00 92.75 860 SER A N 1
ATOM 6627 C CA . SER A 1 860 ? 8.729 14.254 6.534 1.00 92.75 860 SER A CA 1
ATOM 6628 C C . SER A 1 860 ? 10.006 14.229 5.688 1.00 92.75 860 SER A C 1
ATOM 6630 O O . SER A 1 860 ? 10.221 15.134 4.886 1.00 92.75 860 SER A O 1
ATOM 6632 N N . GLU A 1 861 ? 10.811 13.164 5.794 1.00 94.12 861 GLU A N 1
ATOM 6633 C CA . GLU A 1 861 ? 12.015 12.979 4.967 1.00 94.12 861 GLU A CA 1
ATOM 6634 C C . GLU A 1 861 ? 11.664 12.914 3.468 1.00 94.12 861 GLU A C 1
ATOM 6636 O O . GLU A 1 861 ? 12.291 13.589 2.651 1.00 94.12 861 GLU A O 1
ATOM 6641 N N . ALA A 1 862 ? 10.610 12.178 3.098 1.00 91.50 862 ALA A N 1
ATOM 6642 C CA . ALA A 1 862 ? 10.125 12.103 1.719 1.00 91.50 862 ALA A CA 1
ATOM 6643 C C . ALA A 1 862 ? 9.734 13.482 1.155 1.00 91.50 862 ALA A C 1
ATOM 6645 O O . ALA A 1 862 ? 10.034 13.785 -0.001 1.00 91.50 862 ALA A O 1
ATOM 6646 N N . HIS A 1 863 ? 9.104 14.337 1.966 1.00 93.69 863 HIS A N 1
ATOM 6647 C CA . HIS A 1 863 ? 8.681 15.676 1.554 1.00 93.69 863 HIS A CA 1
ATOM 6648 C C . HIS A 1 863 ? 9.867 16.652 1.466 1.00 93.69 863 HIS A C 1
ATOM 6650 O O . HIS A 1 863 ? 9.917 17.467 0.548 1.00 93.69 863 HIS A O 1
ATOM 6656 N N . GLU A 1 864 ? 10.852 16.542 2.364 1.00 91.44 864 GLU A N 1
ATOM 6657 C CA . GLU A 1 864 ? 12.121 17.287 2.284 1.00 91.44 864 GLU A CA 1
ATOM 6658 C C . GLU A 1 864 ? 12.943 16.897 1.031 1.00 91.44 864 GLU A C 1
ATOM 6660 O O . GLU A 1 864 ? 13.654 17.731 0.463 1.00 91.44 864 GLU A O 1
ATOM 6665 N N . LEU A 1 865 ? 12.821 15.649 0.557 1.00 89.56 865 LEU A N 1
ATOM 6666 C CA . LEU A 1 865 ? 13.449 15.159 -0.678 1.00 89.56 865 LEU A CA 1
ATOM 6667 C C . LEU A 1 865 ? 12.698 15.569 -1.954 1.00 89.56 865 LEU A C 1
ATOM 6669 O O . LEU A 1 865 ? 13.346 15.946 -2.937 1.00 89.56 865 LEU A O 1
ATOM 6673 N N . ASN A 1 866 ? 11.365 15.458 -1.955 1.00 88.94 866 ASN A N 1
ATOM 6674 C CA . ASN A 1 866 ? 10.484 15.826 -3.064 1.00 88.94 866 ASN A CA 1
ATOM 6675 C C . ASN A 1 866 ? 9.051 16.124 -2.571 1.00 88.94 866 ASN A C 1
ATOM 6677 O O . ASN A 1 866 ? 8.225 15.218 -2.426 1.00 88.94 866 ASN A O 1
ATOM 6681 N N . SER A 1 867 ? 8.729 17.403 -2.371 1.00 85.62 867 SER A N 1
ATOM 6682 C CA . SER A 1 867 ? 7.412 17.857 -1.896 1.00 85.62 867 SER A CA 1
ATOM 6683 C C . SER A 1 867 ? 6.264 17.589 -2.880 1.00 85.62 867 SER A C 1
ATOM 6685 O O . SER A 1 867 ? 5.123 17.436 -2.452 1.00 85.62 867 SER A O 1
ATOM 6687 N N . GLU A 1 868 ? 6.557 17.459 -4.179 1.00 82.75 868 GLU A N 1
ATOM 6688 C CA . GLU A 1 868 ? 5.588 17.164 -5.251 1.00 82.75 868 GLU A CA 1
ATOM 6689 C C . GLU A 1 868 ? 5.220 15.666 -5.365 1.00 82.75 868 GLU A C 1
ATOM 6691 O O . GLU A 1 868 ? 4.582 15.247 -6.329 1.00 82.75 868 GLU A O 1
ATOM 6696 N N . THR A 1 869 ? 5.635 14.819 -4.415 1.00 81.81 869 THR A N 1
ATOM 6697 C CA . THR A 1 869 ? 5.367 13.369 -4.467 1.00 81.81 869 THR A CA 1
ATOM 6698 C C . THR A 1 869 ? 3.855 13.075 -4.371 1.00 81.81 869 THR A C 1
ATOM 6700 O O . THR A 1 869 ? 3.232 13.451 -3.373 1.00 81.81 869 THR A O 1
ATOM 6703 N N . PRO A 1 870 ? 3.240 12.372 -5.348 1.00 78.00 870 PRO A N 1
ATOM 6704 C CA . PRO A 1 870 ? 1.794 12.142 -5.371 1.00 78.00 870 PRO A CA 1
ATOM 6705 C C . PRO A 1 870 ? 1.253 11.466 -4.103 1.00 78.00 870 PRO A C 1
ATOM 6707 O O . PRO A 1 870 ? 1.804 10.478 -3.612 1.00 78.00 870 PRO A O 1
ATOM 6710 N N . GLY A 1 871 ? 0.163 12.014 -3.560 1.00 81.00 871 GLY A N 1
ATOM 6711 C CA . GLY A 1 871 ? -0.498 11.530 -2.340 1.00 81.00 871 GLY A CA 1
ATOM 6712 C C . GLY A 1 871 ? 0.242 11.807 -1.021 1.00 81.00 871 GLY A C 1
ATOM 6713 O O . GLY A 1 871 ? -0.376 11.723 0.040 1.00 81.00 871 GLY A O 1
ATOM 6714 N N . LEU A 1 872 ? 1.523 12.199 -1.052 1.00 89.31 872 LEU A N 1
ATOM 6715 C CA . LEU A 1 872 ? 2.346 12.371 0.151 1.00 89.31 872 LEU A CA 1
ATOM 6716 C C . LEU A 1 872 ? 1.779 13.425 1.114 1.00 89.31 872 LEU A C 1
ATOM 6718 O O . LEU A 1 872 ? 1.763 13.203 2.320 1.00 89.31 872 LEU A O 1
ATOM 6722 N N . SER A 1 873 ? 1.253 14.540 0.601 1.00 88.44 873 SER A N 1
ATOM 6723 C CA . SER A 1 873 ? 0.671 15.609 1.429 1.00 88.44 873 SER A CA 1
ATOM 6724 C C . SER A 1 873 ? -0.546 15.156 2.247 1.00 88.44 873 SER A C 1
ATOM 6726 O O . SER A 1 873 ? -0.783 15.681 3.334 1.00 88.44 873 SER A O 1
ATOM 6728 N N . LYS A 1 874 ? -1.308 14.166 1.755 1.00 90.19 874 LYS A N 1
ATOM 6729 C CA . LYS A 1 874 ? -2.419 13.558 2.500 1.00 90.19 874 LYS A CA 1
ATOM 6730 C C . LYS A 1 874 ? -1.880 12.675 3.627 1.00 90.19 874 LYS A C 1
ATOM 6732 O O . LYS A 1 874 ? -2.212 12.908 4.784 1.00 90.19 874 LYS A O 1
ATOM 6737 N N . LEU A 1 875 ? -0.975 11.750 3.306 1.00 91.56 875 LEU A N 1
ATOM 6738 C CA . LEU A 1 875 ? -0.379 10.813 4.268 1.00 91.56 875 LEU A CA 1
ATOM 6739 C C . LEU A 1 875 ? 0.438 11.517 5.373 1.00 91.56 875 LEU A C 1
ATOM 6741 O O . LEU A 1 875 ? 0.369 11.154 6.550 1.00 91.56 875 LEU A O 1
ATOM 6745 N N . LEU A 1 876 ? 1.170 12.582 5.028 1.00 91.75 876 LEU A N 1
ATOM 6746 C CA . LEU A 1 876 ? 1.889 13.428 5.988 1.00 91.75 876 LEU A CA 1
ATOM 6747 C C . LEU A 1 876 ? 0.922 14.137 6.955 1.00 91.75 876 LEU A C 1
ATOM 6749 O O . LEU A 1 876 ? 1.200 14.230 8.149 1.00 91.75 876 LEU A O 1
ATOM 6753 N N . SER A 1 877 ? -0.232 14.593 6.461 1.00 92.25 877 SER A N 1
ATOM 6754 C CA . SER A 1 877 ? -1.287 15.192 7.286 1.00 92.25 877 SER A CA 1
ATOM 6755 C C . SER A 1 877 ? -1.976 14.157 8.188 1.00 92.25 877 SER A C 1
ATOM 6757 O O . SER A 1 877 ? -2.123 14.374 9.393 1.00 92.25 877 SER A O 1
ATOM 6759 N N . GLU A 1 878 ? -2.327 12.987 7.654 1.00 92.38 878 GLU A N 1
ATOM 6760 C CA . GLU A 1 878 ? -2.953 11.894 8.411 1.00 92.38 878 GLU A CA 1
ATOM 6761 C C . GLU A 1 878 ? -2.031 11.359 9.518 1.00 92.38 878 GLU A C 1
ATOM 6763 O O . GLU A 1 878 ? -2.464 11.202 10.662 1.00 92.38 878 GLU A O 1
ATOM 6768 N N . SER A 1 879 ? -0.740 11.169 9.227 1.00 92.50 879 SER A N 1
ATOM 6769 C CA . SER A 1 879 ? 0.252 10.760 10.231 1.00 92.50 879 SER A CA 1
ATOM 6770 C C . SER A 1 879 ? 0.483 11.825 11.309 1.00 92.50 879 SER A C 1
ATOM 6772 O O . SER A 1 879 ? 0.472 11.494 12.496 1.00 92.50 879 SER A O 1
ATOM 6774 N N . ALA A 1 880 ? 0.612 13.105 10.937 1.00 92.25 880 ALA A N 1
ATOM 6775 C CA . ALA A 1 880 ? 0.792 14.204 11.888 1.00 92.25 880 ALA A CA 1
ATOM 6776 C C . ALA A 1 880 ? -0.418 14.381 12.818 1.00 92.25 880 ALA A C 1
ATOM 6778 O O . ALA A 1 880 ? -0.266 14.511 14.034 1.00 92.25 880 ALA A O 1
ATOM 6779 N N . THR A 1 881 ? -1.631 14.371 12.256 1.00 92.06 881 THR A N 1
ATOM 6780 C CA . THR A 1 881 ? -2.875 14.545 13.021 1.00 92.06 881 THR A CA 1
ATOM 6781 C C . THR A 1 881 ? -3.213 13.312 13.864 1.00 92.06 881 THR A C 1
ATOM 6783 O O . THR A 1 881 ? -3.698 13.462 14.987 1.00 92.06 881 THR A O 1
ATOM 6786 N N . GLY A 1 882 ? -2.901 12.102 13.383 1.00 89.25 882 GLY A N 1
ATOM 6787 C CA . GLY A 1 882 ? -2.973 10.861 14.158 1.00 89.25 882 GLY A CA 1
ATOM 6788 C C . GLY A 1 882 ? -2.042 10.880 15.371 1.00 89.25 882 GLY A C 1
ATOM 6789 O O . GLY A 1 882 ? -2.509 10.745 16.504 1.00 89.25 882 GLY A O 1
ATOM 6790 N N . LEU A 1 883 ? -0.754 11.165 15.151 1.00 92.56 883 LEU A N 1
ATOM 6791 C CA . LEU A 1 883 ? 0.261 11.277 16.203 1.00 92.56 883 LEU A CA 1
ATOM 6792 C C . LEU A 1 883 ? -0.102 12.336 17.253 1.00 92.56 883 LEU A C 1
ATOM 6794 O O . LEU A 1 883 ? -0.044 12.079 18.456 1.00 92.56 883 LEU A O 1
ATOM 6798 N N . ALA A 1 884 ? -0.527 13.523 16.814 1.00 90.31 884 ALA A N 1
ATOM 6799 C CA . ALA A 1 884 ? -0.933 14.595 17.716 1.00 90.31 884 ALA A CA 1
ATOM 6800 C C . ALA A 1 884 ? -2.162 14.220 18.564 1.00 90.31 884 ALA A C 1
ATOM 6802 O O . ALA A 1 884 ? -2.243 14.599 19.734 1.00 90.31 884 ALA A O 1
ATOM 6803 N N . ARG A 1 885 ? -3.092 13.428 18.012 1.00 90.06 885 ARG A N 1
ATOM 6804 C CA . ARG A 1 885 ? -4.260 12.904 18.737 1.00 90.06 885 ARG A CA 1
ATOM 6805 C C . ARG A 1 885 ? -3.859 11.881 19.803 1.00 90.06 885 ARG A C 1
ATOM 6807 O O . ARG A 1 885 ? -4.423 11.906 20.895 1.00 90.06 885 ARG A O 1
ATOM 6814 N N . GLU A 1 886 ? -2.891 11.008 19.527 1.00 90.38 886 GLU A N 1
ATOM 6815 C CA . GLU A 1 886 ? -2.354 10.068 20.525 1.00 90.38 886 GLU A CA 1
ATOM 6816 C C . GLU A 1 886 ? -1.587 10.781 21.642 1.00 90.38 886 GLU A C 1
ATOM 6818 O O . GLU A 1 886 ? -1.831 10.533 22.825 1.00 90.38 886 GLU A O 1
ATOM 6823 N N . LEU A 1 887 ? -0.698 11.710 21.285 1.00 88.75 887 LEU A N 1
ATOM 6824 C CA . LEU A 1 887 ? 0.044 12.523 22.248 1.00 88.75 887 LEU A CA 1
ATOM 6825 C C . LEU A 1 887 ? -0.908 13.367 23.113 1.00 88.75 887 LEU A C 1
ATOM 6827 O O . LEU A 1 887 ? -0.755 13.389 24.334 1.00 88.75 887 LEU A O 1
ATOM 6831 N N . GLY A 1 888 ? -1.942 13.970 22.515 1.00 84.62 888 GLY A N 1
ATOM 6832 C CA . GLY A 1 888 ? -2.996 14.700 23.225 1.00 84.62 888 GLY A CA 1
ATOM 6833 C C . GLY A 1 888 ? -3.785 13.826 24.208 1.00 84.62 888 GLY A C 1
ATOM 6834 O O . GLY A 1 888 ? -3.933 14.204 25.369 1.00 84.62 888 GLY A O 1
ATOM 6835 N N . LYS A 1 889 ? -4.215 12.618 23.800 1.00 84.38 889 LYS A N 1
ATOM 6836 C CA . LYS A 1 889 ? -4.853 11.635 24.706 1.00 84.38 889 LYS A CA 1
ATOM 6837 C C . LYS A 1 889 ? -3.957 11.266 25.892 1.00 84.38 889 LYS A C 1
ATOM 6839 O O . LYS A 1 889 ? -4.446 11.124 27.008 1.00 84.38 889 LYS A O 1
ATOM 6844 N N . ASN A 1 890 ? -2.650 11.162 25.660 1.00 84.75 890 ASN A N 1
ATOM 6845 C CA . ASN A 1 890 ? -1.644 10.870 26.682 1.00 84.75 890 ASN A CA 1
ATOM 6846 C C . ASN A 1 890 ? -1.205 12.108 27.497 1.00 84.75 890 ASN A C 1
ATOM 6848 O O . ASN A 1 890 ? -0.252 12.026 28.272 1.00 84.75 890 ASN A O 1
ATOM 6852 N N . GLY A 1 891 ? -1.863 13.263 27.330 1.00 81.19 891 GLY A N 1
ATOM 6853 C CA . GLY A 1 891 ? -1.573 14.500 28.062 1.00 81.19 891 GLY A CA 1
ATOM 6854 C C . GLY A 1 891 ? -0.311 15.250 27.613 1.00 81.19 891 GLY A C 1
ATOM 6855 O O . GLY A 1 891 ? 0.080 16.230 28.247 1.00 81.19 891 GLY A O 1
ATOM 6856 N N . LYS A 1 892 ? 0.333 14.824 26.521 1.00 88.81 892 LYS A N 1
ATOM 6857 C CA . LYS A 1 892 ? 1.572 15.397 25.973 1.00 88.81 892 LYS A CA 1
ATOM 6858 C C . LYS A 1 892 ? 1.280 16.510 24.960 1.00 88.81 892 LYS A C 1
ATOM 6860 O O . LYS A 1 892 ? 1.649 16.430 23.790 1.00 88.81 892 LYS A O 1
ATOM 6865 N N . PHE A 1 893 ? 0.584 17.555 25.408 1.00 85.69 893 PHE A N 1
ATOM 6866 C CA . PHE A 1 893 ? 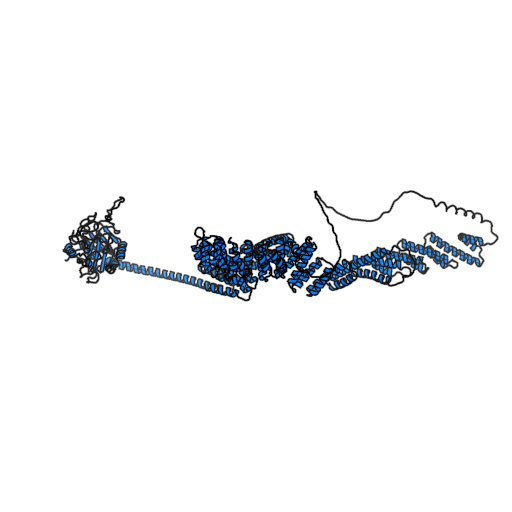0.106 18.630 24.528 1.00 85.69 893 PHE A CA 1
ATOM 6867 C C . PHE A 1 893 ? 1.228 19.430 23.851 1.00 85.69 893 PHE A C 1
ATOM 6869 O O . PHE A 1 893 ? 1.057 19.836 22.707 1.00 85.69 893 PHE A O 1
ATOM 6876 N N . GLU A 1 894 ? 2.374 19.631 24.509 1.00 86.31 894 GLU A N 1
ATOM 6877 C CA . GLU A 1 894 ? 3.510 20.350 23.906 1.00 86.31 894 GLU A CA 1
ATOM 6878 C C . GLU A 1 894 ? 4.175 19.532 22.784 1.00 86.31 894 GLU A C 1
ATOM 6880 O O . GLU A 1 894 ? 4.457 20.072 21.715 1.00 86.31 894 GLU A O 1
ATOM 6885 N N . ASP A 1 895 ? 4.336 18.216 22.973 1.00 88.19 895 ASP A N 1
ATOM 6886 C CA . ASP A 1 895 ? 4.850 17.312 21.934 1.00 88.19 895 ASP A CA 1
ATOM 6887 C C . ASP A 1 895 ? 3.890 17.281 20.730 1.00 88.19 895 ASP A C 1
ATOM 6889 O O . ASP A 1 895 ? 4.309 17.445 19.584 1.00 88.19 895 ASP A O 1
ATOM 6893 N N . ALA A 1 896 ? 2.582 17.158 20.989 1.00 89.94 896 ALA A N 1
ATOM 6894 C CA . ALA A 1 896 ? 1.542 17.207 19.960 1.00 89.94 896 ALA A CA 1
ATOM 6895 C C . ALA A 1 896 ? 1.546 18.541 19.188 1.00 89.94 896 ALA A C 1
ATOM 6897 O O . ALA A 1 896 ? 1.445 18.552 17.959 1.00 89.94 896 ALA A O 1
ATOM 6898 N N . ALA A 1 897 ? 1.706 19.668 19.889 1.00 88.25 897 ALA A N 1
ATOM 6899 C CA . ALA A 1 897 ? 1.781 20.990 19.276 1.00 88.25 897 ALA A CA 1
ATOM 6900 C C . ALA A 1 897 ? 3.064 21.158 18.449 1.00 88.25 897 ALA A C 1
ATOM 6902 O O . ALA A 1 897 ? 3.023 21.774 17.385 1.00 88.25 897 ALA A O 1
ATOM 6903 N N . SER A 1 898 ? 4.190 20.596 18.893 1.00 91.12 898 SER A N 1
ATOM 6904 C CA . SER A 1 898 ? 5.453 20.585 18.146 1.00 91.12 898 SER A CA 1
ATOM 6905 C C . SER A 1 898 ? 5.312 19.842 16.810 1.00 91.12 898 SER A C 1
ATOM 6907 O O . SER A 1 898 ? 5.628 20.399 15.755 1.00 91.12 898 SER A O 1
ATOM 6909 N N . ILE A 1 899 ? 4.728 18.636 16.831 1.00 92.75 899 ILE A N 1
ATOM 6910 C CA . ILE A 1 899 ? 4.436 17.835 15.630 1.00 92.75 899 ILE A CA 1
ATOM 6911 C C . ILE A 1 899 ? 3.533 18.595 14.653 1.00 92.75 899 ILE A C 1
ATOM 6913 O O . ILE A 1 899 ? 3.889 18.745 13.483 1.00 92.75 899 ILE A O 1
ATOM 6917 N N . LEU A 1 900 ? 2.396 19.126 15.119 1.00 91.44 900 LEU A N 1
ATOM 6918 C CA . LEU A 1 900 ? 1.468 19.857 14.250 1.00 91.44 900 LEU A CA 1
ATOM 6919 C C . LEU A 1 900 ? 2.075 21.152 13.698 1.00 91.44 900 LEU A C 1
ATOM 6921 O O . LEU A 1 900 ? 1.801 21.516 12.557 1.00 91.44 900 LEU A O 1
ATOM 6925 N N . ASN A 1 901 ? 2.930 21.838 14.463 1.00 90.06 901 ASN A N 1
ATOM 6926 C CA . ASN A 1 901 ? 3.648 23.010 13.967 1.00 90.06 901 ASN A CA 1
ATOM 6927 C C . ASN A 1 901 ? 4.669 22.651 12.882 1.00 90.06 901 ASN A C 1
ATOM 6929 O O . ASN A 1 901 ? 4.734 23.369 11.885 1.00 90.06 901 ASN A O 1
ATOM 6933 N N . ARG A 1 902 ? 5.413 21.543 13.022 1.00 92.69 902 ARG A N 1
ATOM 6934 C CA . ARG A 1 902 ? 6.303 21.048 11.957 1.00 92.69 902 ARG A CA 1
ATOM 6935 C C . ARG A 1 902 ? 5.500 20.674 10.710 1.00 92.69 902 ARG A C 1
ATOM 6937 O O . ARG A 1 902 ? 5.822 21.144 9.625 1.00 92.69 902 ARG A O 1
ATOM 6944 N N . ALA A 1 903 ? 4.411 19.921 10.866 1.00 90.88 903 ALA A N 1
ATOM 6945 C CA . ALA A 1 903 ? 3.535 19.557 9.753 1.00 90.88 903 ALA A CA 1
ATOM 6946 C C . ALA A 1 903 ? 2.955 20.797 9.041 1.00 90.88 903 ALA A C 1
ATOM 6948 O O . ALA A 1 903 ? 2.958 20.861 7.816 1.00 90.88 903 ALA A O 1
ATOM 6949 N N . ARG A 1 904 ? 2.552 21.830 9.795 1.00 91.81 904 ARG A N 1
ATOM 6950 C CA . ARG A 1 904 ? 2.068 23.117 9.264 1.00 91.81 904 ARG A CA 1
ATOM 6951 C C . ARG A 1 904 ? 3.149 23.938 8.548 1.00 91.81 904 ARG A C 1
ATOM 6953 O O . ARG A 1 904 ? 2.818 24.698 7.650 1.00 91.81 904 ARG A O 1
ATOM 6960 N N . GLN A 1 905 ? 4.427 23.811 8.910 1.00 92.00 905 GLN A N 1
ATOM 6961 C CA . GLN A 1 905 ? 5.516 24.451 8.153 1.00 92.00 905 GLN A CA 1
ATOM 6962 C C . GLN A 1 905 ? 5.712 23.808 6.773 1.00 92.00 905 GLN A C 1
ATOM 6964 O O . GLN A 1 905 ? 6.077 24.499 5.827 1.00 92.00 905 GLN A O 1
ATOM 6969 N N . MET A 1 906 ? 5.455 22.503 6.665 1.00 91.25 906 MET A N 1
ATOM 6970 C CA . MET A 1 906 ? 5.584 21.729 5.424 1.00 91.25 906 MET A CA 1
ATOM 6971 C C . MET A 1 906 ? 4.319 21.834 4.557 1.00 91.25 906 MET A C 1
ATOM 6973 O O . MET A 1 906 ? 4.400 21.862 3.333 1.00 91.25 906 MET A O 1
ATOM 6977 N N . LEU A 1 907 ? 3.147 21.940 5.191 1.00 91.69 907 LEU A N 1
ATOM 6978 C CA . LEU A 1 907 ? 1.833 22.038 4.552 1.00 91.69 907 LEU A CA 1
ATOM 6979 C C . LEU A 1 907 ? 1.000 23.186 5.176 1.00 91.69 907 LEU A C 1
ATOM 6981 O O . LEU A 1 907 ? 0.107 22.918 5.986 1.00 91.69 907 LEU A O 1
ATOM 6985 N N . PRO A 1 908 ? 1.264 24.463 4.823 1.00 86.94 908 PRO A N 1
ATOM 6986 C CA . PRO A 1 908 ? 0.638 25.622 5.477 1.00 86.94 908 PRO A CA 1
ATOM 6987 C C . PRO A 1 908 ? -0.889 25.672 5.354 1.00 86.94 908 PRO A C 1
ATOM 6989 O O . PRO A 1 908 ? -1.586 25.932 6.338 1.00 86.94 908 PRO A O 1
ATOM 6992 N N . ASP A 1 909 ? -1.403 25.361 4.163 1.00 87.94 909 ASP A N 1
ATOM 6993 C CA . ASP A 1 909 ? -2.816 25.526 3.790 1.00 87.94 909 ASP A CA 1
ATOM 6994 C C . ASP A 1 909 ? -3.645 24.235 3.949 1.00 87.94 909 ASP A C 1
ATOM 6996 O O . ASP A 1 909 ? -4.769 24.126 3.461 1.00 87.94 909 ASP A O 1
ATOM 7000 N N . ASN A 1 910 ? -3.100 23.217 4.623 1.00 91.88 910 ASN A N 1
ATOM 7001 C CA . ASN A 1 910 ? -3.773 21.933 4.802 1.00 91.88 910 ASN A CA 1
ATOM 7002 C C . ASN A 1 910 ? -4.807 21.998 5.942 1.00 91.88 910 ASN A C 1
ATOM 7004 O O . ASN A 1 910 ? -4.450 21.990 7.123 1.00 91.88 910 ASN A O 1
ATOM 7008 N N . ALA A 1 911 ? -6.093 22.036 5.580 1.00 89.56 911 ALA A N 1
ATOM 7009 C CA . ALA A 1 911 ? -7.199 22.192 6.528 1.00 89.56 911 ALA A CA 1
ATOM 7010 C C . ALA A 1 911 ? -7.194 21.174 7.697 1.00 89.56 911 ALA A C 1
ATOM 7012 O O . ALA A 1 911 ? -7.266 21.633 8.837 1.00 89.56 911 ALA A O 1
ATOM 7013 N N . PRO A 1 912 ? -6.989 19.850 7.498 1.00 90.88 912 PRO A N 1
ATOM 7014 C CA . PRO A 1 912 ? -6.918 18.900 8.616 1.00 90.88 912 PRO A CA 1
ATOM 7015 C C . PRO A 1 912 ? -5.839 19.221 9.664 1.00 90.88 912 PRO A C 1
ATOM 7017 O O . PRO A 1 912 ? -6.058 19.007 10.856 1.00 90.88 912 PRO A O 1
ATOM 7020 N N . ILE A 1 913 ? -4.686 19.773 9.259 1.00 90.38 913 ILE A N 1
ATOM 7021 C CA . ILE A 1 913 ? -3.644 20.215 10.203 1.00 90.38 913 ILE A CA 1
ATOM 7022 C C . ILE A 1 913 ? -4.111 21.456 10.978 1.00 90.38 913 ILE A C 1
ATOM 7024 O O . ILE A 1 913 ? -3.920 21.521 12.193 1.00 90.38 913 ILE A O 1
ATOM 7028 N N . GLN A 1 914 ? -4.750 22.427 10.318 1.00 88.19 914 GLN A N 1
ATOM 7029 C CA . GLN A 1 914 ? -5.271 23.634 10.978 1.00 88.19 914 GLN A CA 1
ATOM 7030 C C . GLN A 1 914 ? -6.409 23.312 11.970 1.00 88.19 914 GLN A C 1
ATOM 7032 O O . GLN A 1 914 ? -6.437 23.838 13.090 1.00 88.19 914 GLN A O 1
ATOM 7037 N N . GLU A 1 915 ? -7.302 22.391 11.604 1.00 89.44 915 GLU A N 1
ATOM 7038 C CA . GLU A 1 915 ? -8.346 21.857 12.484 1.00 89.44 915 GLU A CA 1
ATOM 7039 C C . GLU A 1 915 ? -7.745 21.112 13.680 1.00 89.44 915 GLU A C 1
ATOM 7041 O O . GLU A 1 915 ? -8.123 21.381 14.820 1.00 89.44 915 GLU A O 1
ATOM 7046 N N . ALA A 1 916 ? -6.757 20.238 13.458 1.00 86.44 916 ALA A N 1
ATOM 7047 C CA . ALA A 1 916 ? -6.093 19.503 14.533 1.00 86.44 916 ALA A CA 1
ATOM 7048 C C . ALA A 1 916 ? -5.347 20.421 15.515 1.00 86.44 916 ALA A C 1
ATOM 7050 O O . ALA A 1 916 ? -5.383 20.173 16.720 1.00 86.44 916 ALA A O 1
ATOM 7051 N N . VAL A 1 917 ? -4.717 21.504 15.036 1.00 87.00 917 VAL A N 1
ATOM 7052 C CA . VAL A 1 917 ? -4.112 22.533 15.906 1.00 87.00 917 VAL A CA 1
ATOM 7053 C C . VAL A 1 917 ? -5.182 23.174 16.788 1.00 87.00 917 VAL A C 1
ATOM 7055 O O . VAL A 1 917 ? -5.001 23.283 18.001 1.00 87.00 917 VAL A O 1
ATOM 7058 N N . THR A 1 918 ? -6.319 23.550 16.200 1.00 85.44 918 THR A N 1
ATOM 7059 C CA . THR A 1 918 ? -7.442 24.158 16.928 1.00 85.44 918 THR A CA 1
ATOM 7060 C C . THR A 1 918 ? -8.014 23.194 17.972 1.00 85.44 918 THR A C 1
ATOM 7062 O O . THR A 1 918 ? -8.147 23.557 19.142 1.00 85.44 918 THR A O 1
ATOM 7065 N N . ALA A 1 919 ? -8.268 21.942 17.586 1.00 85.38 919 ALA A N 1
ATOM 7066 C CA . ALA A 1 919 ? -8.769 20.894 18.470 1.00 85.38 919 ALA A CA 1
ATOM 7067 C C . ALA A 1 919 ? -7.801 20.576 19.624 1.00 85.38 919 ALA A C 1
ATOM 7069 O O . ALA A 1 919 ? -8.245 20.350 20.748 1.00 85.38 919 ALA A O 1
ATOM 7070 N N . LEU A 1 920 ? -6.484 20.610 19.387 1.00 87.38 920 LEU A N 1
ATOM 7071 C CA . LEU A 1 920 ? -5.480 20.402 20.433 1.00 87.38 920 LEU A CA 1
ATOM 7072 C C . LEU A 1 920 ? -5.494 21.528 21.480 1.00 87.38 920 LEU A C 1
ATOM 7074 O O . LEU A 1 920 ? -5.409 21.246 22.677 1.00 87.38 920 LEU A O 1
ATOM 7078 N N . TYR A 1 921 ? -5.638 22.789 21.057 1.00 82.31 921 TYR A N 1
ATOM 7079 C CA . TYR A 1 921 ? -5.779 23.916 21.987 1.00 82.31 921 TYR A CA 1
ATOM 7080 C C . TYR A 1 921 ? -7.081 23.844 22.794 1.00 82.31 921 TYR A C 1
ATOM 7082 O O . TYR A 1 921 ? -7.054 24.113 23.997 1.00 82.31 921 TYR A O 1
ATOM 7090 N N . VAL A 1 922 ? -8.193 23.427 22.174 1.00 83.88 922 VAL A N 1
ATOM 7091 C CA . VAL A 1 922 ? -9.462 23.177 22.881 1.00 83.88 922 VAL A CA 1
ATOM 7092 C C . VAL A 1 922 ? -9.293 22.057 23.909 1.00 83.88 922 VAL A C 1
ATOM 7094 O O . VAL A 1 922 ? -9.566 22.283 25.083 1.00 83.88 922 VAL A O 1
ATOM 7097 N N . ALA A 1 923 ? -8.742 20.902 23.526 1.00 79.38 923 ALA A N 1
ATOM 7098 C CA . ALA A 1 923 ? -8.530 19.772 24.434 1.00 79.38 923 ALA A CA 1
ATOM 7099 C C . ALA A 1 923 ? -7.588 20.110 25.609 1.00 79.38 923 ALA A C 1
ATOM 7101 O O . ALA A 1 923 ? -7.819 19.674 26.739 1.00 79.38 923 ALA A O 1
ATOM 7102 N N . LYS A 1 924 ? -6.549 20.929 25.379 1.00 82.94 924 LYS A N 1
ATOM 7103 C CA . LYS A 1 924 ? -5.682 21.449 26.450 1.00 82.94 924 LYS A CA 1
ATOM 7104 C C . LYS A 1 924 ? -6.468 22.348 27.413 1.00 82.94 924 LYS A C 1
ATOM 7106 O O . LYS A 1 924 ? -6.367 22.177 28.627 1.00 82.94 924 LYS A O 1
ATOM 7111 N N . ALA A 1 925 ? -7.278 23.270 26.888 1.00 80.50 925 ALA A N 1
ATOM 7112 C CA . ALA A 1 925 ? -8.116 24.157 27.695 1.00 80.50 925 ALA A CA 1
ATOM 7113 C C . ALA A 1 925 ? -9.201 23.391 28.476 1.00 80.50 925 ALA A C 1
ATOM 7115 O O . ALA A 1 925 ? -9.458 23.707 29.638 1.00 80.50 925 ALA A O 1
ATOM 7116 N N . GLU A 1 926 ? -9.798 22.358 27.879 1.00 80.94 926 GLU A N 1
ATOM 7117 C CA . GLU A 1 926 ? -10.730 21.445 28.542 1.00 80.94 926 GLU A CA 1
ATOM 7118 C C . GLU A 1 926 ? -10.046 20.672 29.666 1.00 80.94 926 GLU A C 1
ATOM 7120 O O . GLU A 1 926 ? -10.572 20.664 30.774 1.00 80.94 926 GLU A O 1
ATOM 7125 N N . GLN A 1 927 ? -8.849 20.113 29.455 1.00 77.50 927 GLN A N 1
ATOM 7126 C CA . GLN A 1 927 ? -8.118 19.424 30.523 1.00 77.50 927 GLN A CA 1
ATOM 7127 C C . GLN A 1 927 ? -7.728 20.381 31.662 1.00 77.50 927 GLN A C 1
ATOM 7129 O O . GLN A 1 927 ? -7.879 20.038 32.837 1.00 77.50 927 GLN A O 1
ATOM 7134 N N . GLU A 1 928 ? -7.265 21.596 31.351 1.00 79.62 928 GLU A N 1
ATOM 7135 C CA . GLU A 1 928 ? -6.989 22.622 32.362 1.00 79.62 928 GLU A CA 1
ATOM 7136 C C . GLU A 1 928 ? -8.256 23.029 33.128 1.00 79.62 928 GLU A C 1
ATOM 7138 O O . GLU A 1 928 ? -8.206 23.197 34.349 1.00 79.62 928 GLU A O 1
ATOM 7143 N N . ASN A 1 929 ? -9.398 23.146 32.448 1.00 77.56 929 ASN A N 1
ATOM 7144 C CA . ASN A 1 929 ? -10.683 23.431 33.079 1.00 77.56 929 ASN A CA 1
ATOM 7145 C C . ASN A 1 929 ? -11.187 22.253 33.916 1.00 77.56 929 ASN A C 1
ATOM 7147 O O . ASN A 1 929 ? -11.613 22.484 35.040 1.00 77.56 929 ASN A O 1
ATOM 7151 N N . SER A 1 930 ? -11.069 21.005 33.457 1.00 74.56 930 SER A N 1
ATOM 7152 C CA . SER A 1 930 ? -11.380 19.805 34.243 1.00 74.56 930 SER A CA 1
ATOM 7153 C C . SER A 1 930 ? -10.476 19.686 35.467 1.00 74.56 930 SER A C 1
ATOM 7155 O O . SER A 1 930 ? -10.949 19.316 36.536 1.00 74.56 930 SER A O 1
ATOM 7157 N N . ARG A 1 931 ? -9.195 20.062 35.360 1.00 76.25 931 ARG A N 1
ATOM 7158 C CA . ARG A 1 931 ? -8.259 20.106 36.493 1.00 76.25 931 ARG A CA 1
ATOM 7159 C C . ARG A 1 931 ? -8.607 21.221 37.481 1.00 76.25 931 ARG A C 1
ATOM 7161 O O . ARG A 1 931 ? -8.538 20.989 38.685 1.00 76.25 931 ARG A O 1
ATOM 7168 N N . LYS A 1 932 ? -9.026 22.400 37.004 1.00 77.12 932 LYS A N 1
ATOM 7169 C CA . LYS A 1 932 ? -9.579 23.475 37.851 1.00 77.12 932 LYS A CA 1
ATOM 7170 C C . LYS A 1 932 ? -10.895 23.049 38.504 1.00 77.12 932 LYS A C 1
ATOM 7172 O O . LYS A 1 932 ? -11.072 23.315 39.685 1.00 77.12 932 LYS A O 1
ATOM 7177 N N . LEU A 1 933 ? -11.777 22.351 37.785 1.00 75.38 933 LEU A N 1
ATOM 7178 C CA . LEU A 1 933 ? -13.023 21.806 38.326 1.00 75.38 933 LEU A CA 1
ATOM 7179 C C . LEU A 1 933 ? -12.741 20.746 39.388 1.00 75.38 933 LEU A C 1
ATOM 7181 O O . LEU A 1 933 ? -13.349 20.795 40.442 1.00 75.38 933 LEU A O 1
ATOM 7185 N N . ALA A 1 934 ? -11.792 19.837 39.156 1.00 72.88 934 ALA A N 1
ATOM 7186 C CA . ALA A 1 934 ? -11.381 18.832 40.132 1.00 72.88 934 ALA A CA 1
ATOM 7187 C C . ALA A 1 934 ? -10.727 19.467 41.369 1.00 72.88 934 ALA A C 1
ATOM 7189 O O . ALA A 1 934 ? -10.979 19.016 42.481 1.00 72.88 934 ALA A O 1
ATOM 7190 N N . LEU A 1 935 ? -9.948 20.543 41.203 1.00 75.75 935 LEU A N 1
ATOM 7191 C CA . LEU A 1 935 ? -9.411 21.321 42.322 1.00 75.75 935 LEU A CA 1
ATOM 7192 C C . LEU A 1 935 ? -10.529 22.041 43.093 1.00 75.75 935 LEU A C 1
ATOM 7194 O O . LEU A 1 935 ? -10.526 22.017 44.316 1.00 75.75 935 LEU A O 1
ATOM 7198 N N . LEU A 1 936 ? -11.512 22.629 42.403 1.00 75.88 936 LEU A N 1
ATOM 7199 C CA . LEU A 1 936 ? -12.699 23.237 43.015 1.00 75.88 936 LEU A CA 1
ATOM 7200 C C . LEU A 1 936 ? -13.595 22.197 43.698 1.00 75.88 936 LEU A C 1
ATOM 7202 O O . LEU A 1 936 ? -14.146 22.481 44.755 1.00 75.88 936 LEU A O 1
ATOM 7206 N N . GLU A 1 937 ? -13.712 20.994 43.139 1.00 73.38 937 GLU A N 1
ATOM 7207 C CA . GLU A 1 937 ? -14.439 19.863 43.715 1.00 73.38 937 GLU A CA 1
ATOM 7208 C C . GLU A 1 937 ? -13.696 19.323 44.941 1.00 73.38 937 GLU A C 1
ATOM 7210 O O . GLU A 1 937 ? -14.332 19.019 45.941 1.00 73.38 937 GLU A O 1
ATOM 7215 N N . GLN A 1 938 ? -12.360 19.285 44.919 1.00 73.31 938 GLN A N 1
ATOM 7216 C CA . GLN A 1 938 ? -11.519 18.940 46.066 1.00 73.31 938 GLN A CA 1
ATOM 7217 C C . GLN A 1 938 ? -11.575 20.020 47.157 1.00 73.31 938 GLN A C 1
ATOM 7219 O O . GLN A 1 938 ? -11.663 19.688 48.336 1.00 73.31 938 GLN A O 1
ATOM 7224 N N . GLU A 1 939 ? -11.580 21.305 46.797 1.00 74.62 939 GLU A N 1
ATOM 7225 C CA . GLU A 1 939 ? -11.758 22.418 47.734 1.00 74.62 939 GLU A CA 1
ATOM 7226 C C . GLU A 1 939 ? -13.177 22.389 48.322 1.00 74.62 939 GLU A C 1
ATOM 7228 O O . GLU A 1 939 ? -13.343 22.505 49.529 1.00 74.62 939 GLU A O 1
ATOM 7233 N N . ARG A 1 940 ? -14.206 22.119 47.508 1.00 72.94 940 ARG A N 1
ATOM 7234 C CA . ARG A 1 940 ? -15.597 21.899 47.940 1.00 72.94 940 ARG A CA 1
ATOM 7235 C C . ARG A 1 940 ? -15.732 20.658 48.818 1.00 72.94 940 ARG A C 1
ATOM 7237 O O . ARG A 1 940 ? -16.449 20.716 49.807 1.00 72.94 940 ARG A O 1
ATOM 7244 N N . GLN A 1 941 ? -15.041 19.561 48.514 1.00 68.25 941 GLN A N 1
ATOM 7245 C CA . GLN A 1 941 ? -14.982 18.373 49.367 1.00 68.25 941 GLN A CA 1
ATOM 7246 C C . GLN A 1 941 ? -14.287 18.697 50.685 1.00 68.25 941 GLN A C 1
ATOM 7248 O O . GLN A 1 941 ? -14.818 18.350 51.726 1.00 68.25 941 GLN A O 1
ATOM 7253 N N . ARG A 1 942 ? -13.176 19.438 50.674 1.00 72.31 942 ARG A N 1
ATOM 7254 C CA . ARG A 1 942 ? -12.470 19.899 51.877 1.00 72.31 942 ARG A CA 1
ATOM 7255 C C . ARG A 1 942 ? -13.321 20.849 52.720 1.00 72.31 942 ARG A C 1
ATOM 7257 O O . ARG A 1 942 ? -13.349 20.702 53.936 1.00 72.31 942 ARG A O 1
ATOM 7264 N N . GLN A 1 943 ? -14.045 21.782 52.103 1.00 66.31 943 GLN A N 1
ATOM 7265 C CA . GLN A 1 943 ? -15.014 22.649 52.780 1.00 66.31 943 GLN A CA 1
ATOM 7266 C C . GLN A 1 943 ? -16.174 21.824 53.339 1.00 66.31 943 GLN A C 1
ATOM 7268 O O . GLN A 1 943 ? -16.497 21.973 54.510 1.00 66.31 943 GLN A O 1
ATOM 7273 N N . ASN A 1 944 ? -16.722 20.877 52.572 1.00 68.56 944 ASN A N 1
ATOM 7274 C CA . ASN A 1 944 ? -17.711 19.915 53.057 1.00 68.56 944 ASN A CA 1
ATOM 7275 C C . ASN A 1 944 ? -17.158 19.036 54.181 1.00 68.56 944 ASN A C 1
ATOM 7277 O O . ASN A 1 944 ? -17.929 18.654 55.041 1.00 68.56 944 ASN A O 1
ATOM 7281 N N . GLN A 1 945 ? -15.859 18.733 54.212 1.00 60.88 945 GLN A N 1
ATOM 7282 C CA . GLN A 1 945 ? -15.211 17.913 55.236 1.00 60.88 945 GLN A CA 1
ATOM 7283 C C . GLN A 1 945 ? -14.922 18.729 56.506 1.00 60.88 945 GLN A C 1
ATOM 7285 O O . GLN A 1 945 ? -15.050 18.215 57.611 1.00 60.88 945 GLN A O 1
ATOM 7290 N N . ILE A 1 946 ? -14.621 20.025 56.374 1.00 69.69 946 ILE A N 1
ATOM 7291 C CA . ILE A 1 946 ? -14.566 20.988 57.486 1.00 69.69 946 ILE A CA 1
ATOM 7292 C C . ILE A 1 946 ? -15.972 21.209 58.058 1.00 69.69 946 ILE A C 1
ATOM 7294 O O . ILE A 1 946 ? -16.156 21.145 59.272 1.00 69.69 946 ILE A O 1
ATOM 7298 N N . GLU A 1 947 ? -16.965 21.420 57.195 1.00 62.97 947 GLU A N 1
ATOM 7299 C CA . GLU A 1 947 ? -18.382 21.557 57.535 1.00 62.97 947 GLU A CA 1
ATOM 7300 C C . GLU A 1 947 ? -18.930 20.254 58.133 1.00 62.97 947 GLU A C 1
ATOM 7302 O O . GLU A 1 947 ? -19.682 20.301 59.099 1.00 62.97 947 GLU A O 1
ATOM 7307 N N . GLN A 1 948 ? -18.494 19.092 57.638 1.00 58.78 948 GLN A N 1
ATOM 7308 C CA . GLN A 1 948 ? -18.784 17.769 58.185 1.00 58.78 948 GLN A CA 1
ATOM 7309 C C . GLN A 1 948 ? -18.129 17.601 59.548 1.00 58.78 948 GLN A C 1
ATOM 7311 O O . GLN A 1 948 ? -18.836 17.223 60.456 1.00 58.78 948 GLN A O 1
ATOM 7316 N N . VAL A 1 949 ? -16.863 17.961 59.772 1.00 68.00 949 VAL A N 1
ATOM 7317 C CA . VAL A 1 949 ? -16.259 17.921 61.121 1.00 68.00 949 VAL A CA 1
ATOM 7318 C C . VAL A 1 949 ? -16.966 18.895 62.080 1.00 68.00 949 VAL A C 1
ATOM 7320 O O . VAL A 1 949 ? -17.135 18.598 63.264 1.00 68.00 949 VAL A O 1
ATOM 7323 N N . ARG A 1 950 ? -17.450 20.043 61.587 1.00 64.25 950 ARG A N 1
ATOM 7324 C CA . ARG A 1 950 ? -18.270 20.994 62.362 1.00 64.25 950 ARG A CA 1
ATOM 7325 C C . ARG A 1 950 ? -19.641 20.411 62.711 1.00 64.25 950 ARG A C 1
ATOM 7327 O O . ARG A 1 950 ? -20.054 20.482 63.868 1.00 64.25 950 ARG A O 1
ATOM 7334 N N . ARG A 1 951 ? -20.318 19.810 61.729 1.00 55.41 951 ARG A N 1
ATOM 7335 C CA . ARG A 1 951 ? -21.610 19.130 61.877 1.00 55.41 951 ARG A CA 1
ATOM 7336 C C . ARG A 1 951 ? -21.488 17.876 62.715 1.00 55.41 951 ARG A C 1
ATOM 7338 O O . ARG A 1 951 ? -22.320 17.701 63.573 1.00 55.41 951 ARG A O 1
ATOM 7345 N N . GLU A 1 952 ? -20.449 17.070 62.561 1.00 58.81 952 GLU A N 1
ATOM 7346 C CA . GLU A 1 952 ? -20.135 15.898 63.376 1.00 58.81 952 GLU A CA 1
ATOM 7347 C C . GLU A 1 952 ? -19.810 16.304 64.804 1.00 58.81 952 GLU A C 1
ATOM 7349 O O . GLU A 1 952 ? -20.205 15.597 65.714 1.00 58.81 952 GLU A O 1
ATOM 7354 N N . LYS A 1 953 ? -19.159 17.447 65.053 1.00 61.12 953 LYS A N 1
ATOM 7355 C CA . LYS A 1 953 ? -18.996 17.946 66.424 1.00 61.12 953 LYS A CA 1
ATOM 7356 C C . LYS A 1 953 ? -20.349 18.312 67.048 1.00 61.12 953 LYS A C 1
ATOM 7358 O O . LYS A 1 953 ? -20.649 17.857 68.149 1.00 61.12 953 LYS A O 1
ATOM 7363 N N . ILE A 1 954 ? -21.186 19.060 66.327 1.00 62.50 954 ILE A N 1
ATOM 7364 C CA . ILE A 1 954 ? -22.527 19.473 66.781 1.00 62.50 954 ILE A CA 1
ATOM 7365 C C . ILE A 1 954 ? -23.482 18.269 66.896 1.00 62.50 954 ILE A C 1
ATOM 7367 O O . ILE A 1 954 ? -24.226 18.150 67.863 1.00 62.50 954 ILE A O 1
ATOM 7371 N N . GLU A 1 955 ? -23.442 17.339 65.948 1.00 55.78 955 GLU A N 1
ATOM 7372 C CA . GLU A 1 955 ? -24.200 16.090 65.936 1.00 55.78 955 GLU A CA 1
ATOM 7373 C C . GLU A 1 955 ? -23.659 15.082 66.932 1.00 55.78 955 GLU A C 1
ATOM 7375 O O . GLU A 1 955 ? -24.445 14.281 67.395 1.00 55.78 955 GLU A O 1
ATOM 7380 N N . ARG A 1 956 ? -22.375 15.085 67.293 1.00 54.78 956 ARG A N 1
ATOM 7381 C CA . ARG A 1 956 ? -21.841 14.236 68.365 1.00 54.78 956 ARG A CA 1
ATOM 7382 C C . ARG A 1 956 ? -22.251 14.779 69.722 1.00 54.78 956 ARG A C 1
ATOM 7384 O O . ARG A 1 956 ? -22.630 13.991 70.574 1.00 54.78 956 ARG A O 1
ATOM 7391 N N . GLU A 1 957 ? -22.261 16.098 69.910 1.00 55.31 957 GLU A N 1
ATOM 7392 C CA . GLU A 1 957 ? -22.814 16.738 71.112 1.00 55.31 957 GLU A CA 1
ATOM 7393 C C . GLU A 1 957 ? -24.343 16.536 71.209 1.00 55.31 957 GLU A C 1
ATOM 7395 O O . GLU A 1 957 ? -24.859 16.238 72.288 1.00 55.31 957 GLU A O 1
ATOM 7400 N N . ASN A 1 958 ? -25.071 16.597 70.087 1.00 53.59 958 ASN A N 1
ATOM 7401 C CA . ASN A 1 958 ? -26.514 16.331 70.039 1.00 53.59 958 ASN A CA 1
ATOM 7402 C C . ASN A 1 958 ? -26.868 14.832 70.074 1.00 53.59 958 ASN A C 1
ATOM 7404 O O . ASN A 1 958 ? -27.873 14.485 70.689 1.00 53.59 958 ASN A O 1
ATOM 7408 N N . ARG A 1 959 ? -26.055 13.938 69.491 1.00 52.16 959 ARG A N 1
ATOM 7409 C CA . ARG A 1 959 ? -26.185 12.476 69.624 1.00 52.16 959 ARG A CA 1
ATOM 7410 C C . ARG A 1 959 ? -25.905 12.064 71.050 1.00 52.16 959 ARG A C 1
ATOM 7412 O O . ARG A 1 959 ? -26.781 11.435 71.608 1.00 52.16 959 ARG A O 1
ATOM 7419 N N . LEU A 1 960 ? -24.828 12.527 71.698 1.00 52.88 960 LEU A N 1
ATOM 7420 C CA . LEU A 1 960 ? -24.618 12.238 73.123 1.00 52.88 960 LEU A CA 1
ATOM 7421 C C . LEU A 1 960 ? -25.838 12.648 73.953 1.00 52.88 960 LEU A C 1
ATOM 7423 O O . LEU A 1 960 ? -26.291 11.876 74.790 1.00 52.88 960 LEU A O 1
ATOM 7427 N N . ARG A 1 961 ? -26.420 13.829 73.702 1.00 52.50 961 ARG A N 1
ATOM 7428 C CA . ARG A 1 961 ? -27.639 14.276 74.397 1.00 52.50 961 ARG A CA 1
ATOM 7429 C C . ARG A 1 961 ? -28.873 13.424 74.067 1.00 52.50 961 ARG A C 1
ATOM 7431 O O . ARG A 1 961 ? -29.635 13.115 74.978 1.00 52.50 961 ARG A O 1
ATOM 7438 N N . ALA A 1 962 ? -29.073 13.027 72.811 1.00 52.34 962 ALA A N 1
ATOM 7439 C CA . ALA A 1 962 ? -30.228 12.235 72.376 1.00 52.34 962 ALA A CA 1
ATOM 7440 C C . ALA A 1 962 ? -30.113 10.737 72.722 1.00 52.34 962 ALA A C 1
ATOM 7442 O O . ALA A 1 962 ? -31.115 10.106 73.044 1.00 52.34 962 ALA A O 1
ATOM 7443 N N . GLU A 1 963 ? -28.908 10.174 72.687 1.00 49.97 963 GLU A N 1
ATOM 7444 C CA . GLU A 1 963 ? -28.565 8.812 73.104 1.00 49.97 963 GLU A CA 1
ATOM 7445 C C . GLU A 1 963 ? -28.660 8.706 74.623 1.00 49.97 963 GLU A C 1
ATOM 7447 O O . GLU A 1 963 ? -29.390 7.845 75.097 1.00 49.97 963 GLU A O 1
ATOM 7452 N N . THR A 1 964 ? -28.086 9.647 75.388 1.00 51.19 964 THR A N 1
ATOM 7453 C CA . THR A 1 964 ? -28.268 9.682 76.854 1.00 51.19 964 THR A CA 1
ATOM 7454 C C . THR A 1 964 ? -29.753 9.801 77.226 1.00 51.19 964 THR A C 1
ATOM 7456 O O . THR A 1 964 ? -30.208 9.144 78.158 1.00 51.19 964 THR A O 1
ATOM 7459 N N . ALA A 1 965 ? -30.543 10.588 76.482 1.00 51.81 965 ALA A N 1
ATOM 7460 C CA . ALA A 1 965 ? -31.988 10.695 76.701 1.00 51.81 965 ALA A CA 1
ATOM 7461 C C . ALA A 1 965 ? -32.761 9.404 76.352 1.00 51.81 965 ALA A C 1
ATOM 7463 O O . ALA A 1 965 ? -33.644 9.012 77.109 1.00 51.81 965 ALA A O 1
ATOM 7464 N N . ARG A 1 966 ? -32.429 8.717 75.249 1.00 49.66 966 ARG A N 1
ATOM 7465 C CA . ARG A 1 966 ? -33.072 7.448 74.844 1.00 49.66 966 ARG A CA 1
ATOM 7466 C C . ARG A 1 966 ? -32.657 6.265 75.720 1.00 49.66 966 ARG A C 1
ATOM 7468 O O . ARG A 1 966 ? -33.496 5.430 76.045 1.00 49.66 966 ARG A O 1
ATOM 7475 N N . GLU A 1 967 ? -31.394 6.208 76.136 1.00 47.31 967 GLU A N 1
ATOM 7476 C CA . GLU A 1 967 ? -30.886 5.196 77.068 1.00 47.31 967 GLU A CA 1
ATOM 7477 C C . GLU A 1 967 ? -31.531 5.358 78.457 1.00 47.31 967 GLU A C 1
ATOM 7479 O O . GLU A 1 967 ? -31.837 4.362 79.111 1.00 47.31 967 GLU A O 1
ATOM 7484 N N . LEU A 1 968 ? -31.843 6.596 78.872 1.00 51.94 968 LEU A N 1
ATOM 7485 C CA . LEU A 1 968 ? -32.689 6.882 80.040 1.00 51.94 968 LEU A CA 1
ATOM 7486 C C . LEU A 1 968 ? -34.178 6.541 79.821 1.00 51.94 968 LEU A C 1
ATOM 7488 O O . LEU A 1 968 ? -34.845 6.148 80.774 1.00 51.94 968 LEU A O 1
ATOM 7492 N N . GLU A 1 969 ? -34.713 6.672 78.601 1.00 57.88 969 GLU A N 1
ATOM 7493 C CA . GLU A 1 969 ? -36.135 6.426 78.296 1.00 57.88 969 GLU A CA 1
ATOM 7494 C C . GLU A 1 969 ? -36.511 4.930 78.306 1.00 57.88 969 GLU A C 1
ATOM 7496 O O . GLU A 1 969 ? -37.647 4.602 78.659 1.00 57.88 969 GLU A O 1
ATOM 7501 N N . TYR A 1 970 ? -35.598 4.018 77.935 1.00 55.62 970 TYR A N 1
ATOM 7502 C CA . TYR A 1 970 ? -35.907 2.582 77.767 1.00 55.62 970 TYR A CA 1
ATOM 7503 C C . TYR A 1 970 ? -35.144 1.611 78.684 1.00 55.62 970 TYR A C 1
ATOM 7505 O O . TYR A 1 970 ? -35.489 0.428 78.707 1.00 55.62 970 TYR A O 1
ATOM 7513 N N . ARG A 1 971 ? -34.166 2.061 79.485 1.00 52.09 971 ARG A N 1
ATOM 7514 C CA . ARG A 1 971 ? -33.421 1.179 80.408 1.00 52.09 971 ARG A CA 1
ATOM 7515 C C . ARG A 1 971 ? -34.348 0.376 81.329 1.00 52.09 971 ARG A C 1
ATOM 7517 O O . ARG A 1 971 ? -35.079 0.945 82.132 1.00 52.09 971 ARG A O 1
ATOM 7524 N N . GLY A 1 972 ? -34.262 -0.952 81.250 1.00 60.25 972 GLY A N 1
ATOM 7525 C CA . GLY A 1 972 ? -34.946 -1.868 82.170 1.00 60.25 972 GLY A CA 1
ATOM 7526 C C . GLY A 1 972 ? -36.466 -1.980 81.998 1.00 60.25 972 GLY A C 1
ATOM 7527 O O . GLY A 1 972 ? -37.112 -2.574 82.859 1.00 60.25 972 GLY A O 1
ATOM 7528 N N . LYS A 1 973 ? -37.054 -1.443 80.919 1.00 74.62 973 LYS A N 1
ATOM 7529 C CA . LYS A 1 973 ? -38.484 -1.638 80.632 1.00 74.62 973 LYS A CA 1
ATOM 7530 C C . LYS A 1 973 ? -38.780 -3.085 80.222 1.00 74.62 973 LYS A C 1
ATOM 7532 O O . LYS A 1 973 ? -38.090 -3.660 79.382 1.00 74.62 973 LYS A O 1
ATOM 7537 N N . VAL A 1 974 ? -39.849 -3.638 80.786 1.00 81.56 974 VAL A N 1
ATOM 7538 C CA . VAL A 1 974 ? -40.476 -4.902 80.377 1.00 81.56 974 VAL A CA 1
ATOM 7539 C C . VAL A 1 974 ? -41.746 -4.543 79.606 1.00 81.56 974 VAL A C 1
ATOM 7541 O O . VAL A 1 974 ? -42.535 -3.740 80.096 1.00 81.56 974 VAL A O 1
ATOM 7544 N N . PHE A 1 975 ? -41.915 -5.092 78.405 1.00 84.88 975 PHE A N 1
ATOM 7545 C CA . PHE A 1 975 ? -43.062 -4.834 77.523 1.00 84.88 975 PHE A CA 1
ATOM 7546 C C . PHE A 1 975 ? -44.094 -5.965 77.546 1.00 84.88 975 PHE A C 1
ATOM 7548 O O . PHE A 1 975 ? -45.273 -5.718 77.332 1.00 84.88 975 PHE A O 1
ATOM 7555 N N . PHE A 1 976 ? -43.649 -7.193 77.815 1.00 89.06 976 PHE A N 1
ATOM 7556 C CA . PHE A 1 976 ? -44.499 -8.366 77.997 1.00 89.06 976 PHE A CA 1
ATOM 7557 C C . PHE A 1 976 ? -43.813 -9.337 78.960 1.00 89.06 976 PHE A C 1
ATOM 7559 O O . PHE A 1 976 ? -42.588 -9.485 78.908 1.00 89.06 976 PHE A O 1
ATOM 7566 N N . ASN A 1 977 ? -44.576 -9.983 79.840 1.00 87.69 977 ASN A N 1
ATOM 7567 C CA . ASN A 1 977 ? -44.082 -11.033 80.730 1.00 87.69 977 ASN A CA 1
ATOM 7568 C C . ASN A 1 977 ? -45.246 -11.918 81.194 1.00 87.69 977 ASN A C 1
ATOM 7570 O O . ASN A 1 977 ? -45.949 -11.578 82.146 1.00 87.69 977 ASN A O 1
ATOM 7574 N N . CYS A 1 978 ? -45.424 -13.055 80.529 1.00 87.75 978 CYS A N 1
ATOM 7575 C CA . CYS A 1 978 ? -46.454 -14.038 80.838 1.00 87.75 978 CYS A CA 1
ATOM 7576 C C . CYS A 1 978 ? -45.791 -15.368 81.213 1.00 87.75 978 CYS A C 1
ATOM 7578 O O . CYS A 1 978 ? -44.787 -15.754 80.611 1.00 87.75 978 CYS A O 1
ATOM 7580 N N . ALA A 1 979 ? -46.331 -16.031 82.231 1.00 87.06 979 ALA A N 1
ATOM 7581 C CA . ALA A 1 979 ? -45.986 -17.395 82.606 1.00 87.06 979 ALA A CA 1
ATOM 7582 C C . ALA A 1 979 ? -47.229 -18.256 82.394 1.00 87.06 979 ALA A C 1
ATOM 7584 O O . ALA A 1 979 ? -48.322 -17.808 82.750 1.00 87.06 979 ALA A O 1
ATOM 7585 N N . ASP A 1 980 ? -47.031 -19.440 81.836 1.00 88.88 980 ASP A N 1
ATOM 7586 C CA . ASP A 1 980 ? -48.098 -20.386 81.515 1.00 88.88 980 ASP A CA 1
ATOM 7587 C C . ASP A 1 980 ? -48.165 -21.505 82.561 1.00 88.88 980 ASP A C 1
ATOM 7589 O O . ASP A 1 980 ? -47.385 -21.527 83.528 1.00 88.88 980 ASP A O 1
ATOM 7593 N N . ASP A 1 981 ? -49.115 -22.420 82.378 1.00 88.06 981 ASP A N 1
ATOM 7594 C CA . ASP A 1 981 ? -49.165 -23.659 83.147 1.00 88.06 981 ASP A CA 1
ATOM 7595 C C . ASP A 1 981 ? -48.054 -24.643 82.687 1.00 88.06 981 ASP A C 1
ATOM 7597 O O . ASP A 1 981 ? -47.049 -24.257 82.088 1.00 88.06 981 ASP A O 1
ATOM 7601 N N . ARG A 1 982 ? -48.115 -25.898 83.144 1.00 91.38 982 ARG A N 1
ATOM 7602 C CA . ARG A 1 982 ? -47.077 -26.917 82.917 1.00 91.38 982 ARG A CA 1
ATOM 7603 C C . ARG A 1 982 ? -47.696 -28.191 82.376 1.00 91.38 982 ARG A C 1
ATOM 7605 O O . ARG A 1 982 ? -48.514 -28.809 83.064 1.00 91.38 982 ARG A O 1
ATOM 7612 N N . GLY A 1 983 ? -47.190 -28.657 81.243 1.00 88.56 983 GLY A N 1
ATOM 7613 C CA . GLY A 1 983 ? -47.543 -29.930 80.629 1.00 88.56 983 GLY A CA 1
ATOM 7614 C C . GLY A 1 983 ? -48.852 -29.906 79.844 1.00 88.56 983 GLY A C 1
ATOM 7615 O O . GLY A 1 983 ? -49.465 -30.966 79.686 1.00 88.56 983 GLY A O 1
ATOM 7616 N N . ASP A 1 984 ? -49.297 -28.739 79.372 1.00 89.38 984 ASP A N 1
ATOM 7617 C CA . ASP A 1 984 ? -50.415 -28.619 78.435 1.00 89.38 984 ASP A CA 1
ATOM 7618 C C . ASP A 1 984 ? -50.005 -28.604 76.954 1.00 89.38 984 ASP A C 1
ATOM 7620 O O . ASP A 1 984 ? -50.885 -28.572 76.095 1.00 89.38 984 ASP A O 1
ATOM 7624 N N . ASP A 1 985 ? -48.720 -28.836 76.661 1.00 90.50 985 ASP A N 1
ATOM 7625 C CA . ASP A 1 985 ? -48.054 -29.028 75.354 1.00 90.50 985 ASP A CA 1
ATOM 7626 C C . ASP A 1 985 ? -48.568 -30.172 74.436 1.00 90.50 985 ASP A C 1
ATOM 7628 O O . ASP A 1 985 ? -47.829 -30.755 73.635 1.00 90.50 985 ASP A O 1
ATOM 7632 N N . LYS A 1 986 ? -49.846 -30.543 74.548 1.00 90.69 986 LYS A N 1
ATOM 7633 C CA . LYS A 1 986 ? -50.529 -31.599 73.781 1.00 90.69 986 LYS A CA 1
ATOM 7634 C C . LYS A 1 986 ? -51.570 -31.033 72.807 1.00 90.69 986 LYS A C 1
ATOM 7636 O O . LYS A 1 986 ? -52.517 -31.741 72.445 1.00 90.69 986 LYS A O 1
ATOM 7641 N N . GLY A 1 987 ? -51.426 -29.772 72.391 1.00 90.69 987 GLY A N 1
ATOM 7642 C CA . GLY A 1 987 ? -52.326 -29.085 71.461 1.00 90.69 987 GLY A CA 1
ATOM 7643 C C . GLY A 1 987 ? -53.784 -29.080 71.959 1.00 90.69 987 GLY A C 1
ATOM 7644 O O . GLY A 1 987 ? -54.062 -28.533 73.020 1.00 90.69 987 GLY A O 1
ATOM 7645 N N . PRO A 1 988 ? -54.747 -29.718 71.267 1.00 90.88 988 PRO A N 1
ATOM 7646 C CA . PRO A 1 988 ? -56.131 -29.875 71.736 1.00 90.88 988 PRO A CA 1
ATOM 7647 C C . PRO A 1 988 ? -56.300 -30.928 72.857 1.00 90.88 988 PRO A C 1
ATOM 7649 O O . PRO A 1 988 ? -57.421 -31.332 73.160 1.00 90.88 988 PRO A O 1
ATOM 7652 N N . GLY A 1 989 ? -55.208 -31.431 73.441 1.00 90.56 989 GLY A N 1
ATOM 7653 C CA . GLY A 1 989 ? -55.193 -32.449 74.500 1.00 90.56 989 GLY A CA 1
ATOM 7654 C C . GLY A 1 989 ? -55.127 -33.895 74.000 1.00 90.56 989 GLY A C 1
ATOM 7655 O O . GLY A 1 989 ? -54.982 -34.816 74.801 1.00 90.56 989 GLY A O 1
ATOM 7656 N N . THR A 1 990 ? -55.211 -34.119 72.685 1.00 90.75 990 THR A N 1
ATOM 7657 C CA . THR A 1 990 ? -55.108 -35.456 72.074 1.00 90.75 990 THR A CA 1
ATOM 7658 C C . THR A 1 990 ? -53.739 -35.751 71.466 1.00 90.75 990 THR A C 1
ATOM 7660 O O . THR A 1 990 ? -53.498 -36.902 71.082 1.00 90.75 990 THR A O 1
ATOM 7663 N N . TYR A 1 991 ? -52.858 -34.750 71.337 1.00 94.00 991 TYR A N 1
ATOM 7664 C CA . TYR A 1 991 ? -51.635 -34.908 70.554 1.00 94.00 991 TYR A CA 1
ATOM 7665 C C . TYR A 1 991 ? -50.570 -35.729 71.276 1.00 94.00 991 TYR A C 1
ATOM 7667 O O . TYR A 1 991 ? -50.435 -35.705 72.500 1.00 94.00 991 TYR A O 1
ATOM 7675 N N . ARG A 1 992 ? -49.814 -36.492 70.486 1.00 92.50 992 ARG A N 1
ATOM 7676 C CA . ARG A 1 992 ? -48.728 -37.358 70.945 1.00 92.50 992 ARG A CA 1
ATOM 7677 C C . ARG A 1 992 ? -47.443 -37.002 70.221 1.00 92.50 992 ARG A C 1
ATOM 7679 O O . ARG A 1 992 ? -47.439 -36.775 69.012 1.00 92.50 992 ARG A O 1
ATOM 7686 N N . TYR A 1 993 ? -46.365 -36.979 70.987 1.00 90.69 993 TYR A N 1
ATOM 7687 C CA . TYR A 1 993 ? -45.036 -36.636 70.515 1.00 90.69 993 TYR A CA 1
ATOM 7688 C C . TYR A 1 993 ? -44.479 -37.681 69.525 1.00 90.69 993 TYR A C 1
ATOM 7690 O O . TYR A 1 993 ? -44.681 -38.885 69.734 1.00 90.69 993 TYR A O 1
ATOM 7698 N N . PRO A 1 994 ? -43.749 -37.250 68.478 1.00 87.50 994 PRO A N 1
ATOM 7699 C CA . PRO A 1 994 ? -42.923 -38.120 67.646 1.00 87.50 994 PRO A CA 1
ATOM 7700 C C . PRO A 1 994 ? -41.947 -38.945 68.489 1.00 87.50 994 PRO A C 1
ATOM 7702 O O . PRO A 1 994 ? -41.316 -38.442 69.416 1.00 87.50 994 PRO A O 1
ATOM 7705 N N . ARG A 1 995 ? -41.768 -40.224 68.149 1.00 81.25 995 ARG A N 1
ATOM 7706 C CA . ARG A 1 995 ? -40.881 -41.130 68.903 1.00 81.25 995 ARG A CA 1
ATOM 7707 C C . ARG A 1 995 ? -39.427 -41.016 68.432 1.00 81.25 995 ARG A C 1
ATOM 7709 O O . ARG A 1 995 ? -38.864 -41.988 67.927 1.00 81.25 995 ARG A O 1
ATOM 7716 N N . ILE A 1 996 ? -38.834 -39.828 68.569 1.00 79.06 996 ILE A N 1
ATOM 7717 C CA . ILE A 1 996 ? -37.457 -39.525 68.140 1.00 79.06 996 ILE A CA 1
ATOM 7718 C C . ILE A 1 996 ? -36.573 -39.056 69.316 1.00 79.06 996 ILE A C 1
ATOM 7720 O O . ILE A 1 996 ? -37.074 -38.408 70.235 1.00 79.06 996 ILE A O 1
ATOM 7724 N N . PRO A 1 997 ? -35.258 -39.364 69.323 1.00 73.88 997 PRO A N 1
ATOM 7725 C CA . PRO A 1 997 ? -34.347 -38.899 70.372 1.00 73.88 997 PRO A CA 1
ATOM 7726 C C . PRO A 1 997 ? -34.314 -37.367 70.488 1.00 73.88 997 PRO A C 1
ATOM 7728 O O . PRO A 1 997 ? -34.287 -36.672 69.475 1.00 73.88 997 PRO A O 1
ATOM 7731 N N . GLY A 1 998 ? -34.297 -36.851 71.720 1.00 73.19 998 GLY A N 1
ATOM 7732 C CA . GLY A 1 998 ? -34.266 -35.410 72.015 1.00 73.19 998 GLY A CA 1
ATOM 7733 C C . GLY A 1 998 ? -35.623 -34.694 71.937 1.00 73.19 998 GLY A C 1
ATOM 7734 O O . GLY A 1 998 ? -35.707 -33.524 72.305 1.00 73.19 998 GLY A O 1
ATOM 7735 N N . MET A 1 999 ? -36.691 -35.372 71.501 1.00 83.81 999 MET A N 1
ATOM 7736 C CA . MET A 1 999 ? -38.052 -34.825 71.436 1.00 83.81 999 MET A CA 1
ATOM 7737 C C . MET A 1 999 ? -38.932 -35.458 72.525 1.00 83.81 999 MET A C 1
ATOM 7739 O O . MET A 1 999 ? -39.799 -36.286 72.261 1.00 83.81 999 MET A O 1
ATOM 7743 N N . GLU A 1 1000 ? -38.645 -35.107 73.778 1.00 84.31 1000 GLU A N 1
ATOM 7744 C CA . GLU A 1 1000 ? -39.333 -35.636 74.962 1.00 84.31 1000 GLU A CA 1
ATOM 7745 C C . GLU A 1 1000 ? -40.580 -34.819 75.338 1.00 84.31 1000 GLU A C 1
ATOM 7747 O O . GLU A 1 1000 ? -40.675 -33.630 75.040 1.00 84.31 1000 GLU A O 1
ATOM 7752 N N . ASP A 1 1001 ? -41.507 -35.439 76.072 1.00 87.00 1001 ASP A N 1
ATOM 7753 C CA . ASP A 1 1001 ? -42.652 -34.762 76.689 1.00 87.00 1001 ASP A CA 1
ATOM 7754 C C . ASP A 1 1001 ? -42.199 -33.557 77.547 1.00 87.00 1001 ASP A C 1
ATOM 7756 O O . ASP A 1 1001 ? -41.349 -33.696 78.442 1.00 87.00 1001 ASP A O 1
ATOM 7760 N N . GLY A 1 1002 ? -42.777 -32.380 77.279 1.00 89.88 1002 GLY A N 1
ATOM 7761 C CA . GLY A 1 1002 ? -42.367 -31.085 77.826 1.00 89.88 1002 GLY A CA 1
ATOM 7762 C C . GLY A 1 1002 ? -41.434 -30.269 76.916 1.00 89.88 1002 GLY A C 1
ATOM 7763 O O . GLY A 1 1002 ? -41.076 -29.146 77.266 1.00 89.88 1002 GLY A O 1
ATOM 7764 N N . ALA A 1 1003 ? -40.973 -30.793 75.770 1.00 91.38 1003 ALA A N 1
ATOM 7765 C CA . ALA A 1 1003 ? -40.015 -30.072 74.918 1.00 91.38 1003 ALA A CA 1
ATOM 7766 C C . ALA A 1 1003 ? -40.613 -28.869 74.166 1.00 91.38 1003 ALA A C 1
ATOM 7768 O O . ALA A 1 1003 ? -39.855 -28.049 73.645 1.00 91.38 1003 ALA A O 1
ATOM 7769 N N . PHE A 1 1004 ? -41.939 -28.750 74.116 1.00 95.50 1004 PHE A N 1
ATOM 7770 C CA . PHE A 1 1004 ? -42.656 -27.613 73.531 1.00 95.50 1004 PHE A CA 1
ATOM 7771 C C . PHE A 1 1004 ? -43.439 -26.790 74.571 1.00 95.50 1004 PHE A C 1
ATOM 7773 O O . PHE A 1 1004 ? -43.956 -25.747 74.212 1.00 95.50 1004 PHE A O 1
ATOM 7780 N N . ASP A 1 1005 ? -43.443 -27.205 75.840 1.00 95.25 1005 ASP A N 1
ATOM 7781 C CA . ASP A 1 1005 ? -44.141 -26.585 76.981 1.00 95.25 1005 ASP A CA 1
ATOM 7782 C C . ASP A 1 1005 ? -43.544 -25.206 77.340 1.00 95.25 1005 ASP A C 1
ATOM 7784 O O . ASP A 1 1005 ? -42.439 -25.138 77.897 1.00 95.25 1005 ASP A O 1
ATOM 7788 N N . ILE A 1 1006 ? -44.219 -24.104 76.989 1.00 95.75 1006 ILE A N 1
ATOM 7789 C CA . ILE A 1 1006 ? -43.772 -22.719 77.211 1.00 95.75 1006 ILE A CA 1
ATOM 7790 C C . ILE A 1 1006 ? -44.069 -22.296 78.654 1.00 95.75 1006 ILE A C 1
ATOM 7792 O O . ILE A 1 1006 ? -45.081 -21.690 78.970 1.00 95.75 1006 ILE A O 1
ATOM 7796 N N . ILE A 1 1007 ? -43.101 -22.458 79.549 1.00 94.31 1007 ILE A N 1
ATOM 7797 C CA . ILE A 1 1007 ? -43.243 -22.024 80.951 1.00 94.31 1007 ILE A CA 1
ATOM 7798 C C . ILE A 1 1007 ? -43.322 -20.500 81.093 1.00 94.31 1007 ILE A C 1
ATOM 7800 O O . ILE A 1 1007 ? -43.906 -19.982 82.050 1.00 94.31 1007 ILE A O 1
ATOM 7804 N N . ARG A 1 1008 ? -42.657 -19.752 80.202 1.00 92.50 1008 ARG A N 1
ATOM 7805 C CA . ARG A 1 1008 ? -42.631 -18.284 80.268 1.00 92.50 1008 ARG A CA 1
ATOM 7806 C C . ARG A 1 1008 ? -42.200 -17.635 78.964 1.00 92.50 1008 ARG A C 1
ATOM 7808 O O . ARG A 1 1008 ? -41.181 -18.024 78.393 1.00 92.50 1008 ARG A O 1
ATOM 7815 N N . ALA A 1 1009 ? -42.864 -16.547 78.594 1.00 93.75 1009 ALA A N 1
ATOM 7816 C CA . ALA A 1 1009 ? -42.408 -15.646 77.545 1.00 93.75 1009 ALA A CA 1
ATOM 7817 C C . ALA A 1 1009 ? -42.262 -14.204 78.050 1.00 93.75 1009 ALA A C 1
ATOM 7819 O O . ALA A 1 1009 ? -43.105 -13.677 78.778 1.00 93.75 1009 ALA A O 1
ATOM 7820 N N . GLU A 1 1010 ? -41.183 -13.546 77.634 1.00 92.25 1010 GLU A N 1
ATOM 7821 C CA . GLU A 1 1010 ? -40.860 -12.167 77.989 1.00 92.25 1010 GLU A CA 1
ATOM 7822 C C . GLU A 1 1010 ? -40.453 -11.365 76.752 1.00 92.25 1010 GLU A C 1
ATOM 7824 O O . GLU A 1 1010 ? -39.737 -11.871 75.889 1.00 92.25 1010 GLU A O 1
ATOM 7829 N N . ALA A 1 1011 ? -40.820 -10.085 76.714 1.00 91.56 1011 ALA A N 1
ATOM 7830 C CA . ALA A 1 1011 ? -40.264 -9.093 75.798 1.00 91.56 1011 ALA A CA 1
ATOM 7831 C C . ALA A 1 1011 ? -39.719 -7.919 76.622 1.00 91.56 1011 ALA A C 1
ATOM 7833 O O . ALA A 1 1011 ? -40.474 -7.252 77.334 1.00 91.56 1011 ALA A O 1
ATOM 7834 N N . VAL A 1 1012 ? -38.409 -7.666 76.560 1.00 89.12 1012 VAL A N 1
ATOM 7835 C CA . VAL A 1 1012 ? -37.741 -6.634 77.376 1.00 89.12 1012 VAL A CA 1
ATOM 7836 C C . VAL A 1 1012 ? -36.881 -5.696 76.536 1.00 89.12 1012 VAL A C 1
ATOM 7838 O O . VAL A 1 1012 ? -36.359 -6.080 75.491 1.00 89.12 1012 VAL A O 1
ATOM 7841 N N . ALA A 1 1013 ? -36.721 -4.457 76.994 1.00 85.75 1013 ALA A N 1
ATOM 7842 C CA . ALA A 1 1013 ? -35.871 -3.467 76.346 1.00 85.75 1013 ALA A CA 1
ATOM 7843 C C . ALA A 1 1013 ? -34.382 -3.832 76.458 1.00 85.75 1013 ALA A C 1
ATOM 7845 O O . ALA A 1 1013 ? -33.886 -4.150 77.540 1.00 85.75 1013 ALA A O 1
ATOM 7846 N N . ASP A 1 1014 ? -33.671 -3.725 75.338 1.00 85.56 1014 ASP A N 1
ATOM 7847 C CA . ASP A 1 1014 ? -32.257 -4.062 75.199 1.00 85.56 1014 ASP A CA 1
ATOM 7848 C C . ASP A 1 1014 ? -31.573 -3.052 74.258 1.00 85.56 1014 ASP A C 1
ATOM 7850 O O . ASP A 1 1014 ? -31.363 -3.292 73.069 1.00 85.56 1014 ASP A O 1
ATOM 7854 N N . GLY A 1 1015 ? -31.297 -1.857 74.788 1.00 82.00 1015 GLY A N 1
ATOM 7855 C CA . GLY A 1 1015 ? -30.751 -0.739 74.016 1.00 82.00 1015 GLY A CA 1
ATOM 7856 C C . GLY A 1 1015 ? -31.736 -0.235 72.955 1.00 82.00 1015 GLY A C 1
ATOM 7857 O O . GLY A 1 1015 ? -32.823 0.238 73.279 1.00 82.00 1015 GLY A O 1
ATOM 7858 N N . ASP A 1 1016 ? -31.340 -0.324 71.687 1.00 84.50 1016 ASP A N 1
ATOM 7859 C CA . ASP A 1 1016 ? -32.155 -0.033 70.500 1.00 84.50 1016 ASP A CA 1
ATOM 7860 C C . ASP A 1 1016 ? -32.927 -1.262 69.966 1.00 84.50 1016 ASP A C 1
ATOM 7862 O O . ASP A 1 1016 ? -33.564 -1.195 68.910 1.00 84.50 1016 ASP A O 1
ATOM 7866 N N . HIS A 1 1017 ? -32.894 -2.377 70.701 1.00 90.56 1017 HIS A N 1
ATOM 7867 C CA . HIS A 1 1017 ? -33.579 -3.630 70.395 1.00 90.56 1017 HIS A CA 1
ATOM 7868 C C . HIS A 1 1017 ? -34.605 -3.997 71.480 1.00 90.56 1017 HIS A C 1
ATOM 7870 O O . HIS A 1 1017 ? -34.604 -3.477 72.599 1.00 90.56 1017 HIS A O 1
ATOM 7876 N N . VAL A 1 1018 ? -35.476 -4.947 71.145 1.00 91.69 1018 VAL A N 1
ATOM 7877 C CA . VAL A 1 1018 ? -36.279 -5.718 72.097 1.00 91.69 1018 VAL A CA 1
ATOM 7878 C C . VAL A 1 1018 ? -35.762 -7.148 72.100 1.00 91.69 1018 VAL A C 1
ATOM 7880 O O . VAL A 1 1018 ? -35.632 -7.776 71.047 1.00 91.69 1018 VAL A O 1
ATOM 7883 N N . LEU A 1 1019 ? -35.448 -7.645 73.291 1.00 93.56 1019 LEU A N 1
ATOM 7884 C CA . LEU A 1 1019 ? -35.045 -9.018 73.541 1.00 93.56 1019 LEU A CA 1
ATOM 7885 C C . LEU A 1 1019 ? -36.287 -9.824 73.930 1.00 93.56 1019 LEU A C 1
ATOM 7887 O O . LEU A 1 1019 ? -36.846 -9.630 75.012 1.00 93.56 1019 LEU A O 1
ATOM 7891 N N . PHE A 1 1020 ? -36.689 -10.735 73.053 1.00 96.12 1020 PHE A N 1
ATOM 7892 C CA . PHE A 1 1020 ? -37.674 -11.766 73.351 1.00 96.12 1020 PHE A CA 1
ATOM 7893 C C . PHE A 1 1020 ? -36.966 -12.951 74.003 1.00 96.12 1020 PHE A C 1
ATOM 7895 O O . PHE A 1 1020 ? -35.914 -13.366 73.514 1.00 96.12 1020 PHE A O 1
ATOM 7902 N N . ARG A 1 1021 ? -37.524 -13.491 75.088 1.00 96.06 1021 ARG A N 1
ATOM 7903 C CA . ARG A 1 1021 ? -37.070 -14.726 75.745 1.00 96.06 1021 ARG A CA 1
ATOM 7904 C C . ARG A 1 1021 ? -38.249 -15.671 75.905 1.00 96.06 1021 ARG A C 1
ATOM 7906 O O . ARG A 1 1021 ? -39.243 -15.287 76.509 1.00 96.06 1021 ARG A O 1
ATOM 7913 N N . ILE A 1 1022 ? -38.117 -16.890 75.401 1.00 97.50 1022 ILE A N 1
ATOM 7914 C CA . ILE A 1 1022 ? -39.098 -17.965 75.535 1.00 97.50 1022 ILE A CA 1
ATOM 7915 C C . ILE A 1 1022 ? -38.414 -19.090 76.311 1.00 97.50 1022 ILE A C 1
ATOM 7917 O O . ILE A 1 1022 ? -37.339 -19.546 75.921 1.00 97.50 1022 ILE A O 1
ATOM 7921 N N . THR A 1 1023 ? -38.996 -19.471 77.444 1.00 96.69 1023 THR A N 1
ATOM 7922 C CA . THR A 1 1023 ? -38.473 -20.470 78.382 1.00 96.69 1023 THR A CA 1
ATOM 7923 C C . THR A 1 1023 ? -39.348 -21.708 78.323 1.00 96.69 1023 THR A C 1
ATOM 7925 O O . THR A 1 1023 ? -40.539 -21.607 78.601 1.00 96.69 1023 THR A O 1
ATOM 7928 N N . PHE A 1 1024 ? -38.751 -22.852 78.013 1.00 96.75 1024 PHE A N 1
ATOM 7929 C CA . PHE A 1 1024 ? -39.422 -24.149 77.952 1.00 96.75 1024 PHE A CA 1
ATOM 7930 C C . PHE A 1 1024 ? -39.252 -24.951 79.256 1.00 96.75 1024 PHE A C 1
ATOM 7932 O O . PHE A 1 1024 ? -38.387 -24.616 80.077 1.00 96.75 1024 PHE A O 1
ATOM 7939 N N . ASP A 1 1025 ? -40.046 -26.008 79.472 1.00 94.50 1025 ASP A N 1
ATOM 7940 C CA . ASP A 1 1025 ? -39.848 -26.899 80.632 1.00 94.50 1025 ASP A CA 1
ATOM 7941 C C . ASP A 1 1025 ? -38.559 -27.712 80.503 1.00 94.50 1025 ASP A C 1
ATOM 7943 O O . ASP A 1 1025 ? -37.791 -27.861 81.457 1.00 94.50 1025 ASP A O 1
ATOM 7947 N N . ARG A 1 1026 ? -38.309 -28.224 79.296 1.00 92.75 1026 ARG A N 1
ATOM 7948 C CA . ARG A 1 1026 ? -37.110 -28.996 78.972 1.00 92.75 1026 ARG A CA 1
ATOM 7949 C C . ARG A 1 1026 ? -35.997 -28.110 78.433 1.00 92.75 1026 ARG A C 1
ATOM 7951 O O . ARG A 1 1026 ? -36.216 -27.034 77.880 1.00 92.75 1026 ARG A O 1
ATOM 7958 N N . THR A 1 1027 ? -34.769 -28.602 78.564 1.00 90.81 1027 THR A N 1
ATOM 7959 C CA . THR A 1 1027 ? -33.613 -28.041 77.859 1.00 90.81 1027 THR A CA 1
ATOM 7960 C C . THR A 1 1027 ? -33.856 -28.108 76.353 1.00 90.81 1027 THR A C 1
ATOM 7962 O O . THR A 1 1027 ? -34.255 -29.147 75.833 1.00 90.81 1027 THR A O 1
ATOM 7965 N N . VAL A 1 1028 ? -33.587 -27.010 75.651 1.00 91.94 1028 VAL A N 1
ATOM 7966 C CA . VAL A 1 1028 ? -33.716 -26.935 74.195 1.00 91.94 1028 VAL A CA 1
ATOM 7967 C C . VAL A 1 1028 ? -32.632 -27.808 73.564 1.00 91.94 1028 VAL A C 1
ATOM 7969 O O . VAL A 1 1028 ? -31.445 -27.629 73.850 1.00 91.94 1028 VAL A O 1
ATOM 7972 N N . GLU A 1 1029 ? -33.018 -28.746 72.697 1.00 88.62 1029 GLU A N 1
ATOM 7973 C CA . GLU A 1 1029 ? -32.055 -29.621 72.026 1.00 88.62 1029 GLU A CA 1
ATOM 7974 C C . GLU A 1 1029 ? -31.178 -28.811 71.058 1.00 88.62 1029 GLU A C 1
ATOM 7976 O O . GLU A 1 1029 ? -31.658 -28.147 70.135 1.00 88.62 1029 GLU A O 1
ATOM 7981 N N . THR A 1 1030 ? -29.866 -28.876 71.282 1.00 83.81 1030 THR A N 1
ATOM 7982 C CA . THR A 1 1030 ? -28.832 -28.157 70.518 1.00 83.81 1030 THR A CA 1
ATOM 7983 C C . THR A 1 1030 ? -27.782 -29.094 69.924 1.00 83.81 1030 THR A C 1
ATOM 7985 O O . THR A 1 1030 ? -26.908 -28.650 69.179 1.00 83.81 1030 THR A O 1
ATOM 7988 N N . SER A 1 1031 ? -27.852 -30.391 70.209 1.00 71.31 1031 SER A N 1
ATOM 7989 C CA . SER A 1 1031 ? -26.986 -31.417 69.646 1.00 71.31 1031 SER A CA 1
ATOM 7990 C C . SER A 1 1031 ? -27.659 -32.104 68.455 1.00 71.31 1031 SER A C 1
ATOM 7992 O O . SER A 1 1031 ? -28.822 -32.489 68.493 1.00 71.31 1031 SER A O 1
ATOM 7994 N N . SER A 1 1032 ? -26.921 -32.262 67.356 1.00 56.91 1032 SER A N 1
ATOM 7995 C CA . SER A 1 1032 ? -27.367 -33.052 66.205 1.00 56.91 1032 SER A CA 1
ATOM 7996 C C . SER A 1 1032 ? -27.058 -34.532 66.454 1.00 56.91 1032 SER A C 1
ATOM 7998 O O . SER A 1 1032 ? -26.043 -35.052 65.977 1.00 56.91 1032 SER A O 1
ATOM 8000 N N . THR A 1 1033 ? -27.892 -35.211 67.240 1.00 47.62 1033 THR A N 1
ATOM 8001 C CA . THR A 1 1033 ? -27.756 -36.644 67.548 1.00 47.62 1033 THR A CA 1
ATOM 8002 C C . THR A 1 1033 ? -28.178 -37.508 66.355 1.00 47.62 1033 THR A C 1
ATOM 8004 O O . THR A 1 1033 ? -29.290 -38.011 66.257 1.00 47.62 1033 THR A O 1
ATOM 8007 N N . GLY A 1 1034 ? -27.241 -37.684 65.419 1.00 40.00 1034 GLY A N 1
ATOM 8008 C CA . GLY A 1 1034 ? -27.438 -38.452 64.183 1.00 40.00 1034 GLY A CA 1
ATOM 8009 C C . GLY A 1 1034 ? -26.142 -38.985 63.567 1.00 40.00 1034 GLY A C 1
ATOM 8010 O O . GLY A 1 1034 ? -26.064 -39.186 62.358 1.00 40.00 1034 GLY A O 1
ATOM 8011 N N . SER A 1 1035 ? -25.092 -39.193 64.366 1.00 32.41 1035 SER A N 1
ATOM 8012 C CA . SER A 1 1035 ? -23.825 -39.740 63.874 1.00 32.41 1035 SER A CA 1
ATOM 8013 C C . SER A 1 1035 ? -23.929 -41.246 63.611 1.00 32.41 1035 SER A C 1
ATOM 8015 O O . SER A 1 1035 ? -23.664 -42.054 64.501 1.00 32.41 1035 SER A O 1
ATOM 8017 N N . SER A 1 1036 ? -24.235 -41.630 62.370 1.00 30.83 1036 SER A N 1
ATOM 8018 C CA . SER A 1 1036 ? -23.849 -42.942 61.841 1.00 30.83 1036 SER A CA 1
ATOM 8019 C C . SER A 1 1036 ? -22.763 -42.765 60.779 1.00 30.83 1036 SER A C 1
ATOM 8021 O O . SER A 1 1036 ? -23.013 -42.413 59.628 1.00 30.83 1036 SER A O 1
ATOM 8023 N N . GLN A 1 1037 ? -21.510 -42.991 61.181 1.00 31.09 1037 GLN A N 1
ATOM 8024 C CA . GLN A 1 1037 ? -20.460 -43.281 60.210 1.00 31.09 1037 GLN A CA 1
ATOM 8025 C C . GLN A 1 1037 ? -20.790 -44.612 59.525 1.00 31.09 1037 GLN A C 1
ATOM 8027 O O . GLN A 1 1037 ? -20.948 -45.620 60.204 1.00 31.09 1037 GLN A O 1
ATOM 8032 N N . GLY A 1 1038 ? -20.826 -44.607 58.193 1.00 29.77 1038 GLY A N 1
ATOM 8033 C CA . GLY A 1 1038 ? -20.561 -45.775 57.351 1.00 29.77 1038 GLY A CA 1
ATOM 8034 C C . GLY A 1 1038 ? -21.431 -47.021 57.557 1.00 29.77 1038 GLY A C 1
ATOM 8035 O O . GLY A 1 1038 ? -21.017 -47.967 58.220 1.00 29.77 1038 GLY A O 1
ATOM 8036 N N . SER A 1 1039 ? -22.523 -47.117 56.797 1.00 29.06 1039 SER A N 1
ATOM 8037 C CA . SER A 1 1039 ? -22.892 -48.394 56.178 1.00 29.06 1039 SER A CA 1
ATOM 8038 C C . SER A 1 1039 ? -23.287 -48.171 54.722 1.00 29.06 1039 SER A C 1
ATOM 8040 O O . SER A 1 1039 ? -24.010 -47.233 54.391 1.00 29.06 1039 SER A O 1
ATOM 8042 N N . SER A 1 1040 ? -22.752 -49.011 53.846 1.00 29.41 1040 SER A N 1
ATOM 8043 C CA . SER A 1 1040 ? -22.914 -48.936 52.401 1.00 29.41 1040 SER A CA 1
ATOM 8044 C C . SER A 1 1040 ? -24.107 -49.755 51.902 1.00 29.41 1040 SER A C 1
ATOM 8046 O O . SER A 1 1040 ? -24.117 -50.971 52.074 1.00 29.41 1040 SER A O 1
ATOM 8048 N N . GLY A 1 1041 ? -24.975 -49.111 51.120 1.00 27.31 1041 GLY A N 1
ATOM 8049 C CA . GLY A 1 1041 ? -25.627 -49.718 49.956 1.00 27.31 1041 GLY A CA 1
ATOM 8050 C C . GLY A 1 1041 ? -26.904 -50.549 50.148 1.00 27.31 1041 GLY A C 1
ATOM 8051 O O . GLY A 1 1041 ? -27.288 -50.929 51.247 1.00 27.31 1041 GLY A O 1
ATOM 8052 N N . ILE A 1 1042 ? -27.452 -50.883 48.971 1.00 27.78 1042 ILE A N 1
ATOM 8053 C CA . ILE A 1 1042 ? -28.562 -51.799 48.654 1.00 27.78 1042 ILE A CA 1
ATOM 8054 C C . ILE A 1 1042 ? -29.981 -51.194 48.687 1.00 27.78 1042 ILE A C 1
ATOM 8056 O O . ILE A 1 1042 ? -30.397 -50.529 49.630 1.00 27.78 1042 ILE A O 1
ATOM 8060 N N . ASP A 1 1043 ? -30.686 -51.468 47.582 1.00 32.12 1043 ASP A N 1
ATOM 8061 C CA . ASP A 1 1043 ? -32.120 -51.306 47.322 1.00 32.12 1043 ASP A CA 1
ATOM 8062 C C . ASP A 1 1043 ? -33.042 -51.602 48.518 1.00 32.12 1043 ASP A C 1
ATOM 8064 O O . ASP A 1 1043 ? -32.892 -52.635 49.166 1.00 32.12 1043 ASP A O 1
ATOM 8068 N N . ASP A 1 1044 ? -34.137 -50.839 48.639 1.00 33.09 1044 ASP A N 1
ATOM 8069 C CA . ASP A 1 1044 ? -35.465 -51.473 48.659 1.00 33.09 1044 ASP A CA 1
ATOM 8070 C C . ASP A 1 1044 ? -36.582 -50.548 48.131 1.00 33.09 1044 ASP A C 1
ATOM 8072 O O . ASP A 1 1044 ? -36.567 -49.324 48.276 1.00 33.09 1044 ASP A O 1
ATOM 8076 N N . ARG A 1 1045 ? -37.598 -51.161 47.521 1.00 35.81 1045 ARG A N 1
ATOM 8077 C CA . ARG A 1 1045 ? -38.747 -50.544 46.844 1.00 35.81 1045 ARG A CA 1
ATOM 8078 C C . ARG A 1 1045 ? -39.868 -50.172 47.826 1.00 35.81 1045 ARG A C 1
ATOM 8080 O O . ARG A 1 1045 ? -41.036 -50.453 47.568 1.00 35.81 1045 ARG A O 1
ATOM 8087 N N . SER A 1 1046 ? -39.519 -49.546 48.950 1.00 36.00 1046 SER A N 1
ATOM 8088 C CA . SER A 1 1046 ? -40.450 -49.233 50.052 1.00 36.00 1046 SER A CA 1
ATOM 8089 C C . SER A 1 1046 ? -40.654 -47.734 50.329 1.00 36.00 1046 SER A C 1
ATOM 8091 O O . SER A 1 1046 ? -41.529 -47.371 51.114 1.00 36.00 1046 SER A O 1
ATOM 8093 N N . GLY A 1 1047 ? -39.914 -46.846 49.653 1.00 33.44 1047 GLY A N 1
ATOM 8094 C CA . GLY A 1 1047 ? -40.263 -45.420 49.533 1.00 33.44 1047 GLY A CA 1
ATOM 8095 C C . GLY A 1 1047 ? -40.209 -44.579 50.818 1.00 33.44 1047 GLY A C 1
ATOM 8096 O O . GLY A 1 1047 ? -40.778 -43.492 50.840 1.00 33.44 1047 GLY A O 1
ATOM 8097 N N . ARG A 1 1048 ? -39.540 -45.046 51.881 1.00 38.56 1048 ARG A N 1
ATOM 8098 C CA . ARG A 1 1048 ? -39.345 -44.290 53.132 1.00 38.56 1048 ARG A CA 1
ATOM 8099 C C . ARG A 1 1048 ? -37.865 -43.985 53.357 1.00 38.56 1048 ARG A C 1
ATOM 8101 O O . ARG A 1 1048 ? -37.131 -44.805 53.899 1.00 38.56 1048 ARG A O 1
ATOM 8108 N N . SER A 1 1049 ? -37.427 -42.798 52.941 1.00 38.53 1049 SER A N 1
ATOM 8109 C CA . SER A 1 1049 ? -36.090 -42.279 53.251 1.00 38.53 1049 SER A CA 1
ATOM 8110 C C . SER A 1 1049 ? -35.961 -41.962 54.743 1.00 38.53 1049 SER A C 1
ATOM 8112 O O . SER A 1 1049 ? -36.824 -41.283 55.299 1.00 38.53 1049 SER A O 1
ATOM 8114 N N . GLY A 1 1050 ? -34.872 -42.403 55.379 1.00 40.12 1050 GLY A N 1
ATOM 8115 C CA . GLY A 1 1050 ? -34.572 -42.052 56.769 1.00 40.12 1050 GLY A CA 1
ATOM 8116 C C . GLY A 1 1050 ? -34.422 -40.539 56.948 1.00 40.12 1050 GLY A C 1
ATOM 8117 O O . GLY A 1 1050 ? -33.668 -39.899 56.214 1.00 40.12 1050 GLY A O 1
ATOM 8118 N N . LEU A 1 1051 ? -35.151 -39.969 57.910 1.00 49.03 1051 LEU A N 1
ATOM 8119 C CA . LEU A 1 1051 ? -35.121 -38.534 58.178 1.00 49.03 1051 LEU A CA 1
ATOM 8120 C C . LEU A 1 1051 ? -33.856 -38.143 58.950 1.00 49.03 1051 LEU A C 1
ATOM 8122 O O . LEU A 1 1051 ? -33.665 -38.551 60.095 1.00 49.03 1051 LEU A O 1
ATOM 8126 N N . ASN A 1 1052 ? -33.021 -37.304 58.338 1.00 51.69 1052 ASN A N 1
ATOM 8127 C CA . ASN A 1 1052 ? -31.885 -36.676 59.004 1.00 51.69 1052 ASN A CA 1
ATOM 8128 C C . ASN A 1 1052 ? -32.324 -35.337 59.613 1.00 51.69 1052 ASN A C 1
ATOM 8130 O O . ASN A 1 1052 ? -32.480 -34.350 58.895 1.00 51.69 1052 ASN A O 1
ATOM 8134 N N . TRP A 1 1053 ? -32.497 -35.288 60.935 1.00 62.41 1053 TRP A N 1
ATOM 8135 C CA . TRP A 1 1053 ? -32.832 -34.055 61.655 1.00 62.41 1053 TRP A CA 1
ATOM 8136 C C . TRP A 1 1053 ? -31.671 -33.058 61.607 1.00 62.41 1053 TRP A C 1
ATOM 8138 O O . TRP A 1 1053 ? -30.662 -33.201 62.302 1.00 62.41 1053 TRP A O 1
ATOM 8148 N N . ARG A 1 1054 ? -31.804 -32.037 60.756 1.00 69.19 1054 ARG A N 1
ATOM 8149 C CA . ARG A 1 1054 ? -30.817 -30.966 60.613 1.00 69.19 1054 ARG A CA 1
ATOM 8150 C C . ARG A 1 1054 ? -30.949 -29.970 61.768 1.00 69.19 1054 ARG A C 1
ATOM 8152 O O . ARG A 1 1054 ? -31.956 -29.278 61.877 1.00 69.19 1054 ARG A O 1
ATOM 8159 N N . ARG A 1 1055 ? -29.889 -29.828 62.571 1.00 78.19 1055 ARG A N 1
ATOM 8160 C CA . ARG A 1 1055 ? -29.701 -28.656 63.442 1.00 78.19 1055 ARG A CA 1
ATOM 8161 C C . ARG A 1 1055 ? -29.606 -27.408 62.560 1.00 78.19 1055 ARG A C 1
ATOM 8163 O O . ARG A 1 1055 ? -28.746 -27.354 61.678 1.00 78.19 1055 ARG A O 1
ATOM 8170 N N . GLY A 1 1056 ? -30.476 -26.431 62.791 1.00 73.25 1056 GLY A N 1
ATOM 8171 C CA . GLY A 1 1056 ? -30.475 -25.181 62.034 1.00 73.25 1056 GLY A CA 1
ATOM 8172 C C . GLY A 1 1056 ? -29.321 -24.250 62.428 1.00 73.25 1056 GLY A C 1
ATOM 8173 O O . GLY A 1 1056 ? -28.728 -24.392 63.502 1.00 73.25 1056 GLY A O 1
ATOM 8174 N N . GLU A 1 1057 ? -28.997 -23.287 61.562 1.00 84.94 1057 GLU A N 1
ATOM 8175 C CA . GLU A 1 1057 ? -27.865 -22.363 61.747 1.00 84.94 1057 GLU A CA 1
ATOM 8176 C C . GLU A 1 1057 ? -27.958 -21.519 63.032 1.00 84.94 1057 GLU A C 1
ATOM 8178 O O . GLU A 1 1057 ? -26.926 -21.167 63.603 1.00 84.94 1057 GLU A O 1
ATOM 8183 N N . ASN A 1 1058 ? -29.167 -21.252 63.546 1.00 89.75 1058 ASN A N 1
ATOM 8184 C CA . ASN A 1 1058 ? -29.360 -20.501 64.794 1.00 89.75 1058 ASN A CA 1
ATOM 8185 C C . ASN A 1 1058 ? -29.116 -21.346 66.062 1.00 89.75 1058 ASN A C 1
ATOM 8187 O O . ASN A 1 1058 ? -29.090 -20.804 67.169 1.00 89.75 1058 ASN A O 1
ATOM 8191 N N . GLY A 1 1059 ? -28.890 -22.659 65.923 1.00 85.56 1059 GLY A N 1
ATOM 8192 C CA . GLY A 1 1059 ? -28.225 -23.466 66.946 1.00 85.56 1059 GLY A CA 1
ATOM 8193 C C . GLY A 1 1059 ? -29.073 -24.482 67.715 1.00 85.56 1059 GLY A C 1
ATOM 8194 O O . GLY A 1 1059 ? -28.490 -25.177 68.549 1.00 85.56 1059 GLY A O 1
ATOM 8195 N N . TRP A 1 1060 ? -30.366 -24.643 67.429 1.00 91.62 1060 TRP A N 1
ATOM 8196 C CA . TRP A 1 1060 ? -31.225 -25.696 68.004 1.00 91.62 1060 TRP A CA 1
ATOM 8197 C C . TRP A 1 1060 ? -31.893 -26.564 66.923 1.00 91.62 1060 TRP A C 1
ATOM 8199 O O . TRP A 1 1060 ? -31.616 -26.385 65.733 1.00 91.62 1060 TRP A O 1
ATOM 8209 N N . VAL A 1 1061 ? -32.698 -27.554 67.333 1.00 87.31 1061 VAL A N 1
ATOM 8210 C CA . VAL A 1 1061 ? -33.267 -28.568 66.422 1.00 87.31 1061 VAL A CA 1
ATOM 8211 C C . VAL A 1 1061 ? -34.784 -28.444 66.219 1.00 87.31 1061 VAL A C 1
ATOM 8213 O O . VAL A 1 1061 ? -35.218 -28.395 65.073 1.00 87.31 1061 VAL A O 1
ATOM 8216 N N . PHE A 1 1062 ? -35.599 -28.403 67.283 1.00 89.94 1062 PHE A N 1
ATOM 8217 C CA . PHE A 1 1062 ? -37.020 -28.784 67.165 1.00 89.94 1062 PHE A CA 1
ATOM 8218 C C . PHE A 1 1062 ? -38.060 -27.654 67.230 1.00 89.94 1062 PHE A C 1
ATOM 8220 O O . PHE A 1 1062 ? -39.111 -27.791 66.614 1.00 89.94 1062 PHE A O 1
ATOM 8227 N N . GLN A 1 1063 ? -37.824 -26.565 67.960 1.00 94.00 1063 GLN A N 1
ATOM 8228 C CA . GLN A 1 1063 ? -38.850 -25.550 68.238 1.00 94.00 1063 GLN A CA 1
ATOM 8229 C C . GLN A 1 1063 ? -38.928 -24.487 67.130 1.00 94.00 1063 GLN A C 1
ATOM 8231 O O . GLN A 1 1063 ? -37.941 -23.806 66.851 1.00 94.00 1063 GLN A O 1
ATOM 8236 N N . MET A 1 1064 ? -40.107 -24.280 66.544 1.00 94.25 1064 MET A N 1
ATOM 8237 C CA . MET A 1 1064 ? -40.431 -23.119 65.706 1.00 94.25 1064 MET A CA 1
ATOM 8238 C C . MET A 1 1064 ? -41.473 -22.274 66.439 1.00 94.25 1064 MET A C 1
ATOM 8240 O O . MET A 1 1064 ? -42.512 -22.802 66.826 1.00 94.25 1064 MET A O 1
ATOM 8244 N N . ILE A 1 1065 ? -41.186 -20.990 66.664 1.00 97.50 1065 ILE A N 1
ATOM 8245 C CA . ILE A 1 1065 ? -42.022 -20.099 67.482 1.00 97.50 1065 ILE A CA 1
ATOM 8246 C C . ILE A 1 1065 ? -42.533 -18.945 66.616 1.00 97.50 1065 ILE A C 1
ATOM 8248 O O . ILE A 1 1065 ? -41.743 -18.215 66.010 1.00 97.50 1065 ILE A O 1
ATOM 8252 N N . ASP A 1 1066 ? -43.846 -18.750 66.618 1.00 97.44 1066 ASP A N 1
ATOM 8253 C CA . ASP A 1 1066 ? -44.508 -17.570 66.077 1.00 97.44 1066 ASP A CA 1
ATOM 8254 C C . ASP A 1 1066 ? -44.882 -16.621 67.229 1.00 97.44 1066 ASP A C 1
ATOM 8256 O O . ASP A 1 1066 ? -45.393 -17.062 68.258 1.00 97.44 1066 ASP A O 1
ATOM 8260 N N . ILE A 1 1067 ? -44.688 -15.312 67.050 1.00 97.56 1067 ILE A N 1
ATOM 8261 C CA . ILE A 1 1067 ? -45.192 -14.279 67.969 1.00 97.56 1067 ILE A CA 1
ATOM 8262 C C . ILE A 1 1067 ? -46.068 -13.311 67.174 1.00 97.56 1067 ILE A C 1
ATOM 8264 O O . ILE A 1 1067 ? -45.547 -12.517 66.391 1.00 97.56 1067 ILE A O 1
ATOM 8268 N N . TYR A 1 1068 ? -47.383 -13.366 67.362 1.00 97.12 1068 TYR A N 1
ATOM 8269 C CA . TYR A 1 1068 ? -48.347 -12.467 66.720 1.00 97.12 1068 TYR A CA 1
ATOM 8270 C C . TYR A 1 1068 ? -48.594 -11.242 67.603 1.00 97.12 1068 TYR A C 1
ATOM 8272 O O . TYR A 1 1068 ? -48.743 -11.379 68.818 1.00 97.12 1068 TYR A O 1
ATOM 8280 N N . ILE A 1 1069 ? -48.603 -10.051 66.998 1.00 96.12 1069 ILE A N 1
ATOM 8281 C CA . ILE A 1 1069 ? -48.626 -8.770 67.709 1.00 96.12 1069 ILE A CA 1
ATOM 8282 C C . ILE A 1 1069 ? -49.656 -7.830 67.079 1.00 96.12 1069 ILE A C 1
ATOM 8284 O O . ILE A 1 1069 ? -49.498 -7.407 65.928 1.00 96.12 1069 ILE A O 1
ATOM 8288 N N . ASP A 1 1070 ? -50.670 -7.471 67.862 1.00 94.25 1070 ASP A N 1
ATOM 8289 C CA . ASP A 1 1070 ? -51.559 -6.334 67.606 1.00 94.25 1070 ASP A CA 1
ATOM 8290 C C . ASP A 1 1070 ? -50.939 -5.094 68.273 1.00 94.25 1070 ASP A C 1
ATOM 8292 O O . ASP A 1 1070 ? -50.555 -5.118 69.447 1.00 94.25 1070 ASP A O 1
ATOM 8296 N N . THR A 1 1071 ? -50.762 -4.036 67.488 1.00 93.00 1071 THR A N 1
ATOM 8297 C CA . THR A 1 1071 ? -50.013 -2.828 67.853 1.00 93.00 1071 THR A CA 1
ATOM 8298 C C . THR A 1 1071 ? -50.892 -1.598 68.070 1.00 93.00 1071 THR A C 1
ATOM 8300 O O . THR A 1 1071 ? -50.360 -0.557 68.466 1.00 93.00 1071 THR A O 1
ATOM 8303 N N . ASP A 1 1072 ? -52.203 -1.681 67.806 1.00 90.88 1072 ASP A N 1
ATOM 8304 C CA . ASP A 1 1072 ? -53.118 -0.535 67.930 1.00 90.88 1072 ASP A CA 1
ATOM 8305 C C . ASP A 1 1072 ? -54.538 -0.841 68.458 1.00 90.88 1072 ASP A C 1
ATOM 8307 O O . ASP A 1 1072 ? -55.319 0.099 68.653 1.00 90.88 1072 ASP A O 1
ATOM 8311 N N . ARG A 1 1073 ? -54.834 -2.115 68.754 1.00 88.25 1073 ARG A N 1
ATOM 8312 C CA . ARG A 1 1073 ? -56.074 -2.665 69.333 1.00 88.25 1073 ARG A CA 1
ATOM 8313 C C . ARG A 1 1073 ? -57.326 -2.433 68.488 1.00 88.25 1073 ARG A C 1
ATOM 8315 O O . ARG A 1 1073 ? -58.414 -2.245 69.043 1.00 88.25 1073 ARG A O 1
ATOM 8322 N N . LYS A 1 1074 ? -57.209 -2.408 67.156 1.00 88.62 1074 LYS A N 1
ATOM 8323 C CA . LYS A 1 1074 ? -58.357 -2.167 66.265 1.00 88.62 1074 LYS A CA 1
ATOM 8324 C C . LYS A 1 1074 ? -58.754 -3.423 65.488 1.00 88.62 1074 LYS A C 1
ATOM 8326 O O . LYS A 1 1074 ? -57.990 -3.905 64.658 1.00 88.62 1074 LYS A O 1
ATOM 8331 N N . PRO A 1 1075 ? -60.005 -3.898 65.626 1.00 90.25 1075 PRO A N 1
ATOM 8332 C CA . PRO A 1 1075 ? -60.539 -4.935 64.750 1.00 90.25 1075 PRO A CA 1
ATOM 8333 C C . PRO A 1 1075 ? -60.338 -4.586 63.263 1.00 90.25 1075 PRO A C 1
ATOM 8335 O O . PRO A 1 1075 ? -60.886 -3.601 62.763 1.00 90.25 1075 PRO A O 1
ATOM 8338 N N . GLY A 1 1076 ? -59.553 -5.401 62.552 1.00 87.56 1076 GLY A N 1
ATOM 8339 C CA . GLY A 1 1076 ? -59.321 -5.286 61.106 1.00 87.56 1076 GLY A CA 1
ATOM 8340 C C . GLY A 1 1076 ? -58.216 -4.324 60.631 1.00 87.56 1076 GLY A C 1
ATOM 8341 O O . GLY A 1 1076 ? -58.134 -4.080 59.428 1.00 87.56 1076 GLY A O 1
ATOM 8342 N N . SER A 1 1077 ? -57.363 -3.780 61.507 1.00 90.88 1077 SER A N 1
ATOM 8343 C CA . SER A 1 1077 ? -56.139 -3.033 61.123 1.00 90.88 1077 SER A CA 1
ATOM 8344 C C . SER A 1 1077 ? -55.035 -3.935 60.532 1.00 90.88 1077 SER A C 1
ATOM 8346 O O . SER A 1 1077 ? -54.299 -3.570 59.599 1.00 90.88 1077 SER A O 1
ATOM 8348 N N . GLY A 1 1078 ? -54.936 -5.135 61.092 1.00 91.00 1078 GLY A N 1
ATOM 8349 C CA . GLY A 1 1078 ? -53.978 -6.182 60.775 1.00 91.00 1078 GLY A CA 1
ATOM 8350 C C . GLY A 1 1078 ? -54.589 -7.351 60.002 1.00 91.00 1078 GLY A C 1
ATOM 8351 O O . GLY A 1 1078 ? -55.498 -7.193 59.189 1.00 91.00 1078 GLY A O 1
ATOM 8352 N N . GLU A 1 1079 ? -54.070 -8.542 60.271 1.00 92.81 1079 GLU A N 1
ATOM 8353 C CA . GLU A 1 1079 ? -54.606 -9.823 59.802 1.00 92.81 1079 GLU A CA 1
ATOM 8354 C C . GLU A 1 1079 ? -55.211 -10.596 60.991 1.00 92.81 1079 GLU A C 1
ATOM 8356 O O . GLU A 1 1079 ? -54.786 -10.424 62.132 1.00 92.81 1079 GLU A O 1
ATOM 8361 N N . THR A 1 1080 ? -56.194 -11.468 60.746 1.00 92.44 1080 THR A N 1
ATOM 8362 C CA . THR A 1 1080 ? -56.753 -12.376 61.777 1.00 92.44 1080 THR A CA 1
ATOM 8363 C C . THR A 1 1080 ? -56.406 -13.841 61.534 1.00 92.44 1080 THR A C 1
ATOM 8365 O O . THR A 1 1080 ? -56.499 -14.659 62.442 1.00 92.44 1080 THR A O 1
ATOM 8368 N N . ARG A 1 1081 ? -55.973 -14.213 60.327 1.00 91.19 1081 ARG A N 1
ATOM 8369 C CA . ARG A 1 1081 ? -55.493 -15.573 60.040 1.00 91.19 1081 ARG A CA 1
ATOM 8370 C C . ARG A 1 1081 ? -54.035 -15.707 60.481 1.00 91.19 1081 ARG A C 1
ATOM 8372 O O . ARG A 1 1081 ? -53.262 -14.764 60.323 1.00 91.19 1081 ARG A O 1
ATOM 8379 N N . THR A 1 1082 ? -53.661 -16.860 61.032 1.00 93.31 1082 THR A N 1
ATOM 8380 C CA . THR A 1 1082 ? -52.245 -17.191 61.283 1.00 93.31 1082 THR A CA 1
ATOM 8381 C C . THR A 1 1082 ? -51.524 -17.541 59.975 1.00 93.31 1082 THR A C 1
ATOM 8383 O O . THR A 1 1082 ? -52.151 -17.638 58.915 1.00 93.31 1082 THR A O 1
ATOM 8386 N N . LEU A 1 1083 ? -50.198 -17.704 60.022 1.00 91.69 1083 LEU A N 1
ATOM 8387 C CA . LEU A 1 1083 ? -49.418 -18.092 58.846 1.00 91.69 1083 LEU A CA 1
ATOM 8388 C C . LEU A 1 1083 ? -49.852 -19.463 58.271 1.00 91.69 1083 LEU A C 1
ATOM 8390 O O . LEU A 1 1083 ? -50.309 -20.339 59.014 1.00 91.69 1083 LEU A O 1
ATOM 8394 N N . PRO A 1 1084 ? -49.661 -19.699 56.955 1.00 88.19 1084 PRO A N 1
ATOM 8395 C CA . PRO A 1 1084 ? -49.971 -20.980 56.323 1.00 88.19 1084 PRO A CA 1
ATOM 8396 C C . PRO A 1 1084 ? -49.338 -22.179 57.043 1.00 88.19 1084 PRO A C 1
ATOM 8398 O O . PRO A 1 1084 ? -48.144 -22.184 57.358 1.00 88.19 1084 PRO A O 1
ATOM 8401 N N . GLY A 1 1085 ? -50.157 -23.199 57.299 1.00 87.50 1085 GLY A N 1
ATOM 8402 C CA . GLY A 1 1085 ? -49.761 -24.413 58.010 1.00 87.50 1085 GLY A CA 1
ATOM 8403 C C . GLY A 1 1085 ? -49.899 -24.360 59.530 1.00 87.50 1085 GLY A C 1
ATOM 8404 O O . GLY A 1 1085 ? -49.668 -25.382 60.155 1.00 87.50 1085 GLY A O 1
ATOM 8405 N N . ARG A 1 1086 ? -50.290 -23.236 60.150 1.00 91.50 1086 ARG A N 1
ATOM 8406 C CA . ARG A 1 1086 ? -50.609 -23.199 61.597 1.00 91.50 1086 ARG A CA 1
ATOM 8407 C C . ARG A 1 1086 ? -52.038 -23.677 61.880 1.00 91.50 1086 ARG A C 1
ATOM 8409 O O . ARG A 1 1086 ? -52.275 -24.317 62.899 1.00 91.50 1086 ARG A O 1
ATOM 8416 N N . ASN A 1 1087 ? -52.957 -23.423 60.941 1.00 91.19 1087 ASN A N 1
ATOM 8417 C CA . ASN A 1 1087 ? -54.373 -23.819 60.979 1.00 91.19 1087 ASN A CA 1
ATOM 8418 C C . ASN A 1 1087 ? -55.153 -23.265 62.192 1.00 91.19 1087 ASN A C 1
ATOM 8420 O O . ASN A 1 1087 ? -56.062 -23.908 62.721 1.00 91.19 1087 ASN A O 1
ATOM 8424 N N . LEU A 1 1088 ? -54.814 -22.034 62.591 1.00 93.19 1088 LEU A N 1
ATOM 8425 C CA . LEU A 1 1088 ? -55.475 -21.254 63.641 1.00 93.19 1088 LEU A CA 1
ATOM 8426 C C . LEU A 1 1088 ? -55.931 -19.878 63.125 1.00 93.19 1088 LEU A C 1
ATOM 8428 O O . LEU A 1 1088 ? -55.379 -19.334 62.161 1.00 93.19 1088 LEU A O 1
ATOM 8432 N N . SER A 1 1089 ? -56.897 -19.285 63.817 1.00 93.00 1089 SER A N 1
ATOM 8433 C CA . SER A 1 1089 ? -57.289 -17.882 63.659 1.00 93.00 1089 SER A CA 1
ATOM 8434 C C . SER A 1 1089 ? -57.130 -17.143 64.984 1.00 93.00 1089 SER A C 1
ATOM 8436 O O . SER A 1 1089 ? -57.301 -17.718 66.051 1.00 93.00 1089 SER A O 1
ATOM 8438 N N . ILE A 1 1090 ? -56.835 -15.855 64.915 1.00 94.44 1090 ILE A N 1
ATOM 8439 C CA . ILE A 1 1090 ? -56.868 -14.924 66.040 1.00 94.44 1090 ILE A CA 1
ATOM 8440 C C . ILE A 1 1090 ? -58.317 -14.485 66.309 1.00 94.44 1090 ILE A C 1
ATOM 8442 O O . ILE A 1 1090 ? -59.119 -14.401 65.373 1.00 94.44 1090 ILE A O 1
ATOM 8446 N N . ASP A 1 1091 ? -58.653 -14.204 67.573 1.00 91.25 1091 ASP A N 1
ATOM 8447 C CA . ASP A 1 1091 ? -59.923 -13.569 67.957 1.00 91.25 1091 ASP A CA 1
ATOM 8448 C C . ASP A 1 1091 ? -60.170 -12.291 67.122 1.00 91.25 1091 ASP A C 1
ATOM 8450 O O . ASP A 1 1091 ? -59.333 -11.387 67.152 1.00 91.25 1091 ASP A O 1
ATOM 8454 N N . PRO A 1 1092 ? -61.300 -12.173 66.390 1.00 89.94 1092 PRO A N 1
ATOM 8455 C CA . PRO A 1 1092 ? -61.607 -11.011 65.550 1.00 89.94 1092 PRO A CA 1
ATOM 8456 C C . PRO A 1 1092 ? -61.665 -9.648 66.263 1.00 89.94 1092 PRO A C 1
ATOM 8458 O O . PRO A 1 1092 ? -61.745 -8.626 65.579 1.00 89.94 1092 PRO A O 1
ATOM 8461 N N . ALA A 1 1093 ? -61.659 -9.607 67.600 1.00 88.44 1093 ALA A N 1
ATOM 8462 C CA . ALA A 1 1093 ? -61.468 -8.377 68.370 1.00 88.44 1093 ALA A CA 1
ATOM 8463 C C . ALA A 1 1093 ? -60.056 -7.775 68.213 1.00 88.44 1093 ALA A C 1
ATOM 8465 O O . ALA A 1 1093 ? -59.879 -6.577 68.433 1.00 88.44 1093 ALA A O 1
ATOM 8466 N N . PHE A 1 1094 ? -59.078 -8.586 67.806 1.00 92.44 1094 PHE A N 1
ATOM 8467 C CA . PHE A 1 1094 ? -57.699 -8.193 67.527 1.00 92.44 1094 PHE A CA 1
ATOM 8468 C C . PHE A 1 1094 ? -57.370 -8.377 66.050 1.00 92.44 1094 PHE A C 1
ATOM 8470 O O . PHE A 1 1094 ? -57.992 -9.172 65.341 1.00 92.44 1094 PHE A O 1
ATOM 8477 N N . ALA A 1 1095 ? -56.348 -7.674 65.582 1.00 92.06 1095 ALA A N 1
ATOM 8478 C CA . ALA A 1 1095 ? -55.753 -7.939 64.282 1.00 92.06 1095 ALA A CA 1
ATOM 8479 C C . ALA A 1 1095 ? -54.248 -7.680 64.366 1.00 92.06 1095 ALA A C 1
ATOM 8481 O O . ALA A 1 1095 ? -53.817 -6.638 64.842 1.00 92.06 1095 ALA A O 1
ATOM 8482 N N . TRP A 1 1096 ? -53.420 -8.632 63.936 1.00 94.38 1096 TRP A N 1
ATOM 8483 C CA . TRP A 1 1096 ? -51.975 -8.494 64.106 1.00 94.38 1096 TRP A CA 1
ATOM 8484 C C . TRP A 1 1096 ? -51.367 -7.646 62.981 1.00 94.38 1096 TRP A C 1
ATOM 8486 O O . TRP A 1 1096 ? -51.478 -7.977 61.795 1.00 94.38 1096 TRP A O 1
ATOM 8496 N N . GLU A 1 1097 ? -50.684 -6.548 63.323 1.00 94.75 1097 GLU A N 1
ATOM 8497 C CA . GLU A 1 1097 ? -49.898 -5.790 62.342 1.00 94.75 1097 GLU A CA 1
ATOM 8498 C C . GLU A 1 1097 ? -48.539 -6.415 62.083 1.00 94.75 1097 GLU A C 1
ATOM 8500 O O . GLU A 1 1097 ? -47.962 -6.161 61.020 1.00 94.75 1097 GLU A O 1
ATOM 8505 N N . LYS A 1 1098 ? -48.013 -7.160 63.062 1.00 94.88 1098 LYS A N 1
ATOM 8506 C CA . LYS A 1 1098 ? -46.654 -7.701 63.061 1.00 94.88 1098 LYS A CA 1
ATOM 8507 C C . LYS A 1 1098 ? -46.649 -9.134 63.558 1.00 94.88 1098 LYS A C 1
ATOM 8509 O O . LYS A 1 1098 ? -47.380 -9.494 64.474 1.00 94.88 1098 LYS A O 1
ATOM 8514 N N . MET A 1 1099 ? -45.789 -9.937 62.954 1.00 95.19 1099 MET A N 1
ATOM 8515 C CA . MET A 1 1099 ? -45.556 -11.317 63.347 1.00 95.19 1099 MET A CA 1
ATOM 8516 C C . MET A 1 1099 ? -44.048 -11.554 63.379 1.00 95.19 1099 MET A C 1
ATOM 8518 O O . MET A 1 1099 ? -43.359 -11.224 62.417 1.00 95.19 1099 MET A O 1
ATOM 8522 N N . ILE A 1 1100 ? -43.517 -12.070 64.486 1.00 97.25 1100 ILE A N 1
ATOM 8523 C CA . ILE A 1 1100 ? -42.104 -12.442 64.607 1.00 97.25 1100 ILE A CA 1
ATOM 8524 C C . ILE A 1 1100 ? -41.997 -13.948 64.414 1.00 97.25 1100 ILE A C 1
ATOM 8526 O O . ILE A 1 1100 ? -42.663 -14.705 65.117 1.00 97.25 1100 ILE A O 1
ATOM 8530 N N . LEU A 1 1101 ? -41.136 -14.375 63.492 1.00 96.19 1101 LEU A N 1
ATOM 8531 C CA . LEU A 1 1101 ? -40.871 -15.785 63.238 1.00 96.19 1101 LEU A CA 1
ATOM 8532 C C . LEU A 1 1101 ? -39.485 -16.170 63.761 1.00 96.19 1101 LEU A C 1
ATOM 8534 O O . LEU A 1 1101 ? -38.470 -15.748 63.208 1.00 96.19 1101 LEU A O 1
ATOM 8538 N N . ILE A 1 1102 ? -39.444 -16.998 64.802 1.00 96.56 1102 ILE A N 1
ATOM 8539 C CA . ILE A 1 1102 ? -38.220 -17.550 65.388 1.00 96.56 1102 ILE A CA 1
ATOM 8540 C C . ILE A 1 1102 ? -38.096 -19.009 64.926 1.00 96.56 1102 ILE A C 1
ATOM 8542 O O . ILE A 1 1102 ? -38.943 -19.850 65.221 1.00 96.56 1102 ILE A O 1
ATOM 8546 N N . SER A 1 1103 ? -37.035 -19.310 64.179 1.00 93.38 1103 SER A N 1
ATOM 8547 C CA . SER A 1 1103 ? -36.811 -20.608 63.528 1.00 93.38 1103 SER A CA 1
ATOM 8548 C C . SER A 1 1103 ? -35.402 -21.134 63.828 1.00 93.38 1103 SER A C 1
ATOM 8550 O O . SER A 1 1103 ? -34.498 -20.317 64.018 1.00 93.38 1103 SER A O 1
ATOM 8552 N N . PRO A 1 1104 ? -35.165 -22.460 63.807 1.00 91.62 1104 PRO A N 1
ATOM 8553 C CA . PRO A 1 1104 ? -33.810 -23.010 63.778 1.00 91.62 1104 PRO A CA 1
ATOM 8554 C C . PRO A 1 1104 ? -32.979 -22.506 62.582 1.00 91.62 1104 PRO A C 1
ATOM 8556 O O . PRO A 1 1104 ? -31.764 -22.345 62.703 1.00 91.62 1104 PRO A O 1
ATOM 8559 N N . LEU A 1 1105 ? -33.620 -22.264 61.431 1.00 90.25 1105 LEU A N 1
ATOM 8560 C CA . LEU A 1 1105 ? -32.986 -21.820 60.181 1.00 90.25 1105 LEU A CA 1
ATOM 8561 C C . LEU A 1 1105 ? -32.570 -20.347 60.234 1.00 90.25 1105 LEU A C 1
ATOM 8563 O O . LEU A 1 1105 ? -33.265 -19.527 60.841 1.00 90.25 1105 LEU A O 1
ATOM 8567 N N . SER A 1 1106 ? -31.476 -19.974 59.561 1.00 90.88 1106 SER A N 1
ATOM 8568 C CA . SER A 1 1106 ? -31.048 -18.570 59.574 1.00 90.88 1106 SER A CA 1
ATOM 8569 C C . SER A 1 1106 ? -32.052 -17.650 58.884 1.00 90.88 1106 SER A C 1
ATOM 8571 O O . SER A 1 1106 ? -32.858 -18.061 58.045 1.00 90.88 1106 SER A O 1
ATOM 8573 N N . ALA A 1 1107 ? -31.980 -16.356 59.211 1.00 90.31 1107 ALA A N 1
ATOM 8574 C CA . ALA A 1 1107 ? -32.864 -15.352 58.625 1.00 90.31 1107 ALA A CA 1
ATOM 8575 C C . ALA A 1 1107 ? -32.843 -15.371 57.087 1.00 90.31 1107 ALA A C 1
ATOM 8577 O O . ALA A 1 1107 ? -33.882 -15.197 56.464 1.00 90.31 1107 ALA A O 1
ATOM 8578 N N . SER A 1 1108 ? -31.679 -15.643 56.481 1.00 90.88 1108 SER A N 1
ATOM 8579 C CA . SER A 1 1108 ? -31.530 -15.741 55.026 1.00 90.88 1108 SER A CA 1
ATOM 8580 C C . SER A 1 1108 ? -32.187 -16.997 54.447 1.00 90.88 1108 SER A C 1
ATOM 8582 O O . SER A 1 1108 ? -32.811 -16.918 53.389 1.00 90.88 1108 SER A O 1
ATOM 8584 N N . GLU A 1 1109 ? -32.062 -18.150 55.112 1.00 88.81 1109 GLU A N 1
ATOM 8585 C CA . GLU A 1 1109 ? -32.737 -19.386 54.695 1.00 88.81 1109 GLU A CA 1
ATOM 8586 C C . GLU A 1 1109 ? -34.261 -19.226 54.768 1.00 88.81 1109 GLU A C 1
ATOM 8588 O O . GLU A 1 1109 ? -34.964 -19.564 53.813 1.00 88.81 1109 GLU A O 1
ATOM 8593 N N . MET A 1 1110 ? -34.773 -18.653 55.863 1.00 89.69 1110 MET A N 1
ATOM 8594 C CA . MET A 1 1110 ? -36.213 -18.497 56.062 1.00 89.69 1110 MET A CA 1
ATOM 8595 C C . MET A 1 1110 ? -36.818 -17.381 55.193 1.00 89.69 1110 MET A C 1
ATOM 8597 O O . MET A 1 1110 ? -37.882 -17.596 54.613 1.00 89.69 1110 MET A O 1
ATOM 8601 N N . ASP A 1 1111 ? -36.128 -16.246 54.998 1.00 89.81 1111 ASP A N 1
ATOM 8602 C CA . ASP A 1 1111 ? -36.521 -15.229 54.004 1.00 89.81 1111 ASP A CA 1
ATOM 8603 C C . ASP A 1 1111 ? -36.596 -15.862 52.604 1.00 89.81 1111 ASP A C 1
ATOM 8605 O O . ASP A 1 1111 ? -37.578 -15.673 51.886 1.00 89.81 1111 ASP A O 1
ATOM 8609 N N . SER A 1 1112 ? -35.586 -16.648 52.210 1.00 88.56 1112 SER A N 1
ATOM 8610 C CA . SER A 1 1112 ? -35.540 -17.331 50.908 1.00 88.56 1112 SER A CA 1
ATOM 8611 C C . SER A 1 1112 ? -36.680 -18.344 50.733 1.00 88.56 1112 SER A C 1
ATOM 8613 O O . SER A 1 1112 ? -37.336 -18.369 49.689 1.00 88.56 1112 SER A O 1
ATOM 8615 N N . TYR A 1 1113 ? -36.990 -19.128 51.768 1.00 87.12 1113 TYR A N 1
ATOM 8616 C CA . TYR A 1 1113 ? -38.101 -20.080 51.732 1.00 87.12 1113 TYR A CA 1
ATOM 8617 C C . TYR A 1 1113 ? -39.471 -19.383 51.684 1.00 87.12 1113 TYR A C 1
ATOM 8619 O O . TYR A 1 1113 ? -40.330 -19.766 50.893 1.00 87.12 1113 TYR A O 1
ATOM 8627 N N . ILE A 1 1114 ? -39.681 -18.306 52.448 1.00 87.62 1114 ILE A N 1
ATOM 8628 C CA . ILE A 1 1114 ? -40.904 -17.493 52.335 1.00 87.62 1114 ILE A CA 1
ATOM 8629 C C . ILE A 1 1114 ? -40.997 -16.873 50.935 1.00 87.62 1114 ILE A C 1
ATOM 8631 O O . ILE A 1 1114 ? -42.075 -16.871 50.343 1.00 87.62 1114 ILE A O 1
ATOM 8635 N N . ASN A 1 1115 ? -39.875 -16.407 50.369 1.00 86.75 1115 ASN A N 1
ATOM 8636 C CA . ASN A 1 1115 ? -39.797 -15.864 49.011 1.00 86.75 1115 ASN A CA 1
ATOM 8637 C C . ASN A 1 1115 ? -40.188 -16.883 47.924 1.00 86.75 1115 ASN A C 1
ATOM 8639 O O . ASN A 1 1115 ? -40.842 -16.491 46.958 1.00 86.75 1115 ASN A O 1
ATOM 8643 N N . SER A 1 1116 ? -39.847 -18.169 48.068 1.00 85.12 1116 SER A N 1
ATOM 8644 C CA . SER A 1 1116 ? -40.212 -19.198 47.078 1.00 85.12 1116 SER A CA 1
ATOM 8645 C C . SER A 1 1116 ? -41.708 -19.548 47.092 1.00 85.12 1116 SER A C 1
ATOM 8647 O O . SER A 1 1116 ? -42.260 -19.953 46.069 1.00 85.12 1116 SER A O 1
ATOM 8649 N N . LYS A 1 1117 ? -42.397 -19.324 48.220 1.00 80.44 1117 LYS A N 1
ATOM 8650 C CA . LYS A 1 1117 ? -43.838 -19.587 48.400 1.00 80.44 1117 LYS A CA 1
ATOM 8651 C C . LYS A 1 1117 ? -44.746 -18.393 48.057 1.00 80.44 1117 LYS A C 1
ATOM 8653 O O . LYS A 1 1117 ? -45.960 -18.492 48.213 1.00 80.44 1117 LYS A O 1
ATOM 8658 N N . VAL A 1 1118 ? -44.200 -17.282 47.543 1.00 65.69 1118 VAL A N 1
ATOM 8659 C CA . VAL A 1 1118 ? -44.930 -16.016 47.269 1.00 65.69 1118 VAL A CA 1
ATOM 8660 C C . VAL A 1 1118 ? -46.059 -16.140 46.230 1.00 65.69 1118 VAL A C 1
ATOM 8662 O O . VAL A 1 1118 ? -46.941 -15.288 46.189 1.00 65.69 1118 VAL A O 1
ATOM 8665 N N . ASN A 1 1119 ? -46.102 -17.221 45.445 1.00 65.31 1119 ASN A N 1
ATOM 8666 C CA . ASN A 1 1119 ? -47.240 -17.524 44.566 1.00 65.31 1119 ASN A CA 1
ATOM 8667 C C . ASN A 1 1119 ? -48.524 -17.915 45.334 1.00 65.31 1119 ASN A C 1
ATOM 8669 O O . ASN A 1 1119 ? -49.594 -17.981 44.732 1.00 65.31 1119 ASN A O 1
ATOM 8673 N N . ASN A 1 1120 ? -48.447 -18.162 46.647 1.00 66.69 1120 ASN A N 1
ATOM 8674 C CA . ASN A 1 1120 ? -49.617 -18.273 47.513 1.00 66.69 1120 ASN A CA 1
ATOM 8675 C C . ASN A 1 1120 ? -50.155 -16.865 47.842 1.00 66.69 1120 ASN A C 1
ATOM 8677 O O . ASN A 1 1120 ? -49.487 -16.076 48.515 1.00 66.69 1120 ASN A O 1
ATOM 8681 N N . SER A 1 1121 ? -51.374 -16.564 47.384 1.00 65.56 1121 SER A N 1
ATOM 8682 C CA . SER A 1 1121 ? -52.005 -15.244 47.520 1.00 65.56 1121 SER A CA 1
ATOM 8683 C C . SER A 1 1121 ? -52.168 -14.774 48.966 1.00 65.56 1121 SER A C 1
ATOM 8685 O O . SER A 1 1121 ? -52.080 -13.574 49.212 1.00 65.56 1121 SER A O 1
ATOM 8687 N N . ASP A 1 1122 ? -52.362 -15.694 49.915 1.00 69.88 1122 ASP A N 1
ATOM 8688 C CA . ASP A 1 1122 ? -52.514 -15.355 51.335 1.00 69.88 1122 ASP A CA 1
ATOM 8689 C C . ASP A 1 1122 ? -51.174 -14.952 51.971 1.00 69.88 1122 ASP A C 1
ATOM 8691 O O . ASP A 1 1122 ? -51.109 -14.037 52.788 1.00 69.88 1122 ASP A O 1
ATOM 8695 N N . LEU A 1 1123 ? -50.069 -15.580 51.553 1.00 82.25 1123 LEU A N 1
ATOM 8696 C CA . LEU A 1 1123 ? -48.736 -15.240 52.057 1.00 82.25 1123 LEU A CA 1
ATOM 8697 C C . LEU A 1 1123 ? -48.221 -13.912 51.475 1.00 82.25 1123 LEU A C 1
ATOM 8699 O O . LEU A 1 1123 ? -47.456 -13.201 52.128 1.00 82.25 1123 LEU A O 1
ATOM 8703 N N . LEU A 1 1124 ? -48.651 -13.555 50.259 1.00 80.31 1124 LEU A N 1
ATOM 8704 C CA . LEU A 1 1124 ? -48.243 -12.331 49.563 1.00 80.31 1124 LEU A CA 1
ATOM 8705 C C . LEU A 1 1124 ? -48.619 -11.048 50.331 1.00 80.31 1124 LEU A C 1
ATOM 8707 O O . LEU A 1 1124 ? -47.822 -10.105 50.343 1.00 80.31 1124 LEU A O 1
ATOM 8711 N N . THR A 1 1125 ? -49.790 -11.000 50.983 1.00 79.81 1125 THR A N 1
ATOM 8712 C CA . THR A 1 1125 ? -50.208 -9.846 51.808 1.00 79.81 1125 THR A CA 1
ATOM 8713 C C . THR A 1 1125 ? -49.480 -9.831 53.151 1.00 79.81 1125 THR A C 1
ATOM 8715 O O . THR A 1 1125 ? -48.921 -8.803 53.544 1.00 79.81 1125 THR A O 1
ATOM 8718 N N . MET A 1 1126 ? -49.410 -10.990 53.810 1.00 88.38 1126 MET A N 1
ATOM 8719 C CA . MET A 1 1126 ? -48.808 -11.167 55.133 1.00 88.38 1126 MET A CA 1
ATOM 8720 C C . MET A 1 1126 ? -47.302 -10.888 55.156 1.00 88.38 1126 MET A C 1
ATOM 8722 O O . MET A 1 1126 ? -46.794 -10.346 56.134 1.00 88.38 1126 MET A O 1
ATOM 8726 N N . LYS A 1 1127 ? -46.571 -11.193 54.075 1.00 87.75 1127 LYS A N 1
ATOM 8727 C CA . LYS A 1 1127 ? -45.100 -11.123 54.009 1.00 87.75 1127 LYS A CA 1
ATOM 8728 C C . LYS A 1 1127 ? -44.485 -9.822 54.542 1.00 87.75 1127 LYS A C 1
ATOM 8730 O O . LYS A 1 1127 ? -43.461 -9.871 55.211 1.00 87.75 1127 LYS A O 1
ATOM 8735 N N . LYS A 1 1128 ? -45.087 -8.656 54.270 1.00 87.81 1128 LYS A N 1
ATOM 8736 C CA . LYS A 1 1128 ? -44.559 -7.349 54.729 1.00 87.81 1128 LYS A CA 1
ATOM 8737 C C . LYS A 1 1128 ? -44.680 -7.124 56.244 1.00 87.81 1128 LYS A C 1
ATOM 8739 O O . LYS A 1 1128 ? -44.082 -6.183 56.757 1.00 87.81 1128 LYS A O 1
ATOM 8744 N N . ARG A 1 1129 ? -45.474 -7.950 56.929 1.00 91.81 1129 ARG A N 1
ATOM 8745 C CA . ARG A 1 1129 ? -45.729 -7.926 58.375 1.00 91.81 1129 ARG A CA 1
ATOM 8746 C C . ARG A 1 1129 ? -44.870 -8.944 59.145 1.00 91.81 1129 ARG A C 1
ATOM 8748 O O . ARG A 1 1129 ? -44.806 -8.866 60.370 1.00 91.81 1129 ARG A O 1
ATOM 8755 N N . ILE A 1 1130 ? -44.210 -9.874 58.444 1.00 94.00 1130 ILE A N 1
ATOM 8756 C CA . ILE A 1 1130 ? -43.322 -10.886 59.032 1.00 94.00 1130 ILE A CA 1
ATOM 8757 C C . ILE A 1 1130 ? -41.956 -10.256 59.336 1.00 94.00 1130 ILE A C 1
ATOM 8759 O O . ILE A 1 1130 ? -41.338 -9.621 58.482 1.00 94.00 1130 ILE A O 1
ATOM 8763 N N . ILE A 1 1131 ? -41.473 -10.463 60.556 1.00 95.88 1131 ILE A N 1
ATOM 8764 C CA . ILE A 1 1131 ? -40.158 -10.057 61.043 1.00 95.88 1131 ILE A CA 1
ATOM 8765 C C . ILE A 1 1131 ? -39.378 -11.327 61.372 1.00 95.88 1131 ILE A C 1
ATOM 8767 O O . ILE A 1 1131 ? -39.745 -12.065 62.283 1.00 95.88 1131 ILE A O 1
ATOM 8771 N N . ILE A 1 1132 ? -38.273 -11.560 60.667 1.00 94.75 1132 ILE A N 1
ATOM 8772 C CA . ILE A 1 1132 ? -37.341 -12.647 60.983 1.00 94.75 1132 ILE A CA 1
ATOM 8773 C C . ILE A 1 1132 ? -36.137 -12.035 61.717 1.00 94.75 1132 ILE A C 1
ATOM 8775 O O . ILE A 1 1132 ? -35.398 -11.243 61.117 1.00 94.75 1132 ILE A O 1
ATOM 8779 N N . PRO A 1 1133 ? -35.932 -12.325 63.017 1.00 94.31 1133 PRO A N 1
ATOM 8780 C CA . PRO A 1 1133 ? -34.780 -11.825 63.759 1.00 94.31 1133 PRO A CA 1
ATOM 8781 C C . PRO A 1 1133 ? -33.453 -12.271 63.126 1.00 94.31 1133 PRO A C 1
ATOM 8783 O O . PRO A 1 1133 ? -33.367 -13.304 62.465 1.00 94.31 1133 PRO A O 1
ATOM 8786 N N . ARG A 1 1134 ? -32.389 -11.490 63.344 1.00 91.75 1134 ARG A N 1
ATOM 8787 C CA . ARG A 1 1134 ? -31.030 -11.790 62.838 1.00 91.75 1134 ARG A CA 1
ATOM 8788 C C . ARG A 1 1134 ? -30.015 -12.098 63.937 1.00 91.75 1134 ARG A C 1
ATOM 8790 O O . ARG A 1 1134 ? -28.845 -12.318 63.650 1.00 91.75 1134 ARG A O 1
ATOM 8797 N N . SER A 1 1135 ? -30.448 -12.078 65.193 1.00 90.88 1135 SER A N 1
ATOM 8798 C CA . SER A 1 1135 ? -29.614 -12.351 66.357 1.00 90.88 1135 SER A CA 1
ATOM 8799 C C . SER A 1 1135 ? -30.420 -13.189 67.339 1.00 90.88 1135 SER A C 1
ATOM 8801 O O . SER A 1 1135 ? -31.484 -12.768 67.797 1.00 90.88 1135 SER A O 1
ATOM 8803 N N . TYR A 1 1136 ? -29.897 -14.377 67.624 1.00 92.25 1136 TYR A N 1
ATOM 8804 C CA . TYR A 1 1136 ? -30.495 -15.383 68.490 1.00 92.25 1136 TYR A CA 1
ATOM 8805 C C . TYR A 1 1136 ? -29.473 -15.844 69.528 1.00 92.25 1136 TYR A C 1
ATOM 8807 O O . TYR A 1 1136 ? -28.265 -15.769 69.292 1.00 92.25 1136 TYR A O 1
ATOM 8815 N N . SER A 1 1137 ? -29.952 -16.366 70.652 1.00 91.75 1137 SER A N 1
ATOM 8816 C CA . SER A 1 1137 ? -29.132 -17.134 71.589 1.00 91.75 1137 SER A CA 1
ATOM 8817 C C . SER A 1 1137 ? -29.968 -18.206 72.276 1.00 91.75 1137 SER A C 1
ATOM 8819 O O . SER A 1 1137 ? -31.085 -17.934 72.714 1.00 91.75 1137 SER A O 1
ATOM 8821 N N . VAL A 1 1138 ? -29.410 -19.409 72.409 1.00 91.81 1138 VAL A N 1
ATOM 8822 C CA . VAL A 1 1138 ? -30.016 -20.513 73.164 1.00 91.81 1138 VAL A CA 1
ATOM 8823 C C . VAL A 1 1138 ? -29.170 -20.785 74.399 1.00 91.81 1138 VAL A C 1
ATOM 8825 O O . VAL A 1 1138 ? -27.950 -20.913 74.298 1.00 91.81 1138 VAL A O 1
ATOM 8828 N N . GLN A 1 1139 ? -29.809 -20.861 75.565 1.00 90.94 1139 GLN A N 1
ATOM 8829 C CA . GLN A 1 1139 ? -29.146 -21.140 76.836 1.00 90.94 1139 GLN A CA 1
ATOM 8830 C C . GLN A 1 1139 ? -30.042 -22.021 77.714 1.00 90.94 1139 GLN A C 1
ATOM 8832 O O . GLN A 1 1139 ? -31.024 -21.552 78.286 1.00 90.94 1139 GLN A O 1
ATOM 8837 N N . GLY A 1 1140 ? -29.691 -23.304 77.844 1.00 92.25 1140 GLY A N 1
ATOM 8838 C CA . GLY A 1 1140 ? -30.489 -24.266 78.609 1.00 92.25 1140 GLY A CA 1
ATOM 8839 C C . GLY A 1 1140 ? -31.876 -24.449 77.992 1.00 92.25 1140 GLY A C 1
ATOM 8840 O O . GLY A 1 1140 ? -31.985 -24.851 76.838 1.00 92.25 1140 GLY A O 1
ATOM 8841 N N . SER A 1 1141 ? -32.930 -24.137 78.745 1.00 94.12 1141 SER A N 1
ATOM 8842 C CA . SER A 1 1141 ? -34.317 -24.160 78.265 1.00 94.12 1141 SER A CA 1
ATOM 8843 C C . SER A 1 1141 ? -34.797 -22.844 77.632 1.00 94.12 1141 SER A C 1
ATOM 8845 O O . SER A 1 1141 ? -35.971 -22.726 77.294 1.00 94.12 1141 SER A O 1
ATOM 8847 N N . VAL A 1 1142 ? -33.927 -21.838 77.468 1.00 96.06 1142 VAL A N 1
ATOM 8848 C CA . VAL A 1 1142 ? -34.318 -20.513 76.957 1.00 96.06 1142 VAL A CA 1
ATOM 8849 C C . VAL A 1 1142 ? -33.867 -20.313 75.512 1.00 96.06 1142 VAL A C 1
ATOM 8851 O O . VAL A 1 1142 ? -32.668 -20.356 75.226 1.00 96.06 1142 VAL A O 1
ATOM 8854 N N . ILE A 1 1143 ? -34.811 -19.994 74.623 1.00 96.94 1143 ILE A N 1
ATOM 8855 C CA . ILE A 1 1143 ? -34.550 -19.429 73.291 1.00 96.94 1143 ILE A CA 1
ATOM 8856 C C . ILE A 1 1143 ? -34.765 -17.919 73.369 1.00 96.94 1143 ILE A C 1
ATOM 8858 O O . ILE A 1 1143 ? -35.807 -17.451 73.826 1.00 96.94 1143 ILE A O 1
ATOM 8862 N N . SER A 1 1144 ? -33.779 -17.141 72.929 1.00 95.94 1144 SER A N 1
ATOM 8863 C CA . SER A 1 1144 ? -33.861 -15.680 72.889 1.00 95.94 1144 SER A CA 1
ATOM 8864 C C . SER A 1 1144 ? -33.654 -15.138 71.480 1.00 95.94 1144 SER A C 1
ATOM 8866 O O . SER A 1 1144 ? -32.807 -15.643 70.743 1.00 95.94 1144 SER A O 1
ATOM 8868 N N . ALA A 1 1145 ? -34.376 -14.075 71.126 1.00 96.06 1145 ALA A N 1
ATOM 8869 C CA . ALA A 1 1145 ? -34.258 -13.382 69.845 1.00 96.06 1145 ALA A CA 1
ATOM 8870 C C . ALA A 1 1145 ? -34.231 -11.859 70.042 1.00 96.06 1145 ALA A C 1
ATOM 8872 O O . ALA A 1 1145 ? -35.048 -11.307 70.780 1.00 96.06 1145 ALA A O 1
ATOM 8873 N N . ARG A 1 1146 ? -33.303 -11.165 69.373 1.00 95.00 1146 ARG A N 1
ATOM 8874 C CA . ARG A 1 1146 ? -33.164 -9.699 69.432 1.00 95.00 1146 ARG A CA 1
ATOM 8875 C C . ARG A 1 1146 ? -33.742 -9.068 68.170 1.00 95.00 1146 ARG A C 1
ATOM 8877 O O . ARG A 1 1146 ? -33.296 -9.370 67.061 1.00 95.00 1146 ARG A O 1
ATOM 8884 N N . VAL A 1 1147 ? -34.705 -8.165 68.339 1.00 94.31 1147 VAL A N 1
ATOM 8885 C CA . VAL A 1 1147 ? -35.396 -7.480 67.238 1.00 94.31 1147 VAL A CA 1
ATOM 8886 C C . VAL A 1 1147 ? -35.176 -5.966 67.335 1.00 94.31 1147 VAL A C 1
ATOM 8888 O O . VAL A 1 1147 ? -35.522 -5.381 68.360 1.00 94.31 1147 VAL A O 1
ATOM 8891 N N . PRO A 1 1148 ? -34.631 -5.299 66.300 1.00 92.00 1148 PRO A N 1
ATOM 8892 C CA . PRO A 1 1148 ? -34.453 -3.847 66.30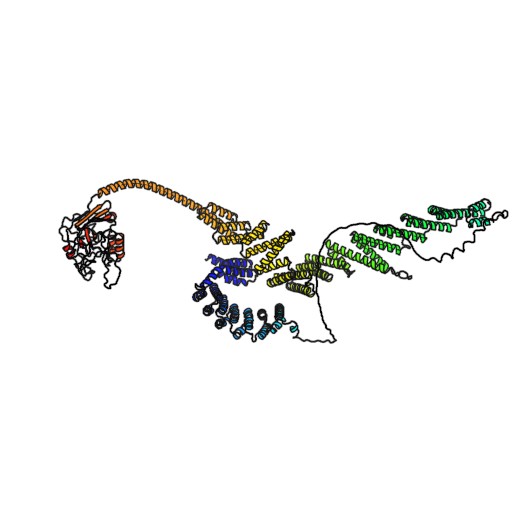0 1.00 92.00 1148 PRO A CA 1
ATOM 8893 C C . PRO A 1 1148 ? -35.781 -3.088 66.442 1.00 92.00 1148 PRO A C 1
ATOM 8895 O O . PRO A 1 1148 ? -36.750 -3.395 65.739 1.00 92.00 1148 PRO A O 1
ATOM 8898 N N . LEU A 1 1149 ? -35.807 -2.021 67.250 1.00 87.19 1149 LEU A N 1
ATOM 8899 C CA . LEU A 1 1149 ? -36.962 -1.111 67.367 1.00 87.19 1149 LEU A CA 1
ATOM 8900 C C . LEU A 1 1149 ? -37.319 -0.428 66.031 1.00 87.19 1149 LEU A C 1
ATOM 8902 O O . LEU A 1 1149 ? -38.448 0.015 65.837 1.00 87.19 1149 LEU A O 1
ATOM 8906 N N . THR A 1 1150 ? -36.388 -0.362 65.076 1.00 89.44 1150 THR A N 1
ATOM 8907 C CA . THR A 1 1150 ? -36.646 0.141 63.715 1.00 89.44 1150 THR A CA 1
ATOM 8908 C C . THR A 1 1150 ? -37.542 -0.783 62.886 1.00 89.44 1150 THR A C 1
ATOM 8910 O O . THR A 1 1150 ? -38.254 -0.296 62.012 1.00 89.44 1150 THR A O 1
ATOM 8913 N N . LEU A 1 1151 ? -37.540 -2.092 63.165 1.00 89.38 1151 LEU A N 1
ATOM 8914 C CA . LEU A 1 1151 ? -38.411 -3.081 62.520 1.00 89.38 1151 LEU A CA 1
ATOM 8915 C C . LEU A 1 1151 ? -39.669 -3.324 63.361 1.00 89.38 1151 LEU A C 1
ATOM 8917 O O . LEU A 1 1151 ? -40.797 -3.252 62.862 1.00 89.38 1151 LEU A O 1
ATOM 8921 N N . LEU A 1 1152 ? -39.486 -3.546 64.666 1.00 90.44 1152 LEU A N 1
ATOM 8922 C CA . LEU A 1 1152 ? -40.588 -3.817 65.583 1.00 90.44 1152 LEU A CA 1
ATOM 8923 C C . LEU A 1 1152 ? -41.475 -2.589 65.810 1.00 90.44 1152 LEU A C 1
ATOM 8925 O O . LEU A 1 1152 ? -42.679 -2.743 65.959 1.00 90.44 1152 LEU A O 1
ATOM 8929 N N . GLY A 1 1153 ? -40.947 -1.369 65.725 1.00 87.44 1153 GLY A N 1
ATOM 8930 C CA . GLY A 1 1153 ? -41.614 -0.163 66.220 1.00 87.44 1153 GLY A CA 1
ATOM 8931 C C . GLY A 1 1153 ? -41.314 0.057 67.705 1.00 87.44 1153 GLY A C 1
ATOM 8932 O O . GLY A 1 1153 ? -40.389 -0.539 68.250 1.00 87.44 1153 GLY A O 1
ATOM 8933 N N . LYS A 1 1154 ? -42.091 0.920 68.365 1.00 83.25 1154 LYS A N 1
ATOM 8934 C CA . LYS A 1 1154 ? -41.996 1.161 69.812 1.00 83.25 1154 LYS A CA 1
ATOM 8935 C C . LYS A 1 1154 ? -43.111 0.393 70.530 1.00 83.25 1154 LYS A C 1
ATOM 8937 O O . LYS A 1 1154 ? -44.250 0.833 70.399 1.00 83.25 1154 LYS A O 1
ATOM 8942 N N . PRO A 1 1155 ? -42.822 -0.689 71.277 1.00 84.12 1155 PRO A N 1
ATOM 8943 C CA . PRO A 1 1155 ? -43.861 -1.393 72.016 1.00 84.12 1155 PRO A CA 1
ATOM 8944 C C . PRO A 1 1155 ? -44.482 -0.498 73.087 1.00 84.12 1155 PRO A C 1
ATOM 8946 O O . PRO A 1 1155 ? -43.764 0.118 73.883 1.00 84.12 1155 PRO A O 1
ATOM 8949 N N . GLY A 1 1156 ? -45.810 -0.425 73.088 1.00 75.44 1156 GLY A N 1
ATOM 8950 C CA . GLY A 1 1156 ? -46.596 0.213 74.137 1.00 75.44 1156 GLY A CA 1
ATOM 8951 C C . GLY A 1 1156 ? -47.224 -0.815 75.082 1.00 75.44 1156 GLY A C 1
ATOM 8952 O O . GLY A 1 1156 ? -47.175 -2.019 74.837 1.00 75.44 1156 GLY A O 1
ATOM 8953 N N . LEU A 1 1157 ? -47.808 -0.334 76.184 1.00 72.44 1157 LEU A N 1
ATOM 8954 C CA . LEU A 1 1157 ? -48.574 -1.173 77.126 1.00 72.44 1157 LEU A CA 1
ATOM 8955 C C . LEU A 1 1157 ? -49.934 -1.605 76.552 1.00 72.44 1157 LEU A C 1
ATOM 8957 O O . LEU A 1 1157 ? -50.576 -2.504 77.085 1.00 72.44 1157 LEU A O 1
ATOM 8961 N N . ASP A 1 1158 ? -50.360 -0.938 75.483 1.00 80.75 1158 ASP A N 1
ATOM 8962 C CA . ASP A 1 1158 ? -51.544 -1.191 74.675 1.00 80.75 1158 ASP A CA 1
ATOM 8963 C C . ASP A 1 1158 ? -51.342 -2.300 73.632 1.00 80.75 1158 ASP A C 1
ATOM 8965 O O . ASP A 1 1158 ? -52.312 -2.718 73.014 1.00 80.75 1158 ASP A O 1
ATOM 8969 N N . TRP A 1 1159 ? -50.132 -2.830 73.437 1.00 91.31 1159 TRP A N 1
ATOM 8970 C CA . TRP A 1 1159 ? -49.915 -3.927 72.487 1.00 91.31 1159 TRP A CA 1
ATOM 8971 C C . TRP A 1 1159 ? -50.462 -5.253 73.028 1.00 91.31 1159 TRP A C 1
ATOM 8973 O O . TRP A 1 1159 ? -50.451 -5.491 74.239 1.00 91.31 1159 TRP A O 1
ATOM 8983 N N . ALA A 1 1160 ? -50.964 -6.104 72.136 1.00 91.12 1160 ALA A N 1
ATOM 8984 C CA . ALA A 1 1160 ? -51.428 -7.456 72.445 1.00 91.12 1160 ALA A CA 1
ATOM 8985 C C . ALA A 1 1160 ? -50.488 -8.485 71.805 1.00 91.12 1160 ALA A C 1
ATOM 8987 O O . ALA A 1 1160 ? -49.969 -8.248 70.714 1.00 91.12 1160 ALA A O 1
ATOM 8988 N N . TRP A 1 1161 ? -50.282 -9.626 72.462 1.00 92.88 1161 TRP A N 1
ATOM 8989 C CA . TRP A 1 1161 ? -49.261 -10.605 72.082 1.00 92.88 1161 TRP A CA 1
ATOM 8990 C C . TRP A 1 1161 ? -49.803 -12.030 72.172 1.00 92.88 1161 TRP A C 1
ATOM 8992 O O . TRP A 1 1161 ? -50.453 -12.375 73.153 1.00 92.88 1161 TRP A O 1
ATOM 9002 N N . GLN A 1 1162 ? -49.491 -12.887 71.204 1.00 94.56 1162 GLN A N 1
ATOM 9003 C CA . GLN A 1 1162 ? -49.688 -14.331 71.340 1.00 94.56 1162 GLN A CA 1
ATOM 9004 C C . GLN A 1 1162 ? -48.437 -15.062 70.859 1.00 94.56 1162 GLN A C 1
ATOM 9006 O O . GLN A 1 1162 ? -47.947 -14.791 69.764 1.00 94.56 1162 GLN A O 1
ATOM 9011 N N . PHE A 1 1163 ? -47.927 -15.970 71.685 1.00 96.00 1163 PHE A N 1
ATOM 9012 C CA . PHE A 1 1163 ? -46.768 -16.806 71.402 1.00 96.00 1163 PHE A CA 1
ATOM 9013 C C . PHE A 1 1163 ? -47.278 -18.217 71.130 1.00 96.00 1163 PHE A C 1
ATOM 9015 O O . PHE A 1 1163 ? -48.035 -18.765 71.922 1.00 96.00 1163 PHE A O 1
ATOM 9022 N N . MET A 1 1164 ? -46.869 -18.794 70.007 1.00 96.44 1164 MET A N 1
ATOM 9023 C CA . MET A 1 1164 ? -47.265 -20.133 69.584 1.00 96.44 1164 MET A CA 1
ATOM 9024 C C . MET A 1 1164 ? -46.014 -20.917 69.235 1.00 96.44 1164 MET A C 1
ATOM 9026 O O . MET A 1 1164 ? -45.146 -20.386 68.539 1.00 96.44 1164 MET A O 1
ATOM 9030 N N . VAL A 1 1165 ? -45.926 -22.178 69.637 1.00 96.62 1165 VAL A N 1
ATOM 9031 C CA . VAL A 1 1165 ? -44.812 -23.049 69.257 1.00 96.62 1165 VAL A CA 1
ATOM 9032 C C . VAL A 1 1165 ? -45.307 -24.337 68.609 1.00 96.62 1165 VAL A C 1
ATOM 9034 O O . VAL A 1 1165 ? -46.349 -24.906 68.935 1.00 96.62 1165 VAL A O 1
ATOM 9037 N N . MET A 1 1166 ? -44.538 -24.778 67.625 1.00 94.38 1166 MET A N 1
ATOM 9038 C CA . MET A 1 1166 ? -44.787 -25.964 66.820 1.00 94.38 1166 MET A CA 1
ATOM 9039 C C . MET A 1 1166 ? -43.467 -26.654 66.493 1.00 94.38 1166 MET A C 1
ATOM 9041 O O . MET A 1 1166 ? -42.404 -26.026 66.527 1.00 94.38 1166 MET A O 1
ATOM 9045 N N . GLY A 1 1167 ? -43.528 -27.940 66.147 1.00 91.38 1167 GLY A N 1
ATOM 9046 C CA . GLY A 1 1167 ? -42.361 -28.653 65.634 1.00 91.38 1167 GLY A CA 1
ATOM 9047 C C . GLY A 1 1167 ? -41.805 -27.989 64.376 1.00 91.38 1167 GLY A C 1
ATOM 9048 O O . GLY A 1 1167 ? -42.564 -27.507 63.541 1.00 91.38 1167 GLY A O 1
ATOM 9049 N N . TYR A 1 1168 ? -40.488 -27.990 64.220 1.00 89.94 1168 TYR A N 1
ATOM 9050 C CA . TYR A 1 1168 ? -39.797 -27.716 62.965 1.00 89.94 1168 TYR A CA 1
ATOM 9051 C C . TYR A 1 1168 ? -39.611 -29.017 62.176 1.00 89.94 1168 TYR A C 1
ATOM 9053 O O . TYR A 1 1168 ? -39.242 -30.048 62.743 1.00 89.94 1168 TYR A O 1
ATOM 9061 N N . ALA A 1 1169 ? -39.810 -28.961 60.860 1.00 81.12 1169 ALA A N 1
ATOM 9062 C CA . ALA A 1 1169 ? -39.489 -30.050 59.948 1.00 81.12 1169 ALA A CA 1
ATOM 9063 C C . ALA A 1 1169 ? -38.831 -29.509 58.670 1.00 81.12 1169 ALA A C 1
ATOM 9065 O O . ALA A 1 1169 ? -39.375 -28.632 57.995 1.00 81.12 1169 ALA A O 1
ATOM 9066 N N . ASP A 1 1170 ? -37.687 -30.084 58.280 1.00 76.44 1170 ASP A N 1
ATOM 9067 C CA . ASP A 1 1170 ? -37.017 -29.771 57.005 1.00 76.44 1170 ASP A CA 1
ATOM 9068 C C . ASP A 1 1170 ? -37.687 -30.501 55.820 1.00 76.44 1170 ASP A C 1
ATOM 9070 O O . ASP A 1 1170 ? -37.045 -31.144 54.994 1.00 76.44 1170 ASP A O 1
ATOM 9074 N N . ILE A 1 1171 ? -39.015 -30.399 55.744 1.00 73.31 1171 ILE A N 1
ATOM 9075 C CA . ILE A 1 1171 ? -39.857 -30.938 54.671 1.00 73.31 1171 ILE A CA 1
ATOM 9076 C C . ILE A 1 1171 ? -40.381 -29.757 53.850 1.00 73.31 1171 ILE A C 1
ATOM 9078 O O . ILE A 1 1171 ? -40.771 -28.731 54.412 1.00 73.31 1171 ILE A O 1
ATOM 9082 N N . ASP A 1 1172 ? -40.338 -29.858 52.522 1.00 72.12 1172 ASP A N 1
ATOM 9083 C CA . ASP A 1 1172 ? -40.901 -28.836 51.638 1.00 72.12 1172 ASP A CA 1
ATOM 9084 C C . ASP A 1 1172 ? -42.396 -29.106 51.413 1.00 72.12 1172 ASP A C 1
ATOM 9086 O O . ASP A 1 1172 ? -42.772 -30.077 50.759 1.00 72.12 1172 ASP A O 1
ATOM 9090 N N . SER A 1 1173 ? -43.255 -28.250 51.970 1.00 72.38 1173 SER A N 1
ATOM 9091 C CA . SER A 1 1173 ? -44.714 -28.397 51.901 1.00 72.38 1173 SER A CA 1
ATOM 9092 C C . SER A 1 1173 ? -45.333 -27.331 50.992 1.00 72.38 1173 SER A C 1
ATOM 9094 O O . SER A 1 1173 ? -44.928 -26.164 51.039 1.00 72.38 1173 SER A O 1
ATOM 9096 N N . PRO A 1 1174 ? -46.337 -27.662 50.158 1.00 68.00 1174 PRO A N 1
ATOM 9097 C CA . PRO A 1 1174 ? -47.060 -26.665 49.370 1.00 68.00 1174 PRO A CA 1
ATOM 9098 C C . PRO A 1 1174 ? -47.982 -25.776 50.224 1.00 68.00 1174 PRO A C 1
ATOM 9100 O O . PRO A 1 1174 ? -48.403 -24.723 49.747 1.00 68.00 1174 PRO A O 1
ATOM 9103 N N . VAL A 1 1175 ? -48.302 -26.185 51.460 1.00 70.31 1175 VAL A N 1
ATOM 9104 C CA . VAL A 1 1175 ? -49.308 -25.530 52.320 1.00 70.31 1175 VAL A CA 1
ATOM 9105 C C . VAL A 1 1175 ? -48.774 -25.046 53.672 1.00 70.31 1175 VAL A C 1
ATOM 9107 O O . VAL A 1 1175 ? -49.441 -24.232 54.307 1.00 70.31 1175 VAL A O 1
ATOM 9110 N N . SER A 1 1176 ? -47.587 -25.492 54.104 1.00 79.69 1176 SER A N 1
ATOM 9111 C CA . SER A 1 1176 ? -47.019 -25.165 55.419 1.00 79.69 1176 SER A CA 1
ATOM 9112 C C . SER A 1 1176 ? -45.631 -24.508 55.350 1.00 79.69 1176 SER A C 1
ATOM 9114 O O . SER A 1 1176 ? -44.857 -24.684 54.399 1.00 79.69 1176 SER A O 1
ATOM 9116 N N . LEU A 1 1177 ? -45.311 -23.695 56.363 1.00 85.75 1177 LEU A N 1
ATOM 9117 C CA . LEU A 1 1177 ? -44.050 -22.953 56.452 1.00 85.75 1177 LEU A CA 1
ATOM 9118 C C . LEU A 1 1177 ? -43.054 -23.637 57.396 1.00 85.75 1177 LEU A C 1
ATOM 9120 O O . LEU A 1 1177 ? -42.795 -23.127 58.485 1.00 85.75 1177 LEU A O 1
ATOM 9124 N N . ARG A 1 1178 ? -42.512 -24.787 56.962 1.00 86.75 1178 ARG A N 1
ATOM 9125 C CA . ARG A 1 1178 ? -41.497 -25.606 57.670 1.00 86.75 1178 ARG A CA 1
ATOM 9126 C C . ARG A 1 1178 ? -41.866 -26.041 59.096 1.00 86.75 1178 ARG A C 1
ATOM 9128 O O . ARG A 1 1178 ? -40.998 -26.484 59.848 1.00 86.75 1178 ARG A O 1
ATOM 9135 N N . ASN A 1 1179 ? -43.139 -25.941 59.470 1.00 88.50 1179 ASN A N 1
ATOM 9136 C CA . ASN A 1 1179 ? -43.631 -26.616 60.661 1.00 88.50 1179 ASN A CA 1
ATOM 9137 C C . ASN A 1 1179 ? -43.771 -28.119 60.384 1.00 88.50 1179 ASN A C 1
ATOM 9139 O O . ASN A 1 1179 ? -44.013 -28.539 59.252 1.00 88.50 1179 ASN A O 1
ATOM 9143 N N . MET A 1 1180 ? -43.644 -28.912 61.438 1.00 88.44 1180 MET A N 1
ATOM 9144 C CA . MET A 1 1180 ? -44.074 -30.299 61.473 1.00 88.44 1180 MET A CA 1
ATOM 9145 C C . MET A 1 1180 ? -45.604 -30.334 61.404 1.00 88.44 1180 MET A C 1
ATOM 9147 O O . MET A 1 1180 ? -46.263 -29.496 62.024 1.00 88.44 1180 MET A O 1
ATOM 9151 N N . ASP A 1 1181 ? -46.162 -31.261 60.631 1.00 88.62 1181 ASP A N 1
ATOM 9152 C CA . ASP A 1 1181 ? -47.612 -31.440 60.539 1.00 88.62 1181 ASP A CA 1
ATOM 9153 C C . ASP A 1 1181 ? -48.086 -32.495 61.564 1.00 88.62 1181 ASP A C 1
ATOM 9155 O O . ASP A 1 1181 ? -47.333 -33.391 61.960 1.00 88.62 1181 ASP A O 1
ATOM 9159 N N . VAL A 1 1182 ? -49.338 -32.390 62.012 1.00 90.00 1182 VAL A N 1
ATOM 9160 C CA . VAL A 1 1182 ? -49.987 -33.357 62.911 1.00 90.00 1182 VAL A CA 1
ATOM 9161 C C . VAL A 1 1182 ? -50.860 -34.309 62.092 1.00 90.00 1182 VAL A C 1
ATOM 9163 O O . VAL A 1 1182 ? -51.621 -33.866 61.230 1.00 90.00 1182 VAL A O 1
ATOM 9166 N N . SER A 1 1183 ? -50.805 -35.608 62.388 1.00 88.00 1183 SER A N 1
ATOM 9167 C CA . SER A 1 1183 ? -51.601 -36.660 61.739 1.00 88.00 1183 SER A CA 1
ATOM 9168 C C . SER A 1 1183 ? -52.335 -37.546 62.764 1.00 88.00 1183 SER A C 1
ATOM 9170 O O . SER A 1 1183 ? -52.307 -37.276 63.967 1.00 88.00 1183 SER A O 1
ATOM 9172 N N . ASP A 1 1184 ? -53.046 -38.585 62.321 1.00 88.00 1184 ASP A N 1
ATOM 9173 C CA . ASP A 1 1184 ? -53.752 -39.515 63.214 1.00 88.00 1184 ASP A CA 1
ATOM 9174 C C . ASP A 1 1184 ? -52.785 -40.404 64.026 1.00 88.00 1184 ASP A C 1
ATOM 9176 O O . ASP A 1 1184 ? -52.947 -40.563 65.247 1.00 88.00 1184 ASP A O 1
ATOM 9180 N N . GLY A 1 1185 ? -51.736 -40.918 63.380 1.00 85.00 1185 GLY A N 1
ATOM 9181 C CA . GLY A 1 1185 ? -50.621 -41.633 64.007 1.00 85.00 1185 GLY A CA 1
ATOM 9182 C C . GLY A 1 1185 ? -49.397 -40.750 64.271 1.00 85.00 1185 GLY A C 1
ATOM 9183 O O . GLY A 1 1185 ? -49.100 -39.837 63.506 1.00 85.00 1185 GLY A O 1
ATOM 9184 N N . GLU A 1 1186 ? -48.658 -41.028 65.348 1.00 80.69 1186 GLU A N 1
ATOM 9185 C CA . GLU A 1 1186 ? -47.312 -40.477 65.521 1.00 80.69 1186 GLU A CA 1
ATOM 9186 C C . GLU A 1 1186 ? -46.287 -41.296 64.719 1.00 80.69 1186 GLU A C 1
ATOM 9188 O O . GLU A 1 1186 ? -46.271 -42.530 64.784 1.00 80.69 1186 GLU A O 1
ATOM 9193 N N . ASP A 1 1187 ? -45.410 -40.619 63.982 1.00 80.75 1187 ASP A N 1
ATOM 9194 C CA . ASP A 1 1187 ? -44.237 -41.230 63.352 1.00 80.75 1187 ASP A CA 1
ATOM 9195 C C . ASP A 1 1187 ? -42.992 -40.360 63.603 1.00 80.75 1187 ASP A C 1
ATOM 9197 O O . ASP A 1 1187 ? -42.946 -39.631 64.591 1.00 80.75 1187 ASP A O 1
ATOM 9201 N N . ALA A 1 1188 ? -41.932 -40.486 62.800 1.00 72.62 1188 ALA A N 1
ATOM 9202 C CA . ALA A 1 1188 ? -40.784 -39.588 62.935 1.00 72.62 1188 ALA A CA 1
ATOM 9203 C C . ALA A 1 1188 ? -41.115 -38.173 62.424 1.00 72.62 1188 ALA A C 1
ATOM 9205 O O . ALA A 1 1188 ? -40.709 -37.185 63.018 1.00 72.62 1188 ALA A O 1
ATOM 9206 N N . THR A 1 1189 ? -41.843 -38.089 61.316 1.00 74.44 1189 THR A N 1
ATOM 9207 C CA . THR A 1 1189 ? -42.168 -36.872 60.561 1.00 74.44 1189 THR A CA 1
ATOM 9208 C C . THR A 1 1189 ? -43.354 -36.075 61.100 1.00 74.44 1189 THR A C 1
ATOM 9210 O O . THR A 1 1189 ? -43.480 -34.911 60.728 1.00 74.44 1189 THR A O 1
ATOM 9213 N N . HIS A 1 1190 ? -44.210 -36.671 61.935 1.00 86.19 1190 HIS A N 1
ATOM 9214 C CA . HIS A 1 1190 ? -45.480 -36.084 62.365 1.00 86.19 1190 HIS A CA 1
ATOM 9215 C C . HIS A 1 1190 ? -45.778 -36.329 63.846 1.00 86.19 1190 HIS A C 1
ATOM 9217 O O . HIS A 1 1190 ? -45.602 -37.440 64.360 1.00 86.19 1190 HIS A O 1
ATOM 9223 N N . PHE A 1 1191 ? -46.350 -35.318 64.502 1.00 91.00 1191 PHE A N 1
ATOM 9224 C CA . PHE A 1 1191 ? -47.083 -35.515 65.755 1.00 91.00 1191 PHE A CA 1
ATOM 9225 C C . PHE A 1 1191 ? -48.336 -36.364 65.486 1.00 91.00 1191 PHE A C 1
ATOM 9227 O O . PHE A 1 1191 ? -48.967 -36.235 64.437 1.00 91.00 1191 PHE A O 1
ATOM 9234 N N . GLY A 1 1192 ? -48.713 -37.224 66.430 1.00 90.69 1192 GLY A N 1
ATOM 9235 C CA . GLY A 1 1192 ? -49.913 -38.063 66.325 1.00 90.69 1192 GLY A CA 1
ATOM 9236 C C . GLY A 1 1192 ? -51.111 -37.501 67.081 1.00 90.69 1192 GLY A C 1
ATOM 9237 O O . GLY A 1 1192 ? -50.971 -36.580 67.879 1.00 90.69 1192 GLY A O 1
ATOM 9238 N N . GLY A 1 1193 ? -52.285 -38.115 66.911 1.00 89.25 1193 GLY A N 1
ATOM 9239 C CA . GLY A 1 1193 ? -53.492 -37.791 67.685 1.00 89.25 1193 GLY A CA 1
ATOM 9240 C C . GLY A 1 1193 ? -54.385 -36.684 67.111 1.00 89.25 1193 GLY A C 1
ATOM 9241 O O . GLY A 1 1193 ? -55.326 -36.262 67.786 1.00 89.25 1193 GLY A O 1
ATOM 9242 N N . GLY A 1 1194 ? -54.118 -36.231 65.886 1.00 89.88 1194 GLY A N 1
ATOM 9243 C CA . GLY A 1 1194 ? -55.041 -35.447 65.067 1.00 89.88 1194 GLY A CA 1
ATOM 9244 C C . GLY A 1 1194 ? -55.946 -36.327 64.195 1.00 89.88 1194 GLY A C 1
ATOM 9245 O O . GLY A 1 1194 ? -56.277 -37.462 64.540 1.00 89.88 1194 GLY A O 1
ATOM 9246 N N . THR A 1 1195 ? -56.351 -35.794 63.044 1.00 86.69 1195 THR A N 1
ATOM 9247 C CA . THR A 1 1195 ? -57.092 -36.519 61.995 1.00 86.69 1195 THR A CA 1
ATOM 9248 C C . THR A 1 1195 ? -56.198 -36.828 60.792 1.00 86.69 1195 THR A C 1
ATOM 9250 O O . THR A 1 1195 ? -55.147 -36.216 60.626 1.00 86.69 1195 THR A O 1
ATOM 9253 N N . SER A 1 1196 ? -56.641 -37.701 59.887 1.00 83.31 1196 SER A N 1
ATOM 9254 C CA . SER A 1 1196 ? -55.972 -37.949 58.600 1.00 83.31 1196 SER A CA 1
ATOM 9255 C C . SER A 1 1196 ? -56.187 -36.843 57.545 1.00 83.31 1196 SER A C 1
ATOM 9257 O O . SER A 1 1196 ? -55.841 -37.028 56.377 1.00 83.31 1196 SER A O 1
ATOM 9259 N N . TYR A 1 1197 ? -56.764 -35.694 57.923 1.00 83.19 1197 TYR A N 1
ATOM 9260 C CA . TYR A 1 1197 ? -57.031 -34.568 57.024 1.00 83.19 1197 TYR A CA 1
ATOM 9261 C C . TYR A 1 1197 ? -56.187 -33.333 57.378 1.00 83.19 1197 TYR A C 1
ATOM 9263 O O . TYR A 1 1197 ? -55.870 -33.088 58.539 1.00 83.19 1197 TYR A O 1
ATOM 9271 N N . GLN A 1 1198 ? -55.906 -32.495 56.376 1.00 75.75 1198 GLN A N 1
ATOM 9272 C CA . GLN A 1 1198 ? -55.007 -31.328 56.456 1.00 75.75 1198 GLN A CA 1
ATOM 9273 C C . GLN A 1 1198 ? -55.506 -30.148 57.325 1.00 75.75 1198 GLN A C 1
ATOM 9275 O O . GLN A 1 1198 ? -54.895 -29.083 57.308 1.00 75.75 1198 GLN A O 1
ATOM 9280 N N . GLY A 1 1199 ? -56.623 -30.294 58.044 1.00 82.06 1199 GLY A N 1
ATOM 9281 C CA . GLY A 1 1199 ? -57.232 -29.245 58.870 1.00 82.06 1199 GLY A CA 1
ATOM 9282 C C . GLY A 1 1199 ? -56.875 -29.296 60.359 1.00 82.06 1199 GLY A C 1
ATOM 9283 O O . GLY A 1 1199 ? -57.505 -28.584 61.136 1.00 82.06 1199 GLY A O 1
ATOM 9284 N N . ASN A 1 1200 ? -55.929 -30.143 60.778 1.00 89.19 1200 ASN A N 1
ATOM 9285 C CA . ASN A 1 1200 ? -55.442 -30.192 62.163 1.00 89.19 1200 ASN A CA 1
ATOM 9286 C C . ASN A 1 1200 ? -54.713 -28.892 62.535 1.00 89.19 1200 ASN A C 1
ATOM 9288 O O . ASN A 1 1200 ? -53.987 -28.360 61.697 1.00 89.19 1200 ASN A O 1
ATOM 9292 N N . THR A 1 1201 ? -54.850 -28.397 63.772 1.00 90.50 1201 THR A N 1
ATOM 9293 C CA . THR A 1 1201 ? -53.900 -27.388 64.276 1.00 90.50 1201 THR A CA 1
ATOM 9294 C C . THR A 1 1201 ? -52.515 -28.023 64.349 1.00 90.50 1201 THR A C 1
ATOM 9296 O O . THR A 1 1201 ? -52.368 -29.112 64.887 1.00 90.50 1201 THR A O 1
ATOM 9299 N N . ASN A 1 1202 ? -51.497 -27.365 63.801 1.00 92.31 1202 ASN A N 1
ATOM 9300 C CA . ASN A 1 1202 ? -50.113 -27.846 63.909 1.00 92.31 1202 ASN A CA 1
ATOM 9301 C C . ASN A 1 1202 ? -49.355 -27.187 65.071 1.00 92.31 1202 ASN A C 1
ATOM 9303 O O . ASN A 1 1202 ? -48.170 -27.442 65.278 1.00 92.31 1202 ASN A O 1
ATOM 9307 N N . VAL A 1 1203 ? -50.037 -26.319 65.820 1.00 94.81 1203 VAL A N 1
ATOM 9308 C CA . VAL A 1 1203 ? -49.509 -25.695 67.029 1.00 94.81 1203 VAL A CA 1
ATOM 9309 C C . VAL A 1 1203 ? -49.650 -26.666 68.195 1.00 94.81 1203 VAL A C 1
ATOM 9311 O O . VAL A 1 1203 ? -50.711 -27.264 68.396 1.00 94.81 1203 VAL A O 1
ATOM 9314 N N . ILE A 1 1204 ? -48.549 -26.831 68.923 1.00 95.50 1204 ILE A N 1
ATOM 9315 C CA . ILE A 1 1204 ? -48.402 -27.779 70.028 1.00 95.50 1204 ILE A CA 1
ATOM 9316 C C . ILE A 1 1204 ? -48.695 -27.092 71.362 1.00 95.50 1204 ILE A C 1
ATOM 9318 O O . ILE A 1 1204 ? -49.312 -27.714 72.224 1.00 95.50 1204 ILE A O 1
ATOM 9322 N N . ASP A 1 1205 ? -48.300 -25.820 71.482 1.00 96.06 1205 ASP A N 1
ATOM 9323 C CA . ASP A 1 1205 ? -48.441 -25.022 72.699 1.00 96.06 1205 ASP A CA 1
ATOM 9324 C C . ASP A 1 1205 ? -48.600 -23.511 72.386 1.00 96.06 1205 ASP A C 1
ATOM 9326 O O . ASP A 1 1205 ? -48.034 -23.010 71.403 1.00 96.06 1205 ASP A O 1
ATOM 9330 N N . ILE A 1 1206 ? -49.413 -22.802 73.177 1.00 94.75 1206 ILE A N 1
ATOM 9331 C CA . ILE A 1 1206 ? -49.769 -21.376 73.094 1.00 94.75 1206 ILE A CA 1
ATOM 9332 C C . ILE A 1 1206 ? -49.918 -20.777 74.492 1.00 94.75 1206 ILE A C 1
ATOM 9334 O O . ILE A 1 1206 ? -50.465 -21.422 75.377 1.00 94.75 1206 ILE A O 1
ATOM 9338 N N . LEU A 1 1207 ? -49.583 -19.492 74.655 1.00 92.44 1207 LEU A N 1
ATOM 9339 C CA . LEU A 1 1207 ? -49.835 -18.822 75.932 1.00 92.44 1207 LEU A CA 1
ATOM 9340 C C . LEU A 1 1207 ? -51.326 -18.652 76.205 1.00 92.44 1207 LEU A C 1
ATOM 9342 O O . LEU A 1 1207 ? -52.067 -18.079 75.391 1.00 92.44 1207 LEU A O 1
ATOM 9346 N N . THR A 1 1208 ? -51.760 -19.059 77.395 1.00 86.62 1208 THR A N 1
ATOM 9347 C CA . THR A 1 1208 ? -53.160 -18.936 77.807 1.00 86.62 1208 THR A CA 1
ATOM 9348 C C . THR A 1 1208 ? -53.402 -17.768 78.779 1.00 86.62 1208 THR A C 1
ATOM 9350 O O . THR A 1 1208 ? -52.530 -17.396 79.567 1.00 86.62 1208 THR A O 1
ATOM 9353 N N . PRO A 1 1209 ? -54.598 -17.139 78.773 1.00 79.69 1209 PRO A N 1
ATOM 9354 C CA . PRO A 1 1209 ? -54.980 -16.222 79.843 1.00 79.69 1209 PRO A CA 1
ATOM 9355 C C . PRO A 1 1209 ? -55.078 -16.991 81.163 1.00 79.69 1209 PRO A C 1
ATOM 9357 O O . PRO A 1 1209 ? -55.734 -18.031 81.221 1.00 79.69 1209 PRO A O 1
ATOM 9360 N N . LYS A 1 1210 ? -54.482 -16.469 82.236 1.00 72.12 1210 LYS A N 1
ATOM 9361 C CA . LYS A 1 1210 ? -54.359 -17.153 83.531 1.00 72.12 1210 LYS A CA 1
ATOM 9362 C C . LYS A 1 1210 ? -55.669 -17.793 84.026 1.00 72.12 1210 LYS A C 1
ATOM 9364 O O . LYS A 1 1210 ? -56.618 -17.093 84.377 1.00 72.12 1210 LYS A O 1
ATOM 9369 N N . GLY A 1 1211 ? -55.676 -19.122 84.159 1.00 72.12 1211 GLY A N 1
ATOM 9370 C CA . GLY A 1 1211 ? -56.846 -19.906 84.586 1.00 72.12 1211 GLY A CA 1
ATOM 9371 C C . GLY A 1 1211 ? -57.777 -20.347 83.447 1.00 72.12 1211 GLY A C 1
ATOM 9372 O O . GLY A 1 1211 ? -58.827 -20.935 83.711 1.00 72.12 1211 GLY A O 1
ATOM 9373 N N . SER A 1 1212 ? -57.398 -20.080 82.196 1.00 80.12 1212 SER A N 1
ATOM 9374 C CA . SER A 1 1212 ? -57.950 -20.737 81.009 1.00 80.12 1212 SER A CA 1
ATOM 9375 C C . SER A 1 1212 ? -57.396 -22.161 80.878 1.00 80.12 1212 SER A C 1
ATOM 9377 O O . SER A 1 1212 ? -56.712 -22.665 81.761 1.00 80.12 1212 SER A O 1
ATOM 9379 N N . ASN A 1 1213 ? -57.731 -22.848 79.788 1.00 84.88 1213 ASN A N 1
ATOM 9380 C CA . ASN A 1 1213 ? -57.198 -24.172 79.497 1.00 84.88 1213 ASN A CA 1
ATOM 9381 C C . ASN A 1 1213 ? -56.928 -24.285 77.995 1.00 84.88 1213 ASN A C 1
ATOM 9383 O O . ASN A 1 1213 ? -57.866 -24.155 77.200 1.00 84.88 1213 ASN A O 1
ATOM 9387 N N . GLN A 1 1214 ? -55.672 -24.539 77.623 1.00 91.50 1214 GLN A N 1
ATOM 9388 C CA . GLN A 1 1214 ? -55.245 -24.653 76.231 1.00 91.50 1214 GLN A CA 1
ATOM 9389 C C . GLN A 1 1214 ? -56.061 -25.682 75.450 1.00 91.50 1214 GLN A C 1
ATOM 9391 O O . GLN A 1 1214 ? -56.574 -25.366 74.375 1.00 91.50 1214 GLN A O 1
ATOM 9396 N N . PHE A 1 1215 ? -56.223 -26.892 76.001 1.00 91.56 1215 PHE A N 1
ATOM 9397 C CA . PHE A 1 1215 ? -56.904 -27.989 75.312 1.00 91.56 1215 PHE A CA 1
ATOM 9398 C C . PHE A 1 1215 ? -58.295 -27.571 74.844 1.00 91.56 1215 PHE A C 1
ATOM 9400 O O . PHE A 1 1215 ? -58.659 -27.829 73.702 1.00 91.56 1215 PHE A O 1
ATOM 9407 N N . ARG A 1 1216 ? -59.047 -26.855 75.692 1.00 88.94 1216 ARG A N 1
ATOM 9408 C CA . ARG A 1 1216 ? -60.365 -26.325 75.332 1.00 88.94 1216 ARG A CA 1
ATOM 9409 C C . ARG A 1 1216 ? -60.288 -25.381 74.131 1.00 88.94 1216 ARG A C 1
ATOM 9411 O O . ARG A 1 1216 ? -61.026 -25.597 73.176 1.00 88.94 1216 ARG A O 1
ATOM 9418 N N . ILE A 1 1217 ? -59.396 -24.389 74.169 1.00 90.62 1217 ILE A N 1
ATOM 9419 C CA . ILE A 1 1217 ? -59.220 -23.395 73.096 1.00 90.62 1217 ILE A CA 1
ATOM 9420 C C . ILE A 1 1217 ? -58.848 -24.093 71.781 1.00 90.62 1217 ILE A C 1
ATOM 9422 O O . ILE A 1 1217 ? -59.497 -23.889 70.758 1.00 90.62 1217 ILE A O 1
ATOM 9426 N N . LEU A 1 1218 ? -57.829 -24.957 71.807 1.00 92.75 1218 LEU A N 1
ATOM 9427 C CA . LEU A 1 1218 ? -57.330 -25.625 70.608 1.00 92.75 1218 LEU A CA 1
ATOM 9428 C C . LEU A 1 1218 ? -58.255 -26.746 70.109 1.00 92.75 1218 LEU A C 1
ATOM 9430 O O . LEU A 1 1218 ? -58.170 -27.095 68.935 1.00 92.75 1218 LEU A O 1
ATOM 9434 N N . SER A 1 1219 ? -59.159 -27.287 70.938 1.00 91.19 1219 SER A N 1
ATOM 9435 C CA . SER A 1 1219 ? -60.115 -28.339 70.543 1.00 91.19 1219 SER A CA 1
ATOM 9436 C C . SER A 1 1219 ? -61.288 -27.867 69.675 1.00 91.19 1219 SER A C 1
ATOM 9438 O O . SER A 1 1219 ? -61.917 -28.701 69.028 1.00 91.19 1219 SER A O 1
ATOM 9440 N N . ASP A 1 1220 ? -61.554 -26.558 69.591 1.00 89.06 1220 ASP A N 1
ATOM 9441 C CA . ASP A 1 1220 ? -62.699 -25.999 68.847 1.00 89.06 1220 ASP A CA 1
ATOM 9442 C C . ASP A 1 1220 ? -62.537 -26.043 67.302 1.00 89.06 1220 ASP A C 1
ATOM 9444 O O . ASP A 1 1220 ? -63.423 -25.612 66.554 1.00 89.06 1220 ASP A O 1
ATOM 9448 N N . TYR A 1 1221 ? -61.423 -26.585 66.791 1.00 90.12 1221 TYR A N 1
ATOM 9449 C CA . TYR A 1 1221 ? -61.210 -26.809 65.357 1.00 90.12 1221 TYR A CA 1
ATOM 9450 C C . TYR A 1 1221 ? -62.077 -27.951 64.795 1.00 90.12 1221 TYR A C 1
ATOM 9452 O O . TYR A 1 1221 ? -62.469 -28.892 65.483 1.00 90.12 1221 TYR A O 1
ATOM 9460 N N . VAL A 1 1222 ? -62.349 -27.907 63.489 1.00 86.62 1222 VAL A N 1
ATOM 9461 C CA . VAL A 1 1222 ? -63.044 -28.979 62.762 1.00 86.62 1222 VAL A CA 1
ATOM 9462 C C . VAL A 1 1222 ? -62.285 -29.287 61.480 1.00 86.62 1222 VAL A C 1
ATOM 9464 O O . VAL A 1 1222 ? -62.445 -28.586 60.483 1.00 86.62 1222 VAL A O 1
ATOM 9467 N N . SER A 1 1223 ? -61.505 -30.365 61.486 1.00 85.50 1223 SER A N 1
ATOM 9468 C CA . SER A 1 1223 ? -60.799 -30.858 60.299 1.00 85.50 1223 SER A CA 1
ATOM 9469 C C . SER A 1 1223 ? -61.746 -31.609 59.344 1.00 85.50 1223 SER A C 1
ATOM 9471 O O . SER A 1 1223 ? -62.617 -32.372 59.776 1.00 85.50 1223 SER A O 1
ATOM 9473 N N . ARG A 1 1224 ? -61.615 -31.378 58.031 1.00 84.50 1224 ARG A N 1
ATOM 9474 C CA . ARG A 1 1224 ? -62.458 -31.954 56.961 1.00 84.50 1224 ARG A CA 1
ATOM 9475 C C . ARG A 1 1224 ? -61.597 -32.474 55.796 1.00 84.50 1224 ARG A C 1
ATOM 9477 O O . ARG A 1 1224 ? -60.521 -31.925 55.577 1.00 84.50 1224 ARG A O 1
ATOM 9484 N N . PRO A 1 1225 ? -62.082 -33.454 54.997 1.00 80.25 1225 PRO A N 1
ATOM 9485 C CA . PRO A 1 1225 ? -61.349 -33.977 53.836 1.00 80.25 1225 PRO A CA 1
ATOM 9486 C C . PRO A 1 1225 ? -60.945 -32.908 52.810 1.00 80.25 1225 PRO A C 1
ATOM 9488 O O . PRO A 1 1225 ? -59.862 -32.976 52.241 1.00 80.25 1225 PRO A O 1
ATOM 9491 N N . ASP A 1 1226 ? -61.812 -31.916 52.587 1.00 77.06 1226 ASP A N 1
ATOM 9492 C CA . ASP A 1 1226 ? -61.473 -30.686 51.870 1.00 77.06 1226 ASP A CA 1
ATOM 9493 C C . ASP A 1 1226 ? -60.978 -29.653 52.889 1.00 77.06 1226 ASP A C 1
ATOM 9495 O O . ASP A 1 1226 ? -61.741 -29.194 53.747 1.00 77.06 1226 ASP A O 1
ATOM 9499 N N . SER A 1 1227 ? -59.702 -29.273 52.794 1.00 70.50 1227 SER A N 1
ATOM 9500 C CA . SER A 1 1227 ? -59.072 -28.316 53.708 1.00 70.50 1227 SER A CA 1
ATOM 9501 C C . SER A 1 1227 ? -59.764 -26.948 53.701 1.00 70.50 1227 SER A C 1
ATOM 9503 O O . SER A 1 1227 ? -59.808 -26.291 54.737 1.00 70.50 1227 SER A O 1
ATOM 9505 N N . ARG A 1 1228 ? -60.421 -26.560 52.596 1.00 72.62 1228 ARG A N 1
ATOM 9506 C CA . ARG A 1 1228 ? -61.198 -25.307 52.490 1.00 72.62 1228 ARG A CA 1
ATOM 9507 C C . ARG A 1 1228 ? -62.504 -25.321 53.288 1.00 72.62 1228 ARG A C 1
ATOM 9509 O O . ARG A 1 1228 ? -63.098 -24.268 53.496 1.00 72.62 1228 ARG A O 1
ATOM 9516 N N . GLN A 1 1229 ? -62.968 -26.500 53.702 1.00 79.06 1229 GLN A N 1
ATOM 9517 C CA . GLN A 1 1229 ? -64.176 -26.690 54.516 1.00 79.06 1229 GLN A CA 1
ATOM 9518 C C . GLN A 1 1229 ? -63.852 -26.911 56.000 1.00 79.06 1229 GLN A C 1
ATOM 9520 O O . GLN A 1 1229 ? -64.768 -27.050 56.816 1.00 79.06 1229 GLN A O 1
ATOM 9525 N N . SER A 1 1230 ? -62.565 -26.966 56.355 1.00 84.38 1230 SER A N 1
ATOM 9526 C CA . SER A 1 1230 ? -62.132 -27.056 57.747 1.00 84.38 1230 SER A CA 1
ATOM 9527 C C . SER A 1 1230 ? -62.391 -25.737 58.479 1.00 84.38 1230 SER A C 1
ATOM 9529 O O . SER A 1 1230 ? -62.350 -24.661 57.883 1.00 84.38 1230 SER A O 1
ATOM 9531 N N . LYS A 1 1231 ? -62.662 -25.813 59.784 1.00 88.12 1231 LYS A N 1
ATOM 9532 C CA . LYS A 1 1231 ? -62.735 -24.644 60.670 1.00 88.12 1231 LYS A CA 1
ATOM 9533 C C . LYS A 1 1231 ? -61.518 -24.633 61.577 1.00 88.12 1231 LYS A C 1
ATOM 9535 O O . LYS A 1 1231 ? -61.221 -25.648 62.199 1.00 88.12 1231 LYS A O 1
ATOM 9540 N N . PHE A 1 1232 ? -60.852 -23.493 61.666 1.00 91.38 1232 PHE A N 1
ATOM 9541 C CA . PHE A 1 1232 ? -59.731 -23.287 62.576 1.00 91.38 1232 PHE A CA 1
ATOM 9542 C C . PHE A 1 1232 ? -60.228 -22.889 63.967 1.00 91.38 1232 PHE A C 1
ATOM 9544 O O . PHE A 1 1232 ? -61.236 -22.186 64.080 1.00 91.38 1232 PHE A O 1
ATOM 9551 N N . ALA A 1 1233 ? -59.517 -23.328 65.007 1.00 91.94 1233 ALA A N 1
ATOM 9552 C CA . ALA A 1 1233 ? -59.733 -22.832 66.362 1.00 91.94 1233 ALA A CA 1
ATOM 9553 C C . ALA A 1 1233 ? -59.346 -21.345 66.454 1.00 91.94 1233 ALA A C 1
ATOM 9555 O O . ALA A 1 1233 ? -58.505 -20.860 65.688 1.00 91.94 1233 ALA A O 1
ATOM 9556 N N . VAL A 1 1234 ? -59.988 -20.627 67.377 1.00 92.62 1234 VAL A N 1
ATOM 9557 C CA . VAL A 1 1234 ? -59.799 -19.185 67.582 1.00 92.62 1234 VAL A CA 1
ATOM 9558 C C . VAL A 1 1234 ? -59.024 -18.964 68.876 1.00 92.62 1234 VAL A C 1
ATOM 9560 O O . VAL A 1 1234 ? -59.453 -19.431 69.927 1.00 92.62 1234 VAL A O 1
ATOM 9563 N N . VAL A 1 1235 ? -57.893 -18.261 68.802 1.00 92.94 1235 VAL A N 1
ATOM 9564 C CA . VAL A 1 1235 ? -56.985 -18.042 69.938 1.00 92.94 1235 VAL A CA 1
ATOM 9565 C C . VAL A 1 1235 ? -56.901 -16.557 70.324 1.00 92.94 1235 VAL A C 1
ATOM 9567 O O . VAL A 1 1235 ? -56.926 -15.693 69.441 1.00 92.94 1235 VAL A O 1
ATOM 9570 N N . PRO A 1 1236 ? -56.808 -16.229 71.627 1.00 90.00 1236 PRO A N 1
ATOM 9571 C CA . PRO A 1 1236 ? -56.725 -14.847 72.098 1.00 90.00 1236 PRO A CA 1
ATOM 9572 C C . PRO A 1 1236 ? -55.324 -14.253 71.882 1.00 90.00 1236 PRO A C 1
ATOM 9574 O O . PRO A 1 1236 ? -54.347 -14.990 71.738 1.00 90.00 1236 PRO A O 1
ATOM 9577 N N . LEU A 1 1237 ? -55.217 -12.921 71.941 1.00 90.19 1237 LEU A N 1
ATOM 9578 C CA . LEU A 1 1237 ? -53.963 -12.227 72.267 1.00 90.19 1237 LEU A CA 1
ATOM 9579 C C . LEU A 1 1237 ? -54.021 -11.738 73.719 1.00 90.19 1237 LEU A C 1
ATOM 9581 O O . LEU A 1 1237 ? -55.095 -11.479 74.259 1.00 90.19 1237 LEU A O 1
ATOM 9585 N N . LEU A 1 1238 ? -52.848 -11.626 74.336 1.00 88.75 1238 LEU A N 1
ATOM 9586 C CA . LEU A 1 1238 ? -52.647 -11.339 75.751 1.00 88.75 1238 LEU A CA 1
ATOM 9587 C C . LEU A 1 1238 ? -52.044 -9.948 75.971 1.00 88.75 1238 LEU A C 1
ATOM 9589 O O . LEU A 1 1238 ? -51.235 -9.460 75.177 1.00 88.75 1238 LEU A O 1
ATOM 9593 N N . ASP A 1 1239 ? -52.404 -9.336 77.093 1.00 80.50 1239 ASP A N 1
ATOM 9594 C CA . ASP A 1 1239 ? -51.916 -8.027 77.530 1.00 80.50 1239 ASP A CA 1
ATOM 9595 C C . ASP A 1 1239 ? -50.555 -8.131 78.242 1.00 80.50 1239 ASP A C 1
ATOM 9597 O O . ASP A 1 1239 ? -50.118 -9.210 78.646 1.00 80.50 1239 ASP A O 1
ATOM 9601 N N . TRP A 1 1240 ? -49.885 -6.990 78.444 1.00 66.06 1240 TRP A N 1
ATOM 9602 C CA . TRP A 1 1240 ? -48.569 -6.934 79.100 1.00 66.06 1240 TRP A CA 1
ATOM 9603 C C . TRP A 1 1240 ? -48.553 -7.507 80.535 1.00 66.06 1240 TRP A C 1
ATOM 9605 O O . TRP A 1 1240 ? -47.509 -7.988 80.981 1.00 66.06 1240 TRP A O 1
ATOM 9615 N N . ASP A 1 1241 ? -49.695 -7.462 81.235 1.00 59.06 1241 ASP A N 1
ATOM 9616 C CA . ASP A 1 1241 ? -49.922 -8.024 82.572 1.00 59.06 1241 ASP A CA 1
ATOM 9617 C C . ASP A 1 1241 ? -51.110 -9.002 82.537 1.00 59.06 1241 ASP A C 1
ATOM 9619 O O . ASP A 1 1241 ? -52.206 -8.707 83.014 1.00 59.06 1241 ASP A O 1
ATOM 9623 N N . ALA A 1 1242 ? -50.893 -10.190 81.962 1.00 55.16 1242 ALA A N 1
ATOM 9624 C CA . ALA A 1 1242 ? -51.862 -11.293 81.885 1.00 55.16 1242 ALA A CA 1
ATOM 9625 C C . ALA A 1 1242 ? -52.151 -11.958 83.260 1.00 55.16 1242 ALA A C 1
ATOM 9627 O O . ALA A 1 1242 ? -52.141 -13.180 83.415 1.00 55.16 1242 ALA A O 1
ATOM 9628 N N . ARG A 1 1243 ? -52.378 -11.145 84.300 1.00 41.31 1243 ARG A N 1
ATOM 9629 C CA . ARG A 1 1243 ? -52.763 -11.560 85.661 1.00 41.31 1243 ARG A CA 1
ATOM 9630 C C . ARG A 1 1243 ? -54.257 -11.453 85.940 1.00 41.31 1243 ARG A C 1
ATOM 9632 O O . ARG A 1 1243 ? -54.692 -11.964 86.975 1.00 41.31 1243 ARG A O 1
ATOM 9639 N N . THR A 1 1244 ? -55.014 -10.797 85.067 1.00 32.94 1244 THR A N 1
ATOM 9640 C CA . THR A 1 1244 ? -56.478 -10.717 85.124 1.00 32.94 1244 THR A CA 1
ATOM 9641 C C . THR A 1 1244 ? -57.110 -11.642 84.079 1.00 32.94 1244 THR A C 1
ATOM 9643 O O . THR A 1 1244 ? -56.616 -11.655 82.951 1.00 32.94 1244 THR A O 1
ATOM 9646 N N . PRO A 1 1245 ? -58.144 -12.419 84.459 1.00 34.09 1245 PRO A N 1
ATOM 9647 C CA . PRO A 1 1245 ? -58.875 -13.314 83.559 1.00 34.09 1245 PRO A CA 1
ATOM 9648 C C . PRO A 1 1245 ? -59.831 -12.564 82.619 1.00 34.09 1245 PRO A C 1
ATOM 9650 O O . PRO A 1 1245 ? -60.198 -11.412 82.952 1.00 34.09 1245 PRO A O 1
#

Foldseek 3Di:
DVVVVVVLVVLLVQCVDPDQVSLLVSLVVLLQPLDPVCLVSLVVQCPPPDPSSVVSSVVSVVSSCVSVVVCLVVLLVQQADPVSAGDPVSLLVQCPDPDVVSLQSSLVSLLVNLALVCLVSLLVCLVVDPDVSNLLSSLSSNLSNNQLNSQVSLLVQCPPPDVSNNLSSLVSNLRSPDDCLVSLVCQCPDPDLSSVLSSLLSCVSVPNDCSLVVLLVLLVDDPSSLVSSLNSCVVNLEPSNVNSLLSQLPDPPPVSNVSSVVSCVSNVNDPVVSVDDDDDDDDDDDDDDDDDDDDDDDDDDDDDDDDDDDDDDDDDDDDDDDDDDDDDDDDDDDDDDDPPPPPPPDPPDPPDPPDPDDDDDDPDLVVLVVCVVVVVLVVSLVVLVVSDDDPVSVLVVLQSVLSVLLVQLVVCVVVLVLVSSLVSLVVSCPRPNHPVVSSLVSNVVSLLVVLVVCLVVVVLVSSLVSLVVNCVSVVPDPSSVVSNLVSLLVVLVVCVVVLVLVVSLVSLVPDDDPPCVVSSVVSNLSSLLSVLVVCVVVVVLVVSLVSLVVSVVVVVVVVPPDDPDDDDDDPPDCPVVVVVVVVVSLLSNLLSLLVVLVVCLVVVNLVVSLVSLVVSCVVVVVDPSSLVSNLSSLLSVLLVCLVVVVLVSSQVSLVVSCVSPPPDPSSVVSVVVSVVSCVVPDDLVVLLVVLVVQLVVLVVVVVLVPPSSLVSNLVSLQVNLVSCVVVVVLVVSLVSLVVSCVSVVPPLVSLVVSLVSCVVVVVLVSSLVSLVVSLVVLVVVCVVDVDPVSVVSNLVSLLVNLVSCVVVVVLVSSLVSLVVSCVVPVPPLSSLLSNLSSLQVVLVVCVVVVNLVSSLVSLLSSCVSPVPRPPSLVSNLSSLLSVLVVCLVVVNLVVNLVSLVSNCVSPVPDPSSVVSNVVSVVSNVVVVVVVVVVVVVVVVVVVVVVVVVVVCVVVVVVCVVVLVVQCVVFPWDWQAKAAADFQLLQQLVQWAWFPDPPGDRFQFAFRMWTWGDDRQKIKIKTFTPFFFAQDQPDDDDDDDDDDDPPPDDDDRQDQAPLGGTWKKKKKFKFQAQCQPPAQQDDAFLQLAGADSSGHGQAMEIDDSYAPVVLLVLLVVLCVPVVSVVCVLRYDYAHDWDGDTRMTMGIGGCVNVPDRDLPMWIKMWIATAAPDDDNGDRRGQDADCDHHNRHIHRFYNASNQRRTSDMGDQPPDRSSVQSVPWAGDNPNVPTHHGYDYTAGRPSPDD

Organism: NCBI:txid2013854

pLDDT: mean 71.1, std 18.87, range [22.2, 97.56]

Sequence (1245 aa):
MESVMSFMAEEIESLKAPIAEEKIEALAKLGNMGDESVIEAIISTTADKSPLVRFHARRALAALRKRIGEDFIRVGMTITDSSGSFDPSSFRTALEHDNFMYRYTAVKGVEKLRDDAALPILAEIMPSEDNPIVRSAAVKAMAKVGGEMAMEELLLYLNDPDTRVRANTVEALASCGADVTDFLQPMLGDSDARVRANTIVALHGRGGIGLPDTAAIMARGDKGVRESLMWALEQINDREMVEALKILMVSDDSTMRSRAEKLAVAAGIRSESIKHQSVDSYDDDESDEGNGGETSARGSGKSARGSGRGSGEGHAPSRGRSSGKSRGPSAIVSIFKVIAFLIVLGAMGYGAFFYYQRFDQDRDYSKAVEMMEQNRLEQAVMIFRRLGDYRDSRDMLRKVDSLAVMNKAENYLRKSMFREAIDTYREAARVNGVDVAKARDGLRKSLLVMVKDRRDSGDVDGAVRWCDEALTTFPQDSHFINAKRDTLMDRSRELISKGLFGEAIVFIKTLPEKGVREGVDRLLREARIQYGKSLDRAGRVDEAIAAYRDILSEQSLAASSGDASGTSGDTAGSSGDAGIWMNEIEDSLCRLIGQKILSLVKGGDSLAGLILARESVKAHPKRSDLISAMTVSLREEAMRMAKMGDVKRSINLIDEAEKLSPGDSEVGAARSQISALQQSNSNPEDRNRTLRRAIEYILATGEKDTPQGKERLAASYSELALIFLSQTKLEEATAIYREALKNLPENRELSKSLSDVYLRLGDDRYASDLFDEAHNFYSLAVKAHSSPEARKALESTRIKDTYLSYLSGDYERAEEGFRKILGEEPKHVKARQGLALCLKERGDSILEKGKFQDAFTLFSEAHELNSETPGLSKLLSESATGLARELGKNGKFEDAASILNRARQMLPDNAPIQEAVTALYVAKAEQENSRKLALLEQERQRQNQIEQVRREKIERENRLRAETARELEYRGKVFFNCADDRGDDKGPGTYRYPRIPGMEDGAFDIIRAEAVADGDHVLFRITFDRTVETSSTGSSQGSSGIDDRSGRSGLNWRRGENGWVFQMIDIYIDTDRKPGSGETRTLPGRNLSIDPAFAWEKMILISPLSASEMDSYINSKVNNSDLLTMKKRIIIPRSYSVQGSVISARVPLTLLGKPGLDWAWQFMVMGYADIDSPVSLRNMDVSDGEDATHFGGGTSYQGNTNVIDILTPKGSNQFRILSDYVSRPDSRQSKFAVVPLLDWDARTP

Radius of gyration: 75.0 Å; chains: 1; bounding box: 197×103×188 Å

InterPro domains:
  IPR004155 PBS lyase HEAT-like repeat [SM00567] (20-49)
  IPR004155 PBS lyase HEAT-like repeat [SM00567] (100-129)
  IPR004155 PBS lyase HEAT-like repeat [SM00567] (132-161)
  IPR004155 PBS lyase HEAT-like repeat [SM00567] (163-191)
  IPR004155 PBS lyase HEAT-like repeat [SM00567] (223-252)
  IPR011989 Armadillo-like helical [G3DSA:1.25.10.10] (8-84)
  IPR011989 Armadillo-like helical [G3DSA:1.25.10.10] (86-272)
  IPR011990 Tetratricopeptide-like helical domain superfamily [G3DSA:1.25.40.10] (361-565)
  IPR011990 Tetratricopeptide-like helical domain superfamily [G3DSA:1.25.40.10] (600-785)
  IPR011990 Tetratricopeptide-like helical domain superfamily [G3DSA:1.25.40.10] (786-938)
  IPR011990 Tetratricopeptide-like helical domain superfamily [SSF48452] (401-774)
  IPR011990 Tetratricopeptide-like helical domain superfamily [SSF48452] (721-866)
  IPR016024 Armadillo-type fold [SSF48371] (21-258)
  IPR019248 Glucodextranase-like, C-terminal [PF09985] (976-1235)
  IPR019734 Tetratricopeptide repeat [PS50005] (714-747)
  IPR019734 Tetratricopeptide repeat [SM00028] (402-435)
  IPR019734 Tetratricopeptide repeat [SM00028] (714-747)
  IPR019734 Tetratricopeptide repeat [SM00028] (755-788)
  IPR019734 Tetratricopeptide repeat [SM00028] (836-869)
  IPR019734 Tetratricopeptide repeat [SM00028] (877-910)

Secondary structure (DSSP, 8-state):
-HHHHHHHHHHHHHTTSS-HHHHHHHHHHHHHH--GGGHHHHHHHTT-SSHHHHHHHHHHHHHHHHHTHHHHHHHHHHTB-TTSSB-HHHHHHHHS-SSHHHHHHHHHHHHHH--GGGHHHHHHHGGG---HHHHHHHHHHHHHHHGGGGHHHHHHGGG-SSHHHHHHHHHHHHHSSS--HHHHGGGGG-SSHHHHHHHHHHHHTTT-TTHHHHHHHHTTS-HHHHHHHHHHHHHH--GGGHHHHHHHHT-S-HHHHHHHHHHHHHTT--GGGGSSSS----------------------------------------------------------SSTTSTTSSSSSSSSTTSSSSS--SS---HHHHHHHHTT-HHHHHHHHHHS--SHHHHHHHHHHHHHHHHHHHHHHHHTT-HHHHHHHHHHHTTSTTS-HHHHHHHHHHHHHHHHHHHHHTT-HHHHHHHHHHHHHHSTT-HHHHHHHHHHHHHHHHHHHHTT-HHHHHHHHHTS-STTTHHHHHHHHHHHHHHHHHHHHHTT-HHHHHHHHHHHHHHHHHHHHS----------TTSHHHHHHHHHHHHHHHHHHHHHHHHHHHHTT-HHHHHHHHHHHHHHSTT-HHHHHHHHHHHHHHHHHHHHTT-HHHHHHHHHHHHHHSTT-HHHHHHHHHHHHHHTTSS-HHHHHHHHHHHHHHHHHSSGGGSHHHHHHHHHHHHHHHHHHHHTT-HHHHHHHHHHHHHH-TT-HHHHHHHHHHHHHHT-HHHHHHHHHHHHHHHHHHHHH---HHHHHHHHHHHHHHHHHHHHTT-HHHHHHHHHHHHHH-TT-HHHHHHHHHHHHHHHHHHHTTT-HHHHHHHHHHHHHH-TT-TTHHHHHHHHHHHHHHHHHHTT-HHHHHHHHHHHHHH-TT-HHHHHHHHHHHHHHHHHHHHHHHHHHHHHHHHHHHHHHHHHHHHHHHHHHHHHHHHHHHHTT-EEEEEE--SS--STTTT-B--S-TT--TTSS-EEEEEEEEETTEEEEEEEESSPPP-S-------------TT--PPP--PPPTTS-SSEEEEEEEESS--TTSSB-BPPTTS-EEE-TT--BSEEEEE-SS-HHHHHHHHHHTTTSHHHHHHGGGEE--SEEEEETTEEEEEEEHHHH----TT-EEEEEEEEB-----SS-SSBPEE-SS--SSEEBSS-SSTTS----EEPPPTT--HHHHHHT-B--SSGGG-B-EEE--B-TTTT--